Protein 4J7G (pdb70)

Radius of gyration: 32.77 Å; Cα contacts (8 Å, |Δi|>4): 2024; chains: 2; bounding box: 83×92×60 Å

Organism: Amycolatopsis orientalis (NCBI:txid31958)

Secondary structure (P-SEA, 3-state):
cccccccccaaaaaaaaaaccccccccccaaaaaaaaaaacbbbbbbbbcccccccccccccccccccccccccccbbbbbbbbccccccccbbbbbbbbbbbcbbbbbbbbbbbcccbbbbbccccccccccccccccccccccccccccccccccccccccccccbbbbbccccccccbbbbbbbbbbbcccccccccbbbbcaaaaaaaaaccccccaaaaaaaaacccccccccccccaaaaaaaaaaaaacbbbbbbbccccccccccccccccccccccccccbbbbbbccccccbbbbbcccbbbbbbbbbbcccbbbbbbbbcccccccccbbbbccccccccccccccccccccaaaaaaacccccccbbbbbbcccccccccccccbbbbccccccccccbbbbcaaaaaaaccccccccaaaaaaaaaaaaaaaccc/cccccccccaaaaaaaaaaccccccccccaaaaaaaaaaacccbbbbbbccccccccccccccccccccccccbbbbbbbbbbbccccccccbbbbbbbbbbbcbbbbbbbbbbbcccbbbbbcccccccccccccccccccccccccccccccccccccccccccbbbbbccccccccbbbbbbbbbbbcccccccccbbbbcaaaaaaaaaccccccaaaaaaaaacccccccccccccaaaaaaaaaaaacccbbbbbbcccccccccccccccccccccccccccccccccccbbbbbbbcccbbbbbbbbbbcccbbbbbbbbcccccccccbbbbccccccccccccccccccccaaaaaaacccccccbbbbbbcccccccccccccccccccccccccccbbbbcaaaaaaaccccccccaaaaaaaaaaaaaaaccc

B-factor: mean 27.04, std 11.16, range [10.15, 95.62]

Structure (mmCIF, N/CA/C/O backbone):
data_4J7G
#
_entry.id   4J7G
#
_cell.length_a   105.829
_cell.length_b   108.218
_cell.length_c   110.211
_cell.angle_alpha   90.00
_cell.angle_beta   90.00
_cell.angle_gamma   90.00
#
_symmetry.space_group_name_H-M   'P 21 21 2'
#
loop_
_entity.id
_entity.type
_entity.pdbx_description
1 polymer 'EvaA 2,3-dehydratase'
2 non-polymer "2'-DEOXY-THYMIDINE-BETA-L-RHAMNOSE"
3 non-polymer '[[(2R,3S,5R)-5-[5-methyl-2,4-bis(oxidanylidene)pyrimidin-1-yl]-3-oxidanyl-oxolan-2-yl]methoxy-oxidanyl-phosphoryl] [(2R,3R,4S,5R,6R)-6-methyl-3,4,5-tris(oxidanyl)oxan-2-yl] hydrogen phosphate'
4 water water
#
loop_
_atom_site.group_PDB
_atom_site.id
_atom_site.type_symbol
_atom_site.label_atom_id
_atom_site.label_alt_id
_atom_site.label_comp_id
_atom_site.label_asym_id
_atom_site.label_entity_id
_atom_site.label_seq_id
_atom_site.pdbx_PDB_ins_code
_atom_site.Cartn_x
_atom_site.Cartn_y
_atom_site.Cartn_z
_atom_site.occupancy
_atom_site.B_iso_or_equiv
_atom_site.auth_seq_id
_atom_site.auth_comp_id
_atom_site.auth_asym_id
_atom_site.auth_atom_id
_atom_site.pdbx_PDB_model_num
ATOM 1 N N . ALA A 1 11 ? 22.968 56.953 -50.191 1.00 40.02 11 ALA A N 1
ATOM 2 C CA . ALA A 1 11 ? 22.119 56.242 -51.191 1.00 36.76 11 ALA A CA 1
ATOM 3 C C . ALA A 1 11 ? 20.649 56.199 -50.716 1.00 28.77 11 ALA A C 1
ATOM 4 O O . ALA A 1 11 ? 20.327 55.402 -49.824 1.00 28.58 11 ALA A O 1
ATOM 6 N N . VAL A 1 12 ? 19.779 57.002 -51.335 1.00 26.48 12 VAL A N 1
ATOM 7 C CA . VAL A 1 12 ? 18.358 56.914 -50.970 1.00 21.95 12 VAL A CA 1
ATOM 8 C C . VAL A 1 12 ? 17.757 55.781 -51.795 1.00 24.10 12 VAL A C 1
ATOM 9 O O . VAL A 1 12 ? 18.421 55.275 -52.705 1.00 31.12 12 VAL A O 1
ATOM 13 N N . ARG A 1 13 ? 16.556 55.324 -51.474 1.00 15.95 13 ARG A N 1
ATOM 14 C CA . ARG A 1 13 ? 15.811 54.334 -52.273 1.00 19.86 13 ARG A CA 1
ATOM 15 C C . ARG A 1 13 ? 14.346 54.780 -52.284 1.00 19.93 13 ARG A C 1
ATOM 16 O O . ARG A 1 13 ? 13.906 55.615 -51.505 1.00 18.95 13 ARG A O 1
ATOM 24 N N . PRO A 1 14 ? 13.499 54.196 -53.148 1.00 21.58 14 PRO A N 1
ATOM 25 C CA . PRO A 1 14 ? 12.077 54.507 -53.126 1.00 19.34 14 PRO A CA 1
ATOM 26 C C . PRO A 1 14 ? 11.492 54.145 -51.754 1.00 17.93 14 PRO A C 1
ATOM 27 O O . PRO A 1 14 ? 11.955 53.242 -51.049 1.00 18.12 14 PRO A O 1
ATOM 31 N N . ARG A 1 15 ? 10.488 54.924 -51.382 1.00 17.15 15 ARG A N 1
ATOM 32 C CA . ARG A 1 15 ? 9.942 54.763 -50.032 1.00 16.62 15 ARG A CA 1
ATOM 33 C C . ARG A 1 15 ? 9.244 53.408 -49.941 1.00 19.91 15 ARG A C 1
ATOM 34 O O . ARG A 1 15 ? 9.114 52.859 -48.823 1.00 18.54 15 ARG A O 1
ATOM 42 N N . ASP A 1 16 ? 8.817 52.883 -51.094 1.00 18.17 16 ASP A N 1
ATOM 43 C CA . ASP A 1 16 ? 8.214 51.537 -51.091 1.00 19.90 16 ASP A CA 1
ATOM 44 C C . ASP A 1 16 ? 9.137 50.455 -51.619 1.00 20.21 16 ASP A C 1
ATOM 45 O O . ASP A 1 16 ? 8.723 49.413 -52.124 1.00 23.19 16 ASP A O 1
ATOM 50 N N . HIS A 1 17 ? 10.447 50.662 -51.470 1.00 21.32 17 HIS A N 1
ATOM 51 C CA . HIS A 1 17 ? 11.408 49.725 -51.991 1.00 20.19 17 HIS A CA 1
ATOM 52 C C . HIS A 1 17 ? 11.277 48.314 -51.412 1.00 23.56 17 HIS A C 1
ATOM 53 O O . HIS A 1 17 ? 10.935 48.121 -50.234 1.00 21.55 17 HIS A O 1
ATOM 60 N N . HIS A 1 18 ? 11.531 47.319 -52.253 1.00 23.04 18 HIS A N 1
ATOM 61 C CA . HIS A 1 18 ? 11.567 45.923 -51.805 1.00 25.34 18 HIS A CA 1
ATOM 62 C C . HIS A 1 18 ? 10.231 45.447 -51.245 1.00 23.57 18 HIS A C 1
ATOM 63 O O . HIS A 1 18 ? 10.140 44.953 -50.108 1.00 24.44 18 HIS A O 1
ATOM 70 N N . ASP A 1 19 ? 9.205 45.651 -52.056 1.00 22.92 19 ASP A N 1
ATOM 71 C CA . ASP A 1 19 ? 7.860 45.178 -51.715 1.00 24.85 19 ASP A CA 1
ATOM 72 C C . ASP A 1 19 ? 7.879 43.652 -51.822 1.00 25.52 19 ASP A C 1
ATOM 73 O O . ASP A 1 19 ? 8.301 43.076 -52.831 1.00 24.59 19 ASP A O 1
ATOM 78 N N . TYR A 1 20 ? 7.409 42.972 -50.779 1.00 21.01 20 TYR A N 1
ATOM 79 C CA . TYR A 1 20 ? 7.423 41.506 -50.835 1.00 17.25 20 TYR A CA 1
ATOM 80 C C . TYR A 1 20 ? 6.065 40.939 -51.259 1.00 17.68 20 TYR A C 1
ATOM 81 O O . TYR A 1 20 ? 5.910 39.719 -51.214 1.00 20.05 20 TYR A O 1
ATOM 90 N N . ALA A 1 21 ? 5.115 41.768 -51.690 1.00 19.61 21 ALA A N 1
ATOM 91 C CA . ALA A 1 21 ? 3.749 41.278 -51.908 1.00 20.28 21 ALA A CA 1
ATOM 92 C C . ALA A 1 21 ? 3.734 40.176 -52.957 1.00 21.65 21 ALA A C 1
ATOM 93 O O . ALA A 1 21 ? 3.007 39.216 -52.755 1.00 19.87 21 ALA A O 1
ATOM 95 N N . ASP A 1 22 ? 4.431 40.294 -54.085 1.00 20.43 22 ASP A N 1
ATOM 96 C CA . ASP A 1 22 ? 4.376 39.192 -55.051 1.00 22.54 22 ASP A CA 1
ATOM 97 C C . ASP A 1 22 ? 4.968 37.870 -54.558 1.00 21.05 22 ASP A C 1
ATOM 98 O O . ASP A 1 22 ? 4.433 36.803 -54.892 1.00 21.50 22 ASP A O 1
ATOM 103 N N . ARG A 1 23 ? 6.014 37.939 -53.728 1.00 19.82 23 ARG A N 1
ATOM 104 C CA A ARG A 1 23 ? 6.717 36.775 -53.203 0.50 19.50 23 ARG A CA 1
ATOM 105 C CA B ARG A 1 23 ? 6.638 36.699 -53.307 0.50 18.75 23 ARG A CA 1
ATOM 106 C C . ARG A 1 23 ? 5.792 36.142 -52.169 1.00 17.37 23 ARG A C 1
ATOM 107 O O . ARG A 1 23 ? 5.720 34.919 -52.068 1.00 17.47 23 ARG A O 1
ATOM 122 N N . ILE A 1 24 ? 5.149 37.001 -51.374 1.00 17.72 24 ILE A N 1
ATOM 123 C CA . ILE A 1 24 ? 4.219 36.497 -50.334 1.00 15.74 24 ILE A CA 1
ATOM 124 C C . ILE A 1 24 ? 3.069 35.771 -51.035 1.00 19.10 24 ILE A C 1
ATOM 125 O O . ILE A 1 24 ? 2.643 34.686 -50.664 1.00 18.78 24 ILE A O 1
ATOM 130 N N . ALA A 1 25 ? 2.529 36.415 -52.058 1.00 18.05 25 ALA A N 1
ATOM 131 C CA . ALA A 1 25 ? 1.453 35.751 -52.809 1.00 18.97 25 ALA A CA 1
ATOM 132 C C . ALA A 1 25 ? 1.830 34.387 -53.388 1.00 18.45 25 ALA A C 1
ATOM 133 O O . ALA A 1 25 ? 1.015 33.446 -53.312 1.00 20.54 25 ALA A O 1
ATOM 135 N N . LEU A 1 26 ? 3.012 34.271 -53.980 1.00 19.15 26 LEU A N 1
ATOM 136 C CA . LEU A 1 26 ? 3.465 33.009 -54.556 1.00 19.35 26 LEU A CA 1
ATOM 137 C C . LEU A 1 26 ? 3.631 31.939 -53.484 1.00 21.32 26 LEU A C 1
ATOM 138 O O . LEU A 1 26 ? 3.220 30.775 -53.634 1.00 20.64 26 LEU A O 1
ATOM 143 N N . SER A 1 27 ? 4.174 32.358 -52.340 1.00 20.84 27 SER A N 1
ATOM 144 C CA . SER A 1 27 ? 4.295 31.386 -51.260 1.00 19.87 27 SER A CA 1
ATOM 145 C C . SER A 1 27 ? 2.920 30.926 -50.760 1.00 18.57 27 SER A C 1
ATOM 146 O O . SER A 1 27 ? 2.701 29.746 -50.443 1.00 18.14 27 SER A O 1
ATOM 149 N N . ALA A 1 28 ? 1.945 31.827 -50.655 1.00 17.65 28 ALA A N 1
ATOM 150 C CA . ALA A 1 28 ? 0.627 31.464 -50.156 1.00 16.60 28 ALA A CA 1
ATOM 151 C C . ALA A 1 28 ? -0.099 30.526 -51.147 1.00 18.76 28 ALA A C 1
ATOM 152 O O . ALA A 1 28 ? -0.960 29.761 -50.718 1.00 19.05 28 ALA A O 1
ATOM 154 N N . ALA A 1 29 ? 0.215 30.663 -52.439 1.00 18.76 29 ALA A N 1
ATOM 155 C CA . ALA A 1 29 ? -0.402 29.808 -53.457 1.00 23.11 29 ALA A CA 1
ATOM 156 C C . ALA A 1 29 ? 0.208 28.410 -53.559 1.00 25.77 29 ALA A C 1
ATOM 157 O O . ALA A 1 29 ? -0.346 27.585 -54.301 1.00 28.08 29 ALA A O 1
ATOM 159 N N . THR A 1 30 ? 1.318 28.111 -52.890 1.00 23.24 30 THR A N 1
ATOM 160 C CA . THR A 1 30 ? 2.141 26.914 -53.099 1.00 23.11 30 THR A CA 1
ATOM 161 C C . THR A 1 30 ? 1.959 26.002 -51.871 1.00 27.98 30 THR A C 1
ATOM 162 O O . THR A 1 30 ? 2.219 26.457 -50.739 1.00 23.39 30 THR A O 1
ATOM 166 N N . THR A 1 31 ? 1.536 24.745 -52.041 1.00 25.14 31 THR A N 1
ATOM 167 C CA . THR A 1 31 ? 1.501 23.910 -50.836 1.00 26.41 31 THR A CA 1
ATOM 168 C C . THR A 1 31 ? 2.554 22.820 -50.900 1.00 30.40 31 THR A C 1
ATOM 169 O O . THR A 1 31 ? 2.665 21.994 -49.990 1.00 31.72 31 THR A O 1
ATOM 173 N N . ASP A 1 32 ? 3.321 22.819 -51.984 1.00 27.52 32 ASP A N 1
ATOM 174 C CA . ASP A 1 32 ? 4.449 21.919 -52.149 1.00 34.14 32 ASP A CA 1
ATOM 175 C C . ASP A 1 32 ? 5.737 22.462 -51.540 1.00 34.77 32 ASP A C 1
ATOM 176 O O . ASP A 1 32 ? 6.458 23.209 -52.210 1.00 39.34 32 ASP A O 1
ATOM 181 N N . GLY A 1 33 ? 6.042 22.090 -50.303 1.00 30.11 33 GLY A N 1
ATOM 182 C CA . GLY A 1 33 ? 7.187 22.666 -49.631 1.00 25.70 33 GLY A CA 1
ATOM 183 C C . GLY A 1 33 ? 8.412 21.772 -49.718 1.00 30.67 33 GLY A C 1
ATOM 184 O O . GLY A 1 33 ? 8.286 20.574 -49.970 1.00 30.80 33 GLY A O 1
ATOM 185 N N . VAL A 1 34 ? 9.579 22.376 -49.529 1.00 28.06 34 VAL A N 1
ATOM 186 C CA . VAL A 1 34 ? 10.887 21.736 -49.619 1.00 29.99 34 VAL A CA 1
ATOM 187 C C . VAL A 1 34 ? 11.088 20.666 -48.559 1.00 32.34 34 VAL A C 1
ATOM 188 O O . VAL A 1 34 ? 11.805 19.697 -48.825 1.00 29.79 34 VAL A O 1
ATOM 192 N N . GLN A 1 35 ? 10.491 20.825 -47.380 1.00 29.53 35 GLN A N 1
ATOM 193 C CA . GLN A 1 35 ? 10.934 19.974 -46.285 1.00 30.19 35 GLN A CA 1
ATOM 194 C C . GLN A 1 35 ? 9.982 18.828 -45.980 1.00 31.55 35 GLN A C 1
ATOM 195 O O . GLN A 1 35 ? 10.439 17.711 -45.691 1.00 30.63 35 GLN A O 1
ATOM 201 N N . MET A 1 36 ? 8.686 19.110 -46.050 1.00 28.69 36 MET A N 1
ATOM 202 C CA . MET A 1 36 ? 7.738 18.157 -45.499 1.00 31.65 36 MET A CA 1
ATOM 203 C C . MET A 1 36 ? 6.418 18.328 -46.237 1.00 30.27 36 MET A C 1
ATOM 204 O O . MET A 1 36 ? 6.021 19.452 -46.566 1.00 27.55 36 MET A O 1
ATOM 209 N N . ARG A 1 37 ? 5.686 17.233 -46.448 1.00 28.40 37 ARG A N 1
ATOM 210 C CA . ARG A 1 37 ? 4.329 17.338 -46.937 1.00 28.17 37 ARG A CA 1
ATOM 211 C C . ARG A 1 37 ? 3.439 17.849 -45.807 1.00 26.68 37 ARG A C 1
ATOM 212 O O . ARG A 1 37 ? 3.649 17.508 -44.640 1.00 26.99 37 ARG A O 1
ATOM 220 N N . THR A 1 38 ? 2.466 18.690 -46.149 1.00 27.28 38 THR A N 1
ATOM 221 C CA . THR A 1 38 ? 1.649 19.257 -45.076 1.00 27.95 38 THR A CA 1
ATOM 222 C C . THR A 1 38 ? 0.941 18.180 -44.261 1.00 29.38 38 THR A C 1
ATOM 223 O O . THR A 1 38 ? 0.812 18.276 -43.040 1.00 28.43 38 THR A O 1
ATOM 227 N N . GLU A 1 39 ? 0.497 17.120 -44.932 1.00 31.21 39 GLU A N 1
ATOM 228 C CA . GLU A 1 39 ? -0.244 16.085 -44.207 1.00 32.83 39 GLU A CA 1
ATOM 229 C C . GLU A 1 39 ? 0.629 15.317 -43.206 1.00 32.59 39 GLU A C 1
ATOM 230 O O . GLU A 1 39 ? 0.118 14.555 -42.375 1.00 32.59 39 GLU A O 1
ATOM 236 N N . ASP A 1 40 ? 1.944 15.450 -43.331 1.00 30.93 40 ASP A N 1
ATOM 237 C CA . ASP A 1 40 ? 2.871 14.802 -42.421 1.00 29.59 40 ASP A CA 1
ATOM 238 C C . ASP A 1 40 ? 3.250 15.647 -41.209 1.00 29.26 40 ASP A C 1
ATOM 239 O O . ASP A 1 40 ? 3.980 15.166 -40.351 1.00 26.09 40 ASP A O 1
ATOM 244 N N . VAL A 1 41 ? 2.847 16.919 -41.161 1.00 26.00 41 VAL A N 1
ATOM 245 C CA . VAL A 1 41 ? 3.296 17.753 -40.038 1.00 26.79 41 VAL A CA 1
ATOM 246 C C . VAL A 1 41 ? 2.680 17.242 -38.724 1.00 25.74 41 VAL A C 1
ATOM 247 O O . VAL A 1 41 ? 3.313 17.335 -37.676 1.00 28.68 41 VAL A O 1
ATOM 251 N N . ARG A 1 42 ? 1.450 16.724 -38.728 1.00 28.33 42 ARG A N 1
ATOM 252 C CA . ARG A 1 42 ? 0.808 16.350 -37.454 1.00 31.43 42 ARG A CA 1
ATOM 253 C C . ARG A 1 42 ? 1.686 15.278 -36.816 1.00 31.51 42 ARG A C 1
ATOM 254 O O . ARG A 1 42 ? 1.985 15.320 -35.618 1.00 30.15 42 ARG A O 1
ATOM 262 N N . ALA A 1 43 ? 2.115 14.333 -37.650 1.00 33.93 43 ALA A N 1
ATOM 263 C CA . ALA A 1 43 ? 2.999 13.260 -37.178 1.00 33.34 43 ALA A CA 1
ATOM 264 C C . ALA A 1 43 ? 4.346 13.689 -36.627 1.00 32.37 43 ALA A C 1
ATOM 265 O O . ALA A 1 43 ? 4.876 13.153 -35.650 1.00 32.24 43 ALA A O 1
ATOM 267 N N . TRP A 1 44 ? 4.893 14.707 -37.282 1.00 29.66 44 TRP A N 1
ATOM 268 C CA . TRP A 1 44 ? 6.151 15.334 -36.929 1.00 28.90 44 TRP A CA 1
ATOM 269 C C . TRP A 1 44 ? 5.983 15.993 -35.570 1.00 29.47 44 TRP A C 1
ATOM 270 O O . TRP A 1 44 ? 6.848 15.849 -34.708 1.00 29.19 44 TRP A O 1
ATOM 281 N N . ILE A 1 45 ? 4.871 16.704 -35.370 1.00 27.88 45 ILE A N 1
ATOM 282 C CA . ILE A 1 45 ? 4.652 17.331 -34.076 1.00 29.27 45 ILE A CA 1
ATOM 283 C C . ILE A 1 45 ? 4.581 16.273 -32.975 1.00 29.57 45 ILE A C 1
ATOM 284 O O . ILE A 1 45 ? 5.207 16.430 -31.916 1.00 29.70 45 ILE A O 1
ATOM 289 N N . ALA A 1 46 ? 3.839 15.199 -33.234 1.00 32.04 46 ALA A N 1
ATOM 290 C CA . ALA A 1 46 ? 3.724 14.113 -32.244 1.00 31.36 46 ALA A CA 1
ATOM 291 C C . ALA A 1 46 ? 5.079 13.480 -31.968 1.00 32.85 46 ALA A C 1
ATOM 292 O O . ALA A 1 46 ? 5.417 13.117 -30.823 1.00 31.51 46 ALA A O 1
ATOM 294 N N . GLU A 1 47 ? 5.845 13.378 -33.048 1.00 32.67 47 GLU A N 1
ATOM 295 C CA . GLU A 1 47 ? 7.206 12.879 -32.957 1.00 35.35 47 GLU A CA 1
ATOM 296 C C . GLU A 1 47 ? 8.051 13.810 -32.103 1.00 34.37 47 GLU A C 1
ATOM 297 O O . GLU A 1 47 ? 8.813 13.373 -31.227 1.00 32.13 47 GLU A O 1
ATOM 303 N N . ARG A 1 48 ? 7.883 15.122 -32.278 1.00 33.64 48 ARG A N 1
ATOM 304 C CA . ARG A 1 48 ? 8.571 16.016 -31.344 1.00 31.99 48 ARG A CA 1
ATOM 305 C C . ARG A 1 48 ? 8.097 16.007 -29.888 1.00 33.36 48 ARG A C 1
ATOM 306 O O . ARG A 1 48 ? 8.898 16.165 -28.951 1.00 35.62 48 ARG A O 1
ATOM 314 N N . ARG A 1 49 ? 6.789 15.872 -29.706 1.00 32.87 49 ARG A N 1
ATOM 315 C CA . ARG A 1 49 ? 6.201 15.708 -28.375 1.00 34.98 49 ARG A CA 1
ATOM 316 C C . ARG A 1 49 ? 6.732 14.454 -27.688 1.00 39.04 49 ARG A C 1
ATOM 317 O O . ARG A 1 49 ? 7.028 14.489 -26.490 1.00 38.29 49 ARG A O 1
ATOM 325 N N . ASP A 1 50 ? 6.834 13.365 -28.445 1.00 38.98 50 ASP A N 1
ATOM 326 C CA . ASP A 1 50 ? 7.238 12.121 -27.793 1.00 42.83 50 ASP A CA 1
ATOM 327 C C . ASP A 1 50 ? 8.733 12.198 -27.537 1.00 44.20 50 ASP A C 1
ATOM 328 O O . ASP A 1 50 ? 9.228 11.575 -26.598 1.00 46.32 50 ASP A O 1
ATOM 333 N N . ALA A 1 51 ? 9.446 12.939 -28.379 1.00 46.02 51 ALA A N 1
ATOM 334 C CA . ALA A 1 51 ? 10.896 13.064 -28.253 1.00 48.33 51 ALA A CA 1
ATOM 335 C C . ALA A 1 51 ? 11.478 13.463 -26.896 1.00 51.54 51 ALA A C 1
ATOM 336 O O . ALA A 1 51 ? 12.547 12.975 -26.518 1.00 52.97 51 ALA A O 1
ATOM 338 N N . ASN A 1 52 ? 10.810 14.335 -26.150 1.00 51.37 52 ASN A N 1
ATOM 339 C CA . ASN A 1 52 ? 11.006 14.376 -24.699 1.00 54.59 52 ASN A CA 1
ATOM 340 C C . ASN A 1 52 ? 9.667 14.578 -24.003 1.00 52.56 52 ASN A C 1
ATOM 341 O O . ASN A 1 52 ? 8.978 15.553 -24.280 1.00 51.69 52 ASN A O 1
ATOM 346 N N . VAL A 1 53 ? 9.276 13.656 -23.132 1.00 51.98 53 VAL A N 1
ATOM 347 C CA . VAL A 1 53 ? 7.926 13.747 -22.584 1.00 51.47 53 VAL A CA 1
ATOM 348 C C . VAL A 1 53 ? 8.044 14.805 -21.485 1.00 51.54 53 VAL A C 1
ATOM 349 O O . VAL A 1 53 ? 9.048 14.885 -20.768 1.00 51.88 53 VAL A O 1
ATOM 353 N N . PHE A 1 54 ? 7.026 15.654 -21.390 1.00 49.13 54 PHE A N 1
ATOM 354 C CA . PHE A 1 54 ? 6.926 16.557 -20.253 1.00 45.78 54 PHE A CA 1
ATOM 355 C C . PHE A 1 54 ? 5.590 16.242 -19.610 1.00 45.01 54 PHE A C 1
ATOM 356 O O . PHE A 1 54 ? 4.624 15.855 -20.276 1.00 44.58 54 PHE A O 1
ATOM 364 N N . HIS A 1 55 ? 5.589 16.378 -18.288 1.00 43.68 55 HIS A N 1
ATOM 365 C CA . HIS A 1 55 ? 4.388 16.161 -17.495 1.00 44.12 55 HIS A CA 1
ATOM 366 C C . HIS A 1 55 ? 4.304 17.550 -16.874 1.00 39.43 55 HIS A C 1
ATOM 367 O O . HIS A 1 55 ? 5.293 18.128 -16.430 1.00 41.96 55 HIS A O 1
ATOM 374 N N . VAL A 1 56 ? 3.094 18.084 -16.903 1.00 37.25 56 VAL A N 1
ATOM 375 C CA . VAL A 1 56 ? 2.844 19.341 -16.219 1.00 34.81 56 VAL A CA 1
ATOM 376 C C . VAL A 1 56 ? 1.822 18.890 -15.181 1.00 34.92 56 VAL A C 1
ATOM 377 O O . VAL A 1 56 ? 0.791 18.282 -15.518 1.00 36.16 56 VAL A O 1
ATOM 381 N N . GLU A 1 57 ? 2.132 19.199 -13.924 1.00 33.99 57 GLU A N 1
ATOM 382 C CA . GLU A 1 57 ? 1.169 18.910 -12.877 1.00 35.01 57 GLU A CA 1
ATOM 383 C C . GLU A 1 57 ? 0.855 20.161 -12.071 1.00 31.68 57 GLU A C 1
ATOM 384 O O . GLU A 1 57 ? 1.748 20.954 -11.775 1.00 33.62 57 GLU A O 1
ATOM 390 N N . ARG A 1 58 ? -0.408 20.291 -11.700 1.00 31.49 58 ARG A N 1
ATOM 391 C CA . ARG A 1 58 ? -0.800 21.379 -10.819 1.00 33.09 58 ARG A CA 1
ATOM 392 C C . ARG A 1 58 ? -0.332 21.125 -9.392 1.00 32.45 58 ARG A C 1
ATOM 393 O O . ARG A 1 58 ? -0.321 19.979 -8.936 1.00 33.06 58 ARG A O 1
ATOM 401 N N . ILE A 1 59 ? 0.050 22.206 -8.722 1.00 31.19 59 ILE A N 1
ATOM 402 C CA . ILE A 1 59 ? 0.770 22.160 -7.446 1.00 31.75 59 ILE A CA 1
ATOM 403 C C . ILE A 1 59 ? 0.247 23.310 -6.593 1.00 34.72 59 ILE A C 1
ATOM 404 O O . ILE A 1 59 ? -0.277 24.335 -7.069 1.00 30.31 59 ILE A O 1
ATOM 409 N N . PRO A 1 60 ? 0.340 23.138 -5.265 1.00 34.05 60 PRO A N 1
ATOM 410 C CA . PRO A 1 60 ? -0.064 24.251 -4.410 1.00 29.78 60 PRO A CA 1
ATOM 411 C C . PRO A 1 60 ? 0.992 25.336 -4.594 1.00 27.03 60 PRO A C 1
ATOM 412 O O . PRO A 1 60 ? 2.133 25.036 -4.943 1.00 29.87 60 PRO A O 1
ATOM 416 N N . PHE A 1 61 ? 0.621 26.588 -4.332 1.00 30.05 61 PHE A N 1
ATOM 417 C CA . PHE A 1 61 ? 1.522 27.731 -4.403 1.00 30.33 61 PHE A CA 1
ATOM 418 C C . PHE A 1 61 ? 2.746 27.515 -3.503 1.00 30.50 61 PHE A C 1
ATOM 419 O O . PHE A 1 61 ? 3.871 27.894 -3.843 1.00 31.05 61 PHE A O 1
ATOM 427 N N . ALA A 1 62 ? 2.518 26.907 -2.338 1.00 33.84 62 ALA A N 1
ATOM 428 C CA . ALA A 1 62 ? 3.609 26.598 -1.404 1.00 37.08 62 ALA A CA 1
ATOM 429 C C . ALA A 1 62 ? 4.767 25.823 -2.022 1.00 36.25 62 ALA A C 1
ATOM 430 O O . ALA A 1 62 ? 5.919 25.953 -1.598 1.00 38.62 62 ALA A O 1
ATOM 432 N N . ASP A 1 63 ? 4.448 24.982 -3.003 1.00 34.76 63 ASP A N 1
ATOM 433 C CA . ASP A 1 63 ? 5.435 24.136 -3.670 1.00 34.15 63 ASP A CA 1
ATOM 434 C C . ASP A 1 63 ? 6.094 24.770 -4.889 1.00 33.88 63 ASP A C 1
ATOM 435 O O . ASP A 1 63 ? 7.024 24.219 -5.497 1.00 30.41 63 ASP A O 1
ATOM 440 N N . LEU A 1 64 ? 5.663 25.987 -5.214 1.00 33.83 64 LEU A N 1
ATOM 441 C CA . LEU A 1 64 ? 6.488 26.765 -6.127 1.00 33.40 64 LEU A CA 1
ATOM 442 C C . LEU A 1 64 ? 7.912 26.877 -5.607 1.00 36.63 64 LEU A C 1
ATOM 443 O O . LEU A 1 64 ? 8.102 27.184 -4.432 1.00 39.85 64 LEU A O 1
ATOM 448 N N . ASP A 1 65 ? 8.903 26.663 -6.462 1.00 33.94 65 ASP A N 1
ATOM 449 C CA . ASP A 1 65 ? 10.285 26.703 -6.019 1.00 37.86 65 ASP A CA 1
ATOM 450 C C . ASP A 1 65 ? 10.901 28.103 -5.970 1.00 39.29 65 ASP A C 1
ATOM 451 O O . ASP A 1 65 ? 11.131 28.629 -4.881 1.00 45.47 65 ASP A O 1
ATOM 456 N N . GLN A 1 66 ? 11.168 28.741 -7.101 1.00 36.65 66 GLN A N 1
ATOM 457 C CA . GLN A 1 66 ? 11.751 30.079 -7.075 1.00 35.11 66 GLN A CA 1
ATOM 458 C C . GLN A 1 66 ? 10.746 31.234 -7.237 1.00 33.07 66 GLN A C 1
ATOM 459 O O . GLN A 1 66 ? 11.140 32.352 -7.570 1.00 32.53 66 GLN A O 1
ATOM 465 N N . TRP A 1 67 ? 9.461 30.984 -7.015 1.00 31.58 67 TRP A N 1
ATOM 466 C CA . TRP A 1 67 ? 8.407 32.006 -7.005 1.00 28.60 67 TRP A CA 1
ATOM 467 C C . TRP A 1 67 ? 7.954 32.257 -5.567 1.00 30.53 67 TRP A C 1
ATOM 468 O O . TRP A 1 67 ? 7.913 31.313 -4.768 1.00 30.45 67 TRP A O 1
ATOM 479 N N . TRP A 1 68 ? 7.595 33.495 -5.244 1.00 27.13 68 TRP A N 1
ATOM 480 C CA . TRP A 1 68 ? 6.952 33.732 -3.959 1.00 28.37 68 TRP A CA 1
ATOM 481 C C . TRP A 1 68 ? 5.997 34.902 -4.038 1.00 28.34 68 TRP A C 1
ATOM 482 O O . TRP A 1 68 ? 6.064 35.698 -4.985 1.00 27.19 68 TRP A O 1
ATOM 493 N N . PHE A 1 69 ? 5.086 34.950 -3.074 1.00 28.55 69 PHE A N 1
ATOM 494 C CA . PHE A 1 69 ? 4.366 36.186 -2.836 1.00 26.89 69 PHE A CA 1
ATOM 495 C C . PHE A 1 69 ? 5.196 37.139 -1.990 1.00 32.23 69 PHE A C 1
ATOM 496 O O . PHE A 1 69 ? 5.399 36.907 -0.785 1.00 29.94 69 PHE A O 1
ATOM 504 N N . GLU A 1 70 ? 5.699 38.190 -2.631 1.00 31.71 70 GLU A N 1
ATOM 505 C CA . GLU A 1 70 ? 6.602 39.138 -1.966 1.00 33.08 70 GLU A CA 1
ATOM 506 C C . GLU A 1 70 ? 5.879 39.880 -0.831 1.00 33.77 70 GLU A C 1
ATOM 507 O O . GLU A 1 70 ? 4.671 40.106 -0.859 1.00 33.85 70 GLU A O 1
ATOM 513 N N . GLY A 1 71 ? 6.518 40.205 0.288 1.00 39.03 71 GLY A N 1
ATOM 514 C CA . GLY A 1 71 ? 5.639 40.511 1.429 1.00 37.86 71 GLY A CA 1
ATOM 515 C C . GLY A 1 71 ? 4.861 41.818 1.512 1.00 40.23 71 GLY A C 1
ATOM 516 O O . GLY A 1 71 ? 3.770 41.896 2.114 1.00 43.23 71 GLY A O 1
ATOM 517 N N . VAL A 1 72 ? 5.397 42.887 0.934 1.00 34.44 72 VAL A N 1
ATOM 518 C CA . VAL A 1 72 ? 4.684 44.153 1.092 1.00 35.62 72 VAL A CA 1
ATOM 519 C C . VAL A 1 72 ? 3.457 44.168 0.172 1.00 33.59 72 VAL A C 1
ATOM 520 O O . VAL A 1 72 ? 2.365 44.623 0.535 1.00 34.71 72 VAL A O 1
ATOM 524 N N . THR A 1 73 ? 3.653 43.664 -1.041 1.00 30.67 73 THR A N 1
ATOM 525 C CA . THR A 1 73 ? 2.663 43.844 -2.108 1.00 29.01 73 THR A CA 1
ATOM 526 C C . THR A 1 73 ? 1.829 42.578 -2.216 1.00 26.33 73 THR A C 1
ATOM 527 O O . THR A 1 73 ? 0.697 42.613 -2.675 1.00 23.65 73 THR A O 1
ATOM 531 N N . GLY A 1 74 ? 2.371 41.429 -1.811 1.00 25.23 74 GLY A N 1
ATOM 532 C CA . GLY A 1 74 ? 1.710 40.170 -2.113 1.00 25.72 74 GLY A CA 1
ATOM 533 C C . GLY A 1 74 ? 1.789 39.776 -3.591 1.00 24.96 74 GLY A C 1
ATOM 534 O O . GLY A 1 74 ? 1.129 38.809 -3.943 1.00 22.86 74 GLY A O 1
ATOM 535 N N . ASN A 1 75 ? 2.545 40.503 -4.406 1.00 24.77 75 ASN A N 1
ATOM 536 C CA . ASN A 1 75 ? 2.664 40.169 -5.842 1.00 24.59 75 ASN A CA 1
ATOM 537 C C . ASN A 1 75 ? 3.372 38.831 -5.991 1.00 26.33 75 ASN A C 1
ATOM 538 O O . ASN A 1 75 ? 4.314 38.538 -5.221 1.00 23.17 75 ASN A O 1
ATOM 543 N N . LEU A 1 76 ? 2.930 38.035 -6.972 1.00 19.02 76 LEU A N 1
ATOM 544 C CA . LEU A 1 76 ? 3.586 36.769 -7.229 1.00 19.81 76 LEU A CA 1
ATOM 545 C C . LEU A 1 76 ? 4.759 36.987 -8.181 1.00 24.25 76 LEU A C 1
ATOM 546 O O . LEU A 1 76 ? 4.516 37.373 -9.343 1.00 23.85 76 LEU A O 1
ATOM 551 N N . VAL A 1 77 ? 5.987 36.738 -7.717 1.00 21.94 77 VAL A N 1
ATOM 552 C CA . VAL A 1 77 ? 7.211 37.157 -8.402 1.00 21.03 77 VAL A CA 1
ATOM 553 C C . VAL A 1 77 ? 8.208 36.007 -8.398 1.00 23.33 77 VAL A C 1
ATOM 554 O O . VAL A 1 77 ? 8.139 35.108 -7.551 1.00 24.71 77 VAL A O 1
ATOM 558 N N . HIS A 1 78 ? 9.092 36.011 -9.389 1.00 22.52 78 HIS A N 1
ATOM 559 C CA . HIS A 1 78 ? 10.172 35.026 -9.432 1.00 24.57 78 HIS A CA 1
ATOM 560 C C . HIS A 1 78 ? 11.360 35.629 -8.679 1.00 24.33 78 HIS A C 1
ATOM 561 O O . HIS A 1 78 ? 11.731 36.775 -8.899 1.00 26.65 78 HIS A O 1
ATOM 568 N N . ARG A 1 79 ? 11.992 34.890 -7.765 1.00 27.61 79 ARG A N 1
ATOM 569 C CA . ARG A 1 79 ? 13.071 35.516 -6.994 1.00 28.49 79 ARG A CA 1
ATOM 570 C C . ARG A 1 79 ? 14.234 36.141 -7.753 1.00 29.82 79 ARG A C 1
ATOM 571 O O . ARG A 1 79 ? 14.822 37.121 -7.281 1.00 32.65 79 ARG A O 1
ATOM 579 N N . SER A 1 80 ? 14.547 35.652 -8.948 1.00 30.50 80 SER A N 1
ATOM 580 C CA . SER A 1 80 ? 15.577 36.256 -9.795 1.00 31.05 80 SER A CA 1
ATOM 581 C C . SER A 1 80 ? 15.148 37.555 -10.476 1.00 34.12 80 SER A C 1
ATOM 582 O O . SER A 1 80 ? 15.969 38.295 -11.014 1.00 33.62 80 SER A O 1
ATOM 585 N N . GLY A 1 81 ? 13.853 37.843 -10.460 1.00 30.48 81 GLY A N 1
ATOM 586 C CA . GLY A 1 81 ? 13.429 39.096 -11.075 1.00 33.61 81 GLY A CA 1
ATOM 587 C C . GLY A 1 81 ? 13.205 38.878 -12.553 1.00 35.67 81 GLY A C 1
ATOM 588 O O . GLY A 1 81 ? 12.813 39.799 -13.273 1.00 37.90 81 GLY A O 1
ATOM 589 N N . ARG A 1 82 ? 13.391 37.663 -13.051 1.00 35.10 82 ARG A N 1
ATOM 590 C CA . ARG A 1 82 ? 12.953 37.511 -14.440 1.00 35.64 82 ARG A CA 1
ATOM 591 C C . ARG A 1 82 ? 11.561 36.920 -14.648 1.00 31.30 82 ARG A C 1
ATOM 592 O O . ARG A 1 82 ? 10.838 36.660 -13.684 1.00 30.61 82 ARG A O 1
ATOM 600 N N . PHE A 1 83 ? 11.174 36.746 -15.908 1.00 25.51 83 PHE A N 1
ATOM 601 C CA . PHE A 1 83 ? 9.877 36.245 -16.328 1.00 26.81 83 PHE A CA 1
ATOM 602 C C . PHE A 1 83 ? 8.918 37.343 -15.910 1.00 28.24 83 PHE A C 1
ATOM 603 O O . PHE A 1 83 ? 9.291 38.524 -15.887 1.00 34.72 83 PHE A O 1
ATOM 611 N N . PHE A 1 84 ? 7.730 36.952 -15.477 1.00 21.85 84 PHE A N 1
ATOM 612 C CA . PHE A 1 84 ? 6.665 37.926 -15.321 1.00 20.90 84 PHE A CA 1
ATOM 613 C C . PHE A 1 84 ? 6.270 37.983 -13.840 1.00 24.73 84 PHE A C 1
ATOM 614 O O . PHE A 1 84 ? 6.825 37.258 -12.988 1.00 23.22 84 PHE A O 1
ATOM 622 N N . THR A 1 85 ? 5.311 38.848 -13.543 1.00 22.73 85 THR A N 1
ATOM 623 C CA . THR A 1 85 ? 4.752 38.921 -12.181 1.00 23.00 85 THR A CA 1
ATOM 624 C C . THR A 1 85 ? 3.240 38.868 -12.288 1.00 23.48 85 THR A C 1
ATOM 625 O O . THR A 1 85 ? 2.631 39.191 -13.315 1.00 21.89 85 THR A O 1
ATOM 629 N N . ILE A 1 86 ? 2.580 38.429 -11.222 1.00 19.09 86 ILE A N 1
ATOM 630 C CA . ILE A 1 86 ? 1.158 38.604 -11.115 1.00 20.20 86 ILE A CA 1
ATOM 631 C C . ILE A 1 86 ? 0.927 39.669 -10.055 1.00 20.04 86 ILE A C 1
ATOM 632 O O . ILE A 1 86 ? 1.385 39.496 -8.919 1.00 21.22 86 ILE A O 1
ATOM 637 N N . GLU A 1 87 ? 0.244 40.738 -10.449 1.00 20.04 87 GLU A N 1
ATOM 638 C CA . GLU A 1 87 ? 0.020 41.896 -9.614 1.00 19.73 87 GLU A CA 1
ATOM 639 C C . GLU A 1 87 ? -1.468 42.139 -9.609 1.00 20.17 87 GLU A C 1
ATOM 640 O O . GLU A 1 87 ? -2.220 41.301 -10.085 1.00 21.92 87 GLU A O 1
ATOM 646 N N . GLY A 1 88 ? -1.898 43.285 -9.104 1.00 20.68 88 GLY A N 1
ATOM 647 C CA . GLY A 1 88 ? -3.290 43.664 -9.094 1.00 20.83 88 GLY A CA 1
ATOM 648 C C . GLY A 1 88 ? -3.620 44.779 -10.070 1.00 22.03 88 GLY A C 1
ATOM 649 O O . GLY A 1 88 ? -2.736 45.561 -10.424 1.00 22.03 88 GLY A O 1
ATOM 650 N N . LEU A 1 89 ? -4.880 44.866 -10.470 1.00 20.99 89 LEU A N 1
ATOM 651 C CA . LEU A 1 89 ? -5.299 45.970 -11.324 1.00 20.54 89 LEU A CA 1
ATOM 652 C C . LEU A 1 89 ? -6.665 46.439 -10.860 1.00 17.96 89 LEU A C 1
ATOM 653 O O . LEU A 1 89 ? -7.519 45.638 -10.493 1.00 22.44 89 LEU A O 1
ATOM 658 N N . HIS A 1 90 ? -6.889 47.742 -10.870 1.00 18.02 90 HIS A N 1
ATOM 659 C CA . HIS A 1 90 ? -8.175 48.356 -10.571 1.00 17.47 90 HIS A CA 1
ATOM 660 C C . HIS A 1 90 ? -8.553 49.205 -11.782 1.00 18.33 90 HIS A C 1
ATOM 661 O O . HIS A 1 90 ? -7.820 50.113 -12.173 1.00 19.61 90 HIS A O 1
ATOM 668 N N . VAL A 1 91 ? -9.690 48.860 -12.369 1.00 18.35 91 VAL A N 1
ATOM 669 C CA . VAL A 1 91 ? -10.222 49.625 -13.503 1.00 17.94 91 VAL A CA 1
ATOM 670 C C . VAL A 1 91 ? -11.544 50.325 -13.200 1.00 21.82 91 VAL A C 1
ATOM 671 O O . VAL A 1 91 ? -12.431 49.722 -12.591 1.00 21.86 91 VAL A O 1
ATOM 675 N N . ILE A 1 92 ? -11.692 51.574 -13.627 1.00 20.41 92 ILE A N 1
ATOM 676 C CA . ILE A 1 92 ? -12.999 52.216 -13.669 1.00 21.24 92 ILE A CA 1
ATOM 677 C C . ILE A 1 92 ? -13.211 52.770 -15.073 1.00 22.20 92 ILE A C 1
ATOM 678 O O . ILE A 1 92 ? -12.338 53.474 -15.599 1.00 23.81 92 ILE A O 1
ATOM 683 N N . GLU A 1 93 ? -14.386 52.483 -15.622 1.00 22.28 93 GLU A N 1
ATOM 684 C CA . GLU A 1 93 ? -14.822 53.254 -16.790 1.00 22.33 93 GLU A CA 1
ATOM 685 C C . GLU A 1 93 ? -15.923 54.199 -16.336 1.00 24.49 93 GLU A C 1
ATOM 686 O O . GLU A 1 93 ? -16.949 53.731 -15.843 1.00 27.66 93 GLU A O 1
ATOM 692 N N . HIS A 1 94 ? -15.721 55.501 -16.520 1.00 27.50 94 HIS A N 1
ATOM 693 C CA . HIS A 1 94 ? -16.698 56.484 -16.063 1.00 29.28 94 HIS A CA 1
ATOM 694 C C . HIS A 1 94 ? -17.792 56.719 -17.095 1.00 34.37 94 HIS A C 1
ATOM 695 O O . HIS A 1 94 ? -17.610 56.554 -18.302 1.00 28.76 94 HIS A O 1
ATOM 702 N N . ASP A 1 95 ? -18.937 57.099 -16.587 1.00 35.07 95 ASP A N 1
ATOM 703 C CA . ASP A 1 95 ? -20.041 57.500 -17.383 1.00 40.73 95 ASP A CA 1
ATOM 704 C C . ASP A 1 95 ? -20.397 58.773 -16.748 1.00 46.36 95 ASP A C 1
ATOM 705 O O . ASP A 1 95 ? -21.120 58.770 -15.772 1.00 51.02 95 ASP A O 1
ATOM 710 N N . GLY A 1 96 ? -19.825 59.852 -17.191 1.00 45.49 96 GLY A N 1
ATOM 711 C CA . GLY A 1 96 ? -19.833 61.006 -16.300 1.00 49.37 96 GLY A CA 1
ATOM 712 C C . GLY A 1 96 ? -19.625 62.097 -17.313 1.00 49.76 96 GLY A C 1
ATOM 713 O O . GLY A 1 96 ? -19.955 61.904 -18.491 1.00 51.29 96 GLY A O 1
ATOM 714 C CA . PRO A 1 97 ? -19.019 64.372 -17.708 1.00 49.67 97 PRO A CA 1
ATOM 715 C C . PRO A 1 97 ? -18.157 64.081 -18.933 1.00 49.20 97 PRO A C 1
ATOM 716 O O . PRO A 1 97 ? -18.515 64.564 -20.003 1.00 49.88 97 PRO A O 1
ATOM 720 N N . HIS A 1 98 ? -17.072 63.315 -18.812 1.00 48.33 98 HIS A N 1
ATOM 721 C CA . HIS A 1 98 ? -16.187 63.136 -19.970 1.00 49.62 98 HIS A CA 1
ATOM 722 C C . HIS A 1 98 ? -15.979 61.763 -20.599 1.00 46.02 98 HIS A C 1
ATOM 723 O O . HIS A 1 98 ? -14.969 61.592 -21.292 1.00 45.41 98 HIS A O 1
ATOM 730 N N . GLY A 1 99 ? -16.907 60.842 -20.363 1.00 39.00 99 GLY A N 1
ATOM 731 C CA . GLY A 1 99 ? -16.892 59.524 -20.986 1.00 35.88 99 GLY A CA 1
ATOM 732 C C . GLY A 1 99 ? -18.307 59.064 -21.265 1.00 37.31 99 GLY A C 1
ATOM 733 O O . GLY A 1 99 ? -19.255 59.342 -20.510 1.00 33.70 99 GLY A O 1
ATOM 734 N N . ASP A 1 100 ? -18.444 58.321 -22.360 1.00 32.06 100 ASP A N 1
ATOM 735 C CA . ASP A 1 100 ? -19.758 57.771 -22.735 1.00 33.53 100 ASP A CA 1
ATOM 736 C C . ASP A 1 100 ? -20.282 56.655 -21.827 1.00 32.43 100 ASP A C 1
ATOM 737 O O . ASP A 1 100 ? -21.476 56.376 -21.894 1.00 31.64 100 ASP A O 1
ATOM 742 N N . GLY A 1 101 ? -19.415 55.951 -21.100 1.00 31.50 101 GLY A N 1
ATOM 743 C CA . GLY A 1 101 ? -19.852 54.816 -20.283 1.00 27.82 101 GLY A CA 1
ATOM 744 C C . GLY A 1 101 ? -20.245 53.635 -21.159 1.00 32.30 101 GLY A C 1
ATOM 745 O O . GLY A 1 101 ? -19.858 53.579 -22.336 1.00 32.73 101 GLY A O 1
ATOM 746 N N . PRO A 1 102 ? -21.021 52.687 -20.607 1.00 30.13 102 PRO A N 1
ATOM 747 C CA . PRO A 1 102 ? -21.571 52.749 -19.247 1.00 30.52 102 PRO A CA 1
ATOM 748 C C . PRO A 1 102 ? -20.485 52.620 -18.184 1.00 29.73 102 PRO A C 1
ATOM 749 O O . PRO A 1 102 ? -19.367 52.177 -18.475 1.00 28.65 102 PRO A O 1
ATOM 753 N N . TYR A 1 103 ? -20.827 52.994 -16.954 1.00 28.77 103 TYR A N 1
ATOM 754 C CA . TYR A 1 103 ? -19.967 52.793 -15.788 1.00 28.19 103 TYR A CA 1
ATOM 755 C C . TYR A 1 103 ? -19.641 51.313 -15.583 1.00 27.41 103 TYR A C 1
ATOM 756 O O . TYR A 1 103 ? -20.511 50.446 -15.712 1.00 26.48 103 TYR A O 1
ATOM 765 N N . ARG A 1 104 ? -18.365 51.035 -15.346 1.00 24.01 104 ARG A N 1
ATOM 766 C CA . ARG A 1 104 ? -17.846 49.725 -14.940 1.00 20.79 104 ARG A CA 1
ATOM 767 C C . ARG A 1 104 ? -16.754 49.959 -13.901 1.00 24.06 104 ARG A C 1
ATOM 768 O O . ARG A 1 104 ? -16.011 50.933 -13.989 1.00 23.63 104 ARG A O 1
ATOM 776 N N . GLU A 1 105 ? -16.647 49.073 -12.912 1.00 20.02 105 GLU A N 1
ATOM 777 C CA . GLU A 1 105 ? -15.538 49.109 -11.940 1.00 21.35 105 GLU A CA 1
ATOM 778 C C . GLU A 1 105 ? -15.243 47.727 -11.403 1.00 21.44 105 GLU A C 1
ATOM 779 O O . GLU A 1 105 ? -16.149 46.968 -11.019 1.00 23.15 105 GLU A O 1
ATOM 785 N N . TRP A 1 106 ? -13.963 47.373 -11.362 1.00 20.40 106 TRP A N 1
ATOM 786 C CA . TRP A 1 106 ? -13.592 46.055 -10.868 1.00 19.93 106 TRP A CA 1
ATOM 787 C C . TRP A 1 106 ? -12.130 46.012 -10.505 1.00 20.33 106 TRP A C 1
ATOM 788 O O . TRP A 1 106 ? -11.383 46.928 -10.856 1.00 20.18 106 TRP A O 1
ATOM 799 N N . GLN A 1 107 ? -11.729 44.993 -9.746 1.00 21.38 107 GLN A N 1
ATOM 800 C CA . GLN A 1 107 ? -10.318 44.735 -9.487 1.00 19.60 107 GLN A CA 1
ATOM 801 C C . GLN A 1 107 ? -10.045 43.286 -9.845 1.00 22.64 107 GLN A C 1
ATOM 802 O O . GLN A 1 107 ? -10.933 42.421 -9.765 1.00 20.65 107 GLN A O 1
ATOM 808 N N . GLN A 1 108 ? -8.806 43.057 -10.276 1.00 20.15 108 GLN A N 1
ATOM 809 C CA . GLN A 1 108 ? -8.407 41.717 -10.685 1.00 20.71 108 GLN A CA 1
ATOM 810 C C . GLN A 1 108 ? -6.924 41.470 -10.553 1.00 19.71 108 GLN A C 1
ATOM 811 O O . GLN A 1 108 ? -6.168 42.434 -10.681 1.00 20.13 108 GLN A O 1
ATOM 817 N N . PRO A 1 109 ? -6.486 40.200 -10.480 1.00 19.98 109 PRO A N 1
ATOM 818 C CA . PRO A 1 109 ? -5.060 39.955 -10.706 1.00 19.87 109 PRO A CA 1
ATOM 819 C C . PRO A 1 109 ? -4.760 40.226 -12.204 1.00 20.43 109 PRO A C 1
ATOM 820 O O . PRO A 1 109 ? -5.692 40.245 -13.004 1.00 18.62 109 PRO A O 1
ATOM 824 N N . VAL A 1 110 ? -3.497 40.471 -12.512 1.00 18.10 110 VAL A N 1
ATOM 825 C CA . VAL A 1 110 ? -3.099 40.811 -13.882 1.00 18.56 110 VAL A CA 1
ATOM 826 C C . VAL A 1 110 ? -1.655 40.353 -14.079 1.00 19.02 110 VAL A C 1
ATOM 827 O O . VAL A 1 110 ? -0.838 40.387 -13.152 1.00 19.98 110 VAL A O 1
ATOM 831 N N . ILE A 1 111 ? -1.268 39.933 -15.283 1.00 18.07 111 ILE A N 1
ATOM 832 C CA . ILE A 1 111 ? 0.105 39.556 -15.570 1.00 19.64 111 ILE A CA 1
ATOM 833 C C . ILE A 1 111 ? 0.855 40.793 -16.050 1.00 22.39 111 ILE A C 1
ATOM 834 O O . ILE A 1 111 ? 0.379 41.522 -16.935 1.00 19.01 111 ILE A O 1
ATOM 839 N N . ARG A 1 112 ? 2.030 41.001 -15.476 1.00 17.61 112 ARG A N 1
ATOM 840 C CA . ARG A 1 112 ? 2.906 42.112 -15.869 1.00 20.90 112 ARG A CA 1
ATOM 841 C C . ARG A 1 112 ? 4.281 41.613 -16.311 1.00 21.16 112 ARG A C 1
ATOM 842 O O . ARG A 1 112 ? 4.902 40.710 -15.714 1.00 22.63 112 ARG A O 1
ATOM 850 N N . GLN A 1 113 ? 4.743 42.185 -17.427 1.00 21.35 113 GLN A N 1
ATOM 851 C CA . GLN A 1 113 ? 6.061 41.820 -17.941 1.00 23.74 113 GLN A CA 1
ATOM 852 C C . GLN A 1 113 ? 6.573 42.997 -18.779 1.00 25.45 113 GLN A C 1
ATOM 853 O O . GLN A 1 113 ? 6.301 43.078 -19.974 1.00 27.21 113 GLN A O 1
ATOM 859 N N . PRO A 1 114 ? 7.296 43.940 -18.177 1.00 26.57 114 PRO A N 1
ATOM 860 C CA . PRO A 1 114 ? 7.626 45.165 -18.914 1.00 28.27 114 PRO A CA 1
ATOM 861 C C . PRO A 1 114 ? 8.544 45.048 -20.145 1.00 29.28 114 PRO A C 1
ATOM 862 O O . PRO A 1 114 ? 8.422 45.906 -21.034 1.00 31.84 114 PRO A O 1
ATOM 866 N N . GLU A 1 115 ? 9.389 44.026 -20.208 1.00 24.27 115 GLU A N 1
ATOM 867 C CA . GLU A 1 115 ? 10.316 43.900 -21.350 1.00 21.75 115 GLU A CA 1
ATOM 868 C C . GLU A 1 115 ? 9.607 43.398 -22.610 1.00 22.83 115 GLU A C 1
ATOM 869 O O . GLU A 1 115 ? 8.926 42.358 -22.570 1.00 24.05 115 GLU A O 1
ATOM 875 N N . VAL A 1 116 ? 9.828 44.099 -23.723 1.00 20.08 116 VAL A N 1
ATOM 876 C CA . VAL A 1 116 ? 9.306 43.642 -25.027 1.00 17.46 116 VAL A CA 1
ATOM 877 C C . VAL A 1 116 ? 10.089 42.407 -25.435 1.00 19.02 116 VAL A C 1
ATOM 878 O O . VAL A 1 116 ? 11.323 42.400 -25.428 1.00 22.27 116 VAL A O 1
ATOM 882 N N . GLY A 1 117 ? 9.344 41.359 -25.773 1.00 17.50 117 GLY A N 1
ATOM 883 C CA . GLY A 1 117 ? 9.917 40.128 -26.315 1.00 18.74 117 GLY A CA 1
ATOM 884 C C . GLY A 1 117 ? 9.941 40.092 -27.826 1.00 19.19 117 GLY A C 1
ATOM 885 O O . GLY A 1 117 ? 9.334 40.906 -28.534 1.00 19.03 117 GLY A O 1
ATOM 886 N N . ILE A 1 118 ? 10.669 39.101 -28.335 1.00 16.52 118 ILE A N 1
ATOM 887 C CA . ILE A 1 118 ? 10.777 38.919 -29.786 1.00 17.40 118 ILE A CA 1
ATOM 888 C C . ILE A 1 118 ? 9.905 37.748 -30.210 1.00 16.68 118 ILE A C 1
ATOM 889 O O . ILE A 1 118 ? 10.029 36.631 -29.674 1.00 17.67 118 ILE A O 1
ATOM 894 N N . LEU A 1 119 ? 9.061 37.996 -31.227 1.00 1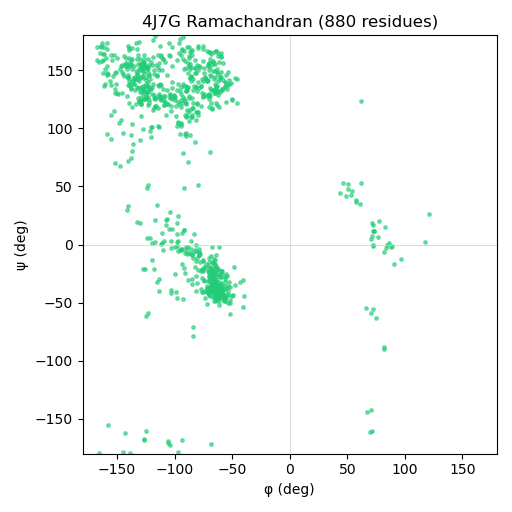4.36 119 LEU A N 1
ATOM 895 C CA . LEU A 1 119 ? 8.310 36.948 -31.912 1.00 14.38 119 LEU A CA 1
ATOM 896 C C . LEU A 1 119 ? 8.787 37.064 -33.354 1.00 17.68 119 LEU A C 1
ATOM 897 O O . LEU A 1 119 ? 8.303 37.910 -34.137 1.00 15.84 119 LEU A O 1
ATOM 902 N N . GLY A 1 120 ? 9.698 36.163 -33.736 1.00 13.65 120 GLY A N 1
ATOM 903 C CA . GLY A 1 120 ? 10.424 36.340 -35.004 1.00 13.15 120 GLY A CA 1
ATOM 904 C C . GLY A 1 120 ? 10.252 35.150 -35.909 1.00 15.93 120 GLY A C 1
ATOM 905 O O . GLY A 1 120 ? 10.530 34.045 -35.479 1.00 16.15 120 GLY A O 1
ATOM 906 N N . ILE A 1 121 ? 9.815 35.391 -37.154 1.00 14.51 121 ILE A N 1
ATOM 907 C CA . ILE A 1 121 ? 9.779 34.319 -38.158 1.00 14.60 121 ILE A CA 1
ATOM 908 C C . ILE A 1 121 ? 10.805 34.595 -39.221 1.00 15.83 121 ILE A C 1
ATOM 909 O O . ILE A 1 121 ? 10.830 35.662 -39.852 1.00 16.05 121 ILE A O 1
ATOM 914 N N . LEU A 1 122 ? 11.694 33.619 -39.430 1.00 14.60 122 LEU A N 1
ATOM 915 C CA . LEU A 1 122 ? 12.726 33.694 -40.453 1.00 15.65 122 LEU A CA 1
ATOM 916 C C . LEU A 1 122 ? 12.201 33.107 -41.760 1.00 16.55 122 LEU A C 1
ATOM 917 O O . LEU A 1 122 ? 11.511 32.072 -41.751 1.00 17.90 122 LEU A O 1
ATOM 922 N N . ALA A 1 123 ? 12.506 33.821 -42.839 1.00 15.79 123 ALA A N 1
ATOM 923 C CA . ALA A 1 123 ? 11.986 33.405 -44.136 1.00 16.52 123 ALA A CA 1
ATOM 924 C C . ALA A 1 123 ? 13.177 33.200 -45.051 1.00 17.19 123 ALA A C 1
ATOM 925 O O . ALA A 1 123 ? 14.197 33.898 -44.929 1.00 18.58 123 ALA A O 1
ATOM 927 N N . LYS A 1 124 ? 13.020 32.246 -45.985 1.00 16.74 124 LYS A N 1
ATOM 928 C CA . LYS A 1 124 ? 14.119 32.044 -46.930 1.00 18.29 124 LYS A CA 1
ATOM 929 C C . LYS A 1 124 ? 13.527 31.341 -48.163 1.00 18.11 124 LYS A C 1
ATOM 930 O O . LYS A 1 124 ? 12.598 30.506 -48.097 1.00 19.72 124 LYS A O 1
ATOM 936 N N . GLU A 1 125 ? 14.080 31.689 -49.330 1.00 18.46 125 GLU A N 1
ATOM 937 C CA . GLU A 1 125 ? 13.579 31.049 -50.548 1.00 20.27 125 GLU A CA 1
ATOM 938 C C . GLU A 1 125 ? 14.241 29.673 -50.762 1.00 20.55 125 GLU A C 1
ATOM 939 O O . GLU A 1 125 ? 15.465 29.572 -50.639 1.00 22.33 125 GLU A O 1
ATOM 945 N N . PHE A 1 126 ? 13.413 28.700 -51.129 1.00 22.43 126 PHE A N 1
ATOM 946 C CA . PHE A 1 126 ? 13.934 27.418 -51.626 1.00 24.64 126 PHE A CA 1
ATOM 947 C C . PHE A 1 126 ? 13.175 27.157 -52.923 1.00 25.57 126 PHE A C 1
ATOM 948 O O . PHE A 1 126 ? 11.962 27.286 -52.955 1.00 23.77 126 PHE A O 1
ATOM 956 N N . ASP A 1 127 ? 13.885 26.818 -53.998 1.00 30.96 127 ASP A N 1
ATOM 957 C CA . ASP A 1 127 ? 13.249 26.466 -55.266 1.00 34.64 127 ASP A CA 1
ATOM 958 C C . ASP A 1 127 ? 12.377 27.637 -55.726 1.00 32.31 127 ASP A C 1
ATOM 959 O O . ASP A 1 127 ? 11.305 27.409 -56.281 1.00 33.96 127 ASP A O 1
ATOM 964 N N . GLY A 1 128 ? 12.834 28.863 -55.477 1.00 28.39 128 GLY A N 1
ATOM 965 C CA . GLY A 1 128 ? 12.181 30.108 -55.829 1.00 27.88 128 GLY A CA 1
ATOM 966 C C . GLY A 1 128 ? 10.939 30.519 -55.055 1.00 24.96 128 GLY A C 1
ATOM 967 O O . GLY A 1 128 ? 10.243 31.445 -55.484 1.00 25.88 128 GLY A O 1
ATOM 968 N N . VAL A 1 129 ? 10.637 29.853 -53.941 1.00 22.90 129 VAL A N 1
ATOM 969 C CA . VAL A 1 129 ? 9.402 30.150 -53.192 1.00 20.68 129 VAL A CA 1
ATOM 970 C C . VAL A 1 129 ? 9.775 30.399 -51.714 1.00 21.80 129 VAL A C 1
ATOM 971 O O . VAL A 1 129 ? 10.541 29.669 -51.092 1.00 19.99 129 VAL A O 1
ATOM 975 N N . LEU A 1 130 ? 9.293 31.480 -51.107 1.00 18.96 130 LEU A N 1
ATOM 976 C CA . LEU A 1 130 ? 9.616 31.714 -49.702 1.00 20.55 130 LEU A CA 1
ATOM 977 C C . LEU A 1 130 ? 9.040 30.610 -48.819 1.00 18.19 130 LEU A C 1
ATOM 978 O O . LEU A 1 130 ? 7.885 30.178 -48.975 1.00 19.99 130 LEU A O 1
ATOM 983 N N . HIS A 1 131 ? 9.876 30.181 -47.881 1.00 18.34 131 HIS A N 1
ATOM 984 C CA . HIS A 1 131 ? 9.427 29.333 -46.779 1.00 17.88 131 HIS A CA 1
ATOM 985 C C . HIS A 1 131 ? 9.676 30.063 -45.462 1.00 16.18 131 HIS A C 1
ATOM 986 O O . HIS A 1 131 ? 10.519 30.967 -45.455 1.00 17.39 131 HIS A O 1
ATOM 993 N N . PHE A 1 132 ? 8.993 29.617 -44.407 1.00 17.80 132 PHE A N 1
ATOM 994 C CA . PHE A 1 132 ? 9.092 30.223 -43.074 1.00 16.08 132 PHE A CA 1
ATOM 995 C C . PHE A 1 132 ? 9.473 29.120 -42.087 1.00 17.85 132 PHE A C 1
ATOM 996 O O . PHE A 1 132 ? 8.867 28.045 -42.122 1.00 18.67 132 PHE A O 1
ATOM 1004 N N . LEU A 1 133 ? 10.409 29.439 -41.201 1.00 15.94 133 LEU A N 1
ATOM 1005 C CA . LEU A 1 133 ? 10.983 28.405 -40.319 1.00 17.71 133 LEU A CA 1
ATOM 1006 C C . LEU A 1 133 ? 10.205 28.301 -39.027 1.00 17.96 133 LEU A C 1
ATOM 1007 O O . LEU A 1 133 ? 10.474 29.025 -38.059 1.00 18.91 133 LEU A O 1
ATOM 1012 N N . MET A 1 134 ? 9.276 27.355 -39.033 1.00 15.37 134 MET A N 1
ATOM 1013 C CA . MET A 1 134 ? 8.429 27.224 -37.833 1.00 17.00 134 MET A CA 1
ATOM 1014 C C . MET A 1 134 ? 9.074 26.295 -36.796 1.00 18.74 134 MET A C 1
ATOM 1015 O O . MET A 1 134 ? 9.864 25.388 -37.142 1.00 19.76 134 MET A O 1
ATOM 1020 N N . GLN A 1 135 ? 8.717 26.516 -35.539 1.00 19.00 135 GLN A N 1
ATOM 1021 C CA . GLN A 1 135 ? 9.415 25.779 -34.477 1.00 20.15 135 GLN A CA 1
ATOM 1022 C C . GLN A 1 135 ? 8.394 24.930 -33.754 1.00 19.71 135 GLN A C 1
ATOM 1023 O O . GLN A 1 135 ? 7.402 25.454 -33.235 1.00 20.11 135 GLN A O 1
ATOM 1029 N N . ALA A 1 136 ? 8.643 23.629 -33.588 1.00 18.53 136 ALA A N 1
ATOM 1030 C CA . ALA A 1 136 ? 7.752 22.821 -32.782 1.00 19.39 136 ALA A CA 1
ATOM 1031 C C . ALA A 1 136 ? 8.166 23.063 -31.336 1.00 23.68 136 ALA A C 1
ATOM 1032 O O . ALA A 1 136 ? 9.248 22.667 -30.897 1.00 23.74 136 ALA A O 1
ATOM 1034 N N . LYS A 1 137 ? 7.278 23.691 -30.565 1.00 19.11 137 LYS A N 1
ATOM 1035 C CA . LYS A 1 137 ? 7.727 24.246 -29.296 1.00 21.38 137 LYS A CA 1
ATOM 1036 C C . LYS A 1 137 ? 6.834 23.746 -28.161 1.00 21.91 137 LYS A C 1
ATOM 1037 O O . LYS A 1 137 ? 5.601 23.854 -28.194 1.00 18.97 137 LYS A O 1
ATOM 1043 N N . MET A 1 138 ? 7.453 23.145 -27.135 1.00 21.38 138 MET A N 1
ATOM 1044 C CA . MET A 1 138 ? 6.651 22.724 -25.976 1.00 24.70 138 MET A CA 1
ATOM 1045 C C . MET A 1 138 ? 6.385 23.919 -25.054 1.00 23.35 138 MET A C 1
ATOM 1046 O O . MET A 1 138 ? 7.325 24.661 -24.745 1.00 23.96 138 MET A O 1
ATOM 1051 N N . GLU A 1 139 ? 5.147 24.143 -24.620 1.00 23.74 139 GLU A N 1
ATOM 1052 C CA . GLU A 1 139 ? 4.866 25.165 -23.598 1.00 26.50 139 GLU A CA 1
ATOM 1053 C C . GLU A 1 139 ? 3.970 24.457 -22.588 1.00 25.02 139 GLU A C 1
ATOM 1054 O O . GLU A 1 139 ? 3.064 23.722 -23.010 1.00 27.26 139 GLU A O 1
ATOM 1060 N N . PRO A 1 140 ? 4.160 24.769 -21.292 1.00 24.81 140 PRO A N 1
ATOM 1061 C CA . PRO A 1 140 ? 3.465 24.003 -20.255 1.00 23.50 140 PRO A CA 1
ATOM 1062 C C . PRO A 1 140 ? 1.953 24.095 -20.278 1.00 24.17 140 PRO A C 1
ATOM 1063 O O . PRO A 1 140 ? 1.243 23.192 -19.841 1.00 27.26 140 PRO A O 1
ATOM 1067 N N . GLY A 1 141 ? 1.410 25.205 -20.773 1.00 21.02 141 GLY A N 1
ATOM 1068 C CA . GLY A 1 141 ? -0.026 25.421 -20.819 1.00 22.43 141 GLY A CA 1
ATOM 1069 C C . GLY A 1 141 ? -0.609 25.023 -22.156 1.00 21.38 141 GLY A C 1
ATOM 1070 O O . GLY A 1 141 ? -1.825 25.018 -22.268 1.00 21.95 141 GLY A O 1
ATOM 1071 N N . ASN A 1 142 ? 0.187 24.629 -23.150 1.00 21.53 142 ASN A N 1
ATOM 1072 C CA . ASN A 1 142 ? -0.483 24.158 -24.366 1.00 20.68 142 ASN A CA 1
ATOM 1073 C C . ASN A 1 142 ? -1.324 22.919 -24.048 1.00 24.95 142 ASN A C 1
ATOM 1074 O O . ASN A 1 142 ? -0.773 21.975 -23.477 1.00 26.26 142 ASN A O 1
ATOM 1079 N N . PRO A 1 143 ? -2.589 22.847 -24.474 1.00 26.24 143 PRO A N 1
ATOM 1080 C CA . PRO A 1 143 ? -3.387 21.697 -24.066 1.00 30.49 143 PRO A CA 1
ATOM 1081 C C . PRO A 1 143 ? -2.856 20.372 -24.603 1.00 31.31 143 PRO A C 1
ATOM 1082 O O . PRO A 1 143 ? -3.024 19.330 -23.952 1.00 30.25 143 PRO A O 1
ATOM 1086 N N . ASN A 1 144 ? -2.227 20.437 -25.780 1.00 26.64 144 ASN A N 1
ATOM 1087 C CA . ASN A 1 144 ? -1.534 19.329 -26.416 1.00 25.94 144 ASN A CA 1
ATOM 1088 C C . ASN A 1 144 ? -0.001 19.379 -26.403 1.00 26.40 144 ASN A C 1
ATOM 1089 O O . ASN A 1 144 ? 0.727 18.744 -27.180 1.00 28.18 144 ASN A O 1
ATOM 1094 N N . LEU A 1 145 ? 0.523 20.142 -25.448 1.00 24.75 145 LEU A N 1
ATOM 1095 C CA . LEU A 1 145 ? 1.939 20.337 -25.196 1.00 22.74 145 LEU A CA 1
ATOM 1096 C C . LEU A 1 145 ? 2.760 21.078 -26.268 1.00 21.38 145 LEU A C 1
ATOM 1097 O O . LEU A 1 145 ? 3.458 22.040 -25.914 1.00 21.81 145 LEU A O 1
ATOM 1102 N N . VAL A 1 146 ? 2.726 20.603 -27.505 1.00 22.07 146 VAL A N 1
ATOM 1103 C CA . VAL A 1 146 ? 3.594 21.119 -28.580 1.00 20.73 146 VAL A CA 1
ATOM 1104 C C . VAL A 1 146 ? 2.683 21.726 -29.665 1.00 19.65 146 VAL A C 1
ATOM 1105 O O . VAL A 1 146 ? 1.744 21.071 -30.133 1.00 19.69 146 VAL A O 1
ATOM 1109 N N . GLN A 1 147 ? 2.952 22.996 -29.996 1.00 18.02 147 GLN A N 1
ATOM 1110 C CA . GLN A 1 147 ? 2.372 23.694 -31.137 1.00 18.42 147 GLN A CA 1
ATOM 1111 C C . GLN A 1 147 ? 3.472 24.388 -31.948 1.00 17.92 147 GLN A C 1
ATOM 1112 O O . GLN A 1 147 ? 4.624 24.412 -31.521 1.00 17.93 147 GLN A O 1
ATOM 1118 N N . LEU A 1 148 ? 3.124 24.971 -33.096 1.00 15.72 148 LEU A N 1
ATOM 1119 C CA . LEU A 1 148 ? 4.175 25.558 -33.929 1.00 15.12 148 LEU A CA 1
ATOM 1120 C C . LEU A 1 148 ? 4.287 27.045 -33.605 1.00 14.83 148 LEU A C 1
ATOM 1121 O O . LEU A 1 148 ? 3.292 27.803 -33.672 1.00 17.61 148 LEU A O 1
ATOM 1126 N N . SER A 1 149 ? 5.475 27.396 -33.125 1.00 15.78 149 SER A N 1
ATOM 1127 C CA . SER A 1 149 ? 5.742 28.772 -32.691 1.00 17.86 149 SER A CA 1
ATOM 1128 C C . SER A 1 149 ? 6.597 29.464 -33.737 1.00 17.32 149 SER A C 1
ATOM 1129 O O . SER A 1 149 ? 7.075 28.807 -34.660 1.00 17.44 149 SER A O 1
ATOM 1132 N N . PRO A 1 150 ? 6.838 30.784 -33.600 1.00 17.18 150 PRO A N 1
ATOM 1133 C CA . PRO A 1 150 ? 7.808 31.444 -34.464 1.00 15.98 150 PRO A CA 1
ATOM 1134 C C . PRO A 1 150 ? 9.207 30.845 -34.326 1.00 18.98 150 PRO A C 1
ATOM 1135 O O . PRO A 1 150 ? 9.518 30.198 -33.316 1.00 18.76 150 PRO A O 1
ATOM 1139 N N . THR A 1 151 ? 10.033 31.116 -35.319 1.00 16.84 151 THR A N 1
ATOM 1140 C CA . THR A 1 151 ? 11.434 30.694 -35.294 1.00 16.97 151 THR A CA 1
ATOM 1141 C C . THR A 1 151 ? 12.092 31.105 -33.987 1.00 18.58 151 THR A C 1
ATOM 1142 O O . THR A 1 151 ? 12.842 30.309 -33.389 1.00 18.95 151 THR A O 1
ATOM 1146 N N . VAL A 1 152 ? 11.847 32.335 -33.533 1.00 17.67 152 VAL A N 1
ATOM 1147 C CA . VAL A 1 152 ? 12.391 32.834 -32.284 1.00 16.77 152 VAL A CA 1
ATOM 1148 C C . VAL A 1 152 ? 11.205 33.351 -31.474 1.00 20.22 152 VAL A C 1
ATOM 1149 O O . VAL A 1 152 ? 10.385 34.157 -31.928 1.00 18.80 152 VAL A O 1
ATOM 1153 N N . GLN A 1 153 ? 11.085 32.824 -30.262 1.00 19.12 153 GLN A N 1
ATOM 1154 C CA . GLN A 1 153 ? 9.981 33.246 -29.387 1.00 18.32 153 GLN A CA 1
ATOM 1155 C C . GLN A 1 153 ? 10.624 33.399 -28.006 1.00 22.51 153 GLN A C 1
ATOM 1156 O O . GLN A 1 153 ? 10.782 32.417 -27.292 1.00 25.45 153 GLN A O 1
ATOM 1162 N N . ALA A 1 154 ? 11.063 34.596 -27.634 1.00 18.67 154 ALA A N 1
ATOM 1163 C CA . ALA A 1 154 ? 11.950 34.782 -26.482 1.00 22.35 154 ALA A CA 1
ATOM 1164 C C . ALA A 1 154 ? 11.971 36.219 -25.974 1.00 21.41 154 ALA A C 1
ATOM 1165 O O . ALA A 1 154 ? 12.040 37.172 -26.754 1.00 19.84 154 ALA A O 1
ATOM 1167 N N . THR A 1 155 ? 11.923 36.347 -24.650 1.00 21.55 155 THR A N 1
ATOM 1168 C CA . THR A 1 155 ? 12.275 37.628 -24.014 1.00 21.93 155 THR A CA 1
ATOM 1169 C C . THR A 1 155 ? 13.725 37.530 -23.570 1.00 27.85 155 THR A C 1
ATOM 1170 O O . THR A 1 155 ? 14.064 36.633 -22.789 1.00 28.87 155 THR A O 1
ATOM 1174 N N . ARG A 1 156 ? 14.555 38.451 -24.050 1.00 24.32 156 ARG A N 1
ATOM 1175 C CA . ARG A 1 156 ? 15.971 38.135 -24.190 1.00 31.51 156 ARG A CA 1
ATOM 1176 C C . ARG A 1 156 ? 16.534 37.983 -22.777 1.00 31.78 156 ARG A C 1
ATOM 1177 O O . ARG A 1 156 ? 17.363 37.107 -22.519 1.00 33.97 156 ARG A O 1
ATOM 1185 N N . SER A 1 157 ? 16.081 38.800 -21.837 1.00 30.72 157 SER A N 1
ATOM 1186 C CA . SER A 1 157 ? 16.791 38.668 -20.562 1.00 35.99 157 SER A CA 1
ATOM 1187 C C . SER A 1 157 ? 16.283 37.523 -19.666 1.00 36.10 157 SER A C 1
ATOM 1188 O O . SER A 1 157 ? 16.662 37.421 -18.488 1.00 42.18 157 SER A O 1
ATOM 1191 N N . ASN A 1 158 ? 15.413 36.657 -20.176 1.00 36.23 158 ASN A N 1
ATOM 1192 C CA . ASN A 1 158 ? 14.930 35.458 -19.484 1.00 37.42 158 ASN A CA 1
ATOM 1193 C C . ASN A 1 158 ? 15.949 34.360 -19.771 1.00 41.56 158 ASN A C 1
ATOM 1194 O O . ASN A 1 158 ? 15.750 33.209 -19.362 1.00 44.42 158 ASN A O 1
ATOM 1199 N N . TYR A 1 159 ? 17.024 34.709 -20.474 1.00 43.78 159 TYR A N 1
ATOM 1200 C CA . TYR A 1 159 ? 17.993 33.720 -20.955 1.00 47.52 159 TYR A CA 1
ATOM 1201 C C . TYR A 1 159 ? 19.424 34.111 -20.571 1.00 52.82 159 TYR A C 1
ATOM 1202 O O . TYR A 1 159 ? 19.980 35.089 -21.068 1.00 53.98 159 TYR A O 1
ATOM 1211 N N . THR A 1 160 ? 20.024 33.350 -19.661 1.00 59.61 160 THR A N 1
ATOM 1212 C CA . THR A 1 160 ? 21.390 33.617 -19.195 1.00 63.26 160 THR A CA 1
ATOM 1213 C C . THR A 1 160 ? 22.384 33.859 -20.336 1.00 63.68 160 THR A C 1
ATOM 1214 O O . THR A 1 160 ? 23.414 34.520 -20.184 1.00 64.66 160 THR A O 1
ATOM 1218 N N . ASN A 1 167 ? 21.971 32.408 -26.200 1.00 53.38 167 ASN A N 1
ATOM 1219 C CA . ASN A 1 167 ? 21.543 31.019 -26.038 1.00 51.91 167 ASN A CA 1
ATOM 1220 C C . ASN A 1 167 ? 20.156 30.681 -26.604 1.00 48.02 167 ASN A C 1
ATOM 1221 O O . ASN A 1 167 ? 19.664 29.550 -26.508 1.00 48.75 167 ASN A O 1
ATOM 1226 N N . VAL A 1 168 ? 19.506 31.660 -27.225 1.00 36.38 168 VAL A N 1
ATOM 1227 C CA . VAL A 1 168 ? 18.296 31.346 -27.998 1.00 31.12 168 VAL A CA 1
ATOM 1228 C C . VAL A 1 168 ? 18.684 31.102 -29.458 1.00 24.69 168 VAL A C 1
ATOM 1229 O O . VAL A 1 168 ? 19.352 31.944 -30.050 1.00 23.98 168 VAL A O 1
ATOM 1233 N N . LYS A 1 169 ? 18.278 29.971 -30.036 1.00 25.47 169 LYS A N 1
ATO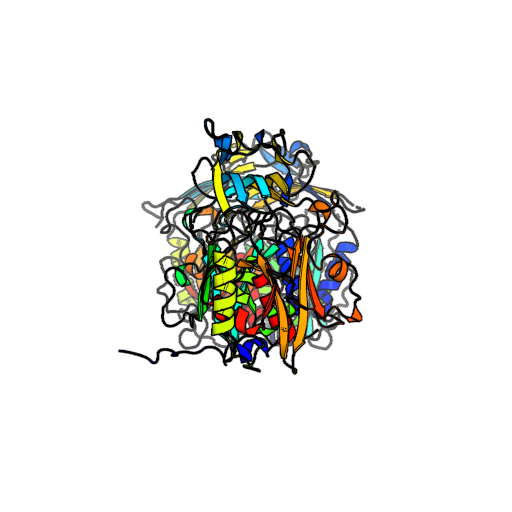M 1234 C CA . LYS A 1 169 ? 18.758 29.645 -31.381 1.00 23.11 169 LYS A CA 1
ATOM 1235 C C . LYS A 1 169 ? 18.226 30.664 -32.377 1.00 23.73 169 LYS A C 1
ATOM 1236 O O . LYS A 1 169 ? 17.055 31.002 -32.203 1.00 21.15 169 LYS A O 1
ATOM 1242 N N . LEU A 1 170 ? 19.077 31.186 -33.257 1.00 21.60 170 LEU A N 1
ATOM 1243 C CA . LEU A 1 170 ? 18.735 32.038 -34.405 1.00 21.82 170 LEU A CA 1
ATOM 1244 C C . LEU A 1 170 ? 18.343 33.451 -33.948 1.00 21.44 170 LEU A C 1
ATOM 1245 O O . LEU A 1 170 ? 17.877 34.267 -34.745 1.00 21.50 170 LEU A O 1
ATOM 1250 N N . ILE A 1 171 ? 18.575 33.799 -32.691 1.00 20.75 171 ILE A N 1
ATOM 1251 C CA . ILE A 1 171 ? 18.111 35.109 -32.228 1.00 22.47 171 ILE A CA 1
ATOM 1252 C C . ILE A 1 171 ? 18.842 36.225 -32.950 1.00 22.66 171 ILE A C 1
ATOM 1253 O O . ILE A 1 171 ? 18.324 37.342 -33.123 1.00 20.61 171 ILE A O 1
ATOM 1258 N N . GLU A 1 172 ? 20.056 35.916 -33.402 1.00 24.41 172 GLU A N 1
ATOM 1259 C CA . GLU A 1 172 ? 20.848 36.968 -34.046 1.00 27.17 172 GLU A CA 1
ATOM 1260 C C . GLU A 1 172 ? 20.211 37.517 -35.327 1.00 25.24 172 GLU A C 1
ATOM 1261 O O . GLU A 1 172 ? 20.551 38.632 -35.723 1.00 24.77 172 GLU A O 1
ATOM 1267 N N . TYR A 1 173 ? 19.331 36.754 -35.964 1.00 20.77 173 TYR A N 1
ATOM 1268 C CA . TYR A 1 173 ? 18.635 37.258 -37.158 1.00 19.70 173 TYR A CA 1
ATOM 1269 C C . TYR A 1 173 ? 17.638 38.361 -36.767 1.00 19.58 173 TYR A C 1
ATOM 1270 O O . TYR A 1 173 ? 17.135 39.032 -37.661 1.00 19.77 173 TYR A O 1
ATOM 1279 N N . PHE A 1 174 ? 17.355 38.561 -35.483 1.00 19.02 174 PHE A N 1
ATOM 1280 C CA . PHE A 1 174 ? 16.298 39.487 -35.061 1.00 18.94 174 PHE A CA 1
ATOM 1281 C C . PHE A 1 174 ? 16.819 40.555 -34.107 1.00 21.07 174 PHE A C 1
ATOM 1282 O O . PHE A 1 174 ? 16.044 41.338 -33.543 1.00 21.68 174 PHE A O 1
ATOM 1290 N N . ALA A 1 175 ? 18.134 40.568 -33.898 1.00 22.49 175 ALA A N 1
ATOM 1291 C CA . ALA A 1 175 ? 18.685 41.318 -32.772 1.00 24.84 175 ALA A CA 1
ATOM 1292 C C . ALA A 1 175 ? 20.062 41.886 -33.114 1.00 27.37 175 ALA A C 1
ATOM 1293 O O . ALA A 1 175 ? 21.074 41.443 -32.552 1.00 33.26 175 ALA A O 1
ATOM 1295 N N . PRO A 1 176 ? 20.144 42.854 -34.038 1.00 27.89 176 PRO A N 1
ATOM 1296 C CA . PRO A 1 176 ? 19.083 43.534 -34.760 1.00 25.39 176 PRO A CA 1
ATOM 1297 C C . PRO A 1 176 ? 18.845 42.788 -36.068 1.00 24.09 176 PRO A C 1
ATOM 1298 O O . PRO A 1 176 ? 19.701 42.034 -36.544 1.00 25.00 176 PRO A O 1
ATOM 1302 N N . PRO A 1 177 ? 17.657 42.986 -36.655 1.00 21.27 177 PRO A N 1
ATOM 1303 C CA . PRO A 1 177 ? 17.411 42.369 -37.961 1.00 19.56 177 PRO A CA 1
ATOM 1304 C C . PRO A 1 177 ? 18.280 43.103 -38.988 1.00 23.47 177 PRO A C 1
ATOM 1305 O O . PRO A 1 177 ? 18.586 44.294 -38.872 1.00 24.29 177 PRO A O 1
ATOM 1309 N N . ASP A 1 178 ? 18.598 42.446 -40.090 1.00 22.11 178 ASP A N 1
ATOM 1310 C CA . ASP A 1 178 ? 19.185 43.174 -41.221 1.00 23.27 178 ASP A CA 1
ATOM 1311 C C . ASP A 1 178 ? 18.166 44.091 -41.908 1.00 20.60 178 ASP A C 1
ATOM 1312 O O . ASP A 1 178 ? 17.132 43.613 -42.382 1.00 20.34 178 ASP A O 1
ATOM 1317 N N . PRO A 1 179 ? 18.365 45.420 -41.943 1.00 24.79 179 PRO A N 1
ATOM 1318 C CA . PRO A 1 179 ? 17.277 46.268 -42.442 1.00 24.40 179 PRO A CA 1
ATOM 1319 C C . PRO A 1 179 ? 16.960 46.086 -43.919 1.00 23.07 179 PRO A C 1
ATOM 1320 O O . PRO A 1 179 ? 15.835 46.350 -44.408 1.00 26.94 179 PRO A O 1
ATOM 1324 N N . GLU A 1 180 ? 17.914 45.455 -44.612 1.00 21.47 180 GLU A N 1
ATOM 1325 C CA . GLU A 1 180 ? 17.636 45.183 -46.009 1.00 22.41 180 GLU A CA 1
ATOM 1326 C C . GLU A 1 180 ? 16.719 43.978 -46.183 1.00 21.18 180 GLU A C 1
ATOM 1327 O O . GLU A 1 180 ? 16.340 43.677 -47.306 1.00 25.56 180 GLU A O 1
ATOM 1333 N N . ARG A 1 181 ? 16.368 43.312 -45.086 1.00 19.78 181 ARG A N 1
ATOM 1334 C CA . ARG A 1 181 ? 15.651 42.045 -45.217 1.00 19.52 181 ARG A CA 1
ATOM 1335 C C . ARG A 1 181 ? 14.401 42.013 -44.331 1.00 20.63 181 ARG A C 1
ATOM 1336 O O . ARG A 1 181 ? 13.826 40.954 -44.120 1.00 17.33 181 ARG A O 1
ATOM 1344 N N . VAL A 1 182 ? 13.919 43.170 -43.882 1.00 18.59 182 VAL A N 1
ATOM 1345 C CA . VAL A 1 182 ? 12.734 43.137 -43.037 1.00 15.53 182 VAL A CA 1
ATOM 1346 C C . VAL A 1 182 ? 11.487 43.164 -43.872 1.00 13.83 182 VAL A C 1
ATOM 1347 O O . VAL A 1 182 ? 11.281 44.053 -44.717 1.00 18.10 182 VAL A O 1
ATOM 1351 N N . ILE A 1 183 ? 10.646 42.168 -43.620 1.00 14.07 183 ILE A N 1
ATOM 1352 C CA . ILE A 1 183 ? 9.316 42.072 -44.205 1.00 13.45 183 ILE A CA 1
ATOM 1353 C C . ILE A 1 183 ? 8.308 42.722 -43.240 1.00 14.01 183 ILE A C 1
ATOM 1354 O O . ILE A 1 183 ? 7.495 43.509 -43.722 1.00 15.09 183 ILE A O 1
ATOM 1359 N N . VAL A 1 184 ? 8.384 42.397 -41.951 1.00 13.52 184 VAL A N 1
ATOM 1360 C CA . VAL A 1 184 ? 7.435 42.883 -40.925 1.00 13.59 184 VAL A CA 1
ATOM 1361 C C . VAL A 1 184 ? 8.302 43.231 -39.722 1.00 14.41 184 VAL A C 1
ATOM 1362 O O . VAL A 1 184 ? 9.189 42.424 -39.400 1.00 14.15 184 VAL A O 1
ATOM 1366 N N . ASP A 1 185 ? 8.095 44.392 -39.090 1.00 11.93 185 ASP A N 1
ATOM 1367 C CA . ASP A 1 185 ? 8.661 44.631 -37.751 1.00 11.68 185 ASP A CA 1
ATOM 1368 C C . ASP A 1 185 ? 7.744 45.647 -37.063 1.00 14.88 185 ASP A C 1
ATOM 1369 O O . ASP A 1 185 ? 7.718 46.805 -37.483 1.00 16.29 185 ASP A O 1
ATOM 1374 N N . VAL A 1 186 ? 7.071 45.239 -35.997 1.00 12.11 186 VAL A N 1
ATOM 1375 C CA . VAL A 1 186 ? 6.019 46.100 -35.416 1.00 13.21 186 VAL A CA 1
ATOM 1376 C C . VAL A 1 186 ? 5.765 45.589 -33.999 1.00 14.85 186 VAL A C 1
ATOM 1377 O O . VAL A 1 186 ? 5.814 44.380 -33.747 1.00 14.94 186 VAL A O 1
ATOM 1381 N N . LEU A 1 187 ? 5.414 46.500 -33.098 1.00 12.09 187 LEU A N 1
ATOM 1382 C CA . LEU A 1 187 ? 4.940 46.032 -31.782 1.00 14.75 187 LEU A CA 1
ATOM 1383 C C . LEU A 1 187 ? 3.428 45.808 -31.759 1.00 15.37 187 LEU A C 1
ATOM 1384 O O . LEU A 1 187 ? 2.673 46.651 -32.287 1.00 15.80 187 LEU A O 1
ATOM 1389 N N . GLN A 1 188 ? 2.987 44.678 -31.213 1.00 14.22 188 GLN A N 1
ATOM 1390 C CA . GLN A 1 188 ? 1.544 44.430 -31.133 1.00 12.51 188 GLN A CA 1
ATOM 1391 C C . GLN A 1 188 ? 1.192 43.948 -29.734 1.00 16.41 188 GLN A C 1
ATOM 1392 O O . GLN A 1 188 ? 1.940 43.217 -29.059 1.00 16.70 188 GLN A O 1
ATOM 1398 N N . ALA A 1 189 ? 0.034 44.426 -29.290 1.00 16.09 189 ALA A N 1
ATOM 1399 C CA . ALA A 1 189 ? -0.413 44.164 -27.919 1.00 16.71 189 ALA A CA 1
ATOM 1400 C C . ALA A 1 189 ? -0.982 42.768 -27.758 1.00 18.61 189 ALA A C 1
ATOM 1401 O O . ALA A 1 189 ? -1.533 42.202 -28.699 1.00 18.48 189 ALA A O 1
ATOM 1403 N N . GLU A 1 190 ? -0.877 42.264 -26.527 1.00 16.50 190 GLU A N 1
ATOM 1404 C CA . GLU A 1 190 ? -1.490 40.974 -26.189 1.00 17.63 190 GLU A CA 1
ATOM 1405 C C . GLU A 1 190 ? -2.760 41.176 -25.375 1.00 19.77 190 GLU A C 1
ATOM 1406 O O . GLU A 1 190 ? -3.244 42.315 -25.314 1.00 21.68 190 GLU A O 1
ATOM 1412 N N . GLN A 1 191 ? -3.362 40.102 -24.857 1.00 18.49 191 GLN A N 1
ATOM 1413 C CA . GLN A 1 191 ? -4.691 40.168 -24.252 1.00 19.60 191 GLN A CA 1
ATOM 1414 C C . GLN A 1 191 ? -4.810 41.285 -23.234 1.00 19.42 191 GLN A C 1
ATOM 1415 O O . GLN A 1 191 ? -4.043 41.357 -22.260 1.00 21.29 191 GLN A O 1
ATOM 1421 N N . GLY A 1 192 ? -5.793 42.154 -23.452 1.00 18.02 192 GLY A N 1
ATOM 1422 C CA . GLY A 1 192 ? -5.960 43.265 -22.527 1.00 22.16 192 GLY A CA 1
ATOM 1423 C C . GLY A 1 192 ? -6.803 42.853 -21.335 1.00 22.03 192 GLY A C 1
ATOM 1424 O O . GLY A 1 192 ? -6.925 43.589 -20.374 1.00 22.19 192 GLY A O 1
ATOM 1425 N N . SER A 1 193 ? -7.393 41.665 -21.368 1.00 20.63 193 SER A N 1
ATOM 1426 C CA . SER A 1 193 ? -8.141 41.280 -20.172 1.00 18.65 193 SER A CA 1
ATOM 1427 C C . SER A 1 193 ? -7.111 40.760 -19.156 1.00 19.97 193 SER A C 1
ATOM 1428 O O . SER A 1 193 ? -7.313 40.970 -17.950 1.00 22.60 193 SER A O 1
ATOM 1431 N N . TRP A 1 194 ? -6.008 40.121 -19.543 1.00 17.08 194 TRP A N 1
ATOM 1432 C CA . TRP A 1 194 ? -5.199 39.368 -18.574 1.00 19.30 194 TRP A CA 1
ATOM 1433 C C . TRP A 1 194 ? -3.762 39.885 -18.449 1.00 19.62 194 TRP A C 1
ATOM 1434 O O . TRP A 1 194 ? -3.030 39.542 -17.506 1.00 19.94 194 TRP A O 1
ATOM 1445 N N . PHE A 1 195 ? -3.300 40.735 -19.371 1.00 18.15 195 PHE A N 1
ATOM 1446 C CA . PHE A 1 195 ? -1.957 41.308 -19.255 1.00 16.53 195 PHE A CA 1
ATOM 1447 C C . PHE A 1 195 ? -2.051 42.829 -19.131 1.00 17.49 195 PHE A C 1
ATOM 1448 O O . PHE A 1 195 ? -2.884 43.474 -19.785 1.00 19.71 195 PHE A O 1
ATOM 1456 N N . PHE A 1 196 ? -1.112 43.408 -18.379 1.00 16.60 196 PHE A N 1
ATOM 1457 C CA . PHE A 1 196 ? -1.144 44.855 -18.202 1.00 17.76 196 PHE A CA 1
ATOM 1458 C C . PHE A 1 196 ? -0.215 45.477 -19.272 1.00 20.48 196 PHE A C 1
ATOM 1459 O O . PHE A 1 196 ? 1.003 45.414 -19.120 1.00 18.54 196 PHE A O 1
ATOM 1467 N N . ARG A 1 197 ? -0.809 46.067 -20.311 1.00 17.65 197 ARG A N 1
ATOM 1468 C CA . ARG A 1 197 ? -0.081 46.853 -21.305 1.00 18.05 197 ARG A CA 1
ATOM 1469 C C . ARG A 1 197 ? 1.138 46.095 -21.850 1.00 19.23 197 ARG A C 1
ATOM 1470 O O . ARG A 1 197 ? 2.234 46.650 -21.846 1.00 23.51 197 ARG A O 1
ATOM 1478 N N . LYS A 1 198 ? 0.921 44.870 -22.308 1.00 20.75 198 LYS A N 1
ATOM 1479 C CA . LYS A 1 198 ? 2.008 44.008 -22.809 1.00 21.62 198 LYS A CA 1
ATOM 1480 C C . LYS A 1 198 ? 2.009 44.078 -24.334 1.00 19.02 198 LYS A C 1
ATOM 1481 O O . LYS A 1 198 ? 0.964 43.815 -24.890 1.00 20.16 198 LYS A O 1
ATOM 1487 N N . SER A 1 199 ? 3.145 44.392 -24.961 1.00 21.11 199 SER A N 1
ATOM 1488 C CA . SER A 1 199 ? 3.250 44.244 -26.425 1.00 19.27 199 SER A CA 1
ATOM 1489 C C . SER A 1 199 ? 4.558 43.484 -26.696 1.00 18.29 199 SER A C 1
ATOM 1490 O O . SER A 1 199 ? 5.479 43.532 -25.877 1.00 24.24 199 SER A O 1
ATOM 1493 N N . ASN A 1 200 ? 4.618 42.716 -27.789 1.00 16.36 200 ASN A N 1
ATOM 1494 C CA . ASN A 1 200 ? 5.888 42.085 -28.152 1.00 16.58 200 ASN A CA 1
ATOM 1495 C C . ASN A 1 200 ? 6.141 42.492 -29.628 1.00 14.70 200 ASN A C 1
ATOM 1496 O O . ASN A 1 200 ? 5.240 42.986 -30.326 1.00 14.17 200 ASN A O 1
ATOM 1501 N N . ARG A 1 201 ? 7.402 42.316 -30.001 1.00 14.17 201 ARG A N 1
ATOM 1502 C CA . ARG A 1 201 ? 7.910 42.814 -31.284 1.00 14.15 201 ARG A CA 1
ATOM 1503 C C . ARG A 1 201 ? 7.690 41.647 -32.254 1.00 15.65 201 ARG A C 1
ATOM 1504 O O . ARG A 1 201 ? 8.357 40.616 -32.156 1.00 14.73 201 ARG A O 1
ATOM 1512 N N . ASN A 1 202 ? 6.761 41.851 -33.189 1.00 12.61 202 ASN A N 1
ATOM 1513 C CA . ASN A 1 202 ? 6.429 40.842 -34.218 1.00 12.63 202 ASN A CA 1
ATOM 1514 C C . ASN A 1 202 ? 7.306 41.117 -35.436 1.00 14.01 202 ASN A C 1
ATOM 1515 O O . ASN A 1 202 ? 7.326 42.245 -35.960 1.00 14.83 202 ASN A O 1
ATOM 1520 N N . MET A 1 203 ? 8.055 40.105 -35.890 1.00 13.80 203 MET A N 1
ATOM 1521 C CA . MET A 1 203 ? 9.077 40.336 -36.929 1.00 13.26 203 MET A CA 1
ATOM 1522 C C . MET A 1 203 ? 9.060 39.197 -37.939 1.00 14.31 203 MET A C 1
ATOM 1523 O O . MET A 1 203 ? 8.898 38.025 -37.543 1.00 15.30 203 MET A O 1
ATOM 1528 N N . ILE A 1 204 ? 9.188 39.572 -39.217 1.00 14.50 204 ILE A N 1
ATOM 1529 C CA . ILE A 1 204 ? 9.407 38.550 -40.246 1.00 14.26 204 ILE A CA 1
ATOM 1530 C C . ILE A 1 204 ? 10.594 39.026 -41.062 1.00 14.80 204 ILE A C 1
ATOM 1531 O O . ILE A 1 204 ? 10.570 40.153 -41.583 1.00 14.31 204 ILE A O 1
ATOM 1536 N N . VAL A 1 205 ? 11.671 38.232 -41.161 1.00 13.91 205 VAL A N 1
ATOM 1537 C CA . VAL A 1 205 ? 12.870 38.777 -41.749 1.00 13.79 205 VAL A CA 1
ATOM 1538 C C . VAL A 1 205 ? 13.387 37.711 -42.707 1.00 17.99 205 VAL A C 1
ATOM 1539 O O . VAL A 1 205 ? 13.336 36.531 -42.392 1.00 17.46 205 VAL A O 1
ATOM 1543 N N . GLU A 1 206 ? 13.838 38.107 -43.882 1.00 16.43 206 GLU A N 1
ATOM 1544 C CA . GLU A 1 206 ? 14.374 37.144 -44.868 1.00 19.43 206 GLU A CA 1
ATOM 1545 C C . GLU A 1 206 ? 15.871 36.923 -44.704 1.00 19.51 206 GLU A C 1
ATOM 1546 O O . GLU A 1 206 ? 16.620 37.813 -44.295 1.00 18.62 206 GLU A O 1
ATOM 1552 N N . THR A 1 207 ? 16.339 35.735 -45.094 1.00 17.32 207 THR A N 1
ATOM 1553 C CA . THR A 1 207 ? 17.796 35.516 -45.205 1.00 19.26 207 THR A CA 1
ATOM 1554 C C . THR A 1 207 ? 18.067 34.737 -46.493 1.00 20.18 207 THR A C 1
ATOM 1555 O O . THR A 1 207 ? 17.154 34.044 -46.939 1.00 19.92 207 THR A O 1
ATOM 1559 N N . VAL A 1 208 ? 19.254 34.934 -47.081 1.00 23.17 208 VAL A N 1
ATOM 1560 C CA . VAL A 1 208 ? 19.792 34.098 -48.170 1.00 24.70 208 VAL A CA 1
ATOM 1561 C C . VAL A 1 208 ? 20.868 33.136 -47.654 1.00 28.97 208 VAL A C 1
ATOM 1562 O O . VAL A 1 208 ? 21.360 32.262 -48.392 1.00 31.17 208 VAL A O 1
ATOM 1566 N N . ASP A 1 209 ? 21.200 33.229 -46.374 1.00 26.78 209 ASP A N 1
ATOM 1567 C CA . ASP A 1 209 ? 22.225 32.376 -45.756 1.00 28.56 209 ASP A CA 1
ATOM 1568 C C . ASP A 1 209 ? 21.822 30.900 -45.700 1.00 26.35 209 ASP A C 1
ATOM 1569 O O . ASP A 1 209 ? 20.645 30.555 -45.713 1.00 22.82 209 ASP A O 1
ATOM 1574 N N . ASP A 1 210 ? 22.779 29.970 -45.614 1.00 25.45 210 ASP A N 1
ATOM 1575 C CA A ASP A 1 210 ? 22.363 28.628 -45.226 0.50 25.44 210 ASP A CA 1
ATOM 1576 C CA B ASP A 1 210 ? 22.472 28.600 -45.207 0.50 26.77 210 ASP A CA 1
ATOM 1577 C C . ASP A 1 210 ? 22.081 28.708 -43.731 1.00 26.13 210 ASP A C 1
ATOM 1578 O O . ASP A 1 210 ? 22.886 29.208 -42.941 1.00 32.86 210 ASP A O 1
ATOM 1587 N N . VAL A 1 211 ? 20.904 28.254 -43.323 1.00 22.92 211 VAL A N 1
ATOM 1588 C CA . VAL A 1 211 ? 20.487 28.380 -41.928 1.00 19.97 211 VAL A CA 1
ATOM 1589 C C . VAL A 1 211 ? 20.657 27.022 -41.236 1.00 21.68 211 VAL A C 1
ATOM 1590 O O . VAL A 1 211 ? 20.173 26.027 -41.759 1.00 22.50 211 VAL A O 1
ATOM 1594 N N . PRO A 1 212 ? 21.236 26.990 -40.028 1.00 22.87 212 PRO A N 1
ATOM 1595 C CA . PRO A 1 212 ? 21.313 25.700 -39.332 1.00 23.64 212 PRO A CA 1
ATOM 1596 C C . PRO A 1 212 ? 19.928 25.172 -38.972 1.00 23.23 212 PRO A C 1
ATOM 1597 O O . PRO A 1 212 ? 19.017 25.925 -38.607 1.00 23.70 212 PRO A O 1
ATOM 1601 N N . LEU A 1 213 ? 19.727 23.872 -39.169 1.00 23.24 213 LEU A N 1
ATOM 1602 C CA . LEU A 1 213 ? 18.429 23.296 -38.859 1.00 23.78 213 LEU A CA 1
ATOM 1603 C C . LEU A 1 213 ? 18.556 22.280 -37.723 1.00 25.80 213 LEU A C 1
ATOM 1604 O O . LEU A 1 213 ? 19.255 21.265 -37.864 1.00 24.85 213 LEU A O 1
ATOM 1609 N N . TRP A 1 214 ? 17.857 22.564 -36.628 1.00 22.50 214 TRP A N 1
ATOM 1610 C CA . TRP A 1 214 ? 17.694 21.655 -35.491 1.00 23.15 214 TRP A CA 1
ATOM 1611 C C . TRP A 1 214 ? 16.415 20.842 -35.605 1.00 26.74 214 TRP A C 1
ATOM 1612 O O . TRP A 1 214 ? 15.541 21.170 -36.411 1.00 21.70 214 TRP A O 1
ATOM 1623 N N . ASP A 1 215 ? 16.291 19.748 -34.854 1.00 21.22 215 ASP A N 1
ATOM 1624 C CA . ASP A 1 215 ? 15.203 18.816 -35.063 1.00 22.11 215 ASP A CA 1
ATOM 1625 C C . ASP A 1 215 ? 13.848 19.483 -34.798 1.00 22.40 215 ASP A C 1
ATOM 1626 O O . ASP A 1 215 ? 12.832 18.957 -35.248 1.00 21.90 215 ASP A O 1
ATOM 1631 N N . ASP A 1 216 ? 13.820 20.583 -34.059 1.00 23.69 216 ASP A N 1
ATOM 1632 C CA . ASP A 1 216 ? 12.503 21.129 -33.715 1.00 25.98 216 ASP A CA 1
ATOM 1633 C C . ASP A 1 216 ? 11.999 22.164 -34.716 1.00 23.64 216 ASP A C 1
ATOM 1634 O O . ASP A 1 216 ? 11.024 22.842 -34.376 1.00 26.16 216 ASP A O 1
ATOM 1639 N N . PHE A 1 217 ? 12.640 22.274 -35.871 1.00 21.68 217 PHE A N 1
ATOM 1640 C CA . PHE A 1 217 ? 12.297 23.320 -36.843 1.00 19.84 217 PHE A CA 1
ATOM 1641 C C . PHE A 1 217 ? 11.977 22.738 -38.217 1.00 23.39 217 PHE A C 1
ATOM 1642 O O . PHE A 1 217 ? 12.560 21.735 -38.667 1.00 22.13 217 PHE A O 1
ATOM 1650 N N . CYS A 1 218 ? 11.014 23.356 -38.899 1.00 20.05 218 CYS A N 1
ATOM 1651 C CA . CYS A 1 218 ? 10.590 22.899 -40.222 1.00 22.25 218 CYS A CA 1
ATOM 1652 C C . CYS A 1 218 ? 10.297 24.118 -41.094 1.00 23.41 218 CYS A C 1
ATOM 1653 O O . CYS A 1 218 ? 9.531 24.991 -40.679 1.00 19.56 218 CYS A O 1
ATOM 1656 N N . TRP A 1 219 ? 10.898 24.160 -42.276 1.00 19.71 219 TRP A N 1
ATOM 1657 C CA . TRP A 1 219 ? 10.582 25.186 -43.292 1.00 20.56 219 TRP A CA 1
ATOM 1658 C C . TRP A 1 219 ? 9.242 24.864 -43.959 1.00 20.02 219 TRP A C 1
ATOM 1659 O O . TRP A 1 219 ? 9.017 23.723 -44.414 1.00 22.58 219 TRP A O 1
ATOM 1670 N N . LEU A 1 220 ? 8.309 25.825 -44.011 1.00 17.36 220 LEU A N 1
ATOM 1671 C CA . LEU A 1 220 ? 6.981 25.599 -44.567 1.00 16.86 220 LEU A CA 1
ATOM 1672 C C . LEU A 1 220 ? 6.663 26.789 -45.463 1.00 18.10 220 LEU A C 1
ATOM 1673 O O . LEU A 1 220 ? 7.001 27.913 -45.048 1.00 18.19 220 LEU A O 1
ATOM 1678 N N . THR A 1 221 ? 6.011 26.553 -46.609 1.00 17.53 221 THR A N 1
ATOM 1679 C CA . THR A 1 221 ? 5.469 27.700 -47.347 1.00 17.42 221 THR A CA 1
ATOM 1680 C C . THR A 1 221 ? 4.286 28.325 -46.627 1.00 18.02 221 THR A C 1
ATOM 1681 O O . THR A 1 221 ? 3.674 27.751 -45.716 1.00 17.64 221 THR A O 1
ATOM 1685 N N . LEU A 1 222 ? 3.951 29.528 -47.095 1.00 16.58 222 LEU A N 1
ATOM 1686 C CA . LEU A 1 222 ? 2.813 30.172 -46.443 1.00 12.91 222 LEU A CA 1
ATOM 1687 C C . LEU A 1 222 ? 1.555 29.382 -46.825 1.00 17.81 222 LEU A C 1
ATOM 1688 O O . LEU A 1 222 ? 0.589 29.353 -46.045 1.00 17.61 222 LEU A O 1
ATOM 1693 N N . GLY A 1 223 ? 1.553 28.752 -48.003 1.00 18.23 223 GLY A N 1
ATOM 1694 C CA . GLY A 1 223 ? 0.364 27.948 -48.309 1.00 17.96 223 GLY A CA 1
ATOM 1695 C C . GLY A 1 223 ? 0.205 26.713 -47.410 1.00 17.10 223 GLY A C 1
ATOM 1696 O O . GLY A 1 223 ? -0.911 26.334 -47.019 1.00 19.95 223 GLY A O 1
ATOM 1697 N N . GLN A 1 224 ? 1.328 26.117 -47.036 1.00 17.83 224 GLN A N 1
ATOM 1698 C CA . GLN A 1 224 ? 1.291 25.021 -46.049 1.00 16.82 224 GLN A CA 1
ATOM 1699 C C . GLN A 1 224 ? 0.803 25.525 -44.681 1.00 17.93 224 GLN A C 1
ATOM 1700 O O . GLN A 1 224 ? -0.025 24.896 -44.024 1.00 17.40 224 GLN A O 1
ATOM 1706 N N . ILE A 1 225 ? 1.298 26.696 -44.293 1.00 16.20 225 ILE A N 1
ATOM 1707 C CA . ILE A 1 225 ? 0.837 27.309 -43.036 1.00 17.71 225 ILE A CA 1
ATOM 1708 C C . ILE A 1 225 ? -0.643 27.621 -43.140 1.00 18.00 225 ILE A C 1
ATOM 1709 O O . ILE A 1 225 ? -1.364 27.445 -42.156 1.00 18.04 225 ILE A O 1
ATOM 1714 N N . ALA A 1 226 ? -1.138 28.062 -44.297 1.00 18.30 226 ALA A N 1
ATOM 1715 C CA . ALA A 1 226 ? -2.560 28.354 -44.436 1.00 18.09 226 ALA A CA 1
ATOM 1716 C C . ALA A 1 226 ? -3.397 27.085 -44.221 1.00 18.32 226 ALA A C 1
ATOM 1717 O O . ALA A 1 226 ? -4.434 27.115 -43.552 1.00 18.56 226 ALA A O 1
ATOM 1719 N N . GLU A 1 227 ? -2.921 25.955 -44.744 1.00 17.89 227 GLU A N 1
ATOM 1720 C CA . GLU A 1 227 ? -3.689 24.733 -44.474 1.00 18.37 227 GLU A CA 1
ATOM 1721 C C . GLU A 1 227 ? -3.674 24.401 -42.977 1.00 17.37 227 GLU A C 1
ATOM 1722 O O . GLU A 1 227 ? -4.761 24.082 -42.439 1.00 19.75 227 GLU A O 1
ATOM 1728 N N . LEU A 1 228 ? -2.504 24.511 -42.353 1.00 18.59 228 LEU A N 1
ATOM 1729 C CA . LEU A 1 228 ? -2.280 24.161 -40.945 1.00 16.86 228 LEU A CA 1
ATOM 1730 C C . LEU A 1 228 ? -3.096 25.109 -40.071 1.00 20.50 228 LEU A C 1
ATOM 1731 O O . LEU A 1 228 ? -3.563 24.725 -38.991 1.00 18.25 228 LEU A O 1
ATOM 1736 N N . MET A 1 229 ? -3.295 26.350 -40.528 1.00 18.86 229 MET A N 1
ATOM 1737 C CA A MET A 1 229 ? -4.135 27.297 -39.798 0.50 18.61 229 MET A CA 1
ATOM 1738 C CA B MET A 1 229 ? -4.130 27.300 -39.796 0.50 18.88 229 MET A CA 1
ATOM 1739 C C . MET A 1 229 ? -5.591 26.878 -39.630 1.00 19.93 229 MET A C 1
ATOM 1740 O O . MET A 1 229 ? -6.288 27.446 -38.783 1.00 20.34 229 MET A O 1
ATOM 1749 N N . HIS A 1 230 ? -6.086 25.940 -40.451 1.00 16.89 230 HIS A N 1
ATOM 1750 C CA . HIS A 1 230 ? -7.481 25.464 -40.298 1.00 20.08 230 HIS A CA 1
ATOM 1751 C C . HIS A 1 230 ? -7.563 24.350 -39.253 1.00 19.84 230 HIS A C 1
ATOM 1752 O O . HIS A 1 230 ? -8.677 23.973 -38.883 1.00 20.59 230 HIS A O 1
ATOM 1759 N N . GLU A 1 231 ? -6.426 23.846 -38.786 1.00 19.51 231 GLU A N 1
ATOM 1760 C CA . GLU A 1 231 ? -6.378 22.746 -37.819 1.00 20.65 231 GLU A CA 1
ATOM 1761 C C . GLU A 1 231 ? -6.486 23.260 -36.388 1.00 21.08 231 GLU A C 1
ATOM 1762 O O . GLU A 1 231 ? -5.995 24.337 -36.052 1.00 20.19 231 GLU A O 1
ATOM 1768 N N . ASP A 1 232 ? -7.155 22.515 -35.518 1.00 17.01 232 ASP A N 1
ATOM 1769 C CA . ASP A 1 232 ? -7.192 23.006 -34.124 1.00 19.75 232 ASP A CA 1
ATOM 1770 C C . ASP A 1 232 ? -5.818 22.931 -33.479 1.00 18.86 232 ASP A C 1
ATOM 1771 O O . ASP A 1 232 ? -5.061 21.971 -33.731 1.00 19.50 232 ASP A O 1
ATOM 1776 N N . GLU A 1 233 ? -5.518 23.906 -32.613 1.00 18.70 233 GLU A N 1
ATOM 1777 C CA . GLU A 1 233 ? -4.372 23.823 -31.716 1.00 19.26 233 GLU A CA 1
ATOM 1778 C C . GLU A 1 233 ? -3.084 23.358 -32.401 1.00 19.47 233 GLU A C 1
ATOM 1779 O O . GLU A 1 233 ? -2.418 22.422 -31.943 1.00 21.97 233 GLU A O 1
ATOM 1785 N N . THR A 1 234 ? -2.719 24.030 -33.493 1.00 16.58 234 THR A N 1
ATOM 1786 C CA . THR A 1 234 ? -1.564 23.638 -34.273 1.00 17.85 234 THR A CA 1
ATOM 1787 C C . THR A 1 234 ? -0.620 24.845 -34.408 1.00 20.67 234 THR A C 1
ATOM 1788 O O . THR A 1 234 ? 0.492 24.888 -33.891 1.00 19.45 234 THR A O 1
ATOM 1792 N N . ILE A 1 235 ? -1.140 25.896 -35.034 1.00 17.95 235 ILE A N 1
ATOM 1793 C CA . ILE A 1 235 ? -0.285 27.090 -35.221 1.00 16.46 235 ILE A CA 1
ATOM 1794 C C . ILE A 1 235 ? -0.561 27.917 -33.961 1.00 14.63 235 ILE A C 1
ATOM 1795 O O . ILE A 1 235 ? -1.694 28.334 -33.732 1.00 17.08 235 ILE A O 1
ATOM 1800 N N . ASN A 1 236 ? 0.482 28.214 -33.179 1.00 15.27 236 ASN A N 1
ATOM 1801 C CA . ASN A 1 236 ? 0.252 28.777 -31.839 1.00 16.26 236 ASN A CA 1
ATOM 1802 C C . ASN A 1 236 ? -0.050 30.290 -31.887 1.00 16.99 236 ASN A C 1
ATOM 1803 O O . ASN A 1 236 ? 0.026 30.902 -32.955 1.00 15.56 236 ASN A O 1
ATOM 1808 N N . MET A 1 237 ? -0.451 30.832 -30.740 1.00 17.12 237 MET A N 1
ATOM 1809 C CA . MET A 1 237 ? -0.972 32.218 -30.694 1.00 14.58 237 MET A CA 1
ATOM 1810 C C . MET A 1 237 ? 0.049 33.222 -31.251 1.00 17.50 237 MET A C 1
ATOM 1811 O O . MET A 1 237 ? -0.261 34.131 -32.036 1.00 16.74 237 MET A O 1
ATOM 1816 N N . ASN A 1 238 ? 1.304 33.044 -30.860 1.00 15.67 238 ASN A N 1
ATOM 1817 C CA . ASN A 1 238 ? 2.362 33.976 -31.303 1.00 15.25 238 ASN A CA 1
ATOM 1818 C C . ASN A 1 238 ? 2.610 33.868 -32.811 1.00 16.86 238 ASN A C 1
ATOM 1819 O O . ASN A 1 238 ? 2.813 34.890 -33.481 1.00 15.49 238 ASN A O 1
ATOM 1824 N N . SER A 1 239 ? 2.597 32.645 -33.355 1.00 14.26 239 SER A N 1
ATOM 1825 C CA . SER A 1 239 ? 2.692 32.495 -34.796 1.00 13.80 239 SER A CA 1
ATOM 1826 C C . SER A 1 239 ? 1.485 33.172 -35.440 1.00 15.66 239 SER A C 1
ATOM 1827 O O . SER A 1 239 ? 1.700 33.871 -36.438 1.00 16.47 239 SER A O 1
ATOM 1830 N N . ARG A 1 240 ? 0.266 32.992 -34.953 1.00 13.18 240 ARG A N 1
ATOM 1831 C CA . ARG A 1 240 ? -0.850 33.654 -35.658 1.00 14.25 240 ARG A CA 1
ATOM 1832 C C . ARG A 1 240 ? -0.697 35.180 -35.576 1.00 15.68 240 ARG A C 1
ATOM 1833 O O . ARG A 1 240 ? -1.010 35.817 -36.589 1.00 15.55 240 ARG A O 1
ATOM 1841 N N . SER A 1 241 ? -0.262 35.694 -34.428 1.00 14.18 241 SER A N 1
ATOM 1842 C CA . SER A 1 241 ? -0.081 37.164 -34.336 1.00 14.24 241 SER A CA 1
ATOM 1843 C C . SER A 1 241 ? 0.907 37.657 -35.402 1.00 16.50 241 SER A C 1
ATOM 1844 O O . SER A 1 241 ? 0.668 38.638 -36.122 1.00 14.73 241 SER A O 1
ATOM 1847 N N . VAL A 1 242 ? 2.055 36.990 -35.551 1.00 14.82 242 VAL A N 1
ATOM 1848 C CA . VAL A 1 242 ? 3.081 37.525 -36.448 1.00 14.10 242 VAL A CA 1
ATOM 1849 C C . VAL A 1 242 ? 2.570 37.332 -37.886 1.00 13.76 242 VAL A C 1
ATOM 1850 O O . VAL A 1 242 ? 2.755 38.220 -38.712 1.00 13.64 242 VAL A O 1
ATOM 1854 N N . LEU A 1 243 ? 1.945 36.200 -38.230 1.00 11.41 243 LEU A N 1
ATOM 1855 C CA . LEU A 1 243 ? 1.524 35.975 -39.616 1.00 12.31 243 LEU A CA 1
ATOM 1856 C C . LEU A 1 243 ? 0.396 36.943 -39.994 1.00 13.38 243 LEU A C 1
ATOM 1857 O O . LEU A 1 243 ? 0.236 37.268 -41.175 1.00 15.80 243 LEU A O 1
ATOM 1862 N N . SER A 1 244 ? -0.371 37.410 -39.016 1.00 12.94 244 SER A N 1
ATOM 1863 C CA . SER A 1 244 ? -1.432 38.368 -39.324 1.00 14.37 244 SER A CA 1
ATOM 1864 C C . SER A 1 244 ? -0.895 39.711 -39.853 1.00 14.69 244 SER A C 1
ATOM 1865 O O . SER A 1 244 ? -1.643 40.525 -40.416 1.00 14.86 244 SER A O 1
ATOM 1868 N N . CYS A 1 245 ? 0.398 39.931 -39.632 1.00 14.06 245 CYS A N 1
ATOM 1869 C CA . CYS A 1 245 ? 1.017 41.212 -40.013 1.00 13.06 245 CYS A CA 1
ATOM 1870 C C . CYS A 1 245 ? 1.527 41.158 -41.447 1.00 15.67 245 CYS A C 1
ATOM 1871 O O . CYS A 1 245 ? 2.053 42.163 -41.948 1.00 15.77 245 CYS A O 1
ATOM 1874 N N . LEU A 1 246 ? 1.411 40.031 -42.145 1.00 15.11 246 LEU A N 1
ATOM 1875 C CA . LEU A 1 246 ? 1.981 39.942 -43.507 1.00 16.17 246 LEU A CA 1
ATOM 1876 C C . LEU A 1 246 ? 1.277 40.951 -44.425 1.00 16.10 246 LEU A C 1
ATOM 1877 O O . LEU A 1 246 ? 0.057 41.042 -44.459 1.00 16.93 246 LEU A O 1
ATOM 1882 N N . PRO A 1 247 ? 2.095 41.719 -45.153 1.00 15.83 247 PRO A N 1
ATOM 1883 C CA . PRO A 1 247 ? 1.530 42.766 -46.016 1.00 16.64 247 PRO A CA 1
ATOM 1884 C C . PRO A 1 247 ? 1.170 42.318 -47.423 1.00 23.93 247 PRO A C 1
ATOM 1885 O O . PRO A 1 247 ? 1.791 42.736 -48.407 1.00 23.62 247 PRO A O 1
ATOM 1889 N N . TYR A 1 248 ? 0.127 41.520 -47.517 1.00 22.15 248 TYR A N 1
ATOM 1890 C CA . TYR A 1 248 ? -0.530 41.250 -48.804 1.00 23.85 248 TYR A CA 1
ATOM 1891 C C . TYR A 1 248 ? -0.976 42.474 -49.630 1.00 21.97 248 TYR A C 1
ATOM 1892 O O . TYR A 1 248 ? -1.433 43.496 -49.111 1.00 27.38 248 TYR A O 1
ATOM 1901 N N . GLN A 1 249 ? -0.955 42.361 -50.957 1.00 26.48 249 GLN A N 1
ATOM 1902 C CA . GLN A 1 249 ? -1.522 43.483 -51.742 1.00 28.62 249 GLN A CA 1
ATOM 1903 C C . GLN A 1 249 ? -3.050 43.469 -51.758 1.00 27.32 249 GLN A C 1
ATOM 1904 O O . GLN A 1 249 ? -3.480 42.317 -51.824 1.00 22.99 249 GLN A O 1
ATOM 1910 N N . ASP A 1 250 ? -3.861 44.533 -51.592 1.00 23.26 250 ASP A N 1
ATOM 1911 C CA . ASP A 1 250 ? -5.346 44.509 -51.632 1.00 27.22 250 ASP A CA 1
ATOM 1912 C C . ASP A 1 250 ? -5.923 44.192 -53.023 1.00 23.95 250 ASP A C 1
ATOM 1913 O O . ASP A 1 250 ? -5.762 44.998 -53.934 1.00 34.78 250 ASP A O 1
ATOM 1918 N N . ILE A 1 251 ? -6.641 43.104 -53.261 1.00 30.16 251 ILE A N 1
ATOM 1919 C CA . ILE A 1 251 ? -7.198 42.694 -54.560 1.00 29.87 251 ILE A CA 1
ATOM 1920 C C . ILE A 1 251 ? -8.458 43.515 -54.921 1.00 30.00 251 ILE A C 1
ATOM 1921 O O . ILE A 1 251 ? -8.797 43.651 -56.107 1.00 29.29 251 ILE A O 1
ATOM 1926 N N . THR A 1 252 ? -9.140 44.092 -53.932 1.00 20.45 252 THR A N 1
ATOM 1927 C CA . THR A 1 252 ? -10.386 44.894 -54.020 1.00 23.86 252 THR A CA 1
ATOM 1928 C C . THR A 1 252 ? -10.291 46.142 -53.129 1.00 27.20 252 THR A C 1
ATOM 1929 O O . THR A 1 252 ? -10.744 46.091 -51.992 1.00 27.91 252 THR A O 1
ATOM 1933 N N . PRO A 1 253 ? -9.720 47.240 -53.651 1.00 23.84 253 PRO A N 1
ATOM 1934 C CA . PRO A 1 253 ? -9.304 48.369 -52.830 1.00 25.61 253 PRO A CA 1
ATOM 1935 C C . PRO A 1 253 ? -10.391 49.453 -52.690 1.00 24.74 253 PRO A C 1
ATOM 1936 O O . PRO A 1 253 ? -10.164 50.659 -52.865 1.00 22.46 253 PRO A O 1
ATOM 1940 N N . ARG A 1 254 ? -11.606 49.024 -52.355 1.00 20.93 254 ARG A N 1
ATOM 1941 C CA . ARG A 1 254 ? -12.783 49.845 -52.029 1.00 18.39 254 ARG A CA 1
ATOM 1942 C C . ARG A 1 254 ? -13.190 49.377 -50.622 1.00 17.43 254 ARG A C 1
ATOM 1943 O O . ARG A 1 254 ? -12.784 48.305 -50.148 1.00 22.46 254 ARG A O 1
ATOM 1951 N N . ALA A 1 255 ? -13.953 50.205 -49.913 1.00 15.21 255 ALA A N 1
ATOM 1952 C CA . ALA A 1 255 ? -14.450 49.794 -48.606 1.00 14.50 255 ALA A CA 1
ATOM 1953 C C . ALA A 1 255 ? -15.529 50.820 -48.239 1.00 14.93 255 ALA A C 1
ATOM 1954 O O . ALA A 1 255 ? -15.612 51.909 -48.772 1.00 16.42 255 ALA A O 1
ATOM 1956 N N . LEU A 1 256 ? -16.400 50.402 -47.327 1.00 13.40 256 LEU A N 1
ATOM 1957 C CA . LEU A 1 256 ? -17.400 51.328 -46.845 1.00 14.74 256 LEU A CA 1
ATOM 1958 C C . LEU A 1 256 ? -16.822 52.625 -46.262 1.00 17.53 256 LEU A C 1
ATOM 1959 O O . LEU A 1 256 ? -17.374 53.696 -46.534 1.00 17.02 256 LEU A O 1
ATOM 1964 N N . PHE A 1 257 ? -15.833 52.500 -45.383 1.00 14.05 257 PHE A N 1
ATOM 1965 C CA . PHE A 1 257 ? -15.064 53.696 -44.966 1.00 13.67 257 PHE A CA 1
ATOM 1966 C C . PHE A 1 257 ? -13.819 53.818 -45.828 1.00 15.83 257 PHE A C 1
ATOM 1967 O O . PHE A 1 257 ? -13.111 52.814 -46.033 1.00 14.78 257 PHE A O 1
ATOM 1975 N N . SER A 1 258 ? -13.536 55.038 -46.294 1.00 13.89 258 SER A N 1
ATOM 1976 C CA . SER A 1 258 ? -12.197 55.261 -46.834 1.00 14.87 258 SER A CA 1
ATOM 1977 C C . SER A 1 258 ? -11.202 55.084 -45.683 1.00 14.00 258 SER A C 1
ATOM 1978 O O . SER A 1 258 ? -11.527 55.049 -44.506 1.00 15.51 258 SER A O 1
ATOM 1981 N N . ASP A 1 259 ? -9.933 54.970 -46.032 1.00 14.80 259 ASP A N 1
ATOM 1982 C CA . ASP A 1 259 ? -8.980 54.733 -44.928 1.00 15.16 259 ASP A CA 1
ATOM 1983 C C . ASP A 1 259 ? -8.931 55.910 -43.931 1.00 15.73 259 ASP A C 1
ATOM 1984 O O . ASP A 1 259 ? -8.815 55.665 -42.725 1.00 13.94 259 ASP A O 1
ATOM 1989 N N . VAL A 1 260 ? -9.045 57.137 -44.420 1.00 16.76 260 VAL A N 1
ATOM 1990 C CA . VAL A 1 260 ? -9.145 58.316 -43.527 1.00 13.77 260 VAL A CA 1
ATOM 1991 C C . VAL A 1 260 ? -10.419 58.257 -42.703 1.00 15.80 260 VAL A C 1
ATOM 1992 O O . VAL A 1 260 ? -10.348 58.590 -41.510 1.00 14.48 260 VAL A O 1
ATOM 1996 N N . GLN A 1 261 ? -11.537 57.875 -43.329 1.00 12.80 261 GLN A N 1
ATOM 1997 C CA . GLN A 1 261 ? -12.776 57.756 -42.585 1.00 13.76 261 GLN A CA 1
ATOM 1998 C C . GLN A 1 261 ? -12.671 56.718 -41.473 1.00 14.79 261 GLN A C 1
ATOM 1999 O O . GLN A 1 261 ? -13.274 56.909 -40.410 1.00 14.57 261 GLN A O 1
ATOM 2005 N N . LEU A 1 262 ? -11.925 55.633 -41.732 1.00 12.04 262 LEU A N 1
ATOM 2006 C CA . LEU A 1 262 ? -11.768 54.596 -40.697 1.00 12.60 262 LEU A CA 1
ATOM 2007 C C . LEU A 1 262 ? -10.895 55.152 -39.559 1.00 13.66 262 LEU A C 1
ATOM 2008 O O . LEU A 1 262 ? -11.238 54.978 -38.395 1.00 14.05 262 LEU A O 1
ATOM 2013 N N . LEU A 1 263 ? -9.820 55.838 -39.905 1.00 13.73 263 LEU A N 1
ATOM 2014 C CA . LEU A 1 263 ? -9.001 56.458 -38.850 1.00 13.09 263 LEU A CA 1
ATOM 2015 C C . LEU A 1 263 ? -9.819 57.459 -38.009 1.00 14.07 263 LEU A C 1
ATOM 2016 O O . LEU A 1 263 ? -9.637 57.551 -36.795 1.00 14.10 263 LEU A O 1
ATOM 2021 N N . SER A 1 264 ? -10.671 58.218 -38.677 1.00 12.82 264 SER A N 1
ATOM 2022 C CA . SER A 1 264 ? -11.500 59.199 -37.954 1.00 12.03 264 SER A CA 1
ATOM 2023 C C . SER A 1 264 ? -12.494 58.487 -37.033 1.00 13.12 264 SER A C 1
ATOM 2024 O O . SER A 1 264 ? -12.668 58.889 -35.870 1.00 14.25 264 SER A O 1
ATOM 2027 N N . TRP A 1 265 ? -13.165 57.448 -37.533 1.00 12.95 265 TRP A N 1
ATOM 2028 C CA . TRP A 1 265 ? -14.110 56.674 -36.701 1.00 14.12 265 TRP A CA 1
ATOM 2029 C C . TRP A 1 265 ? -13.339 56.149 -35.472 1.00 15.15 265 TRP A C 1
ATOM 2030 O O . TRP A 1 265 ? -13.809 56.219 -34.324 1.00 14.76 265 TRP A O 1
ATOM 2041 N N . PHE A 1 266 ? -12.178 55.543 -35.699 1.00 14.18 266 PHE A N 1
ATOM 2042 C CA . PHE A 1 266 ? -11.448 54.988 -34.564 1.00 13.65 266 PHE A CA 1
ATOM 2043 C C . PHE A 1 266 ? -10.906 56.038 -33.589 1.00 14.45 266 PHE A C 1
ATOM 2044 O O . PHE A 1 266 ? -10.886 55.813 -32.367 1.00 14.36 266 PHE A O 1
ATOM 2052 N N . THR A 1 267 ? -10.494 57.188 -34.125 1.00 13.10 267 THR A N 1
ATOM 2053 C CA . THR A 1 267 ? -10.093 58.331 -33.285 1.00 12.32 267 THR A CA 1
ATOM 2054 C C . THR A 1 267 ? -11.256 58.711 -32.336 1.00 14.62 267 THR A C 1
ATOM 2055 O O . THR A 1 267 ? -11.071 58.982 -31.149 1.00 15.60 267 THR A O 1
ATOM 2059 N N . ASN A 1 268 ? -12.455 58.804 -32.908 1.00 13.94 268 ASN A N 1
ATOM 2060 C CA . ASN A 1 268 ? -13.586 59.127 -32.029 1.00 13.51 268 ASN A CA 1
ATOM 2061 C C . ASN A 1 268 ? -13.832 57.994 -30.993 1.00 15.87 268 ASN A C 1
ATOM 2062 O O . ASN A 1 268 ? -14.110 58.366 -29.849 1.00 15.36 268 ASN A O 1
ATOM 2067 N N . GLU A 1 269 ? -13.703 56.708 -31.356 1.00 15.62 269 GLU A N 1
ATOM 2068 C CA . GLU A 1 269 ? -13.869 55.644 -30.346 1.00 15.25 269 GLU A CA 1
ATOM 2069 C C . GLU A 1 269 ? -12.808 55.792 -29.254 1.00 15.88 269 GLU A C 1
ATOM 2070 O O . GLU A 1 269 ? -13.112 55.635 -28.083 1.00 15.48 269 GLU A O 1
ATOM 2076 N N . ARG A 1 270 ? -11.564 56.117 -29.605 1.00 12.92 270 ARG A N 1
ATOM 2077 C CA . ARG A 1 270 ? -10.488 56.199 -28.599 1.00 14.95 270 ARG A CA 1
ATOM 2078 C C . ARG A 1 270 ? -10.655 57.460 -27.753 1.00 17.19 270 ARG A C 1
ATOM 2079 O O . ARG A 1 270 ? -10.107 57.491 -26.645 1.00 19.75 270 ARG A O 1
ATOM 2087 N N . SER A 1 271 ? -11.388 58.467 -28.220 1.00 14.87 271 SER A N 1
ATOM 2088 C CA . SER A 1 271 ? -11.535 59.731 -27.499 1.00 16.47 271 SER A CA 1
ATOM 2089 C C . SER A 1 271 ? -12.789 59.728 -26.617 1.00 17.40 271 SER A C 1
ATOM 2090 O O . SER A 1 271 ? -12.883 60.619 -25.758 1.00 19.67 271 SER A O 1
ATOM 2093 N N . ARG A 1 272 ? -13.726 58.820 -26.840 1.00 15.89 272 ARG A N 1
ATOM 2094 C CA . ARG A 1 272 ? -15.075 59.046 -26.290 1.00 18.90 272 ARG A CA 1
ATOM 2095 C C . ARG A 1 272 ? -15.286 58.293 -24.972 1.00 21.38 272 ARG A C 1
ATOM 2096 O O . ARG A 1 272 ? -16.359 58.433 -24.386 1.00 24.32 272 ARG A O 1
ATOM 2104 N N . HIS A 1 273 ? -14.296 57.541 -24.500 1.00 21.07 273 HIS A N 1
ATOM 2105 C CA . HIS A 1 273 ? -14.510 56.804 -23.245 1.00 24.16 273 HIS A CA 1
ATOM 2106 C C . HIS A 1 273 ? -13.651 57.433 -22.162 1.00 28.22 273 HIS A C 1
ATOM 2107 O O . HIS A 1 273 ? -12.647 58.102 -22.444 1.00 32.06 273 HIS A O 1
ATOM 2114 N N . ASP A 1 274 ? -14.008 57.190 -20.903 1.00 23.87 274 ASP A N 1
ATOM 2115 C CA . ASP A 1 274 ? -13.116 57.739 -19.876 1.00 25.15 274 ASP A CA 1
ATOM 2116 C C . ASP A 1 274 ? -12.777 56.566 -18.959 1.00 24.24 274 ASP A C 1
ATOM 2117 O O . ASP A 1 274 ? -13.658 56.140 -18.211 1.00 25.18 274 ASP A O 1
ATOM 2122 N N . VAL A 1 275 ? -11.593 56.004 -19.193 1.00 24.92 275 VAL A N 1
ATOM 2123 C CA . VAL A 1 275 ? -11.168 54.752 -18.568 1.00 22.54 275 VAL A CA 1
ATOM 2124 C C . VAL A 1 275 ? -10.014 55.146 -17.668 1.00 25.03 275 VAL A C 1
ATOM 2125 O O . VAL A 1 275 ? -9.073 55.814 -18.104 1.00 24.86 275 VAL A O 1
ATOM 2129 N N . ARG A 1 276 ? -10.055 54.767 -16.396 1.00 23.03 276 ARG A N 1
ATOM 2130 C CA . ARG A 1 276 ? -8.892 55.094 -15.574 1.00 23.97 276 ARG A CA 1
ATOM 2131 C C . ARG A 1 276 ? -8.423 53.792 -14.928 1.00 22.24 276 ARG A C 1
ATOM 2132 O O . ARG A 1 276 ? -9.231 53.088 -14.317 1.00 20.92 276 ARG A O 1
ATOM 2140 N N . VAL A 1 277 ? -7.137 53.479 -15.027 1.00 22.73 277 VAL A N 1
ATOM 2141 C CA . VAL A 1 277 ? -6.683 52.175 -14.555 1.00 20.66 277 VAL A CA 1
ATOM 2142 C C . VAL A 1 277 ? -5.521 52.414 -13.609 1.00 23.70 277 VAL A C 1
ATOM 2143 O O . VAL A 1 277 ? -4.695 53.308 -13.862 1.00 24.28 277 VAL A O 1
ATOM 2147 N N . ARG A 1 278 ? -5.402 51.588 -12.572 1.00 22.28 278 ARG A N 1
ATOM 2148 C CA . ARG A 1 278 ? -4.144 51.687 -11.824 1.00 21.29 278 ARG A CA 1
ATOM 2149 C C . ARG A 1 278 ? -3.676 50.300 -11.421 1.00 22.04 278 ARG A C 1
ATOM 2150 O O . ARG A 1 278 ? -4.505 49.413 -11.134 1.00 22.60 278 ARG A O 1
ATOM 2158 N N . ARG A 1 279 ? -2.360 50.143 -11.408 1.00 20.93 279 ARG A N 1
ATOM 2159 C CA . ARG A 1 279 ? -1.795 48.876 -10.953 1.00 22.40 279 ARG A CA 1
ATOM 2160 C C . ARG A 1 279 ? -1.795 48.961 -9.408 1.00 23.51 279 ARG A C 1
ATOM 2161 O O . ARG A 1 279 ? -1.446 49.989 -8.823 1.00 23.70 279 ARG A O 1
ATOM 2169 N N . ILE A 1 280 ? -2.207 47.888 -8.746 1.00 20.63 280 ILE A N 1
ATOM 2170 C CA . ILE A 1 280 ? -2.226 47.871 -7.273 1.00 23.32 280 ILE A CA 1
ATOM 2171 C C . ILE A 1 280 ? -1.558 46.565 -6.826 1.00 24.60 280 ILE A C 1
ATOM 2172 O O . ILE A 1 280 ? -1.321 45.609 -7.595 1.00 25.10 280 ILE A O 1
ATOM 2177 N N . PRO A 1 281 ? -1.159 46.508 -5.541 1.00 21.93 281 PRO A N 1
ATOM 2178 C CA . PRO A 1 281 ? -0.708 45.218 -5.012 1.00 19.98 281 PRO A CA 1
ATOM 2179 C C . PRO A 1 281 ? -1.728 44.089 -5.088 1.00 19.03 281 PRO A C 1
ATOM 2180 O O . PRO A 1 281 ? -2.919 44.298 -4.931 1.00 21.92 281 PRO A O 1
ATOM 2184 N N . LEU A 1 282 ? -1.264 42.887 -5.398 1.00 20.02 282 LEU A N 1
ATOM 2185 C CA . LEU A 1 282 ? -2.126 41.729 -5.640 1.00 20.09 282 LEU A CA 1
ATOM 2186 C C . LEU A 1 282 ? -2.858 41.575 -4.285 1.00 21.95 282 LEU A C 1
ATOM 2187 O O . LEU A 1 282 ? -4.018 41.183 -4.250 1.00 21.71 282 LEU A O 1
ATOM 2192 N N . ALA A 1 283 ? -2.159 41.829 -3.179 1.00 22.78 283 ALA A N 1
ATOM 2193 C CA . ALA A 1 283 ? -2.815 41.610 -1.874 1.00 24.65 283 ALA A CA 1
ATOM 2194 C C . ALA A 1 283 ? -4.034 42.499 -1.667 1.00 27.33 283 ALA A C 1
ATOM 2195 O O . ALA A 1 283 ? -4.921 42.192 -0.863 1.00 27.67 283 ALA A O 1
ATOM 2197 N N . ASP A 1 284 ? -4.120 43.608 -2.398 1.00 23.32 284 ASP A N 1
ATOM 2198 C CA . ASP A 1 284 ? -5.181 44.580 -2.214 1.00 24.85 284 ASP A CA 1
ATOM 2199 C C . ASP A 1 284 ? -6.411 44.291 -3.072 1.00 26.21 284 ASP A C 1
ATOM 2200 O O . ASP A 1 284 ? -7.434 44.961 -2.886 1.00 29.47 284 ASP A O 1
ATOM 2205 N N . VAL A 1 285 ? -6.308 43.319 -3.976 1.00 23.19 285 VAL A N 1
ATOM 2206 C CA . VAL A 1 285 ? -7.419 43.082 -4.913 1.00 23.06 285 VAL A CA 1
ATOM 2207 C C . VAL A 1 285 ? -8.698 42.640 -4.209 1.00 24.62 285 VAL A C 1
ATOM 2208 O O . VAL A 1 285 ? -8.633 41.597 -3.546 1.00 28.68 285 VAL A O 1
ATOM 2212 N N . CYS A 1 286 ? -9.819 43.349 -4.339 1.00 24.19 286 CYS A N 1
ATOM 2213 C CA . CYS A 1 286 ? -11.125 42.945 -3.823 1.00 25.71 286 CYS A CA 1
ATOM 2214 C C . CYS A 1 286 ? -11.880 42.049 -4.808 1.00 26.46 286 CYS A C 1
ATOM 2215 O O . CYS A 1 286 ? -11.748 42.186 -6.024 1.00 23.77 286 CYS A O 1
ATOM 2218 N N . GLY A 1 287 ? -12.732 41.179 -4.280 1.00 25.87 287 GLY A N 1
ATOM 2219 C CA . GLY A 1 287 ? -13.496 40.256 -5.122 1.00 24.00 287 GLY A CA 1
ATOM 2220 C C . GLY A 1 287 ? -12.843 38.958 -5.553 1.00 22.44 287 GLY A C 1
ATOM 2221 O O . GLY A 1 287 ? -13.469 38.120 -6.230 1.00 23.80 287 GLY A O 1
ATOM 2222 N N . TRP A 1 288 ? -11.602 38.766 -5.130 1.00 20.71 288 TRP A N 1
ATOM 2223 C CA . TRP A 1 288 ? -10.863 37.561 -5.483 1.00 21.87 288 TRP A CA 1
ATOM 2224 C C . TRP A 1 288 ? -10.339 36.950 -4.204 1.00 27.93 288 TRP A C 1
ATOM 2225 O O . TRP A 1 288 ? -9.950 37.714 -3.310 1.00 28.93 288 TRP A O 1
ATOM 2236 N N . LYS A 1 289 ? -10.340 35.621 -4.157 1.00 29.16 289 LYS A N 1
ATOM 2237 C CA . LYS A 1 289 ? -9.864 34.901 -2.972 1.00 32.08 289 LYS A CA 1
ATOM 2238 C C . LYS A 1 289 ? -8.603 34.125 -3.280 1.00 28.94 289 LYS A C 1
ATOM 2239 O O . LYS A 1 289 ? -8.513 33.382 -4.265 1.00 27.56 289 LYS A O 1
ATOM 2245 N N . GLN A 1 290 ? -7.588 34.308 -2.449 1.00 28.85 290 GLN A N 1
ATOM 2246 C CA . GLN A 1 290 ? -6.364 33.559 -2.651 1.00 28.37 290 GLN A CA 1
ATOM 2247 C C . GLN A 1 290 ? -6.309 32.351 -1.729 1.00 33.55 290 GLN A C 1
ATOM 2248 O O . GLN A 1 290 ? -6.163 32.533 -0.519 1.00 34.87 290 GLN A O 1
ATOM 2254 N N . GLY A 1 291 ? -6.428 31.165 -2.310 1.00 32.48 291 GLY A N 1
ATOM 2255 C CA . GLY A 1 291 ? -6.328 29.889 -1.616 1.00 35.78 291 GLY A CA 1
ATOM 2256 C C . GLY A 1 291 ? -4.937 29.294 -1.627 1.00 33.94 291 GLY A C 1
ATOM 2257 O O . GLY A 1 291 ? -3.947 29.936 -1.988 1.00 32.87 291 GLY A O 1
ATOM 2258 N N . ALA A 1 292 ? -4.851 28.032 -1.220 1.00 34.50 292 ALA A N 1
ATOM 2259 C CA . ALA A 1 292 ? -3.543 27.373 -1.209 1.00 32.43 292 ALA A CA 1
ATOM 2260 C C . ALA A 1 292 ? -3.184 26.847 -2.607 1.00 28.08 292 ALA A C 1
ATOM 2261 O O . ALA A 1 292 ? -2.004 26.593 -2.895 1.00 31.73 292 ALA A O 1
ATOM 2263 N N . GLU A 1 293 ? -4.197 26.694 -3.455 1.00 29.73 293 GLU A N 1
ATOM 2264 C CA . GLU A 1 293 ? -3.939 26.243 -4.823 1.00 31.55 293 GLU A CA 1
ATOM 2265 C C . GLU A 1 293 ? -4.219 27.230 -5.963 1.00 29.58 293 GLU A C 1
ATOM 2266 O O . GLU A 1 293 ? -3.525 27.161 -6.988 1.00 31.73 293 GLU A O 1
ATOM 2272 N N . GLU A 1 294 ? -5.188 28.115 -5.762 1.00 29.79 294 GLU A N 1
ATOM 2273 C CA . GLU A 1 294 ? -5.669 29.031 -6.817 1.00 30.17 294 GLU A CA 1
ATOM 2274 C C . GLU A 1 294 ? -6.021 30.392 -6.221 1.00 32.10 294 GLU A C 1
ATOM 2275 O O . GLU A 1 294 ? -6.373 30.539 -5.042 1.00 29.40 294 GLU A O 1
ATOM 2281 N N . ILE A 1 295 ? -5.961 31.413 -7.075 1.00 26.03 295 ILE A N 1
ATOM 2282 C CA . ILE A 1 295 ? -6.581 32.694 -6.765 1.00 24.06 295 ILE A CA 1
ATOM 2283 C C . ILE A 1 295 ? -7.756 32.661 -7.736 1.00 26.42 295 ILE A C 1
ATOM 2284 O O . ILE A 1 295 ? -7.529 32.443 -8.927 1.00 24.06 295 ILE A O 1
ATOM 2289 N N . GLU A 1 296 ? -8.987 32.873 -7.277 1.00 23.47 296 GLU A N 1
ATOM 2290 C CA . GLU A 1 296 ? -10.146 32.760 -8.138 1.00 24.37 296 GLU A CA 1
ATOM 2291 C C . GLU A 1 296 ? -11.146 33.837 -7.757 1.00 24.66 296 GLU A C 1
ATOM 2292 O O . GLU A 1 296 ? -11.121 34.413 -6.665 1.00 25.58 296 GLU A O 1
ATOM 2298 N N . HIS A 1 297 ? -12.072 34.150 -8.655 1.00 23.07 297 HIS A N 1
ATOM 2299 C CA . HIS A 1 297 ? -12.998 35.236 -8.417 1.00 19.69 297 HIS A CA 1
ATOM 2300 C C . HIS A 1 297 ? -14.080 34.676 -7.474 1.00 22.67 297 HIS A C 1
ATOM 2301 O O . HIS A 1 297 ? -14.378 33.473 -7.479 1.00 24.52 297 HIS A O 1
ATOM 2308 N N . GLU A 1 298 ? -14.642 35.548 -6.652 1.00 24.97 298 GLU A N 1
ATOM 2309 C CA . GLU A 1 298 ? -15.600 35.080 -5.627 1.00 27.85 298 GLU A CA 1
ATOM 2310 C C . GLU A 1 298 ? -16.900 34.510 -6.197 1.00 32.25 298 GLU A C 1
ATOM 2311 O O . GLU A 1 298 ? -17.627 33.761 -5.522 1.00 30.82 298 GLU A O 1
ATOM 2317 N N . ASP A 1 299 ? -17.214 34.853 -7.447 1.00 30.53 299 ASP A N 1
ATOM 2318 C CA . ASP A 1 299 ? -18.414 34.336 -8.100 1.00 31.12 299 ASP A CA 1
ATOM 2319 C C . ASP A 1 299 ? -18.054 33.376 -9.233 1.00 30.78 299 ASP A C 1
ATOM 2320 O O . ASP A 1 299 ? -18.936 33.018 -10.018 1.00 31.44 299 ASP A O 1
ATOM 2325 N N . GLY A 1 300 ? -16.780 33.001 -9.331 1.00 27.62 300 GLY A N 1
ATOM 2326 C CA . GLY A 1 300 ? -16.312 31.885 -10.149 1.00 30.68 300 GLY A CA 1
ATOM 2327 C C . GLY A 1 300 ? -16.263 32.293 -11.620 1.00 30.44 300 GLY A C 1
ATOM 2328 O O . GLY A 1 300 ? -16.260 31.431 -12.502 1.00 31.78 300 GLY A O 1
ATOM 2329 N N . ARG A 1 301 ? -16.216 33.594 -11.889 1.00 23.62 301 ARG A N 1
ATOM 2330 C CA . ARG A 1 301 ? -16.062 34.084 -13.277 1.00 24.46 301 ARG A CA 1
ATOM 2331 C C . ARG A 1 301 ? -14.622 34.369 -13.716 1.00 24.53 301 ARG A C 1
ATOM 2332 O O . ARG A 1 301 ? -13.686 34.384 -12.914 1.00 21.68 301 ARG A O 1
ATOM 2340 N N . TYR A 1 302 ? -14.429 34.557 -15.023 1.00 22.62 302 TYR A N 1
ATOM 2341 C CA . TYR A 1 302 ? -13.198 35.167 -15.552 1.00 21.78 302 TYR A CA 1
ATOM 2342 C C . TYR A 1 302 ? -12.046 34.193 -15.683 1.00 20.93 302 TYR A C 1
ATOM 2343 O O . TYR A 1 302 ? -11.867 33.656 -16.780 1.00 20.80 302 TYR A O 1
ATOM 2352 N N . PHE A 1 303 ? -11.220 33.983 -14.661 1.00 17.88 303 PHE A N 1
ATOM 2353 C CA . PHE A 1 303 ? -10.066 33.120 -14.798 1.00 18.27 303 PHE A CA 1
ATOM 2354 C C . PHE A 1 303 ? -9.609 32.707 -13.389 1.00 20.87 303 PHE A C 1
ATOM 2355 O O . PHE A 1 303 ? -10.127 33.282 -12.427 1.00 22.88 303 PHE A O 1
ATOM 2363 N N . LYS A 1 304 ? -8.695 31.748 -13.318 1.00 22.44 304 LYS A N 1
ATOM 2364 C CA . LYS A 1 304 ? -7.969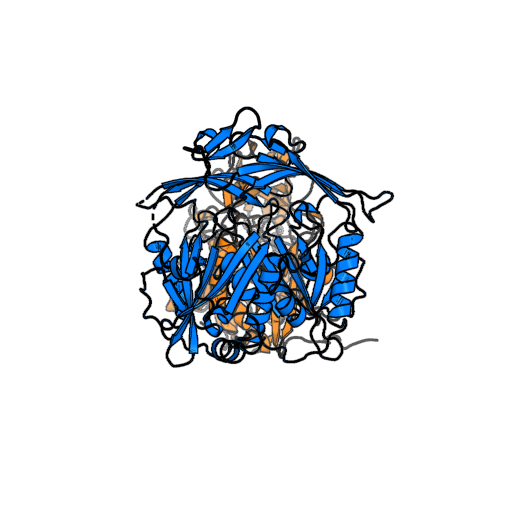 31.534 -12.048 1.00 23.54 304 LYS A CA 1
ATOM 2365 C C . LYS A 1 304 ? -6.467 31.620 -12.226 1.00 23.30 304 LYS A C 1
ATOM 2366 O O . LYS A 1 304 ? -5.914 31.353 -13.307 1.00 24.19 304 LYS A O 1
ATOM 2372 N N . VAL A 1 305 ? -5.759 32.027 -11.172 1.00 20.83 305 VAL A N 1
ATOM 2373 C CA . VAL A 1 305 ? -4.312 31.900 -11.154 1.00 18.95 305 VAL A CA 1
ATOM 2374 C C . VAL A 1 305 ? -3.951 30.600 -10.430 1.00 23.16 305 VAL A C 1
ATOM 2375 O O . VAL A 1 305 ? -4.524 30.336 -9.366 1.00 24.79 305 VAL A O 1
ATOM 2379 N N . LEU A 1 306 ? -3.072 29.798 -11.013 1.00 21.56 306 LEU A N 1
ATOM 2380 C CA . LEU A 1 306 ? -2.777 28.489 -10.406 1.00 24.62 306 LEU A CA 1
ATOM 2381 C C . LEU A 1 306 ? -1.277 28.293 -10.524 1.00 24.86 306 LEU A C 1
ATOM 2382 O O . LEU A 1 306 ? -0.558 29.190 -11.000 1.00 23.37 306 LEU A O 1
ATOM 2387 N N . ALA A 1 307 ? -0.752 27.151 -10.057 1.00 23.63 307 ALA A N 1
ATOM 2388 C CA . ALA A 1 307 ? 0.681 26.887 -10.127 1.00 21.44 307 ALA A CA 1
ATOM 2389 C C . ALA A 1 307 ? 0.949 25.497 -10.682 1.00 23.99 307 ALA A C 1
ATOM 2390 O O . ALA A 1 307 ? 0.144 24.591 -10.442 1.00 25.75 307 ALA A O 1
ATOM 2392 N N . VAL A 1 308 ? 2.015 25.340 -11.462 1.00 24.88 308 VAL A N 1
ATOM 2393 C CA . VAL A 1 308 ? 2.275 24.031 -12.057 1.00 25.92 308 VAL A CA 1
ATOM 2394 C C . VAL A 1 308 ? 3.741 23.683 -11.819 1.00 25.81 308 VAL A C 1
ATOM 2395 O O . VAL A 1 308 ? 4.639 24.519 -11.758 1.00 26.55 308 VAL A O 1
ATOM 2399 N N . ALA A 1 309 ? 4.047 22.392 -11.674 1.00 28.90 309 ALA A N 1
ATOM 2400 C CA . ALA A 1 309 ? 5.407 21.924 -11.858 1.00 27.95 309 ALA A CA 1
ATOM 2401 C C . ALA A 1 309 ? 5.551 21.256 -13.226 1.00 25.78 309 ALA A C 1
ATOM 2402 O O . ALA A 1 309 ? 4.687 20.484 -13.661 1.00 28.86 309 ALA A O 1
ATOM 2404 N N . VAL A 1 310 ? 6.689 21.527 -13.859 1.00 29.28 310 VAL A N 1
ATOM 2405 C CA . VAL A 1 310 ? 6.989 21.023 -15.192 1.00 31.68 310 VAL A CA 1
ATOM 2406 C C . VAL A 1 310 ? 8.164 20.071 -15.084 1.00 33.68 310 VAL A C 1
ATOM 2407 O O . VAL A 1 310 ? 9.239 20.470 -14.645 1.00 34.72 310 VAL A O 1
ATOM 2411 N N . LYS A 1 311 ? 7.950 18.808 -15.429 1.00 37.25 311 LYS A N 1
ATOM 2412 C CA . LYS A 1 311 ? 9.084 17.891 -15.401 1.00 41.73 311 LYS A CA 1
ATOM 2413 C C . LYS A 1 311 ? 9.239 17.252 -16.775 1.00 41.95 311 LYS A C 1
ATOM 2414 O O . LYS A 1 311 ? 8.279 16.793 -17.396 1.00 39.39 311 LYS A O 1
ATOM 2420 N N . GLY A 1 312 ? 10.486 17.290 -17.230 1.00 45.75 312 GLY A N 1
ATOM 2421 C CA . GLY A 1 312 ? 10.955 16.412 -18.296 1.00 48.26 312 GLY A CA 1
ATOM 2422 C C . GLY A 1 312 ? 11.035 14.949 -17.895 1.00 50.56 312 GLY A C 1
ATOM 2423 O O . GLY A 1 312 ? 10.562 14.524 -16.831 1.00 51.74 312 GLY A O 1
ATOM 2424 N N . SER A 1 313 ? 11.627 14.179 -18.804 1.00 47.06 313 SER A N 1
ATOM 2425 C CA . SER A 1 313 ? 11.673 12.720 -18.717 1.00 46.32 313 SER A CA 1
ATOM 2426 C C . SER A 1 313 ? 13.025 12.177 -19.181 1.00 46.23 313 SER A C 1
ATOM 2427 O O . SER A 1 313 ? 13.919 12.961 -19.527 1.00 43.10 313 SER A O 1
ATOM 2430 N N . ILE A 1 318 ? 15.740 18.684 -16.704 1.00 58.30 318 ILE A N 1
ATOM 2431 C CA . ILE A 1 318 ? 15.219 20.038 -16.868 1.00 56.40 318 ILE A CA 1
ATOM 2432 C C . ILE A 1 318 ? 13.845 20.136 -16.202 1.00 54.09 318 ILE A C 1
ATOM 2433 O O . ILE A 1 318 ? 12.923 19.360 -16.472 1.00 56.44 318 ILE A O 1
ATOM 2435 N N . SER A 1 319 ? 13.704 21.074 -15.271 1.00 48.04 319 SER A N 1
ATOM 2436 C CA . SER A 1 319 ? 12.411 21.245 -14.628 1.00 41.67 319 SER A CA 1
ATOM 2437 C C . SER A 1 319 ? 12.307 22.594 -13.937 1.00 36.13 319 SER A C 1
ATOM 2438 O O . SER A 1 319 ? 13.315 23.235 -13.669 1.00 37.53 319 SER A O 1
ATOM 2441 N N . TRP A 1 320 ? 11.076 23.027 -13.702 1.00 33.98 320 TRP A N 1
ATOM 2442 C CA . TRP A 1 320 ? 10.840 24.340 -13.126 1.00 29.42 320 TRP A CA 1
ATOM 2443 C C . TRP A 1 320 ? 9.410 24.321 -12.649 1.00 26.30 320 TRP A C 1
ATOM 2444 O O . TRP A 1 320 ? 8.674 23.383 -12.952 1.00 30.57 320 TRP A O 1
ATOM 2455 N N . THR A 1 321 ? 9.036 25.368 -11.917 1.00 26.90 321 THR A N 1
ATOM 2456 C CA . THR A 1 321 ? 7.682 25.516 -11.427 1.00 23.53 321 THR A CA 1
ATOM 2457 C C . THR A 1 321 ? 7.308 26.937 -11.877 1.00 23.80 321 THR A C 1
ATOM 2458 O O . THR A 1 321 ? 8.200 27.776 -11.970 1.00 24.46 321 THR A O 1
ATOM 2462 N N . GLN A 1 322 ? 6.031 27.203 -12.106 1.00 24.93 322 GLN A N 1
ATOM 2463 C CA . GLN A 1 322 ? 5.639 28.570 -12.466 1.00 23.36 322 GLN A CA 1
ATOM 2464 C C . GLN A 1 322 ? 4.133 28.732 -12.274 1.00 21.07 322 GLN A C 1
ATOM 2465 O O . GLN A 1 322 ? 3.394 27.753 -12.376 1.00 22.46 322 GLN A O 1
ATOM 2471 N N . PRO A 1 323 ? 3.646 29.974 -12.106 1.00 22.19 323 PRO A N 1
ATOM 2472 C CA . PRO A 1 323 ? 2.221 30.243 -12.182 1.00 20.41 323 PRO A CA 1
ATOM 2473 C C . PRO A 1 323 ? 1.771 30.102 -13.633 1.00 23.11 323 PRO A C 1
ATOM 2474 O O . PRO A 1 323 ? 2.576 30.250 -14.564 1.00 19.97 323 PRO A O 1
ATOM 2478 N N . LEU A 1 324 ? 0.495 29.768 -13.775 1.00 20.92 324 LEU A N 1
ATOM 2479 C CA . LEU A 1 324 ? -0.228 29.904 -15.051 1.00 21.98 324 LEU A CA 1
ATOM 2480 C C . LEU A 1 324 ? -1.608 30.471 -14.789 1.00 24.23 324 LEU A C 1
ATOM 2481 O O . LEU A 1 324 ? -2.132 30.372 -13.668 1.00 25.11 324 LEU A O 1
ATOM 2486 N N . VAL A 1 325 ? -2.248 31.041 -15.818 1.00 21.73 325 VAL A N 1
ATOM 2487 C CA . VAL A 1 325 ? -3.613 31.527 -15.748 1.00 20.12 325 VAL A CA 1
ATOM 2488 C C . VAL A 1 325 ? -4.517 30.625 -16.578 1.00 22.92 325 VAL A C 1
ATOM 2489 O O . VAL A 1 325 ? -4.190 30.276 -17.720 1.00 21.72 325 VAL A O 1
ATOM 2493 N N . GLU A 1 326 ? -5.595 30.143 -15.977 1.00 20.30 326 GLU A N 1
ATOM 2494 C CA . GLU A 1 326 ? -6.606 29.371 -16.725 1.00 24.09 326 GLU A CA 1
ATOM 2495 C C . GLU A 1 326 ? -7.955 30.062 -16.791 1.00 21.78 326 GLU A C 1
ATOM 2496 O O . GLU A 1 326 ? -8.357 30.743 -15.868 1.00 22.69 326 GLU A O 1
ATOM 2502 N N . SER A 1 327 ? -8.700 29.943 -17.889 1.00 23.09 327 SER A N 1
ATOM 2503 C CA . SER A 1 327 ? -9.956 30.652 -17.979 1.00 21.25 327 SER A CA 1
ATOM 2504 C C . SER A 1 327 ? -11.049 29.734 -17.399 1.00 23.70 327 SER A C 1
ATOM 2505 O O . SER A 1 327 ? -10.841 28.547 -17.130 1.00 29.62 327 SER A O 1
ATOM 2508 N N . VAL A 1 328 ? -12.229 30.298 -17.210 1.00 24.25 328 VAL A N 1
ATOM 2509 C CA . VAL A 1 328 ? -13.313 29.497 -16.607 1.00 23.49 328 VAL A CA 1
ATOM 2510 C C . VAL A 1 328 ? -14.160 28.673 -17.594 1.00 27.32 328 VAL A C 1
ATOM 2511 O O . VAL A 1 328 ? -14.982 27.844 -17.170 1.00 26.66 328 VAL A O 1
ATOM 2515 N N . ASP A 1 329 ? -13.976 28.844 -18.908 1.00 23.90 329 ASP A N 1
ATOM 2516 C CA . ASP A 1 329 ? -14.849 28.176 -19.868 1.00 24.79 329 ASP A CA 1
ATOM 2517 C C . ASP A 1 329 ? -14.153 28.344 -21.228 1.00 25.17 329 ASP A C 1
ATOM 2518 O O . ASP A 1 329 ? -13.213 29.120 -21.397 1.00 22.00 329 ASP A O 1
ATOM 2523 N N . LEU A 1 330 ? -14.663 27.629 -22.221 1.00 21.70 330 LEU A N 1
ATOM 2524 C CA . LEU A 1 330 ? -14.206 27.815 -23.604 1.00 18.47 330 LEU A CA 1
ATOM 2525 C C . LEU A 1 330 ? -14.684 29.179 -24.086 1.00 22.42 330 LEU A C 1
ATOM 2526 O O . LEU A 1 330 ? -15.842 29.539 -23.920 1.00 23.35 330 LEU A O 1
ATOM 2531 N N . GLY A 1 331 ? -13.804 29.947 -24.734 1.00 19.25 331 GLY A N 1
ATOM 2532 C CA . GLY A 1 331 ? -14.209 31.254 -25.258 1.00 17.53 331 GLY A CA 1
ATOM 2533 C C . GLY A 1 331 ? -14.840 31.136 -26.640 1.00 16.98 331 GLY A C 1
ATOM 2534 O O . GLY A 1 331 ? -14.791 30.071 -27.256 1.00 17.78 331 GLY A O 1
ATOM 2535 N N . VAL A 1 332 ? -15.490 32.206 -27.092 1.00 17.84 332 VAL A N 1
ATOM 2536 C CA . VAL A 1 332 ? -16.126 32.324 -28.399 1.00 18.50 332 VAL A CA 1
ATOM 2537 C C . VAL A 1 332 ? -15.598 33.638 -28.988 1.00 18.83 332 VAL A C 1
ATOM 2538 O O . VAL A 1 332 ? -15.709 34.673 -28.336 1.00 18.83 332 VAL A O 1
ATOM 2542 N N . VAL A 1 333 ? -14.944 33.560 -30.141 1.00 14.65 333 VAL A N 1
ATOM 2543 C CA . VAL A 1 333 ? -14.368 34.761 -30.759 1.00 16.72 333 VAL A CA 1
ATOM 2544 C C . VAL A 1 333 ? -14.784 34.665 -32.223 1.00 16.06 333 VAL A C 1
ATOM 2545 O O . VAL A 1 333 ? -14.409 33.681 -32.862 1.00 16.25 333 VAL A O 1
ATOM 2549 N N . ALA A 1 334 ? -15.514 35.667 -32.723 1.00 15.62 334 ALA A N 1
ATOM 2550 C CA . ALA A 1 334 ? -16.011 35.502 -34.086 1.00 14.86 334 ALA A CA 1
ATOM 2551 C C . ALA A 1 334 ? -16.005 36.838 -34.828 1.00 15.31 334 ALA A C 1
ATOM 2552 O O . ALA A 1 334 ? -16.310 37.870 -34.228 1.00 15.90 334 ALA A O 1
ATOM 2554 N N . PHE A 1 335 ? -15.721 36.795 -36.133 1.00 17.23 335 PHE A N 1
ATOM 2555 C CA . PHE A 1 335 ? -16.151 37.908 -37.002 1.00 16.09 335 PHE A CA 1
ATOM 2556 C C . PHE A 1 335 ? -17.459 37.641 -37.758 1.00 17.80 335 PHE A C 1
ATOM 2557 O O . PHE A 1 335 ? -17.541 36.557 -38.331 1.00 17.92 335 PHE A O 1
ATOM 2565 N N . LEU A 1 336 ? -18.419 38.564 -37.780 1.00 17.34 336 LEU A N 1
ATOM 2566 C CA . LEU A 1 336 ? -19.515 38.473 -38.768 1.00 16.92 336 LEU A CA 1
ATOM 2567 C C . LEU A 1 336 ? -19.045 39.157 -40.049 1.00 18.91 336 LEU A C 1
ATOM 2568 O O . LEU A 1 336 ? -18.343 40.187 -39.992 1.00 17.86 336 LEU A O 1
ATOM 2573 N N . VAL A 1 337 ? -19.433 38.603 -41.189 1.00 16.40 337 VAL A N 1
ATOM 2574 C CA . VAL A 1 337 ? -18.943 39.060 -42.500 1.00 18.29 337 VAL A CA 1
ATOM 2575 C C . VAL A 1 337 ? -20.158 39.399 -43.357 1.00 21.09 337 VAL A C 1
ATOM 2576 O O . VAL A 1 337 ? -21.193 38.709 -43.353 1.00 20.56 337 VAL A O 1
ATOM 2580 N N . ARG A 1 338 ? -20.052 40.507 -44.091 1.00 19.91 338 ARG A N 1
ATOM 2581 C CA A ARG A 1 338 ? -21.096 40.789 -45.078 0.50 20.89 338 ARG A CA 1
ATOM 2582 C CA B ARG A 1 338 ? -21.111 40.889 -45.033 0.50 20.43 338 ARG A CA 1
ATOM 2583 C C . ARG A 1 338 ? -20.409 41.322 -46.315 1.00 22.36 338 ARG A C 1
ATOM 2584 O O . ARG A 1 338 ? -19.398 42.015 -46.182 1.00 19.42 338 ARG A O 1
ATOM 2599 N N . LYS A 1 339 ? -20.930 40.981 -47.497 1.00 22.86 339 LYS A N 1
ATOM 2600 C CA . LYS A 1 339 ? -20.376 41.619 -48.687 1.00 25.40 339 LYS A CA 1
ATOM 2601 C C . LYS A 1 339 ? -21.184 42.888 -48.893 1.00 27.21 339 LYS A C 1
ATOM 2602 O O . LYS A 1 339 ? -22.432 42.899 -48.890 1.00 30.87 339 LYS A O 1
ATOM 2608 N N . ILE A 1 340 ? -20.449 43.977 -49.124 1.00 21.80 340 ILE A N 1
ATOM 2609 C CA . ILE A 1 340 ? -21.077 45.268 -49.312 1.00 23.87 340 ILE A CA 1
ATOM 2610 C C . ILE A 1 340 ? -20.675 45.682 -50.722 1.00 25.54 340 ILE A C 1
ATOM 2611 O O . ILE A 1 340 ? -19.492 45.806 -51.031 1.00 21.66 340 ILE A O 1
ATOM 2616 N N . ASP A 1 341 ? -21.648 45.806 -51.629 1.00 27.31 341 ASP A N 1
ATOM 2617 C CA . ASP A 1 341 ? -21.290 45.953 -53.041 1.00 32.74 341 ASP A CA 1
ATOM 2618 C C . ASP A 1 341 ? -20.282 44.929 -53.500 1.00 29.47 341 ASP A C 1
ATOM 2619 O O . ASP A 1 341 ? -19.334 45.269 -54.211 1.00 32.72 341 ASP A O 1
ATOM 2624 N N . GLY A 1 342 ? -20.423 43.674 -53.092 1.00 28.98 342 GLY A N 1
ATOM 2625 C CA . GLY A 1 342 ? -19.411 42.742 -53.537 1.00 28.18 342 GLY A CA 1
ATOM 2626 C C . GLY A 1 342 ? -18.085 42.658 -52.805 1.00 31.05 342 GLY A C 1
ATOM 2627 O O . GLY A 1 342 ? -17.267 41.783 -53.097 1.00 35.20 342 GLY A O 1
ATOM 2628 N N . VAL A 1 343 ? -17.851 43.553 -51.846 1.00 25.45 343 VAL A N 1
ATOM 2629 C CA . VAL A 1 343 ? -16.582 43.518 -51.126 1.00 20.47 343 VAL A CA 1
ATOM 2630 C C . VAL A 1 343 ? -16.824 43.029 -49.679 1.00 18.10 343 VAL A C 1
ATOM 2631 O O . VAL A 1 343 ? -17.590 43.617 -48.930 1.00 18.98 343 VAL A O 1
ATOM 2635 N N . PRO A 1 344 ? -16.195 41.920 -49.303 1.00 22.46 344 PRO A N 1
ATOM 2636 C CA . PRO A 1 344 ? -16.325 41.413 -47.919 1.00 21.45 344 PRO A CA 1
ATOM 2637 C C . PRO A 1 344 ? -15.805 42.412 -46.871 1.00 19.29 344 PRO A C 1
ATOM 2638 O O . PRO A 1 344 ? -14.681 42.946 -46.964 1.00 18.80 344 PRO A O 1
ATOM 2642 N N . HIS A 1 345 ? -16.661 42.612 -45.861 1.00 16.26 345 HIS A N 1
ATOM 2643 C CA . HIS A 1 345 ? -16.284 43.422 -44.687 1.00 14.70 345 HIS A CA 1
ATOM 2644 C C . HIS A 1 345 ? -16.528 42.576 -43.442 1.00 16.23 345 HIS A C 1
ATOM 2645 O O . HIS A 1 345 ? -17.395 41.691 -43.457 1.00 17.11 345 HIS A O 1
ATOM 2652 N N . VAL A 1 346 ? -15.782 42.837 -42.378 1.00 12.74 346 VAL A N 1
ATOM 2653 C CA . VAL A 1 346 ? -16.042 42.172 -41.102 1.00 13.97 346 VAL A CA 1
ATOM 2654 C C . VAL A 1 346 ? -16.489 43.253 -40.122 1.00 16.11 346 VAL A C 1
ATOM 2655 O O . VAL A 1 346 ? -16.099 44.415 -40.203 1.00 14.12 346 VAL A O 1
ATOM 2659 N N . LEU A 1 347 ? -17.291 42.881 -39.129 1.00 14.36 347 LEU A N 1
ATOM 2660 C CA . LEU A 1 347 ? -17.809 43.893 -38.199 1.00 14.30 347 LEU A CA 1
ATOM 2661 C C . LEU A 1 347 ? -16.910 43.980 -36.968 1.00 13.69 347 LEU A C 1
ATOM 2662 O O . LEU A 1 347 ? -16.903 43.033 -36.175 1.00 17.87 347 LEU A O 1
ATOM 2667 N N . VAL A 1 348 ? -16.060 45.010 -36.925 1.00 12.82 348 VAL A N 1
ATOM 2668 C CA . VAL A 1 348 ? -15.135 45.060 -35.772 1.00 12.04 348 VAL A CA 1
ATOM 2669 C C . VAL A 1 348 ? -15.828 45.790 -34.638 1.00 13.37 348 VAL A C 1
ATOM 2670 O O . VAL A 1 348 ? -16.805 46.522 -34.827 1.00 16.35 348 VAL A O 1
ATOM 2674 N N . GLN A 1 349 ? -15.320 45.572 -33.429 1.00 14.84 349 GLN A N 1
ATOM 2675 C CA . GLN A 1 349 ? -15.737 46.342 -32.251 1.00 17.15 349 GLN A CA 1
ATOM 2676 C C . GLN A 1 349 ? -14.525 47.091 -31.691 1.00 15.50 349 GLN A C 1
ATOM 2677 O O . GLN A 1 349 ? -13.410 46.556 -31.691 1.00 19.83 349 GLN A O 1
ATOM 2683 N N . ALA A 1 350 ? -14.756 48.346 -31.312 1.00 14.97 350 ALA A N 1
ATOM 2684 C CA . ALA A 1 350 ? -13.661 49.098 -30.716 1.00 15.98 350 ALA A CA 1
ATOM 2685 C C . ALA A 1 350 ? -13.760 48.838 -29.209 1.00 17.64 350 ALA A C 1
ATOM 2686 O O . ALA A 1 350 ? -14.514 49.457 -28.464 1.00 19.88 350 ALA A O 1
ATOM 2688 N N . ARG A 1 351 ? -13.022 47.832 -28.798 1.00 15.48 351 ARG A N 1
ATOM 2689 C CA . ARG A 1 351 ? -13.181 47.243 -27.456 1.00 17.63 351 ARG A CA 1
ATOM 2690 C C . ARG A 1 351 ? -12.377 47.985 -26.382 1.00 18.90 351 ARG A C 1
ATOM 2691 O O . ARG A 1 351 ? -11.245 48.456 -26.578 1.00 15.42 351 ARG A O 1
ATOM 2699 N N . VAL A 1 352 ? -12.930 48.082 -25.171 1.00 16.41 352 VAL A N 1
ATOM 2700 C CA . VAL A 1 352 ? -12.277 48.830 -24.091 1.00 18.26 352 VAL A CA 1
ATOM 2701 C C . VAL A 1 352 ? -11.894 47.821 -23.023 1.00 20.61 352 VAL A C 1
ATOM 2702 O O . VAL A 1 352 ? -12.785 47.353 -22.325 1.00 22.79 352 VAL A O 1
ATOM 2706 N N . ASP A 1 353 ? -10.637 47.412 -22.938 1.00 18.13 353 ASP A N 1
ATOM 2707 C CA . ASP A 1 353 ? -10.223 46.443 -21.926 1.00 17.85 353 ASP A CA 1
ATOM 2708 C C . ASP A 1 353 ? -9.267 47.099 -20.928 1.00 18.59 353 ASP A C 1
ATOM 2709 O O . ASP A 1 353 ? -8.547 48.079 -21.217 1.00 17.76 353 ASP A O 1
ATOM 2714 N N . GLY A 1 354 ? -9.231 46.502 -19.736 1.00 17.98 354 GLY A N 1
ATOM 2715 C CA . GLY A 1 354 ? -8.436 47.151 -18.675 1.00 18.42 354 GLY A CA 1
ATOM 2716 C C . GLY A 1 354 ? -6.920 47.193 -18.849 1.00 18.26 354 GLY A C 1
ATOM 2717 O O . GLY A 1 354 ? -6.266 48.089 -18.329 1.00 20.41 354 GLY A O 1
ATOM 2718 N N . GLY A 1 355 ? -6.341 46.283 -19.627 1.00 18.28 355 GLY A N 1
ATOM 2719 C CA . GLY A 1 355 ? -4.904 46.205 -19.810 1.00 18.29 355 GLY A CA 1
ATOM 2720 C C . GLY A 1 355 ? -4.481 46.921 -21.076 1.00 14.37 355 GLY A C 1
ATOM 2721 O O . GLY A 1 355 ? -3.290 46.890 -21.375 1.00 18.54 355 GLY A O 1
ATOM 2722 N N . PHE A 1 356 ? -5.381 47.568 -21.826 1.00 14.67 356 PHE A N 1
ATOM 2723 C CA . PHE A 1 356 ? -4.910 48.220 -23.043 1.00 15.22 356 PHE A CA 1
ATOM 2724 C C . PHE A 1 356 ? -4.130 49.515 -22.714 1.00 17.41 356 PHE A C 1
ATOM 2725 O O . PHE A 1 356 ? -4.499 50.240 -21.767 1.00 19.65 356 PHE A O 1
ATOM 2733 N N . LEU A 1 357 ? -3.145 49.800 -23.564 1.00 13.94 357 LEU A N 1
ATOM 2734 C CA . LEU A 1 357 ? -2.377 51.046 -23.373 1.00 17.01 357 LEU A CA 1
ATOM 2735 C C . LEU A 1 357 ? -3.139 52.305 -23.766 1.00 17.31 357 LEU A C 1
ATOM 2736 O O . LEU A 1 357 ? -3.016 53.336 -23.076 1.00 16.34 357 LEU A O 1
ATOM 2741 N N . ASP A 1 358 ? -3.889 52.251 -24.870 1.00 17.48 358 ASP A N 1
ATOM 2742 C CA . ASP A 1 358 ? -4.506 53.454 -25.431 1.00 16.38 358 ASP A CA 1
ATOM 2743 C C . ASP A 1 358 ? -6.025 53.305 -25.560 1.00 17.12 358 ASP A C 1
ATOM 2744 O O . ASP A 1 358 ? -6.614 53.620 -26.583 1.00 16.36 358 ASP A O 1
ATOM 2749 N N . THR A 1 359 ? -6.662 52.904 -24.452 1.00 17.13 359 THR A N 1
ATOM 2750 C CA . THR A 1 359 ? -8.090 52.898 -24.246 1.00 16.09 359 THR A CA 1
ATOM 2751 C C . THR A 1 359 ? -8.773 51.814 -25.087 1.00 20.28 359 THR A C 1
ATOM 2752 O O . THR A 1 359 ? -9.487 50.987 -24.504 1.00 20.15 359 THR A O 1
ATOM 2756 N N . VAL A 1 360 ? -8.600 51.882 -26.407 1.00 16.62 360 VAL A N 1
ATOM 2757 C CA . VAL A 1 360 ? -9.346 50.937 -27.253 1.00 15.87 360 VAL A CA 1
ATOM 2758 C C . VAL A 1 360 ? -8.381 50.223 -28.185 1.00 15.88 360 VAL A C 1
ATOM 2759 O O . VAL A 1 360 ? -7.354 50.802 -28.531 1.00 15.89 360 VAL A O 1
ATOM 2763 N N . GLU A 1 361 ? -8.804 49.046 -28.644 1.00 16.64 361 GLU A N 1
ATOM 2764 C CA . GLU A 1 361 ? -8.174 48.373 -29.794 1.00 13.27 361 GLU A CA 1
ATOM 2765 C C . GLU A 1 361 ? -9.281 47.727 -30.614 1.00 15.33 361 GLU A C 1
ATOM 2766 O O . GLU A 1 361 ? -10.324 47.371 -30.046 1.00 15.56 361 GLU A O 1
ATOM 2772 N N . LEU A 1 362 ? -9.088 47.531 -31.912 1.00 15.52 362 LEU A N 1
ATOM 2773 C CA . LEU A 1 362 ? -10.172 46.845 -32.641 1.00 13.10 362 LEU A CA 1
ATOM 2774 C C . LEU A 1 362 ? -10.126 45.355 -32.328 1.00 15.70 362 LEU A C 1
ATOM 2775 O O . LEU A 1 362 ? -9.053 44.735 -32.221 1.00 17.20 362 LEU A O 1
ATOM 2780 N N . ALA A 1 363 ? -11.334 44.793 -32.208 1.00 14.88 363 ALA A N 1
ATOM 2781 C CA . ALA A 1 363 ? -11.480 43.399 -31.774 1.00 15.27 363 ALA A CA 1
ATOM 2782 C C . ALA A 1 363 ? -12.534 42.730 -32.653 1.00 14.01 363 ALA A C 1
ATOM 2783 O O . ALA A 1 363 ? -13.247 43.364 -33.405 1.00 14.98 363 ALA A O 1
ATOM 2785 N N . PRO A 1 364 ? -12.651 41.405 -32.567 1.00 13.67 364 PRO A N 1
ATOM 2786 C CA . PRO A 1 364 ? -13.675 40.700 -33.339 1.00 15.62 364 PRO A CA 1
ATOM 2787 C C . PRO A 1 364 ? -15.083 41.127 -32.961 1.00 14.98 364 PRO A C 1
ATOM 2788 O O . PRO A 1 364 ? -15.298 41.700 -31.877 1.00 17.36 364 PRO A O 1
ATOM 2792 N N . THR A 1 365 ? -16.047 40.828 -33.826 1.00 16.01 365 THR A N 1
ATOM 2793 C CA . THR A 1 365 ? -17.456 41.167 -33.595 1.00 15.26 365 THR A CA 1
ATOM 2794 C C . THR A 1 365 ? -17.848 40.653 -32.210 1.00 15.03 365 THR A C 1
ATOM 2795 O O . THR A 1 365 ? -18.556 41.384 -31.506 1.00 16.00 365 THR A O 1
ATOM 2799 N N . VAL A 1 366 ? -17.515 39.405 -31.903 1.00 15.05 366 VAL A N 1
ATOM 2800 C CA . VAL A 1 366 ? -17.864 38.788 -30.616 1.00 15.76 366 VAL A CA 1
ATOM 2801 C C . VAL A 1 366 ? -16.539 38.333 -30.008 1.00 16.04 366 VAL A C 1
ATOM 2802 O O . VAL A 1 366 ? -15.777 37.620 -30.627 1.00 16.55 366 VAL A O 1
ATOM 2806 N N . GLN A 1 367 ? -16.269 38.653 -28.746 1.00 15.88 367 GLN A N 1
ATOM 2807 C CA . GLN A 1 367 ? -15.093 38.130 -28.093 1.00 16.05 367 GLN A CA 1
ATOM 2808 C C . GLN A 1 367 ? -15.499 38.003 -26.623 1.00 19.07 367 GLN A C 1
ATOM 2809 O O . GLN A 1 367 ? -15.699 39.027 -25.952 1.00 18.35 367 GLN A O 1
ATOM 2815 N N . CYS A 1 368 ? -15.745 36.768 -26.193 1.00 16.10 368 CYS A N 1
ATOM 2816 C CA . CYS A 1 368 ? -16.134 36.637 -24.772 1.00 16.38 368 CYS A CA 1
ATOM 2817 C C . CYS A 1 368 ? -15.951 35.203 -24.283 1.00 18.73 368 CYS A C 1
ATOM 2818 O O . CYS A 1 368 ? -15.857 34.299 -25.107 1.00 19.87 368 CYS A O 1
ATOM 2821 N N . THR A 1 369 ? -15.955 35.053 -22.959 1.00 20.67 369 THR A N 1
ATOM 2822 C CA . THR A 1 369 ? -16.161 33.717 -22.392 1.00 19.34 369 THR A CA 1
ATOM 2823 C C . THR A 1 369 ? -17.619 33.716 -21.904 1.00 20.67 369 THR A C 1
ATOM 2824 O O . THR A 1 369 ? -17.969 34.471 -21.003 1.00 22.70 369 THR A O 1
ATOM 2828 N N . PRO A 1 370 ? -18.515 32.901 -22.492 1.00 19.24 370 PRO A N 1
ATOM 2829 C CA . PRO A 1 370 ? -19.935 33.092 -22.279 1.00 24.84 370 PRO A CA 1
ATOM 2830 C C . PRO A 1 370 ? -20.342 32.995 -20.807 1.00 25.00 370 PRO A C 1
ATOM 2831 O O . PRO A 1 370 ? -21.230 33.739 -20.390 1.00 25.17 370 PRO A O 1
ATOM 2835 N N . LEU A 1 371 ? -19.669 32.131 -20.065 1.00 25.23 371 LEU A N 1
ATOM 2836 C CA . LEU A 1 371 ? -20.014 32.025 -18.624 1.00 27.84 371 LEU A CA 1
ATOM 2837 C C . LEU A 1 371 ? -19.913 33.363 -17.889 1.00 26.91 371 LEU A C 1
ATOM 2838 O O . LEU A 1 371 ? -20.587 33.629 -16.873 1.00 27.88 371 LEU A O 1
ATOM 2843 N N . ASN A 1 372 ? -19.025 34.258 -18.327 1.00 23.32 372 ASN A N 1
ATOM 2844 C CA . ASN A 1 372 ? -18.903 35.546 -17.675 1.00 23.23 372 ASN A CA 1
ATOM 2845 C C . ASN A 1 372 ? -20.136 36.432 -17.771 1.00 27.87 372 ASN A C 1
ATOM 2846 O O . ASN A 1 372 ? -20.154 37.515 -17.183 1.00 27.76 372 ASN A O 1
ATOM 2851 N N . TYR A 1 373 ? -21.110 36.026 -18.586 1.00 26.17 373 TYR A N 1
ATOM 2852 C CA . TYR A 1 373 ? -22.291 36.842 -18.767 1.00 27.04 373 TYR A CA 1
ATOM 2853 C C . TYR A 1 373 ? -23.566 36.106 -18.333 1.00 29.63 373 TYR A C 1
ATOM 2854 O O . TYR A 1 373 ? -24.645 36.689 -18.500 1.00 32.89 373 TYR A O 1
ATOM 2863 N N . ALA A 1 374 ? -23.426 34.874 -17.842 1.00 33.37 374 ALA A N 1
ATOM 2864 C CA . ALA A 1 374 ? -24.544 33.970 -17.563 1.00 37.14 374 ALA A CA 1
ATOM 2865 C C . ALA A 1 374 ? -25.359 34.522 -16.393 1.00 39.91 374 ALA A C 1
ATOM 2866 O O . ALA A 1 374 ? -26.570 34.305 -16.298 1.00 43.60 374 ALA A O 1
ATOM 2868 N N . HIS A 1 375 ? -24.726 35.305 -15.527 1.00 42.63 375 HIS A N 1
ATOM 2869 C CA . HIS A 1 375 ? -25.445 35.922 -14.415 1.00 46.65 375 HIS A CA 1
ATOM 2870 C C . HIS A 1 375 ? -26.246 37.160 -14.813 1.00 47.80 375 HIS A C 1
ATOM 2871 O O . HIS A 1 375 ? -26.979 37.651 -13.952 1.00 47.15 375 HIS A O 1
ATOM 2878 N N . LEU A 1 376 ? -26.104 37.696 -16.026 1.00 46.75 376 LEU A N 1
ATOM 2879 C CA . LEU A 1 376 ? -26.707 38.985 -16.369 1.00 46.86 376 LEU A CA 1
ATOM 2880 C C . LEU A 1 376 ? -27.923 38.696 -17.248 1.00 48.53 376 LEU A C 1
ATOM 2881 O O . LEU A 1 376 ? -28.035 37.589 -17.775 1.00 48.50 376 LEU A O 1
ATOM 2886 N N . PRO A 1 377 ? -28.839 39.668 -17.410 1.00 52.85 377 PRO A N 1
ATOM 2887 C CA . PRO A 1 377 ? -30.001 39.438 -18.276 1.00 54.12 377 PRO A CA 1
ATOM 2888 C C . PRO A 1 377 ? -29.615 39.197 -19.744 1.00 55.46 377 PRO A C 1
ATOM 2889 O O . PRO A 1 377 ? -28.585 39.705 -20.197 1.00 53.34 377 PRO A O 1
ATOM 2893 N N . ALA A 1 378 ? -30.400 38.436 -20.503 1.00 55.04 378 ALA A N 1
ATOM 2894 C CA . ALA A 1 378 ? -30.147 38.310 -21.937 1.00 54.27 378 ALA A CA 1
ATOM 2895 C C . ALA A 1 378 ? -29.811 39.599 -22.686 1.00 54.02 378 ALA A C 1
ATOM 2896 O O . ALA A 1 378 ? -29.025 39.553 -23.632 1.00 54.50 378 ALA A O 1
ATOM 2898 N N . GLU A 1 379 ? -30.346 40.746 -22.282 1.00 50.56 379 GLU A N 1
ATOM 2899 C CA . GLU A 1 379 ? -30.022 41.992 -22.959 1.00 50.60 379 GLU A CA 1
ATOM 2900 C C . GLU A 1 379 ? -28.715 42.677 -22.573 1.00 47.87 379 GLU A C 1
ATOM 2901 O O . GLU A 1 379 ? -28.318 43.679 -23.167 1.00 47.44 379 GLU A O 1
ATOM 2907 N N . GLU A 1 380 ? -28.023 42.150 -21.570 1.00 42.59 380 GLU A N 1
ATOM 2908 C CA . GLU A 1 380 ? -26.643 42.568 -21.354 1.00 39.72 380 GLU A CA 1
ATOM 2909 C C . GLU A 1 380 ? -25.643 41.507 -21.801 1.00 30.44 380 GLU A C 1
ATOM 2910 O O . GLU A 1 380 ? -24.468 41.635 -21.449 1.00 29.66 380 GLU A O 1
ATOM 2916 N N . ALA A 1 381 ? -26.074 40.496 -22.553 1.00 30.29 381 ALA A N 1
ATOM 2917 C CA . ALA A 1 381 ? -25.125 39.589 -23.213 1.00 29.67 381 ALA A CA 1
ATOM 2918 C C . ALA A 1 381 ? -24.343 40.404 -24.252 1.00 27.40 381 ALA A C 1
ATOM 2919 O O . ALA A 1 381 ? -24.825 41.436 -24.736 1.00 26.82 381 ALA A O 1
ATOM 2921 N N . PRO A 1 382 ? -23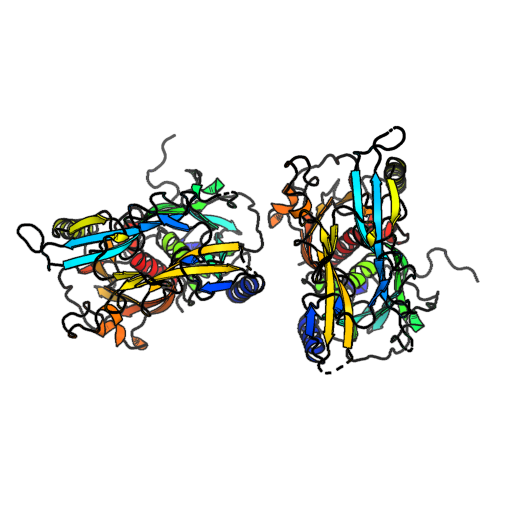.129 39.949 -24.592 1.00 26.14 382 PRO A N 1
ATOM 2922 C CA . PRO A 1 382 ? -22.378 40.670 -25.638 1.00 25.22 382 PRO A CA 1
ATOM 2923 C C . PRO A 1 382 ? -23.222 40.741 -26.917 1.00 23.12 382 PRO A C 1
ATOM 2924 O O . PRO A 1 382 ? -23.871 39.756 -27.300 1.00 22.31 382 PRO A O 1
ATOM 2928 N N . PRO A 1 383 ? -23.276 41.910 -27.572 1.00 23.50 383 PRO A N 1
ATOM 2929 C CA . PRO A 1 383 ? -24.010 41.953 -28.822 1.00 23.80 383 PRO A CA 1
ATOM 2930 C C . PRO A 1 383 ? -23.539 40.863 -29.791 1.00 23.96 383 PRO A C 1
ATOM 2931 O O . PRO A 1 383 ? -22.348 40.567 -29.890 1.00 20.06 383 PRO A O 1
ATOM 2935 N N . PHE A 1 384 ? -24.494 40.274 -30.502 1.00 22.82 384 PHE A N 1
ATOM 2936 C CA . PHE A 1 384 ? -24.241 39.234 -31.507 1.00 21.11 384 PHE A CA 1
ATOM 2937 C C . PHE A 1 384 ? -23.833 37.874 -30.983 1.00 22.62 384 PHE A C 1
ATOM 2938 O O . PHE A 1 384 ? -23.651 36.980 -31.797 1.00 23.47 384 PHE A O 1
ATOM 2946 N N . LEU A 1 385 ? -23.719 37.679 -29.674 1.00 21.87 385 LEU A N 1
ATOM 2947 C CA . LEU A 1 385 ? -23.279 36.376 -29.179 1.00 20.62 385 LEU A CA 1
ATOM 2948 C C . LEU A 1 385 ? -24.309 35.317 -29.606 1.00 23.26 385 LEU A C 1
ATOM 2949 O O . LEU A 1 385 ? -23.942 34.246 -30.088 1.00 23.96 385 LEU A O 1
ATOM 2954 N N . ASP A 1 386 ? -25.587 35.629 -29.437 1.00 30.10 386 ASP A N 1
ATOM 2955 C CA . ASP A 1 386 ? -26.615 34.610 -29.720 1.00 35.91 386 ASP A CA 1
ATOM 2956 C C . ASP A 1 386 ? -26.559 34.110 -31.164 1.00 36.54 386 ASP A C 1
ATOM 2957 O O . ASP A 1 386 ? -26.676 32.917 -31.463 1.00 34.54 386 ASP A O 1
ATOM 2962 N N . LEU A 1 387 ? -26.338 35.056 -32.062 1.00 31.99 387 LEU A N 1
ATOM 2963 C CA . LEU A 1 387 ? -26.240 34.843 -33.497 1.00 36.43 387 LEU A CA 1
ATOM 2964 C C . LEU A 1 387 ? -25.052 33.981 -33.894 1.00 37.20 387 LEU A C 1
ATOM 2965 O O . LEU A 1 387 ? -25.094 33.153 -34.814 1.00 39.68 387 LEU A O 1
ATOM 2970 N N . VAL A 1 388 ? -23.957 34.195 -33.175 1.00 29.92 388 VAL A N 1
ATOM 2971 C CA . VAL A 1 388 ? -22.757 33.439 -33.456 1.00 27.81 388 VAL A CA 1
ATOM 2972 C C . VAL A 1 388 ? -22.952 32.043 -32.853 1.00 32.41 388 VAL A C 1
ATOM 2973 O O . VAL A 1 388 ? -22.508 31.044 -33.422 1.00 34.98 388 VAL A O 1
ATOM 2977 N N . GLN A 1 389 ? -23.579 31.932 -31.687 1.00 31.61 389 GLN A N 1
ATOM 2978 C CA . GLN A 1 389 ? -23.528 30.631 -31.007 1.00 33.09 389 GLN A CA 1
ATOM 2979 C C . GLN A 1 389 ? -24.481 29.671 -31.717 1.00 35.58 389 GLN A C 1
ATOM 2980 O O . GLN A 1 389 ? -24.303 28.460 -31.609 1.00 37.38 389 GLN A O 1
ATOM 2986 N N . ASN A 1 390 ? -25.462 30.233 -32.416 1.00 36.65 390 ASN A N 1
ATOM 2987 C CA . ASN A 1 390 ? -26.512 29.468 -33.073 1.00 38.68 390 ASN A CA 1
ATOM 2988 C C . ASN A 1 390 ? -26.422 29.629 -34.590 1.00 36.28 390 ASN A C 1
ATOM 2989 O O . ASN A 1 390 ? -27.453 29.609 -35.249 1.00 39.18 390 ASN A O 1
ATOM 2994 N N . ALA A 1 391 ? -25.231 29.767 -35.168 1.00 34.36 391 ALA A N 1
ATOM 2995 C CA . ALA A 1 391 ? -25.122 29.858 -36.631 1.00 36.49 391 ALA A CA 1
ATOM 2996 C C . ALA A 1 391 ? -25.090 28.487 -37.337 1.00 36.63 391 ALA A C 1
ATOM 2997 O O . ALA A 1 391 ? -24.400 27.564 -36.872 1.00 37.75 391 ALA A O 1
ATOM 2999 N N . PRO A 1 392 ? -25.746 28.391 -38.509 1.00 42.71 392 PRO A N 1
ATOM 3000 C CA . PRO A 1 392 ? -25.784 27.289 -39.489 1.00 41.81 392 PRO A CA 1
ATOM 3001 C C . PRO A 1 392 ? -24.461 26.907 -40.113 1.00 45.00 392 PRO A C 1
ATOM 3002 O O . PRO A 1 392 ? -23.623 27.772 -40.423 1.00 41.43 392 PRO A O 1
ATOM 3006 N N . ARG A 1 393 ? -24.282 25.616 -40.358 1.00 38.31 393 ARG A N 1
ATOM 3007 C CA . ARG A 1 393 ? -23.036 25.248 -41.004 1.00 43.48 393 ARG A CA 1
ATOM 3008 C C . ARG A 1 393 ? -22.890 26.047 -42.299 1.00 37.56 393 ARG A C 1
ATOM 3009 O O . ARG A 1 393 ? -21.757 26.223 -42.790 1.00 42.31 393 ARG A O 1
ATOM 3017 N N . SER A 1 394 ? -24.022 26.478 -42.867 1.00 36.35 394 SER A N 1
ATOM 3018 C CA . SER A 1 394 ? -23.907 26.949 -44.259 1.00 30.17 394 SER A CA 1
ATOM 3019 C C . SER A 1 394 ? -23.346 28.375 -44.271 1.00 27.68 394 SER A C 1
ATOM 3020 O O . SER A 1 394 ? -22.831 28.863 -45.275 1.00 26.65 394 SER A O 1
ATOM 3023 N N . ARG A 1 395 ? -23.511 29.030 -43.129 1.00 26.18 395 ARG A N 1
ATOM 3024 C CA . ARG A 1 395 ? -23.032 30.430 -42.981 1.00 24.60 395 ARG A CA 1
ATOM 3025 C C . ARG A 1 395 ? -21.660 30.421 -42.308 1.00 24.45 395 ARG A C 1
ATOM 3026 O O . ARG A 1 395 ? -21.059 31.489 -42.184 1.00 22.74 395 ARG A O 1
ATOM 3034 N N . ILE A 1 396 ? -21.164 29.271 -41.866 1.00 22.27 396 ILE A N 1
ATOM 3035 C CA . ILE A 1 396 ? -19.836 29.228 -41.257 1.00 23.27 396 ILE A CA 1
ATOM 3036 C C . ILE A 1 396 ? -18.719 29.091 -42.276 1.00 26.65 396 ILE A C 1
ATOM 3037 O O . ILE A 1 396 ? -18.540 28.039 -42.920 1.00 29.88 396 ILE A O 1
ATOM 3042 N N . ARG A 1 397 ? -17.953 30.170 -42.425 1.00 21.35 397 ARG A N 1
ATOM 3043 C CA . ARG A 1 397 ? -16.866 30.243 -43.383 1.00 23.30 397 ARG A CA 1
ATOM 3044 C C . ARG A 1 397 ? -15.566 29.665 -42.832 1.00 23.04 397 ARG A C 1
ATOM 3045 O O . ARG A 1 397 ? -14.720 29.180 -43.586 1.00 24.40 397 ARG A O 1
ATOM 3053 N N . TYR A 1 398 ? -15.381 29.748 -41.517 1.00 20.25 398 TYR A N 1
ATOM 3054 C CA . TYR A 1 398 ? -14.158 29.260 -40.883 1.00 17.46 398 TYR A CA 1
ATOM 3055 C C . TYR A 1 398 ? -14.544 28.933 -39.445 1.00 14.20 398 TYR A C 1
ATOM 3056 O O . TYR A 1 398 ? -15.309 29.680 -38.838 1.00 17.62 398 TYR A O 1
ATOM 3065 N N . GLU A 1 399 ? -14.036 27.790 -38.974 1.00 18.51 399 GLU A N 1
ATOM 3066 C CA . GLU A 1 399 ? -14.190 27.407 -37.562 1.00 18.68 399 GLU A CA 1
ATOM 3067 C C . GLU A 1 399 ? -13.046 26.542 -37.102 1.00 19.29 399 GLU A C 1
ATOM 3068 O O . GLU A 1 399 ? -12.698 25.544 -37.764 1.00 20.37 399 GLU A O 1
ATOM 3074 N N . ALA A 1 400 ? -12.446 26.908 -35.963 1.00 17.43 400 ALA A N 1
ATOM 3075 C CA . ALA A 1 400 ? -11.406 26.063 -35.400 1.00 17.48 400 ALA A CA 1
ATOM 3076 C C . ALA A 1 400 ? -11.294 26.421 -33.926 1.00 18.27 400 ALA A C 1
ATOM 3077 O O . ALA A 1 400 ? -11.706 27.520 -33.551 1.00 20.69 400 ALA A O 1
ATOM 3079 N N . ILE A 1 401 ? -10.711 25.524 -33.128 1.00 17.78 401 ILE A N 1
ATOM 3080 C CA . ILE A 1 401 ? -10.398 25.874 -31.733 1.00 18.22 401 ILE A CA 1
ATOM 3081 C C . ILE A 1 401 ? -8.901 26.133 -31.659 1.00 18.46 401 ILE A C 1
ATOM 3082 O O . ILE A 1 401 ? -8.044 25.348 -32.091 1.00 18.53 401 ILE A O 1
ATOM 3087 N N . HIS A 1 402 ? -8.540 27.312 -31.129 1.00 18.11 402 HIS A N 1
ATOM 3088 C CA . HIS A 1 402 ? -7.159 27.735 -30.975 1.00 17.65 402 HIS A CA 1
ATOM 3089 C C . HIS A 1 402 ? -6.990 28.055 -29.492 1.00 18.94 402 HIS A C 1
ATOM 3090 O O . HIS A 1 402 ? -7.937 28.423 -28.793 1.00 19.18 402 HIS A O 1
ATOM 3097 N N . SER A 1 403 ? -5.744 27.894 -29.065 1.00 16.07 403 SER A N 1
ATOM 3098 C CA . SER A 1 403 ? -5.426 28.191 -27.660 1.00 15.62 403 SER A CA 1
ATOM 3099 C C . SER A 1 403 ? -4.529 29.423 -27.544 1.00 19.00 403 SER A C 1
ATOM 3100 O O . SER A 1 403 ? -3.820 29.796 -28.511 1.00 19.48 403 SER A O 1
ATOM 3103 N N . GLU A 1 404 ? -4.479 29.975 -26.334 1.00 16.38 404 GLU A N 1
ATOM 3104 C CA . GLU A 1 404 ? -3.618 31.156 -26.156 1.00 18.73 404 GLU A CA 1
ATOM 3105 C C . GLU A 1 404 ? -2.238 30.810 -25.621 1.00 20.85 404 GLU A C 1
ATOM 3106 O O . GLU A 1 404 ? -2.010 29.632 -25.318 1.00 27.52 404 GLU A O 1
ATOM 3112 N N . GLU A 1 405 ? -1.342 31.784 -25.472 1.00 19.33 405 GLU A N 1
ATOM 3113 C CA . GLU A 1 405 ? 0.075 31.487 -25.264 1.00 22.96 405 GLU A CA 1
ATOM 3114 C C . GLU A 1 405 ? 0.357 30.554 -24.074 1.00 19.49 405 GLU A C 1
ATOM 3115 O O . GLU A 1 405 ? -0.001 30.859 -22.940 1.00 19.66 405 GLU A O 1
ATOM 3121 N N . GLY A 1 406 ? 1.012 29.435 -24.369 1.00 21.09 406 GLY A N 1
ATOM 3122 C CA . GLY A 1 406 ? 1.073 28.342 -23.396 1.00 19.73 406 GLY A CA 1
ATOM 3123 C C . GLY A 1 406 ? 2.144 28.627 -22.373 1.00 21.54 406 GLY A C 1
ATOM 3124 O O . GLY A 1 406 ? 2.260 27.872 -21.409 1.00 21.98 406 GLY A O 1
ATOM 3125 N N . GLY A 1 407 ? 3.004 29.624 -22.581 1.00 22.16 407 GLY A N 1
ATOM 3126 C CA . GLY A 1 407 ? 3.904 30.052 -21.513 1.00 22.90 407 GLY A CA 1
ATOM 3127 C C . GLY A 1 407 ? 3.250 30.742 -20.327 1.00 20.77 407 GLY A C 1
ATOM 3128 O O . GLY A 1 407 ? 3.855 30.842 -19.255 1.00 22.55 407 GLY A O 1
ATOM 3129 N N . ARG A 1 408 ? 2.031 31.257 -20.493 1.00 21.30 408 ARG A N 1
ATOM 3130 C CA . ARG A 1 408 ? 1.311 31.976 -19.428 1.00 20.20 408 ARG A CA 1
ATOM 3131 C C . ARG A 1 408 ? -0.080 31.425 -19.130 1.00 18.94 408 ARG A C 1
ATOM 3132 O O . ARG A 1 408 ? -0.673 31.704 -18.066 1.00 21.32 408 ARG A O 1
ATOM 3140 N N . PHE A 1 409 ? -0.648 30.693 -20.086 1.00 19.78 409 PHE A N 1
ATOM 3141 C CA . PHE A 1 409 ? -2.058 30.302 -19.975 1.00 19.18 409 PHE A CA 1
ATOM 3142 C C . PHE A 1 409 ? -2.182 28.777 -20.034 1.00 20.77 409 PHE A C 1
ATOM 3143 O O . PHE A 1 409 ? -1.579 28.172 -20.926 1.00 22.12 409 PHE A O 1
ATOM 3151 N N . LEU A 1 410 ? -2.956 28.209 -19.107 1.00 21.95 410 LEU A N 1
ATOM 3152 C CA . LEU A 1 410 ? -3.120 26.749 -19.036 1.00 20.31 410 LEU A CA 1
ATOM 3153 C C . LEU A 1 410 ? -4.408 26.409 -19.762 1.00 20.41 410 LEU A C 1
ATOM 3154 O O . LEU A 1 410 ? -5.499 26.668 -19.255 1.00 22.08 410 LEU A O 1
ATOM 3159 N N . GLY A 1 411 ? -4.270 25.858 -20.969 1.00 20.81 411 GLY A N 1
ATOM 3160 C CA . GLY A 1 411 ? -5.424 25.316 -21.686 1.00 22.23 411 GLY A CA 1
ATOM 3161 C C . GLY A 1 411 ? -6.492 26.343 -21.980 1.00 20.53 411 GLY A C 1
ATOM 3162 O O . GLY A 1 411 ? -7.686 26.018 -21.944 1.00 24.73 411 GLY A O 1
ATOM 3163 N N . VAL A 1 412 ? -6.084 27.588 -22.246 1.00 19.23 412 VAL A N 1
ATOM 3164 C CA . VAL A 1 412 ? -7.106 28.593 -22.497 1.00 18.35 412 VAL A CA 1
ATOM 3165 C C . VAL A 1 412 ? -7.484 28.537 -23.996 1.00 20.56 412 VAL A C 1
ATOM 3166 O O . VAL A 1 412 ? -6.654 28.846 -24.872 1.00 21.29 412 VAL A O 1
ATOM 3170 N N . ARG A 1 413 ? -8.695 28.065 -24.274 1.00 20.14 413 ARG A N 1
ATOM 3171 C CA . ARG A 1 413 ? -9.094 27.741 -25.655 1.00 18.92 413 ARG A CA 1
ATOM 3172 C C . ARG A 1 413 ? -10.327 28.559 -26.024 1.00 17.72 413 ARG A C 1
ATOM 3173 O O . ARG A 1 413 ? -11.100 28.928 -25.134 1.00 16.59 413 ARG A O 1
ATOM 3181 N N . ALA A 1 414 ? -10.535 28.817 -27.321 1.00 17.59 414 ALA A N 1
ATOM 3182 C CA . ALA A 1 414 ? -11.769 29.453 -27.799 1.00 18.96 414 ALA A CA 1
ATOM 3183 C C . ALA A 1 414 ? -12.083 28.887 -29.160 1.00 16.57 414 ALA A C 1
ATOM 3184 O O . ALA A 1 414 ? -11.156 28.489 -29.884 1.00 17.29 414 ALA A O 1
ATOM 3186 N N . ARG A 1 415 ? -13.365 28.907 -29.505 1.00 15.76 415 ARG A N 1
ATOM 3187 C CA . ARG A 1 415 ? -13.845 28.574 -30.844 1.00 18.50 415 ARG A CA 1
ATOM 3188 C C . ARG A 1 415 ? -13.725 29.881 -31.621 1.00 18.83 415 ARG A C 1
ATOM 3189 O O . ARG A 1 415 ? -14.335 30.894 -31.254 1.00 18.85 415 ARG A O 1
ATOM 3197 N N . TYR A 1 416 ? -12.881 29.844 -32.649 1.00 16.84 416 TYR A N 1
ATOM 3198 C CA . TYR A 1 416 ? -12.684 31.017 -33.505 1.00 16.45 416 TYR A CA 1
ATOM 3199 C C . TYR A 1 416 ? -13.465 30.785 -34.787 1.00 17.97 416 TYR A C 1
ATOM 3200 O O . TYR A 1 416 ? -13.261 29.749 -35.405 1.00 18.45 416 TYR A O 1
ATOM 3209 N N . LEU A 1 417 ? -14.333 31.733 -35.102 1.00 16.08 417 LEU A N 1
ATOM 3210 C CA . LEU A 1 417 ? -15.280 31.602 -36.218 1.00 17.03 417 LEU A CA 1
ATOM 3211 C C . LEU A 1 417 ? -15.263 32.819 -37.154 1.00 19.78 417 LEU A C 1
ATOM 3212 O O . LEU A 1 417 ? -15.093 33.950 -36.717 1.00 16.50 417 LEU A O 1
ATOM 3217 N N . VAL A 1 418 ? -15.591 32.573 -38.419 1.00 16.76 418 VAL A N 1
ATOM 3218 C CA . VAL A 1 418 ? -15.887 33.648 -39.367 1.00 18.03 418 VAL A CA 1
ATOM 3219 C C . VAL A 1 418 ? -17.220 33.195 -39.937 1.00 17.35 418 VAL A C 1
ATOM 3220 O O . VAL A 1 418 ? -17.318 32.073 -40.449 1.00 19.53 418 VAL A O 1
ATOM 3224 N N . ILE A 1 419 ? -18.241 34.038 -39.785 1.00 15.96 419 ILE A N 1
ATOM 3225 C CA . ILE A 1 419 ? -19.617 33.672 -40.135 1.00 20.37 419 ILE A CA 1
ATOM 3226 C C . ILE A 1 419 ? -20.257 34.736 -41.018 1.00 22.97 419 ILE A C 1
ATOM 3227 O O . ILE A 1 419 ? -20.183 35.930 -40.707 1.00 20.44 419 ILE A O 1
ATOM 3232 N N . ASP A 1 420 ? -20.905 34.273 -42.088 1.00 20.72 420 ASP A N 1
ATOM 3233 C CA . ASP A 1 420 ? -21.664 35.208 -42.914 1.00 25.09 420 ASP A CA 1
ATOM 3234 C C . ASP A 1 420 ? -22.881 35.732 -42.192 1.00 27.03 420 ASP A C 1
ATOM 3235 O O . ASP A 1 420 ? -23.708 35.003 -41.624 1.00 26.55 420 ASP A O 1
ATOM 3240 N N . ALA A 1 421 ? -22.994 37.050 -42.175 1.00 25.95 421 ALA A N 1
ATOM 3241 C CA . ALA A 1 421 ? -24.157 37.609 -41.494 1.00 29.71 421 ALA A CA 1
ATOM 3242 C C . ALA A 1 421 ? -25.350 37.428 -42.440 1.00 36.93 421 ALA A C 1
ATOM 3243 O O . ALA A 1 421 ? -25.350 37.897 -43.568 1.00 34.71 421 ALA A O 1
ATOM 3245 N N . ASP A 1 422 ? -26.374 36.689 -42.020 1.00 43.83 422 ASP A N 1
ATOM 3246 C CA . ASP A 1 422 ? -27.543 36.407 -42.862 1.00 46.83 422 ASP A CA 1
ATOM 3247 C C . ASP A 1 422 ? -28.317 37.648 -43.328 1.00 47.49 422 ASP A C 1
ATOM 3248 O O . ASP A 1 422 ? -29.037 37.588 -44.331 1.00 47.40 422 ASP A O 1
ATOM 3253 N N . GLU A 1 423 ? -28.204 38.769 -42.622 1.00 44.80 423 GLU A N 1
ATOM 3254 C CA . GLU A 1 423 ? -28.884 39.970 -43.105 1.00 46.85 423 GLU A CA 1
ATOM 3255 C C . GLU A 1 423 ? -27.999 41.159 -42.797 1.00 47.64 423 GLU A C 1
ATOM 3256 O O . GLU A 1 423 ? -27.172 41.017 -41.893 1.00 41.50 423 GLU A O 1
ATOM 3262 N N . ALA A 1 424 ? -28.252 42.280 -43.472 1.00 46.95 424 ALA A N 1
ATOM 3263 C CA . ALA A 1 424 ? -27.580 43.546 -43.167 1.00 48.25 424 ALA A CA 1
ATOM 3264 C C . ALA A 1 424 ? -27.595 43.809 -41.660 1.00 48.20 424 ALA A C 1
ATOM 3265 O O . ALA A 1 424 ? -28.569 43.492 -40.959 1.00 46.45 424 ALA A O 1
ATOM 3267 N N . ILE A 1 425 ? -26.509 44.388 -41.153 1.00 45.33 425 ILE A N 1
ATOM 3268 C CA . ILE A 1 425 ? -26.605 44.921 -39.803 1.00 43.78 425 ILE A CA 1
ATOM 3269 C C . ILE A 1 425 ? -26.250 46.405 -39.767 1.00 47.30 425 ILE A C 1
ATOM 3270 O O . ILE A 1 425 ? -25.267 46.875 -40.370 1.00 44.08 425 ILE A O 1
ATOM 3275 N N . ASP A 1 426 ? -27.092 47.106 -39.012 1.00 46.51 426 ASP A N 1
ATOM 3276 C CA . ASP A 1 426 ? -26.768 48.456 -38.569 1.00 49.36 426 ASP A CA 1
ATOM 3277 C C . ASP A 1 426 ? -25.824 48.247 -37.377 1.00 45.01 426 ASP A C 1
ATOM 3278 O O . ASP A 1 426 ? -26.190 47.672 -36.342 1.00 47.38 426 ASP A O 1
ATOM 3283 N N . PRO A 1 427 ? -24.559 48.664 -37.538 1.00 41.01 427 PRO A N 1
ATOM 3284 C CA . PRO A 1 427 ? -23.699 48.477 -36.365 1.00 32.47 427 PRO A CA 1
ATOM 3285 C C . PRO A 1 427 ? -24.187 49.331 -35.183 1.00 31.60 427 PRO A C 1
ATOM 3286 O O . PRO A 1 427 ? -24.441 50.533 -35.322 1.00 28.70 427 PRO A O 1
ATOM 3290 N N . PRO A 1 428 ? -24.211 48.710 -33.997 1.00 29.91 428 PRO A N 1
ATOM 3291 C CA . PRO A 1 428 ? -24.445 49.410 -32.736 1.00 28.89 428 PRO A CA 1
ATOM 3292 C C . PRO A 1 428 ? -23.235 50.302 -32.412 1.00 28.44 428 PRO A C 1
ATOM 3293 O O . PRO A 1 428 ? -22.181 50.139 -33.038 1.00 21.52 428 PRO A O 1
ATOM 3297 N N . PRO A 1 429 ? -23.364 51.244 -31.463 1.00 25.30 429 PRO A N 1
ATOM 3298 C CA . PRO A 1 429 ? -22.246 52.083 -31.076 1.00 22.67 429 PRO A CA 1
ATOM 3299 C C . PRO A 1 429 ? -21.049 51.204 -30.715 1.00 19.14 429 PRO A C 1
ATOM 3300 O O . PRO A 1 429 ? -21.182 50.195 -30.030 1.00 20.56 429 PRO A O 1
ATOM 3304 N N . GLY A 1 430 ? -19.872 51.633 -31.166 1.00 19.56 430 GLY A N 1
ATOM 3305 C CA . GLY A 1 430 ? -18.641 50.882 -30.952 1.00 18.46 430 GLY A CA 1
ATOM 3306 C C . GLY A 1 430 ? -18.314 49.853 -32.014 1.00 14.63 430 GLY A C 1
ATOM 3307 O O . GLY A 1 430 ? -17.271 49.206 -31.919 1.00 17.76 430 GLY A O 1
ATOM 3308 N N . TYR A 1 431 ? -19.169 49.705 -33.024 1.00 14.14 431 TYR A N 1
ATOM 3309 C CA . TYR A 1 431 ? -18.907 48.715 -34.066 1.00 16.19 431 TYR A CA 1
ATOM 3310 C C . TYR A 1 431 ? -18.870 49.325 -35.471 1.00 15.18 431 TYR A C 1
ATOM 3311 O O . TYR A 1 431 ? -19.541 50.324 -35.749 1.00 17.31 431 TYR A O 1
ATOM 3320 N N . ALA A 1 432 ? -18.128 48.699 -36.379 1.00 15.24 432 ALA A N 1
ATOM 3321 C CA . ALA A 1 432 ? -18.014 49.248 -37.733 1.00 14.33 432 ALA A CA 1
ATOM 3322 C C . ALA A 1 432 ? -17.602 48.187 -38.737 1.00 14.75 432 ALA A C 1
ATOM 3323 O O . ALA A 1 432 ? -16.891 47.245 -38.366 1.00 15.15 432 ALA A O 1
ATOM 3325 N N . TRP A 1 433 ? -18.082 48.302 -39.980 1.00 14.73 433 TRP A N 1
ATOM 3326 C CA . TRP A 1 433 ? -17.677 47.394 -41.069 1.00 14.36 433 TRP A CA 1
ATOM 3327 C C . TRP A 1 433 ? -16.343 47.799 -41.661 1.00 12.95 433 TRP A C 1
ATOM 3328 O O . TRP A 1 433 ? -16.203 48.957 -42.087 1.00 15.18 433 TRP A O 1
ATOM 3339 N N . VAL A 1 434 ? -15.360 46.889 -41.604 1.00 13.22 434 VAL A N 1
ATOM 3340 C CA . VAL A 1 434 ? -14.004 47.206 -42.095 1.00 15.24 434 VAL A CA 1
ATOM 3341 C C . VAL A 1 434 ? -13.560 46.043 -42.967 1.00 13.99 434 VAL A C 1
ATOM 3342 O O . VAL A 1 434 ? -13.872 44.896 -42.670 1.00 15.95 434 VAL A O 1
ATOM 3346 N N . THR A 1 435 ? -12.774 46.295 -44.013 1.00 13.38 435 THR A N 1
ATOM 3347 C CA . THR A 1 435 ? -12.311 45.152 -44.772 1.00 12.77 435 THR A CA 1
ATOM 3348 C C . THR A 1 435 ? -11.095 44.495 -44.123 1.00 13.56 435 THR A C 1
ATOM 3349 O O . THR A 1 435 ? -10.292 45.137 -43.433 1.00 14.55 435 THR A O 1
ATOM 3353 N N . PRO A 1 436 ? -10.927 43.189 -44.350 1.00 12.64 436 PRO A N 1
ATOM 3354 C CA . PRO A 1 436 ? -9.670 42.621 -43.878 1.00 14.59 436 PRO A CA 1
ATOM 3355 C C . PRO A 1 436 ? -8.438 43.335 -44.391 1.00 16.21 436 PRO A C 1
ATOM 3356 O O . PRO A 1 436 ? -7.450 43.429 -43.652 1.00 14.69 436 PRO A O 1
ATOM 3360 N N . ALA A 1 437 ? -8.419 43.803 -45.639 1.00 15.21 437 ALA A N 1
ATOM 3361 C CA . ALA A 1 437 ? -7.239 44.542 -46.101 1.00 15.45 437 ALA A CA 1
ATOM 3362 C C . ALA A 1 437 ? -6.991 45.791 -45.271 1.00 12.78 437 ALA A C 1
ATOM 3363 O O . ALA A 1 437 ? -5.830 46.172 -45.097 1.00 13.30 437 ALA A O 1
ATOM 3365 N N . GLN A 1 438 ? -8.061 46.463 -44.823 1.00 12.75 438 GLN A N 1
ATOM 3366 C CA . GLN A 1 438 ? -7.803 47.639 -43.979 1.00 14.42 438 GLN A CA 1
ATOM 3367 C C . GLN A 1 438 ? -7.152 47.196 -42.649 1.00 14.46 438 GLN A C 1
ATOM 3368 O O . GLN A 1 438 ? -6.285 47.897 -42.138 1.00 13.87 438 GLN A O 1
ATOM 3374 N N . LEU A 1 439 ? -7.572 46.054 -42.111 1.00 13.73 439 LEU A N 1
ATOM 3375 C CA . LEU A 1 439 ? -6.959 45.528 -40.893 1.00 15.02 439 LEU A CA 1
ATOM 3376 C C . LEU A 1 439 ? -5.501 45.196 -41.188 1.00 15.62 439 LEU A C 1
ATOM 3377 O O . LEU A 1 439 ? -4.640 45.555 -40.384 1.00 14.52 439 LEU A O 1
ATOM 3382 N N . THR A 1 440 ? -5.159 44.568 -42.317 1.00 13.49 440 THR A N 1
ATOM 3383 C CA . THR A 1 440 ? -3.781 44.213 -42.670 1.00 12.86 440 THR A CA 1
ATOM 3384 C C . THR A 1 440 ? -2.971 45.512 -42.686 1.00 13.45 440 THR A C 1
ATOM 3385 O O . THR A 1 440 ? -1.867 45.536 -42.148 1.00 14.07 440 THR A O 1
ATOM 3389 N N . ALA A 1 441 ? -3.487 46.575 -43.297 1.00 12.42 441 ALA A N 1
ATOM 3390 C CA . ALA A 1 441 ? -2.722 47.822 -43.357 1.00 11.90 441 ALA A CA 1
ATOM 3391 C C . ALA A 1 441 ? -2.470 48.388 -41.956 1.00 12.70 441 ALA A C 1
ATOM 3392 O O . ALA A 1 441 ? -1.366 48.890 -41.667 1.00 14.48 441 ALA A O 1
ATOM 3394 N N . LEU A 1 442 ? -3.442 48.309 -41.051 1.00 11.61 442 LEU A N 1
ATOM 3395 C CA . LEU A 1 442 ? -3.245 48.868 -39.703 1.00 14.33 442 LEU A CA 1
ATOM 3396 C C . LEU A 1 442 ? -2.225 48.031 -38.953 1.00 14.31 442 LEU A C 1
ATOM 3397 O O . LEU A 1 442 ? -1.646 48.630 -38.035 1.00 13.49 442 LEU A O 1
ATOM 3402 N N . THR A 1 443 ? -1.974 46.759 -39.296 1.00 12.81 443 THR A N 1
ATOM 3403 C CA . THR A 1 443 ? -0.953 46.009 -38.532 1.00 13.11 443 THR A CA 1
ATOM 3404 C C . THR A 1 443 ? 0.463 46.544 -38.755 1.00 14.60 443 THR A C 1
ATOM 3405 O O . THR A 1 443 ? 1.389 46.013 -38.115 1.00 14.18 443 THR A O 1
ATOM 3409 N N . ARG A 1 444 ? 0.669 47.556 -39.607 1.00 12.57 444 ARG A N 1
ATOM 3410 C CA . ARG A 1 444 ? 1.995 48.187 -39.700 1.00 12.29 444 ARG A CA 1
ATOM 3411 C C . ARG A 1 444 ? 2.272 48.980 -38.421 1.00 12.79 444 ARG A C 1
ATOM 3412 O O . ARG A 1 444 ? 3.415 49.384 -38.225 1.00 11.98 444 ARG A O 1
ATOM 3420 N N . HIS A 1 445 ? 1.233 49.229 -37.624 1.00 12.14 445 HIS A N 1
ATOM 3421 C CA . HIS A 1 445 ? 1.283 50.109 -36.444 1.00 12.72 445 HIS A CA 1
ATOM 3422 C C . HIS A 1 445 ? 0.737 49.377 -35.220 1.00 12.15 445 HIS A C 1
ATOM 3423 O O . HIS A 1 445 ? -0.084 48.456 -35.356 1.00 17.05 445 HIS A O 1
ATOM 3430 N N . GLY A 1 446 ? 1.199 49.823 -34.052 1.00 13.43 446 GLY A N 1
ATOM 3431 C CA . GLY A 1 446 ? 0.622 49.159 -32.867 1.00 13.28 446 GLY A CA 1
ATOM 3432 C C . GLY A 1 446 ? -0.670 49.765 -32.350 1.00 14.01 446 GLY A C 1
ATOM 3433 O O . GLY A 1 446 ? -1.011 50.909 -32.647 1.00 16.35 446 GLY A O 1
ATOM 3434 N N . HIS A 1 447 ? -1.382 48.962 -31.539 1.00 14.89 447 HIS A N 1
ATOM 3435 C CA . HIS A 1 447 ? -2.569 49.378 -30.787 1.00 16.45 447 HIS A CA 1
ATOM 3436 C C . HIS A 1 447 ? -3.774 49.602 -31.684 1.00 15.17 447 HIS A C 1
ATOM 3437 O O . HIS A 1 447 ? -4.701 50.290 -31.246 1.00 17.83 447 HIS A O 1
ATOM 3444 N N . TYR A 1 448 ? -3.761 49.055 -32.902 1.00 13.27 448 TYR A N 1
ATOM 3445 C CA . TYR A 1 448 ? -4.991 49.175 -33.671 1.00 12.62 448 TYR A CA 1
ATOM 3446 C C . TYR A 1 448 ? -5.735 47.840 -33.646 1.00 14.63 448 TYR A C 1
ATOM 3447 O O . TYR A 1 448 ? -6.960 47.876 -33.533 1.00 15.01 448 TYR A O 1
ATOM 3456 N N . VAL A 1 449 ? -5.034 46.710 -33.791 1.00 12.71 449 VAL A N 1
ATOM 3457 C CA . VAL A 1 449 ? -5.702 45.406 -33.975 1.00 13.80 449 VAL A CA 1
ATOM 3458 C C . VAL A 1 449 ? -5.348 44.515 -32.779 1.00 14.35 449 VAL A C 1
ATOM 3459 O O . VAL A 1 449 ? -4.166 44.188 -32.551 1.00 13.96 449 VAL A O 1
ATOM 3463 N N . ASN A 1 450 ? -6.325 44.065 -31.995 1.00 13.82 450 ASN A N 1
ATOM 3464 C CA . ASN A 1 450 ? -6.021 43.263 -30.803 1.00 13.93 450 ASN A CA 1
ATOM 3465 C C . ASN A 1 450 ? -5.629 41.808 -31.149 1.00 13.30 450 ASN A C 1
ATOM 3466 O O . ASN A 1 450 ? -5.731 41.382 -32.307 1.00 14.46 450 ASN A O 1
ATOM 3471 N N . VAL A 1 451 ? -5.164 41.058 -30.153 1.00 13.64 451 VAL A N 1
ATOM 3472 C CA . VAL A 1 451 ? -4.545 39.770 -30.513 1.00 12.90 451 VAL A CA 1
ATOM 3473 C C . VAL A 1 451 ? -5.632 38.829 -31.046 1.00 14.35 451 VAL A C 1
ATOM 3474 O O . VAL A 1 451 ? -5.348 38.014 -31.944 1.00 13.45 451 VAL A O 1
ATOM 3478 N N . GLU A 1 452 ? -6.845 38.888 -30.500 1.00 14.88 452 GLU A N 1
ATOM 3479 C CA . GLU A 1 452 ? -7.901 37.992 -31.017 1.00 15.78 452 GLU A CA 1
ATOM 3480 C C . GLU A 1 452 ? -8.309 38.277 -32.477 1.00 15.01 452 GLU A C 1
ATOM 3481 O O . GLU A 1 452 ? -8.559 37.388 -33.310 1.00 16.09 452 GLU A O 1
ATOM 3487 N N . ALA A 1 453 ? -8.375 39.568 -32.760 1.00 13.97 453 ALA A N 1
ATOM 3488 C CA . ALA A 1 453 ? -8.604 39.985 -34.146 1.00 14.37 453 ALA A CA 1
ATOM 3489 C C . ALA A 1 453 ? -7.439 39.646 -35.056 1.00 14.23 453 ALA A C 1
ATOM 3490 O O . ALA A 1 453 ? -7.678 39.331 -36.216 1.00 13.85 453 ALA A O 1
ATOM 3492 N N . ARG A 1 454 ? -6.218 39.761 -34.542 1.00 13.07 454 ARG A N 1
ATOM 3493 C CA . ARG A 1 454 ? -5.075 39.327 -35.358 1.00 14.79 454 ARG A CA 1
ATOM 3494 C C . ARG A 1 454 ? -5.161 37.837 -35.687 1.00 15.49 454 ARG A C 1
ATOM 3495 O O . ARG A 1 454 ? -4.865 37.397 -36.804 1.00 14.70 454 ARG A O 1
ATOM 3503 N N . THR A 1 455 ? -5.566 37.043 -34.698 1.00 14.99 455 THR A N 1
ATOM 3504 C CA . THR A 1 455 ? -5.724 35.575 -34.960 1.00 14.39 455 THR A CA 1
ATOM 3505 C C . THR A 1 455 ? -6.796 35.410 -36.024 1.00 15.16 455 THR A C 1
ATOM 3506 O O . THR A 1 455 ? -6.534 34.689 -36.987 1.00 14.90 455 THR A O 1
ATOM 3510 N N . LEU A 1 456 ? -7.919 36.119 -35.961 1.00 13.54 456 LEU A N 1
ATOM 3511 C CA . LEU A 1 456 ? -8.942 35.898 -36.980 1.00 14.83 456 LEU A CA 1
ATOM 3512 C C . LEU A 1 456 ? -8.484 36.469 -38.333 1.00 15.66 456 LEU A C 1
ATOM 3513 O O . LEU A 1 456 ? -8.852 35.878 -39.356 1.00 14.91 456 LEU A O 1
ATOM 3518 N N . LEU A 1 457 ? -7.689 37.544 -38.351 1.00 13.87 457 LEU A N 1
ATOM 3519 C CA . LEU A 1 457 ? -7.143 37.966 -39.655 1.00 12.80 457 LEU A CA 1
ATOM 3520 C C . LEU A 1 457 ? -6.225 36.913 -40.259 1.00 14.68 457 LEU A C 1
ATOM 3521 O O . LEU A 1 457 ? -6.347 36.680 -41.463 1.00 15.09 457 LEU A O 1
ATOM 3526 N N . ALA A 1 458 ? -5.395 36.277 -39.445 1.00 13.05 458 ALA A N 1
ATOM 3527 C CA . ALA A 1 458 ? -4.568 35.180 -39.968 1.00 14.17 458 ALA A CA 1
ATOM 3528 C C . ALA A 1 458 ? -5.473 34.048 -40.480 1.00 15.69 458 ALA A C 1
ATOM 3529 O O . ALA A 1 458 ? -5.115 33.446 -41.511 1.00 17.82 458 ALA A O 1
ATOM 3531 N N . CYS A 1 459 ? -6.606 33.814 -39.823 1.00 14.71 459 CYS A N 1
ATOM 3532 C CA . CYS A 1 459 ? -7.490 32.739 -40.268 1.00 14.26 459 CYS A CA 1
ATOM 3533 C C . CYS A 1 459 ? -8.191 33.109 -41.574 1.00 15.58 459 CYS A C 1
ATOM 3534 O O . CYS A 1 459 ? -8.328 32.263 -42.458 1.00 17.47 459 CYS A O 1
ATOM 3537 N N . ILE A 1 460 ? -8.587 34.375 -41.723 1.00 15.46 460 ILE A N 1
ATOM 3538 C CA . ILE A 1 460 ? -9.246 34.852 -42.948 1.00 16.13 460 ILE A CA 1
ATOM 3539 C C . ILE A 1 460 ? -8.233 34.764 -44.096 1.00 16.89 460 ILE A C 1
ATOM 3540 O O . ILE A 1 460 ? -8.549 34.340 -45.223 1.00 16.90 460 ILE A O 1
ATOM 3545 N N . ASN A 1 461 ? -6.989 35.152 -43.818 1.00 14.91 461 ASN A N 1
ATOM 3546 C CA . ASN A 1 461 ? -5.991 35.154 -44.887 1.00 14.04 461 ASN A CA 1
ATOM 3547 C C . ASN A 1 461 ? -5.682 33.687 -45.255 1.00 17.16 461 ASN A C 1
ATOM 3548 O O . ASN A 1 461 ? -5.479 33.372 -46.421 1.00 17.31 461 ASN A O 1
ATOM 3553 N N . ALA A 1 462 ? -5.631 32.777 -44.291 1.00 16.49 462 ALA A N 1
ATOM 3554 C CA . ALA A 1 462 ? -5.437 31.351 -44.580 1.00 17.42 462 ALA A CA 1
ATOM 3555 C C . ALA A 1 462 ? -6.605 30.793 -45.411 1.00 18.89 462 ALA A C 1
ATOM 3556 O O . ALA A 1 462 ? -6.312 29.994 -46.309 1.00 19.16 462 ALA A O 1
ATOM 3558 N N . ALA A 1 463 ? -7.848 31.158 -45.103 1.00 18.71 463 ALA A N 1
ATOM 3559 C CA . ALA A 1 463 ? -9.028 30.634 -45.810 1.00 23.10 463 ALA A CA 1
ATOM 3560 C C . ALA A 1 463 ? -9.037 31.158 -47.241 1.00 24.39 463 ALA A C 1
ATOM 3561 O O . ALA A 1 463 ? -9.436 30.452 -48.177 1.00 24.72 463 ALA A O 1
ATOM 3563 N N . ALA A 1 464 ? -8.523 32.375 -47.429 1.00 20.21 464 ALA A N 1
ATOM 3564 C CA . ALA A 1 464 ? -8.422 32.916 -48.766 1.00 21.17 464 ALA A CA 1
ATOM 3565 C C . ALA A 1 464 ? -7.352 32.241 -49.604 1.00 23.81 464 ALA A C 1
ATOM 3566 O O . ALA A 1 464 ? -7.556 32.097 -50.825 1.00 25.99 464 ALA A O 1
ATOM 3568 N N . ALA A 1 465 ? -6.230 31.846 -49.002 1.00 20.42 465 ALA A N 1
ATOM 3569 C CA . ALA A 1 465 ? -5.059 31.344 -49.749 1.00 24.01 465 ALA A CA 1
ATOM 3570 C C . ALA A 1 465 ? -5.294 29.874 -50.095 1.00 26.13 465 ALA A C 1
ATOM 3571 O O . ALA A 1 465 ? -4.940 29.494 -51.208 1.00 25.65 465 ALA A O 1
ATOM 3573 N N . GLN A 1 466 ? -5.861 29.099 -49.175 1.00 22.69 466 GLN A N 1
ATOM 3574 C CA . GLN A 1 466 ? -6.030 27.639 -49.278 1.00 25.92 466 GLN A CA 1
ATOM 3575 C C . GLN A 1 466 ? -7.416 27.247 -48.767 1.00 25.49 466 GLN A C 1
ATOM 3576 O O . GLN A 1 466 ? -7.599 26.779 -47.649 1.00 26.01 466 GLN A O 1
ATOM 3582 N N . PRO A 1 467 ? -8.472 27.507 -49.539 1.00 27.49 467 PRO A N 1
ATOM 3583 C CA . PRO A 1 467 ? -9.768 27.268 -48.918 1.00 30.34 467 PRO A CA 1
ATOM 3584 C C . PRO A 1 467 ? -10.064 25.776 -48.725 1.00 34.82 467 PRO A C 1
ATOM 3585 O O . PRO A 1 467 ? -9.523 24.933 -49.447 1.00 36.21 467 PRO A O 1
ATOM 3589 N N . ARG A 1 468 ? -10.906 25.458 -47.750 1.00 38.06 468 ARG A N 1
ATOM 3590 C CA . ARG A 1 468 ? -11.377 24.089 -47.551 1.00 44.98 468 ARG A CA 1
ATOM 3591 C C . ARG A 1 468 ? -12.842 23.856 -47.913 1.00 47.26 468 ARG A C 1
ATOM 3592 O O . ARG A 1 468 ? -13.259 22.695 -47.994 1.00 51.28 468 ARG A O 1
ATOM 3600 N N . ALA B 1 11 ? -59.543 22.217 -47.634 1.00 41.12 11 ALA B N 1
ATOM 3601 C CA . ALA B 1 11 ? -58.219 21.666 -48.048 1.00 35.76 11 ALA B CA 1
ATOM 3602 C C . ALA B 1 11 ? -57.975 20.191 -47.637 1.00 30.56 11 ALA B C 1
ATOM 3603 O O . ALA B 1 11 ? -57.188 19.964 -46.707 1.00 27.95 11 ALA B O 1
ATOM 3605 N N . VAL B 1 12 ? -58.651 19.232 -48.269 1.00 28.61 12 VAL B N 1
ATOM 3606 C CA . VAL B 1 12 ? -58.460 17.811 -47.921 1.00 21.93 12 VAL B CA 1
ATOM 3607 C C . VAL B 1 12 ? -57.250 17.347 -48.731 1.00 25.75 12 VAL B C 1
ATOM 3608 O O . VAL B 1 12 ? -56.773 18.086 -49.599 1.00 31.09 12 VAL B O 1
ATOM 3612 N N . ARG B 1 13 ? -56.636 16.221 -48.388 1.00 18.53 13 ARG B N 1
ATOM 3613 C CA . ARG B 1 13 ? -55.491 15.667 -49.099 1.00 19.68 13 ARG B CA 1
ATOM 3614 C C . ARG B 1 13 ? -55.725 14.156 -49.150 1.00 18.17 13 ARG B C 1
ATOM 3615 O O . ARG B 1 13 ? -56.466 13.612 -48.344 1.00 18.56 13 ARG B O 1
ATOM 3623 N N . PRO B 1 14 ? -55.046 13.454 -50.070 1.00 19.63 14 PRO B N 1
ATOM 3624 C CA . PRO B 1 14 ? -55.121 11.993 -50.058 1.00 18.23 14 PRO B CA 1
ATOM 3625 C C . PRO B 1 14 ? -54.696 11.459 -48.673 1.00 15.91 14 PRO B C 1
ATOM 3626 O O . PRO B 1 14 ? -53.855 12.005 -47.941 1.00 16.33 14 PRO B O 1
ATOM 3630 N N . ARG B 1 15 ? -55.353 10.379 -48.297 1.00 17.63 15 ARG B N 1
ATOM 3631 C CA . ARG B 1 15 ? -55.069 9.807 -46.967 1.00 14.98 15 ARG B CA 1
ATOM 3632 C C . ARG B 1 15 ? -53.643 9.297 -46.882 1.00 16.20 15 ARG B C 1
ATOM 3633 O O . ARG B 1 15 ? -53.065 9.290 -45.784 1.00 17.09 15 ARG B O 1
ATOM 3641 N N . ASP B 1 16 ? -53.013 8.945 -48.018 1.00 17.33 16 ASP B N 1
ATOM 3642 C CA A ASP B 1 16 ? -51.653 8.483 -48.188 0.50 19.57 16 ASP B CA 1
ATOM 3643 C CA B ASP B 1 16 ? -51.605 8.570 -47.932 0.50 17.21 16 ASP B CA 1
ATOM 3644 C C . ASP B 1 16 ? -50.722 9.627 -48.596 1.00 20.82 16 ASP B C 1
ATOM 3645 O O . ASP B 1 16 ? -49.659 9.355 -49.153 1.00 21.27 16 ASP B O 1
ATOM 3654 N N . HIS B 1 17 ? -51.122 10.895 -48.471 1.00 19.70 17 HIS B N 1
ATOM 3655 C CA . HIS B 1 17 ? -50.308 12.038 -48.916 1.00 21.06 17 HIS B CA 1
ATOM 3656 C C . HIS B 1 17 ? -48.898 12.123 -48.308 1.00 24.43 17 HIS B C 1
ATOM 3657 O O . HIS B 1 17 ? -48.711 11.818 -47.124 1.00 21.54 17 HIS B O 1
ATOM 3664 N N . HIS B 1 18 ? -47.908 12.497 -49.122 1.00 23.74 18 HIS B N 1
ATOM 3665 C CA A HIS B 1 18 ? -46.544 12.778 -48.675 0.50 25.12 18 HIS B CA 1
ATOM 3666 C CA B HIS B 1 18 ? -46.549 12.790 -48.634 0.50 26.13 18 HIS B CA 1
ATOM 3667 C C . HIS B 1 18 ? -45.936 11.473 -48.152 1.00 23.49 18 HIS B C 1
ATOM 3668 O O . HIS B 1 18 ? -45.409 11.412 -47.045 1.00 24.81 18 HIS B O 1
ATOM 3681 N N . ASP B 1 19 ? -45.997 10.429 -48.965 1.00 23.03 19 ASP B N 1
ATOM 3682 C CA . ASP B 1 19 ? -45.313 9.169 -48.648 1.00 24.17 19 ASP B CA 1
ATOM 3683 C C . ASP B 1 19 ? -43.803 9.374 -48.777 1.00 26.87 19 ASP B C 1
ATOM 3684 O O . ASP B 1 19 ? -43.306 9.873 -49.799 1.00 23.67 19 ASP B O 1
ATOM 3689 N N . TYR B 1 20 ? -43.060 9.062 -47.715 1.00 19.66 20 TYR B N 1
ATOM 3690 C CA . TYR B 1 20 ? -41.618 9.248 -47.745 1.00 18.97 20 TYR B CA 1
ATOM 3691 C C . TYR B 1 20 ? -40.870 7.988 -48.173 1.00 21.56 20 TYR B C 1
ATOM 3692 O O . TYR B 1 20 ? -39.642 8.002 -48.130 1.00 23.77 20 TYR B O 1
ATOM 3701 N N . ALA B 1 21 ? -41.577 6.970 -48.652 1.00 19.68 21 ALA B N 1
ATOM 3702 C CA . ALA B 1 21 ? -40.851 5.695 -48.819 1.00 20.47 21 ALA B CA 1
ATOM 3703 C C . ALA B 1 21 ? -39.725 5.765 -49.833 1.00 22.50 21 ALA B C 1
ATOM 3704 O O . ALA B 1 21 ? -38.631 5.233 -49.579 1.00 19.53 21 ALA B O 1
ATOM 3706 N N . ASP B 1 22 ? -39.968 6.407 -50.975 1.0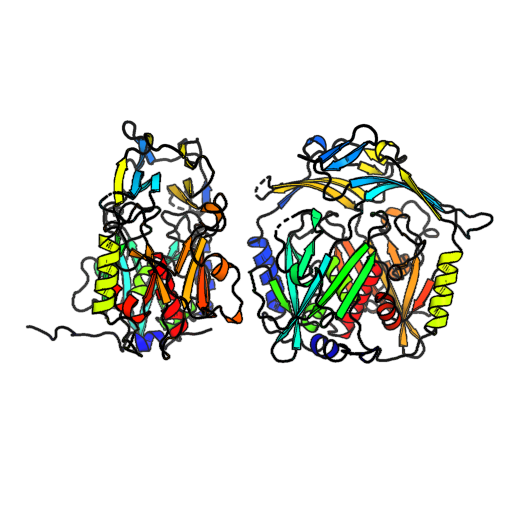0 23.05 22 ASP B N 1
ATOM 3707 C CA . ASP B 1 22 ? -38.862 6.538 -51.936 1.00 20.52 22 ASP B CA 1
ATOM 3708 C C . ASP B 1 22 ? -37.659 7.334 -51.452 1.00 23.01 22 ASP B C 1
ATOM 3709 O O . ASP B 1 22 ? -36.506 7.027 -51.769 1.00 22.11 22 ASP B O 1
ATOM 3714 N N . ARG B 1 23 ? -37.899 8.370 -50.658 1.00 19.39 23 ARG B N 1
ATOM 3715 C CA A ARG B 1 23 ? -36.836 9.208 -50.115 0.50 20.02 23 ARG B CA 1
ATOM 3716 C CA B ARG B 1 23 ? -36.786 9.167 -50.170 0.50 20.41 23 ARG B CA 1
ATOM 3717 C C . ARG B 1 23 ? -36.055 8.377 -49.082 1.00 21.41 23 ARG B C 1
ATOM 3718 O O . ARG B 1 23 ? -34.835 8.513 -48.975 1.00 20.04 23 ARG B O 1
ATOM 3733 N N . ILE B 1 24 ? -36.799 7.592 -48.302 1.00 20.16 24 ILE B N 1
ATOM 3734 C CA . ILE B 1 24 ? -36.175 6.759 -47.273 1.00 18.36 24 ILE B CA 1
ATOM 3735 C C . ILE B 1 24 ? -35.306 5.729 -48.014 1.00 20.44 24 ILE B C 1
ATOM 3736 O O . ILE B 1 24 ? -34.163 5.491 -47.596 1.00 18.42 24 ILE B O 1
ATOM 3741 N N . ALA B 1 25 ? -35.848 5.099 -49.048 1.00 18.45 25 ALA B N 1
ATOM 3742 C CA . ALA B 1 25 ? -35.080 4.063 -49.767 1.00 22.14 25 ALA B CA 1
ATOM 3743 C C . ALA B 1 25 ? -33.803 4.643 -50.362 1.00 22.25 25 ALA B C 1
ATOM 3744 O O . ALA B 1 25 ? -32.740 4.012 -50.313 1.00 23.54 25 ALA B O 1
ATOM 3746 N N . LEU B 1 26 ? -33.871 5.841 -50.932 1.00 23.13 26 LEU B N 1
ATOM 3747 C CA . LEU B 1 26 ? -32.693 6.453 -51.514 1.00 23.10 26 LEU B CA 1
ATOM 3748 C C . LEU B 1 26 ? -31.635 6.731 -50.450 1.00 24.75 26 LEU B C 1
ATOM 3749 O O . LEU B 1 26 ? -30.435 6.518 -50.647 1.00 22.66 26 LEU B O 1
ATOM 3754 N N . SER B 1 27 ? -32.067 7.197 -49.280 1.00 22.52 27 SER B N 1
ATOM 3755 C CA . SER B 1 27 ? -31.117 7.531 -48.228 1.00 18.04 27 SER B CA 1
ATOM 3756 C C . SER B 1 27 ? -30.449 6.238 -47.688 1.00 17.02 27 SER B C 1
ATOM 3757 O O . SER B 1 27 ? -29.249 6.280 -47.390 1.00 19.96 27 SER B O 1
ATOM 3760 N N . ALA B 1 28 ? -31.197 5.151 -47.595 1.00 16.84 28 ALA B N 1
ATOM 3761 C CA . ALA B 1 28 ? -30.686 3.856 -47.080 1.00 17.32 28 ALA B CA 1
ATOM 3762 C C . ALA B 1 28 ? -29.660 3.326 -48.073 1.00 24.44 28 ALA B C 1
ATOM 3763 O O . ALA B 1 28 ? -28.729 2.628 -47.647 1.00 23.15 28 ALA B O 1
ATOM 3765 N N . ALA B 1 29 ? -29.846 3.645 -49.357 1.00 23.50 29 ALA B N 1
ATOM 3766 C CA . ALA B 1 29 ? -28.979 3.081 -50.404 1.00 28.52 29 ALA B CA 1
ATOM 3767 C C . ALA B 1 29 ? -27.686 3.876 -50.567 1.00 30.67 29 ALA B C 1
ATOM 3768 O O . ALA B 1 29 ? -26.781 3.458 -51.293 1.00 32.86 29 ALA B O 1
ATOM 3770 N N . THR B 1 30 ? -27.549 5.018 -49.901 1.00 26.89 30 THR B N 1
ATOM 3771 C CA . THR B 1 30 ? -26.463 5.955 -50.122 1.00 28.79 30 THR B CA 1
ATOM 3772 C C . THR B 1 30 ? -25.499 5.979 -48.944 1.00 29.25 30 THR B C 1
ATOM 3773 O O . THR B 1 30 ? -25.933 6.248 -47.819 1.00 27.47 30 THR B O 1
ATOM 3777 N N . THR B 1 31 ? -24.195 5.772 -49.147 1.00 27.12 31 THR B N 1
ATOM 3778 C CA . THR B 1 31 ? -23.283 5.957 -48.015 1.00 30.04 31 THR B CA 1
ATOM 3779 C C . THR B 1 31 ? -22.375 7.179 -48.126 1.00 34.76 31 THR B C 1
ATOM 3780 O O . THR B 1 31 ? -21.609 7.544 -47.234 1.00 37.82 31 THR B O 1
ATOM 3784 N N . ASP B 1 32 ? -22.462 7.847 -49.261 1.00 39.52 32 ASP B N 1
ATOM 3785 C CA . ASP B 1 32 ? -21.906 9.189 -49.417 1.00 44.17 32 ASP B CA 1
ATOM 3786 C C . ASP B 1 32 ? -22.517 10.413 -48.700 1.00 44.84 32 ASP B C 1
ATOM 3787 O O . ASP B 1 32 ? -23.222 11.231 -49.299 1.00 49.62 32 ASP B O 1
ATOM 3792 N N . GLY B 1 33 ? -22.234 10.627 -47.418 1.00 40.75 33 GLY B N 1
ATOM 3793 C CA . GLY B 1 33 ? -22.906 11.709 -46.717 1.00 37.57 33 GLY B CA 1
ATOM 3794 C C . GLY B 1 33 ? -22.231 13.066 -46.846 1.00 39.69 33 GLY B C 1
ATOM 3795 O O . GLY B 1 33 ? -21.023 13.166 -47.079 1.00 36.94 33 GLY B O 1
ATOM 3796 N N . VAL B 1 34 ? -23.028 14.116 -46.680 1.00 35.79 34 VAL B N 1
ATOM 3797 C CA . VAL B 1 34 ? -22.590 15.504 -46.674 1.00 35.86 34 VAL B CA 1
ATOM 3798 C C . VAL B 1 34 ? -21.461 15.792 -45.680 1.00 39.81 34 VAL B C 1
ATOM 3799 O O . VAL B 1 34 ? -20.596 16.611 -45.986 1.00 38.43 34 VAL B O 1
ATOM 3803 N N . GLN B 1 35 ? -21.402 15.184 -44.497 1.00 40.25 35 GLN B N 1
ATOM 3804 C CA . GLN B 1 35 ? -20.609 15.734 -43.394 1.00 43.27 35 GLN B CA 1
ATOM 3805 C C . GLN B 1 35 ? -19.385 14.951 -42.909 1.00 45.21 35 GLN B C 1
ATOM 3806 O O . GLN B 1 35 ? -18.346 15.554 -42.606 1.00 45.33 35 GLN B O 1
ATOM 3812 N N . MET B 1 36 ? -19.488 13.627 -42.837 1.00 44.03 36 MET B N 1
ATOM 3813 C CA . MET B 1 36 ? -18.288 12.841 -42.562 1.00 44.78 36 MET B CA 1
ATOM 3814 C C . MET B 1 36 ? -18.435 11.531 -43.330 1.00 46.06 36 MET B C 1
ATOM 3815 O O . MET B 1 36 ? -19.563 11.121 -43.628 1.00 43.38 36 MET B O 1
ATOM 3817 N N . ARG B 1 37 ? -17.313 10.897 -43.662 1.00 45.62 37 ARG B N 1
ATOM 3818 C CA . ARG B 1 37 ? -17.354 9.577 -44.266 1.00 45.97 37 ARG B CA 1
ATOM 3819 C C . ARG B 1 37 ? -17.550 8.656 -43.072 1.00 46.64 37 ARG B C 1
ATOM 3820 O O . ARG B 1 37 ? -17.226 8.946 -41.909 1.00 45.36 37 ARG B O 1
ATOM 3822 N N . THR B 1 38 ? -18.134 7.512 -43.402 1.00 44.32 38 THR B N 1
ATOM 3823 C CA . THR B 1 38 ? -18.518 6.669 -42.283 1.00 46.12 38 THR B CA 1
ATOM 3824 C C . THR B 1 38 ? -17.345 6.323 -41.367 1.00 48.87 38 THR B C 1
ATOM 3825 O O . THR B 1 38 ? -17.500 6.146 -40.152 1.00 46.78 38 THR B O 1
ATOM 3829 N N . GLU B 1 39 ? -16.156 6.220 -41.954 1.00 52.95 39 GLU B N 1
ATOM 3830 C CA . GLU B 1 39 ? -15.016 5.709 -41.185 1.00 56.41 39 GLU B CA 1
ATOM 3831 C C . GLU B 1 39 ? -14.551 6.721 -40.140 1.00 55.30 39 GLU B C 1
ATOM 3832 O O . GLU B 1 39 ? -14.226 6.340 -39.015 1.00 57.46 39 GLU B O 1
ATOM 3838 N N . ASP B 1 40 ? -14.503 7.992 -40.531 1.00 54.48 40 ASP B N 1
ATOM 3839 C CA . ASP B 1 40 ? -14.361 9.107 -39.602 1.00 54.79 40 ASP B CA 1
ATOM 3840 C C . ASP B 1 40 ? -15.167 8.972 -38.302 1.00 52.98 40 ASP B C 1
ATOM 3841 O O . ASP B 1 40 ? -14.619 9.253 -37.235 1.00 48.03 40 ASP B O 1
ATOM 3846 N N . VAL B 1 41 ? -16.435 8.548 -38.365 1.00 51.13 41 VAL B N 1
ATOM 3847 C CA . VAL B 1 41 ? -17.357 8.820 -37.259 1.00 50.48 41 VAL B CA 1
ATOM 3848 C C . VAL B 1 41 ? -16.816 8.325 -35.906 1.00 55.09 41 VAL B C 1
ATOM 3849 O O . VAL B 1 41 ? -16.922 9.041 -34.900 1.00 56.01 41 VAL B O 1
ATOM 3853 N N . ARG B 1 42 ? -16.226 7.128 -35.867 1.00 55.27 42 ARG B N 1
ATOM 3854 C CA . ARG B 1 42 ? -15.696 6.553 -34.625 1.00 56.30 42 ARG B CA 1
ATOM 3855 C C . ARG B 1 42 ? -14.652 7.458 -33.975 1.00 56.10 42 ARG B C 1
ATOM 3856 O O . ARG B 1 42 ? -14.665 7.665 -32.757 1.00 56.70 42 ARG B O 1
ATOM 3864 N N . ALA B 1 43 ? -13.760 8.000 -34.802 1.00 55.42 43 ALA B N 1
ATOM 3865 C CA . ALA B 1 43 ? -12.773 8.979 -34.343 1.00 52.58 43 ALA B CA 1
ATOM 3866 C C . ALA B 1 43 ? -13.470 10.253 -33.854 1.00 49.15 43 ALA B C 1
ATOM 3867 O O . ALA B 1 43 ? -13.165 10.716 -32.746 1.00 46.85 43 ALA B O 1
ATOM 3869 N N . TRP B 1 44 ? -14.397 10.767 -34.664 1.00 46.37 44 TRP B N 1
ATOM 3870 C CA . TRP B 1 44 ? -15.433 11.718 -34.230 1.00 45.20 44 TRP B CA 1
ATOM 3871 C C . TRP B 1 44 ? -16.056 11.426 -32.865 1.00 43.34 44 TRP B C 1
ATOM 3872 O O . TRP B 1 44 ? -15.998 12.283 -31.979 1.00 41.55 44 TRP B O 1
ATOM 3883 N N . ILE B 1 45 ? -16.564 10.211 -32.650 1.00 45.08 45 ILE B N 1
ATOM 3884 C CA . ILE B 1 45 ? -16.894 9.750 -31.295 1.00 44.37 45 ILE B CA 1
ATOM 3885 C C . ILE B 1 45 ? -15.864 9.835 -30.163 1.00 47.34 45 ILE B C 1
ATOM 3886 O O . ILE B 1 45 ? -16.087 10.510 -29.137 1.00 44.81 45 ILE B O 1
ATOM 3891 N N . ALA B 1 46 ? -14.736 9.152 -30.370 1.00 50.83 46 ALA B N 1
ATOM 3892 C CA . ALA B 1 46 ? -13.645 9.091 -29.388 1.00 50.89 46 ALA B CA 1
ATOM 3893 C C . ALA B 1 46 ? -13.240 10.528 -29.102 1.00 50.59 46 ALA B C 1
ATOM 3894 O O . ALA B 1 46 ? -13.094 10.955 -27.948 1.00 50.08 46 ALA B O 1
ATOM 3896 N N . GLU B 1 47 ? -13.106 11.245 -30.213 1.00 51.46 47 GLU B N 1
ATOM 3897 C CA . GLU B 1 47 ? -12.915 12.689 -30.224 1.00 51.98 47 GLU B CA 1
ATOM 3898 C C . GLU B 1 47 ? -13.984 13.363 -29.385 1.00 50.64 47 GLU B C 1
ATOM 3899 O O . GLU B 1 47 ? -13.663 14.177 -28.522 1.00 52.68 47 GLU B O 1
ATOM 3905 N N . ARG B 1 48 ? -15.250 13.028 -29.613 1.00 51.31 48 ARG B N 1
ATOM 3906 C CA . ARG B 1 48 ? -16.311 13.452 -28.703 1.00 51.20 48 ARG B CA 1
ATOM 3907 C C . ARG B 1 48 ? -16.189 12.908 -27.278 1.00 50.99 48 ARG B C 1
ATOM 3908 O O . ARG B 1 48 ? -16.495 13.610 -26.313 1.00 51.92 48 ARG B O 1
ATOM 3916 N N . ARG B 1 49 ? -15.720 11.670 -27.155 1.00 54.47 49 ARG B N 1
ATOM 3917 C CA . ARG B 1 49 ? -15.325 11.085 -25.870 1.00 57.57 49 ARG B CA 1
ATOM 3918 C C . ARG B 1 49 ? -14.185 11.751 -25.096 1.00 59.46 49 ARG B C 1
ATOM 3919 O O . ARG B 1 49 ? -14.368 12.066 -23.916 1.00 58.71 49 ARG B O 1
ATOM 3927 N N . ASP B 1 50 ? -13.041 11.981 -25.742 1.00 59.69 50 ASP B N 1
ATOM 3928 C CA . ASP B 1 50 ? -11.881 12.621 -25.125 1.00 56.82 50 ASP B CA 1
ATOM 3929 C C . ASP B 1 50 ? -12.300 14.054 -24.892 1.00 55.69 50 ASP B C 1
ATOM 3930 O O . ASP B 1 50 ? -11.940 14.700 -23.907 1.00 57.90 50 ASP B O 1
ATOM 3935 N N . ALA B 1 51 ? -13.063 14.566 -25.849 1.00 51.33 51 ALA B N 1
ATOM 3936 C CA . ALA B 1 51 ? -13.536 15.912 -25.592 1.00 47.91 51 ALA B CA 1
ATOM 3937 C C . ALA B 1 51 ? -14.428 15.615 -24.384 1.00 46.30 51 ALA B C 1
ATOM 3938 O O . ALA B 1 51 ? -14.605 16.504 -23.535 1.00 45.71 51 ALA B O 1
ATOM 3940 N N . ASN B 1 52 ? -14.984 14.395 -24.309 1.00 43.81 52 ASN B N 1
ATOM 3941 C CA . ASN B 1 52 ? -15.868 14.038 -23.189 1.00 41.48 52 ASN B CA 1
ATOM 3942 C C . ASN B 1 52 ? -15.075 13.966 -21.881 1.00 39.38 52 ASN B C 1
ATOM 3943 O O . ASN B 1 52 ? -14.161 13.159 -21.664 1.00 38.53 52 ASN B O 1
ATOM 3948 N N . VAL B 1 53 ? -15.480 14.856 -20.990 1.00 40.43 53 VAL B N 1
ATOM 3949 C CA . VAL B 1 53 ? -14.761 14.927 -19.731 1.00 41.56 53 VAL B CA 1
ATOM 3950 C C . VAL B 1 53 ? -15.298 13.972 -18.659 1.00 45.15 53 VAL B C 1
ATOM 3951 O O . VAL B 1 53 ? -14.582 13.475 -17.775 1.00 44.49 53 VAL B O 1
ATOM 3955 N N . PHE B 1 54 ? -16.601 13.715 -18.746 1.00 47.36 54 PHE B N 1
ATOM 3956 C CA . PHE B 1 54 ? -17.349 13.145 -17.625 1.00 47.02 54 PHE B CA 1
ATOM 3957 C C . PHE B 1 54 ? -17.013 11.686 -17.393 1.00 49.28 54 PHE B C 1
ATOM 3958 O O . PHE B 1 54 ? -16.867 10.928 -18.357 1.00 53.10 54 PHE B O 1
ATOM 3966 N N . HIS B 1 55 ? -16.924 11.325 -16.115 1.00 49.89 55 HIS B N 1
ATOM 3967 C CA . HIS B 1 55 ? -16.826 9.930 -15.718 1.00 47.59 55 HIS B CA 1
ATOM 3968 C C . HIS B 1 55 ? -17.682 9.703 -14.474 1.00 43.22 55 HIS B C 1
ATOM 3969 O O . HIS B 1 55 ? -18.168 10.635 -13.835 1.00 42.84 55 HIS B O 1
ATOM 3976 N N . VAL B 1 56 ? -17.856 8.426 -14.153 1.00 38.85 56 VAL B N 1
ATOM 3977 C CA . VAL B 1 56 ? -18.937 7.969 -13.298 1.00 35.23 56 VAL B CA 1
ATOM 3978 C C . VAL B 1 56 ? -18.276 7.045 -12.292 1.00 33.74 56 VAL B C 1
ATOM 3979 O O . VAL B 1 56 ? -17.459 6.217 -12.679 1.00 36.50 56 VAL B O 1
ATOM 3983 N N . GLU B 1 57 ? -18.658 7.198 -11.028 1.00 32.89 57 GLU B N 1
ATOM 3984 C CA . GLU B 1 57 ? -18.135 6.414 -9.917 1.00 33.67 57 GLU B CA 1
ATOM 3985 C C . GLU B 1 57 ? -19.283 5.894 -9.082 1.00 30.27 57 GLU B C 1
ATOM 3986 O O . GLU B 1 57 ? -20.195 6.681 -8.818 1.00 31.62 57 GLU B O 1
ATOM 3992 N N . ARG B 1 58 ? -19.242 4.618 -8.708 1.00 32.02 58 ARG B N 1
ATOM 3993 C CA . ARG B 1 58 ? -20.234 4.069 -7.777 1.00 32.86 58 ARG B CA 1
ATOM 3994 C C . ARG B 1 58 ? -20.146 4.636 -6.356 1.00 34.02 58 ARG B C 1
ATOM 3995 O O . ARG B 1 58 ? -19.042 4.751 -5.825 1.00 34.16 58 ARG B O 1
ATOM 4003 N N . ILE B 1 59 ? -21.276 5.024 -5.769 1.00 32.13 59 ILE B N 1
ATOM 4004 C CA . ILE B 1 59 ? -21.359 5.627 -4.438 1.00 31.72 59 ILE B CA 1
ATOM 4005 C C . ILE B 1 59 ? -22.362 4.864 -3.576 1.00 33.51 59 ILE B C 1
ATOM 4006 O O . ILE B 1 59 ? -23.289 4.219 -4.098 1.00 30.58 59 ILE B O 1
ATOM 4011 N N . PRO B 1 60 ? -22.205 4.948 -2.243 1.00 31.03 60 PRO B N 1
ATOM 4012 C CA . PRO B 1 60 ? -23.265 4.419 -1.398 1.00 31.13 60 PRO B CA 1
ATOM 4013 C C . PRO B 1 60 ? -24.527 5.241 -1.549 1.00 29.13 60 PRO B C 1
ATOM 4014 O O . PRO B 1 60 ? -24.456 6.401 -1.954 1.00 31.61 60 PRO B O 1
ATOM 4018 N N . PHE B 1 61 ? -25.678 4.638 -1.267 1.00 31.34 61 PHE B N 1
ATOM 4019 C CA . PHE B 1 61 ? -26.926 5.388 -1.369 1.00 32.52 61 PHE B CA 1
ATOM 4020 C C . PHE B 1 61 ? -26.868 6.642 -0.491 1.00 35.10 61 PHE B C 1
ATOM 4021 O O . PHE B 1 61 ? -27.429 7.687 -0.836 1.00 32.25 61 PHE B O 1
ATOM 4029 N N . ALA B 1 62 ? -26.213 6.535 0.665 1.00 39.84 62 ALA B N 1
ATOM 4030 C CA . ALA B 1 62 ? -26.181 7.663 1.601 1.00 39.62 62 ALA B CA 1
ATOM 4031 C C . ALA B 1 62 ? -25.552 8.899 0.974 1.00 39.70 62 ALA B C 1
ATOM 4032 O O . ALA B 1 62 ? -25.838 10.014 1.425 1.00 41.14 62 ALA B O 1
ATOM 4034 N N . ASP B 1 63 ? -24.730 8.698 -0.056 1.00 37.63 63 ASP B N 1
ATOM 4035 C CA . ASP B 1 63 ? -24.005 9.774 -0.737 1.00 36.51 63 ASP B CA 1
ATOM 4036 C C . ASP B 1 63 ? -24.730 10.415 -1.926 1.00 35.78 63 ASP B C 1
ATOM 4037 O O . ASP B 1 63 ? -24.281 11.399 -2.514 1.00 36.23 63 ASP B O 1
ATOM 4042 N N . LEU B 1 64 ? -25.893 9.880 -2.295 1.00 34.99 64 LEU B N 1
ATOM 4043 C CA . LEU B 1 64 ? -26.758 10.583 -3.229 1.00 34.96 64 LEU B CA 1
ATOM 4044 C C . LEU B 1 64 ? -27.048 11.972 -2.684 1.00 38.65 64 LEU B C 1
ATOM 4045 O O . LEU B 1 64 ? -27.288 12.130 -1.487 1.00 42.70 64 LEU B O 1
ATOM 4050 N N . ASP B 1 65 ? -27.048 12.974 -3.553 1.00 37.39 65 ASP B N 1
ATOM 4051 C CA . ASP B 1 65 ? -27.322 14.334 -3.119 1.00 42.40 65 ASP B CA 1
ATOM 4052 C C . ASP B 1 65 ? -28.826 14.646 -3.046 1.00 43.17 65 ASP B C 1
ATOM 4053 O O . ASP B 1 65 ? -29.430 14.625 -1.971 1.00 49.21 65 ASP B O 1
ATOM 4058 N N . GLN B 1 66 ? -29.517 14.926 -4.143 1.00 39.97 66 GLN B N 1
ATOM 4059 C CA . GLN B 1 66 ? -30.911 15.322 -3.959 1.00 35.73 66 GLN B CA 1
ATOM 4060 C C . GLN B 1 66 ? -31.883 14.145 -4.144 1.00 33.36 66 GLN B C 1
ATOM 4061 O O . GLN B 1 66 ? -33.044 14.345 -4.499 1.00 34.18 66 GLN B O 1
ATOM 4067 N N . TRP B 1 67 ? -31.430 12.915 -3.943 1.00 29.02 67 TRP B N 1
ATOM 4068 C CA . TRP B 1 67 ? -32.328 11.754 -3.940 1.00 27.90 67 TRP B CA 1
ATOM 4069 C C . TRP B 1 67 ? -32.421 11.202 -2.522 1.00 31.59 67 TRP B C 1
ATOM 4070 O O . TRP B 1 67 ? -31.445 11.256 -1.758 1.00 30.85 67 TRP B O 1
ATOM 4081 N N . TRP B 1 68 ? -33.567 10.618 -2.202 1.00 29.73 68 TRP B N 1
ATOM 4082 C CA . TRP B 1 68 ? -33.723 10.009 -0.887 1.00 30.14 68 TRP B CA 1
ATOM 4083 C C . TRP B 1 68 ? -34.743 8.890 -0.982 1.00 29.03 68 TRP B C 1
ATOM 4084 O O . TRP B 1 68 ? -35.528 8.816 -1.938 1.00 27.34 68 TRP B O 1
ATOM 4095 N N . PHE B 1 69 ? -34.731 8.034 0.033 1.00 29.17 69 PHE B N 1
ATOM 4096 C CA . PHE B 1 69 ? -35.803 7.052 0.233 1.00 28.02 69 PHE B CA 1
ATOM 4097 C C . PHE B 1 69 ? -36.915 7.671 1.051 1.00 32.83 69 PHE B C 1
ATOM 4098 O O . PHE B 1 69 ? -36.771 7.894 2.264 1.00 31.31 69 PHE B O 1
ATOM 4106 N N . GLU B 1 70 ? -38.011 7.981 0.373 1.00 30.30 70 GLU B N 1
ATOM 4107 C CA . GLU B 1 70 ? -39.042 8.816 0.976 1.00 35.57 70 GLU B CA 1
ATOM 4108 C C . GLU B 1 70 ? -39.700 8.063 2.141 1.00 35.82 70 GLU B C 1
ATOM 4109 O O . GLU B 1 70 ? -39.721 6.832 2.187 1.00 32.62 70 GLU B O 1
ATOM 4115 N N . GLY B 1 71 ? -40.171 8.750 3.177 1.00 40.17 71 GLY B N 1
ATOM 4116 C CA . GLY B 1 71 ? -40.318 7.986 4.422 1.00 39.81 71 GLY B CA 1
ATOM 4117 C C . GLY B 1 71 ? -41.399 6.916 4.535 1.00 42.06 71 GLY B C 1
ATOM 4118 O O . GLY B 1 71 ? -41.173 5.836 5.105 1.00 43.38 71 GLY B O 1
ATOM 4119 N N . VAL B 1 72 ? -42.598 7.185 4.026 1.00 36.35 72 VAL B N 1
ATOM 4120 C CA . VAL B 1 72 ? -43.688 6.215 4.107 1.00 34.97 72 VAL B CA 1
ATOM 4121 C C . VAL B 1 72 ? -43.515 5.021 3.148 1.00 32.39 72 VAL B C 1
ATOM 4122 O O . VAL B 1 72 ? -43.664 3.861 3.543 1.00 32.53 72 VAL B O 1
ATOM 4126 N N . THR B 1 73 ? -43.163 5.285 1.890 1.00 31.56 73 THR B N 1
ATOM 4127 C CA . THR B 1 73 ? -43.061 4.182 0.920 1.00 28.91 73 THR B CA 1
ATOM 4128 C C . THR B 1 73 ? -41.661 3.566 0.845 1.00 27.12 73 THR B C 1
ATOM 4129 O O . THR B 1 73 ? -41.497 2.434 0.410 1.00 26.77 73 THR B O 1
ATOM 4133 N N . GLY B 1 74 ? -40.625 4.312 1.209 1.00 24.38 74 GLY B N 1
ATOM 4134 C CA . GLY B 1 74 ? -39.264 3.844 0.994 1.00 27.44 74 GLY B CA 1
ATOM 4135 C C . GLY B 1 74 ? -38.947 3.927 -0.502 1.00 26.41 74 GLY B C 1
ATOM 4136 O O . GLY B 1 74 ? -37.927 3.344 -0.899 1.00 25.18 74 GLY B O 1
ATOM 4137 N N . ASN B 1 75 ? -39.806 4.593 -1.279 1.00 23.17 75 ASN B N 1
ATOM 4138 C CA . ASN B 1 75 ? -39.427 4.750 -2.685 1.00 24.83 75 ASN B CA 1
ATOM 4139 C C . ASN B 1 75 ? -38.237 5.687 -2.857 1.00 25.43 75 ASN B C 1
ATOM 4140 O O . ASN B 1 75 ? -38.053 6.680 -2.127 1.00 22.09 75 ASN B O 1
ATOM 4145 N N . LEU B 1 76 ? -37.419 5.366 -3.856 1.00 22.24 76 LEU B N 1
ATOM 4146 C CA . LEU B 1 76 ? -36.250 6.210 -4.134 1.00 21.77 76 LEU B CA 1
ATOM 4147 C C . LEU B 1 76 ? -36.631 7.315 -5.092 1.00 26.02 76 LEU B C 1
ATOM 4148 O O . LEU B 1 76 ? -36.945 7.025 -6.250 1.00 25.56 76 LEU B O 1
ATOM 4153 N N . VAL B 1 77 ? -36.584 8.559 -4.628 1.00 22.74 77 VAL B N 1
ATOM 4154 C CA . VAL B 1 77 ? -37.160 9.672 -5.382 1.00 21.34 77 VAL B CA 1
ATOM 4155 C C . VAL B 1 77 ? -36.236 10.881 -5.336 1.00 24.94 77 VAL B C 1
ATOM 4156 O O . VAL B 1 77 ? -35.416 10.980 -4.417 1.00 25.81 77 VAL B O 1
ATOM 4160 N N . HIS B 1 78 ? -36.356 11.755 -6.340 1.00 21.36 78 HIS B N 1
ATOM 4161 C CA . HIS B 1 78 ? -35.581 13.003 -6.355 1.00 26.15 78 HIS B CA 1
ATOM 4162 C C . HIS B 1 78 ? -36.412 14.037 -5.609 1.00 25.31 78 HIS B C 1
ATOM 4163 O O . HIS B 1 78 ? -37.631 14.168 -5.781 1.00 26.11 78 HIS B O 1
ATOM 4170 N N . ARG B 1 79 ? -35.732 14.781 -4.736 1.00 29.62 79 ARG B N 1
ATOM 4171 C CA . ARG B 1 79 ? -36.482 15.763 -3.944 1.00 29.46 79 ARG B CA 1
ATOM 4172 C C . ARG B 1 79 ? -37.238 16.815 -4.743 1.00 29.03 79 ARG B C 1
ATOM 4173 O O . ARG B 1 79 ? -38.223 17.409 -4.292 1.00 29.81 79 ARG B O 1
ATOM 4181 N N . SER B 1 80 ? -36.795 17.112 -5.956 1.00 29.87 80 SER B N 1
ATOM 4182 C CA . SER B 1 80 ? -37.526 18.055 -6.801 1.00 32.38 80 SER B CA 1
ATOM 4183 C C . SER B 1 80 ? -38.806 17.480 -7.414 1.00 35.95 80 SER B C 1
ATOM 4184 O O . SER B 1 80 ? -39.666 18.220 -7.908 1.00 35.03 80 SER B O 1
ATOM 4187 N N . GLY B 1 81 ? -38.968 16.159 -7.367 1.00 35.56 81 GLY B N 1
ATOM 4188 C CA . GLY B 1 81 ? -40.100 15.534 -8.048 1.00 35.55 81 GLY B CA 1
ATOM 4189 C C . GLY B 1 81 ? -39.848 15.277 -9.526 1.00 35.58 81 GLY B C 1
ATOM 4190 O O . GLY B 1 81 ? -40.672 14.678 -10.232 1.00 36.25 81 GLY B O 1
ATOM 4191 N N . ARG B 1 82 ? -38.700 15.684 -10.043 1.00 34.97 82 ARG B N 1
ATOM 4192 C CA . ARG B 1 82 ? -38.444 15.352 -11.435 1.00 38.23 82 ARG B CA 1
ATOM 4193 C C . ARG B 1 82 ? -37.675 14.041 -11.646 1.00 35.37 82 ARG B C 1
ATOM 4194 O O . ARG B 1 82 ? -37.363 13.358 -10.663 1.00 33.12 82 ARG B O 1
ATOM 4202 N N . PHE B 1 83 ? -37.431 13.675 -12.903 1.00 27.69 83 PHE B N 1
ATOM 4203 C CA . PHE B 1 83 ? -36.691 12.476 -13.279 1.00 27.18 83 PHE B CA 1
ATOM 4204 C C . PHE B 1 83 ? -37.625 11.327 -12.913 1.00 28.80 83 PHE B C 1
ATOM 4205 O O . PHE B 1 83 ? -38.851 11.439 -13.034 1.00 35.08 83 PHE B O 1
ATOM 4213 N N . PHE B 1 84 ? -37.067 10.232 -12.425 1.00 24.20 84 PHE B N 1
ATOM 4214 C CA . PHE B 1 84 ? -37.821 9.007 -12.285 1.00 23.35 84 PHE B CA 1
ATOM 4215 C C . PHE B 1 84 ? -37.852 8.639 -10.806 1.00 24.30 84 PHE B C 1
ATOM 4216 O O . PHE B 1 84 ? -37.204 9.300 -9.978 1.00 25.04 84 PHE B O 1
ATOM 4224 N N . THR B 1 85 ? -38.573 7.573 -10.489 1.00 21.53 85 THR B N 1
ATOM 4225 C CA . THR B 1 85 ? -38.570 7.030 -9.130 1.00 23.30 85 THR B CA 1
ATOM 4226 C C . THR B 1 85 ? -38.291 5.533 -9.229 1.00 25.55 85 THR B C 1
ATOM 4227 O O . THR B 1 85 ? -38.543 4.903 -10.256 1.00 21.53 85 THR B O 1
ATOM 4231 N N . ILE B 1 86 ? -37.733 4.941 -8.176 1.00 20.48 86 ILE B N 1
ATOM 4232 C CA . ILE B 1 86 ? -37.719 3.498 -8.027 1.00 21.44 86 ILE B CA 1
ATOM 4233 C C . ILE B 1 86 ? -38.731 3.107 -6.952 1.00 23.06 86 ILE B C 1
ATOM 4234 O O . ILE B 1 86 ? -38.637 3.518 -5.785 1.00 22.86 86 ILE B O 1
ATOM 4239 N N . GLU B 1 87 ? -39.708 2.290 -7.320 1.00 20.55 87 GLU B N 1
ATOM 4240 C CA . GLU B 1 87 ? -40.810 1.838 -6.473 1.00 18.23 87 GLU B CA 1
ATOM 4241 C C . GLU B 1 87 ? -40.872 0.322 -6.495 1.00 17.91 87 GLU B C 1
ATOM 4242 O O . GLU B 1 87 ? -39.951 -0.336 -6.971 1.00 20.89 87 GLU B O 1
ATOM 4248 N N . GLY B 1 88 ? -41.938 -0.289 -5.998 1.00 20.55 88 GLY B N 1
ATOM 4249 C CA . GLY B 1 88 ? -42.067 -1.729 -5.999 1.00 18.88 88 GLY B CA 1
ATOM 4250 C C . GLY B 1 88 ? -43.138 -2.163 -6.981 1.00 20.94 88 GLY B C 1
ATOM 4251 O O . GLY B 1 88 ? -44.046 -1.399 -7.314 1.00 20.78 88 GLY B O 1
ATOM 4252 N N . LEU B 1 89 ? -43.073 -3.428 -7.380 1.00 19.12 89 LEU B N 1
ATOM 4253 C CA . LEU B 1 89 ? -44.055 -3.993 -8.290 1.00 17.02 89 LEU B CA 1
ATOM 4254 C C . LEU B 1 89 ? -44.307 -5.403 -7.772 1.00 18.57 89 LEU B C 1
ATOM 4255 O O . LEU B 1 89 ? -43.405 -6.178 -7.419 1.00 20.40 89 LEU B O 1
ATOM 4260 N N . HIS B 1 90 ? -45.580 -5.767 -7.764 1.00 17.77 90 HIS B N 1
ATOM 4261 C CA . HIS B 1 90 ? -45.961 -7.142 -7.523 1.00 17.87 90 HIS B CA 1
ATOM 4262 C C . HIS B 1 90 ? -46.701 -7.723 -8.738 1.00 21.49 90 HIS B C 1
ATOM 4263 O O . HIS B 1 90 ? -47.694 -7.126 -9.150 1.00 22.25 90 HIS B O 1
ATOM 4270 N N . VAL B 1 91 ? -46.255 -8.857 -9.270 1.00 20.82 91 VAL B N 1
ATOM 4271 C CA . VAL B 1 91 ? -46.901 -9.429 -10.445 1.00 20.87 91 VAL B CA 1
ATOM 4272 C C . VAL B 1 91 ? -47.441 -10.822 -10.129 1.00 21.19 91 VAL B C 1
ATOM 4273 O O . VAL B 1 91 ? -46.714 -11.616 -9.521 1.00 23.63 91 VAL B O 1
ATOM 4277 N N . ILE B 1 92 ? -48.663 -11.166 -10.533 1.00 19.46 92 ILE B N 1
ATOM 4278 C CA . ILE B 1 92 ? -49.131 -12.549 -10.545 1.00 19.92 92 ILE B CA 1
ATOM 4279 C C . ILE B 1 92 ? -49.613 -12.842 -11.961 1.00 21.74 92 ILE B C 1
ATOM 4280 O O . ILE B 1 92 ? -50.418 -12.087 -12.500 1.00 26.67 92 ILE B O 1
ATOM 4285 N N . GLU B 1 93 ? -49.123 -13.921 -12.554 1.00 22.00 93 GLU B N 1
ATOM 4286 C CA . GLU B 1 93 ? -49.880 -14.452 -13.701 1.00 23.75 93 GLU B CA 1
ATOM 4287 C C . GLU B 1 93 ? -50.643 -15.690 -13.226 1.00 25.69 93 GLU B C 1
ATOM 4288 O O . GLU B 1 93 ? -50.033 -16.652 -12.772 1.00 27.75 93 GLU B O 1
ATOM 4294 N N . HIS B 1 94 ? -51.967 -15.684 -13.300 1.00 26.42 94 HIS B N 1
ATOM 4295 C CA . HIS B 1 94 ? -52.733 -16.865 -12.936 1.00 29.09 94 HIS B CA 1
ATOM 4296 C C . HIS B 1 94 ? -52.843 -17.935 -14.008 1.00 33.78 94 HIS B C 1
ATOM 4297 O O . HIS B 1 94 ? -52.893 -17.634 -15.210 1.00 32.27 94 HIS B O 1
ATOM 4304 N N . ASP B 1 95 ? -52.912 -19.176 -13.539 1.00 34.31 95 ASP B N 1
ATOM 4305 C CA . ASP B 1 95 ? -53.141 -20.306 -14.419 1.00 39.33 95 ASP B CA 1
ATOM 4306 C C . ASP B 1 95 ? -54.423 -20.850 -13.840 1.00 43.80 95 ASP B C 1
ATOM 4307 O O . ASP B 1 95 ? -54.385 -21.602 -12.860 1.00 50.31 95 ASP B O 1
ATOM 4312 N N . GLY B 1 96 ? -55.564 -20.423 -14.356 1.00 43.84 96 GLY B N 1
ATOM 4313 C CA . GLY B 1 96 ? -56.692 -20.576 -13.457 1.00 49.09 96 GLY B CA 1
ATOM 4314 C C . GLY B 1 96 ? -57.866 -20.572 -14.399 1.00 50.34 96 GLY B C 1
ATOM 4315 O O . GLY B 1 96 ? -57.669 -20.881 -15.575 1.00 51.49 96 GLY B O 1
ATOM 4316 N N . PRO B 1 97 ? -59.048 -20.194 -13.882 1.00 52.17 97 PRO B N 1
ATOM 4317 C CA . PRO B 1 97 ? -60.284 -20.329 -14.651 1.00 51.60 97 PRO B CA 1
ATOM 4318 C C . PRO B 1 97 ? -60.212 -19.406 -15.862 1.00 50.99 97 PRO B C 1
ATOM 4319 O O . PRO B 1 97 ? -60.847 -19.661 -16.881 1.00 52.60 97 PRO B O 1
ATOM 4323 N N . HIS B 1 98 ? -59.432 -18.334 -15.797 1.00 47.63 98 HIS B N 1
ATOM 4324 C CA . HIS B 1 98 ? -59.381 -17.572 -17.037 1.00 48.02 98 HIS B CA 1
ATOM 4325 C C . HIS B 1 98 ? -58.041 -16.993 -17.444 1.00 43.89 98 HIS B C 1
ATOM 4326 O O . HIS B 1 98 ? -58.012 -15.927 -18.060 1.00 45.31 98 HIS B O 1
ATOM 4333 N N . GLY B 1 99 ? -56.952 -17.680 -17.124 1.00 36.63 99 GLY B N 1
ATOM 4334 C CA . GLY B 1 99 ? -55.764 -17.451 -17.924 1.00 34.24 99 GLY B CA 1
ATOM 4335 C C . GLY B 1 99 ? -55.094 -18.788 -18.161 1.00 34.15 99 GLY B C 1
ATOM 4336 O O . GLY B 1 99 ? -55.297 -19.734 -17.391 1.00 32.71 99 GLY B O 1
ATOM 4337 N N . ASP B 1 100 ? -54.318 -18.843 -19.240 1.00 30.04 100 ASP B N 1
ATOM 4338 C CA . ASP B 1 100 ? -53.630 -20.059 -19.644 1.00 29.76 100 ASP B CA 1
ATOM 4339 C C . ASP B 1 100 ? -52.482 -20.415 -18.705 1.00 33.11 100 ASP B C 1
ATOM 4340 O O . ASP B 1 100 ? -52.041 -21.567 -18.702 1.00 30.95 100 ASP B O 1
ATOM 4345 N N . GLY B 1 101 ? -51.944 -19.447 -17.966 1.00 30.47 101 GLY B N 1
ATOM 4346 C CA . GLY B 1 101 ? -50.758 -19.717 -17.161 1.00 34.05 101 GLY B CA 1
ATOM 4347 C C . GLY B 1 101 ? -49.568 -19.920 -18.080 1.00 34.76 101 GLY B C 1
ATOM 4348 O O . GLY B 1 101 ? -49.566 -19.491 -19.245 1.00 33.81 101 GLY B O 1
ATOM 4349 N N . PRO B 1 102 ? -48.498 -20.554 -17.569 1.00 33.69 102 PRO B N 1
ATOM 4350 C CA . PRO B 1 102 ? -48.299 -21.079 -16.215 1.00 32.80 102 PRO B CA 1
ATOM 4351 C C . PRO B 1 102 ? -48.425 -20.023 -15.106 1.00 33.23 102 PRO B C 1
ATOM 4352 O O . PRO B 1 102 ? -48.159 -18.848 -15.357 1.00 29.44 102 PRO B O 1
ATOM 4356 N N . TYR B 1 103 ? -48.734 -20.427 -13.871 1.00 30.01 103 TYR B N 1
ATOM 4357 C CA . TYR B 1 103 ? -48.640 -19.552 -12.706 1.00 30.68 103 TYR B CA 1
ATOM 4358 C C . TYR B 1 103 ? -47.237 -18.991 -12.479 1.00 29.28 103 TYR B C 1
ATOM 4359 O O . TYR B 1 103 ? -46.240 -19.709 -12.541 1.00 28.91 103 TYR B O 1
ATOM 4368 N N . ARG B 1 104 ? -47.157 -17.687 -12.230 1.00 27.84 104 ARG B N 1
ATOM 4369 C CA . ARG B 1 104 ? -45.927 -17.000 -11.844 1.00 25.83 104 ARG B CA 1
ATOM 4370 C C . ARG B 1 104 ? -46.306 -15.961 -10.779 1.00 24.24 104 ARG B C 1
ATOM 4371 O O . ARG B 1 104 ? -47.383 -15.368 -10.850 1.00 23.63 104 ARG B O 1
ATOM 4379 N N . GLU B 1 105 ? -45.440 -15.729 -9.792 1.00 23.68 105 GLU B N 1
ATOM 4380 C CA . GLU B 1 105 ? -45.648 -14.634 -8.829 1.00 22.99 105 GLU B CA 1
ATOM 4381 C C . GLU B 1 105 ? -44.327 -14.100 -8.316 1.00 23.79 105 GLU B C 1
ATOM 4382 O O . GLU B 1 105 ? -43.489 -14.919 -7.877 1.00 23.66 105 GLU B O 1
ATOM 4388 N N . TRP B 1 106 ? -44.142 -12.779 -8.336 1.00 20.05 106 TRP B N 1
ATOM 4389 C CA . TRP B 1 106 ? -42.943 -12.182 -7.774 1.00 20.04 106 TRP B CA 1
ATOM 4390 C C . TRP B 1 106 ? -43.097 -10.720 -7.414 1.00 20.27 106 TRP B C 1
ATOM 4391 O O . TRP B 1 106 ? -44.132 -10.149 -7.777 1.00 21.25 106 TRP B O 1
ATOM 4402 N N . GLN B 1 107 ? -42.139 -10.174 -6.674 1.00 19.69 107 GLN B N 1
ATOM 4403 C CA . GLN B 1 107 ? -42.085 -8.747 -6.383 1.00 19.34 107 GLN B CA 1
ATOM 4404 C C . GLN B 1 107 ? -40.701 -8.265 -6.742 1.00 19.47 107 GLN B C 1
ATOM 4405 O O . GLN B 1 107 ? -39.747 -9.053 -6.692 1.00 19.61 107 GLN B O 1
ATOM 4411 N N . GLN B 1 108 ? -40.573 -7.002 -7.146 1.00 20.77 108 GLN B N 1
ATOM 4412 C CA . GLN B 1 108 ? -39.340 -6.418 -7.652 1.00 19.95 108 GLN B CA 1
ATOM 4413 C C . GLN B 1 108 ? -39.342 -4.905 -7.556 1.00 20.77 108 GLN B C 1
ATOM 4414 O O . GLN B 1 108 ? -40.418 -4.298 -7.610 1.00 20.06 108 GLN B O 1
ATOM 4420 N N . PRO B 1 109 ? -38.151 -4.310 -7.459 1.00 21.64 109 PRO B N 1
ATOM 4421 C CA . PRO B 1 109 ? -38.115 -2.872 -7.686 1.00 19.16 109 PRO B CA 1
ATOM 4422 C C . PRO B 1 109 ? -38.471 -2.636 -9.172 1.00 20.48 109 PRO B C 1
ATOM 4423 O O . PRO B 1 109 ? -38.366 -3.581 -9.976 1.00 18.55 109 PRO B O 1
ATOM 4427 N N . VAL B 1 110 ? -38.923 -1.415 -9.417 1.00 21.54 110 VAL B N 1
ATOM 4428 C CA . VAL B 1 110 ? -39.260 -1.054 -10.820 1.00 17.71 110 VAL B CA 1
ATOM 4429 C C . VAL B 1 110 ? -39.036 0.447 -10.965 1.00 20.03 110 VAL B C 1
ATOM 4430 O O . VAL B 1 110 ? -39.221 1.243 -10.044 1.00 19.56 110 VAL B O 1
ATOM 4434 N N . ILE B 1 111 ? -38.653 0.872 -12.165 1.00 17.80 111 ILE B N 1
ATOM 4435 C CA . ILE B 1 111 ? -38.464 2.296 -12.429 1.00 17.50 111 ILE B CA 1
ATOM 4436 C C . ILE B 1 111 ? -39.792 2.826 -12.951 1.00 20.33 111 ILE B C 1
ATOM 4437 O O . ILE B 1 111 ? -40.490 2.256 -13.795 1.00 21.22 111 ILE B O 1
ATOM 4442 N N . ARG B 1 112 ? -40.154 3.992 -12.437 1.00 19.70 112 ARG B N 1
ATOM 4443 C CA . ARG B 1 112 ? -41.429 4.607 -12.816 1.00 20.15 112 ARG B CA 1
ATOM 4444 C C . ARG B 1 112 ? -41.206 6.049 -13.283 1.00 22.92 112 ARG B C 1
ATOM 4445 O O . ARG B 1 112 ? -40.428 6.810 -12.689 1.00 23.54 112 ARG B O 1
ATOM 4453 N N . GLN B 1 113 ? -41.837 6.483 -14.377 1.00 23.26 113 GLN B N 1
ATOM 4454 C CA . GLN B 1 113 ? -41.673 7.879 -14.791 1.00 24.89 113 GLN B CA 1
ATOM 4455 C C . GLN B 1 113 ? -42.874 8.192 -15.693 1.00 27.60 113 GLN B C 1
ATOM 4456 O O . GLN B 1 113 ? -42.871 7.870 -16.882 1.00 28.31 113 GLN B O 1
ATOM 4462 N N . PRO B 1 114 ? -43.924 8.764 -15.106 1.00 29.11 114 PRO B N 1
ATOM 4463 C CA . PRO B 1 114 ? -45.196 8.827 -15.821 1.00 32.68 114 PRO B CA 1
ATOM 4464 C C . PRO B 1 114 ? -45.162 9.764 -17.040 1.00 30.65 114 PRO B C 1
ATOM 4465 O O . PRO B 1 114 ? -45.975 9.518 -17.941 1.00 34.13 114 PRO B O 1
ATOM 4469 N N . GLU B 1 115 ? -44.304 10.777 -17.085 1.00 25.86 115 GLU B N 1
ATOM 4470 C CA . GLU B 1 115 ? -44.276 11.721 -18.214 1.00 23.92 115 GLU B CA 1
ATOM 4471 C C . GLU B 1 115 ? -43.728 11.129 -19.509 1.00 24.93 115 GLU B C 1
ATOM 4472 O O . GLU B 1 115 ? -42.637 10.536 -19.483 1.00 25.39 115 GLU B O 1
ATOM 4478 N N . VAL B 1 116 ? -44.470 11.286 -20.607 1.00 21.07 116 VAL B N 1
ATOM 4479 C CA . VAL B 1 116 ? -43.970 10.851 -21.936 1.00 20.17 116 VAL B CA 1
ATOM 4480 C C . VAL B 1 116 ? -42.859 11.791 -22.398 1.00 18.95 116 VAL B C 1
ATOM 4481 O O . VAL B 1 116 ? -43.007 13.012 -22.401 1.00 21.97 116 VAL B O 1
ATOM 4485 N N . GLY B 1 117 ? -41.718 11.211 -22.775 1.00 19.34 117 GLY B N 1
ATOM 4486 C CA . GLY B 1 117 ? -40.512 11.909 -23.251 1.00 17.93 117 GLY B CA 1
ATOM 4487 C C . GLY B 1 117 ? -40.513 11.925 -24.774 1.00 16.66 117 GLY B C 1
ATOM 4488 O O . GLY B 1 117 ? -41.303 11.219 -25.430 1.00 20.25 117 GLY B O 1
ATOM 4489 N N . ILE B 1 118 ? -39.660 12.783 -25.304 1.00 17.80 118 ILE B N 1
ATOM 4490 C CA . ILE B 1 118 ? -39.459 12.913 -26.758 1.00 16.86 118 ILE B CA 1
ATOM 4491 C C . ILE B 1 118 ? -38.157 12.230 -27.125 1.00 17.20 118 ILE B C 1
ATOM 4492 O O . ILE B 1 118 ? -37.077 12.495 -26.549 1.00 19.03 118 ILE B O 1
ATOM 4497 N N . LEU B 1 119 ? -38.275 11.359 -28.134 1.00 14.44 119 LEU B N 1
ATOM 4498 C CA . LEU B 1 119 ? -37.121 10.790 -28.799 1.00 15.40 119 LEU B CA 1
ATOM 4499 C C . LEU B 1 119 ? -37.305 11.235 -30.247 1.00 18.03 119 LEU B C 1
ATOM 4500 O O . LEU B 1 119 ? -38.105 10.623 -30.978 1.00 18.13 119 LEU B O 1
ATOM 4505 N N . GLY B 1 120 ? -36.585 12.275 -30.653 1.00 15.62 120 GLY B N 1
ATOM 4506 C CA . GLY B 1 120 ? -36.894 12.835 -31.992 1.00 16.85 120 GLY B CA 1
ATOM 4507 C C . GLY B 1 120 ? -35.668 12.933 -32.865 1.00 16.66 120 GLY B C 1
ATOM 4508 O O . GLY B 1 120 ? -34.613 13.456 -32.448 1.00 17.22 120 GLY B O 1
ATOM 4509 N N . ILE B 1 121 ? -35.809 12.479 -34.116 1.00 16.55 121 ILE B N 1
ATOM 4510 C CA . ILE B 1 121 ? -34.736 12.613 -35.068 1.00 16.15 121 ILE B CA 1
ATOM 4511 C C . ILE B 1 121 ? -35.154 13.582 -36.156 1.00 17.31 121 ILE B C 1
ATOM 4512 O O . ILE B 1 121 ? -36.184 13.395 -36.778 1.00 17.53 121 ILE B O 1
ATOM 4517 N N . LEU B 1 122 ? -34.322 14.604 -36.406 1.00 18.54 122 LEU B N 1
ATOM 4518 C CA . LEU B 1 122 ? -34.658 15.638 -37.402 1.00 19.19 122 LEU B CA 1
ATOM 4519 C C . LEU B 1 122 ? -34.031 15.157 -38.704 1.00 18.58 122 LEU B C 1
ATOM 4520 O O . LEU B 1 122 ? -32.890 14.693 -38.684 1.00 19.56 122 LEU B O 1
ATOM 4525 N N . ALA B 1 123 ? -34.764 15.292 -39.808 1.00 18.24 123 ALA B N 1
ATOM 4526 C CA . ALA B 1 123 ? -34.262 14.868 -41.120 1.00 19.05 123 ALA B CA 1
ATOM 4527 C C . ALA B 1 123 ? -34.197 16.110 -42.009 1.00 20.43 123 ALA B C 1
ATOM 4528 O O . ALA B 1 123 ? -34.981 17.049 -41.806 1.00 20.31 123 ALA B O 1
ATOM 4530 N N . LYS B 1 124 ? -33.255 16.101 -42.950 1.00 21.73 124 LYS B N 1
ATOM 4531 C CA . LYS B 1 124 ? -33.113 17.256 -43.846 1.00 22.03 124 LYS B CA 1
ATOM 4532 C C . LYS B 1 124 ? -32.439 16.732 -45.101 1.00 24.74 124 LYS B C 1
ATOM 4533 O O . LYS B 1 124 ? -31.531 15.894 -45.030 1.00 23.23 124 LYS B O 1
ATOM 4539 N N . GLU B 1 125 ? -32.883 17.233 -46.257 1.00 25.68 125 GLU B N 1
ATOM 4540 C CA . GLU B 1 125 ? -32.252 16.871 -47.517 1.00 28.66 125 GLU B CA 1
ATOM 4541 C C . GLU B 1 125 ? -31.019 17.722 -47.804 1.00 30.84 125 GLU B C 1
ATOM 4542 O O . GLU B 1 125 ? -31.048 18.947 -47.626 1.00 31.56 125 GLU B O 1
ATOM 4548 N N . PHE B 1 126 ? -29.944 17.051 -48.200 1.00 32.05 126 PHE B N 1
ATOM 4549 C CA . PHE B 1 126 ? -28.717 17.710 -48.640 1.00 32.10 126 PHE B CA 1
ATOM 4550 C C . PHE B 1 126 ? -28.351 17.033 -49.950 1.00 36.79 126 PHE B C 1
ATOM 4551 O O . PHE B 1 126 ? -28.225 15.802 -50.009 1.00 33.73 126 PHE B O 1
ATOM 4559 N N . ASP B 1 127 ? -28.226 17.841 -51.009 1.00 40.98 127 ASP B N 1
ATOM 4560 C CA . ASP B 1 127 ? -27.923 17.380 -52.370 1.00 41.07 127 ASP B CA 1
ATOM 4561 C C . ASP B 1 127 ? -28.892 16.304 -52.831 1.00 37.85 127 ASP B C 1
ATOM 4562 O O . ASP B 1 127 ? -28.457 15.309 -53.402 1.00 37.06 127 ASP B O 1
ATOM 4567 N N . GLY B 1 128 ? -30.181 16.484 -52.553 1.00 34.17 128 GLY B N 1
ATOM 4568 C CA . GLY B 1 128 ? -31.199 15.522 -52.934 1.00 31.31 128 GLY B CA 1
ATOM 4569 C C . GLY B 1 128 ? -31.326 14.248 -52.099 1.00 30.66 128 GLY B C 1
ATOM 4570 O O . GLY B 1 128 ? -32.085 13.364 -52.485 1.00 31.61 128 GLY B O 1
ATOM 4571 N N . VAL B 1 129 ? -30.611 14.109 -50.983 1.00 29.12 129 VAL B N 1
ATOM 4572 C CA . VAL B 1 129 ? -30.700 12.864 -50.204 1.00 26.73 129 VAL B CA 1
ATOM 4573 C C . VAL B 1 129 ? -31.011 13.183 -48.733 1.00 22.17 129 VAL B C 1
ATOM 4574 O O . VAL B 1 129 ? -30.374 14.008 -48.113 1.00 22.50 129 VAL B O 1
ATOM 4578 N N . LEU B 1 130 ? -31.962 12.467 -48.141 1.00 23.96 130 LEU B N 1
ATOM 4579 C CA . LEU B 1 130 ? -32.296 12.765 -46.747 1.00 22.29 130 LEU B CA 1
ATOM 4580 C C . LEU B 1 130 ? -31.134 12.369 -45.863 1.00 22.19 130 LEU B C 1
ATOM 4581 O O . LEU B 1 130 ? -30.622 11.240 -46.049 1.00 24.04 130 LEU B O 1
ATOM 4586 N N . HIS B 1 131 ? -30.790 13.285 -44.964 1.00 22.12 131 HIS B N 1
ATOM 4587 C CA . HIS B 1 131 ? -29.934 12.974 -43.816 1.00 23.30 131 HIS B CA 1
ATOM 4588 C C . HIS B 1 131 ? -30.668 13.117 -42.475 1.00 21.40 131 HIS B C 1
ATOM 4589 O O . HIS B 1 131 ? -31.701 13.780 -42.420 1.00 22.73 131 HIS B O 1
ATOM 4596 N N . PHE B 1 132 ? -30.094 12.539 -41.423 1.00 21.54 132 PHE B N 1
ATOM 4597 C CA . PHE B 1 132 ? -30.681 12.516 -40.076 1.00 19.29 132 PHE B CA 1
ATOM 4598 C C . PHE B 1 132 ? -29.655 13.031 -39.089 1.00 22.13 132 PHE B C 1
ATOM 4599 O O . PHE B 1 132 ? -28.494 12.605 -39.177 1.00 20.69 132 PHE B O 1
ATOM 4607 N N . LEU B 1 133 ? -30.028 13.893 -38.149 1.00 20.36 133 LEU B N 1
ATOM 4608 C CA . LEU B 1 133 ? -29.104 14.680 -37.351 1.00 20.52 133 LEU B CA 1
ATOM 4609 C C . LEU B 1 133 ? -28.884 13.920 -36.049 1.00 21.99 133 LEU B C 1
ATOM 4610 O O . LEU B 1 133 ? -29.646 14.055 -35.093 1.00 23.50 133 LEU B O 1
ATOM 4615 N N . MET B 1 134 ? -27.815 13.123 -36.020 1.00 20.48 134 MET B N 1
ATOM 4616 C CA . MET B 1 134 ? -27.544 12.289 -34.852 1.00 19.51 134 MET B CA 1
ATOM 4617 C C . MET B 1 134 ? -26.703 13.013 -33.816 1.00 21.91 134 MET B C 1
ATOM 4618 O O . MET B 1 134 ? -25.876 13.856 -34.198 1.00 25.23 134 MET B O 1
ATOM 4623 N N . GLN B 1 135 ? -26.908 12.714 -32.543 1.00 19.92 135 GLN B N 1
ATOM 4624 C CA . GLN B 1 135 ? -26.242 13.510 -31.511 1.00 21.40 135 GLN B CA 1
ATOM 4625 C C . GLN B 1 135 ? -25.224 12.643 -30.765 1.00 22.98 135 GLN B C 1
ATOM 4626 O O . GLN B 1 135 ? -25.585 11.575 -30.300 1.00 21.15 135 GLN B O 1
ATOM 4632 N N . ALA B 1 136 ? -23.959 13.037 -30.624 1.00 21.49 136 ALA B N 1
ATOM 4633 C CA . ALA B 1 136 ? -23.040 12.249 -29.806 1.00 23.79 136 ALA B CA 1
ATOM 4634 C C . ALA B 1 136 ? -23.356 12.669 -28.371 1.00 24.88 136 ALA B C 1
ATOM 4635 O O . ALA B 1 136 ? -23.202 13.828 -27.969 1.00 28.85 136 ALA B O 1
ATOM 4637 N N . LYS B 1 137 ? -23.877 11.737 -27.581 1.00 22.59 137 LYS B N 1
ATOM 4638 C CA . LYS B 1 137 ? -24.470 12.079 -26.291 1.00 25.49 137 LYS B CA 1
ATOM 4639 C C . LYS B 1 137 ? -23.814 11.259 -25.188 1.00 24.41 137 LYS B C 1
ATOM 4640 O O . LYS B 1 137 ? -23.763 10.027 -25.253 1.00 23.26 137 LYS B O 1
ATOM 4646 N N . MET B 1 138 ? -23.301 11.963 -24.179 1.00 25.81 138 MET B N 1
ATOM 4647 C CA . MET B 1 138 ? -22.821 11.260 -22.982 1.00 25.20 138 MET B CA 1
ATOM 4648 C C . MET B 1 138 ? -23.976 10.862 -22.071 1.00 26.13 138 MET B C 1
ATOM 4649 O O . MET B 1 138 ? -24.877 11.656 -21.804 1.00 25.20 138 MET B O 1
ATOM 4654 N N . GLU B 1 139 ? -23.967 9.634 -21.574 1.00 24.55 139 GLU B N 1
ATOM 4655 C CA . GLU B 1 139 ? -24.959 9.181 -20.604 1.00 26.68 139 GLU B CA 1
ATOM 4656 C C . GLU B 1 139 ? -24.170 8.361 -19.604 1.00 26.07 139 GLU B C 1
ATOM 4657 O O . GLU B 1 139 ? -23.322 7.557 -20.005 1.00 27.02 139 GLU B O 1
ATOM 4663 N N . PRO B 1 140 ? -24.461 8.562 -18.311 1.00 25.39 140 PRO B N 1
ATOM 4664 C CA . PRO B 1 140 ? -23.624 7.958 -17.264 1.00 27.74 140 PRO B CA 1
ATOM 4665 C C . PRO B 1 140 ? -23.579 6.434 -17.314 1.00 27.43 140 PRO B C 1
ATOM 4666 O O . PRO B 1 140 ? -22.566 5.847 -16.935 1.00 27.60 140 PRO B O 1
ATOM 4670 N N . GLY B 1 141 ? -24.619 5.757 -17.816 1.00 23.09 141 GLY B N 1
ATOM 4671 C CA . GLY B 1 141 ? -24.588 4.312 -17.841 1.00 23.76 141 GLY B CA 1
ATOM 4672 C C . GLY B 1 141 ? -24.060 3.739 -19.143 1.00 23.99 141 GLY B C 1
ATOM 4673 O O . GLY B 1 141 ? -23.969 2.516 -19.243 1.00 27.22 141 GLY B O 1
ATOM 4674 N N . ASN B 1 142 ? -23.765 4.588 -20.136 1.00 23.43 142 ASN B N 1
ATOM 4675 C CA . ASN B 1 142 ? -23.195 4.060 -21.375 1.00 21.96 142 ASN B CA 1
ATOM 4676 C C . ASN B 1 142 ? -21.842 3.417 -21.074 1.00 24.40 142 ASN B C 1
ATOM 4677 O O . ASN B 1 142 ? -21.013 4.023 -20.403 1.00 25.65 142 ASN B O 1
ATOM 4682 N N . PRO B 1 143 ? -21.627 2.176 -21.513 1.00 25.47 143 PRO B N 1
ATOM 4683 C CA . PRO B 1 143 ? -20.448 1.501 -20.985 1.00 27.66 143 PRO B CA 1
ATOM 4684 C C . PRO B 1 143 ? -19.204 2.171 -21.573 1.00 33.08 143 PRO B C 1
ATOM 4685 O O . PRO B 1 143 ? -18.122 2.148 -20.961 1.00 33.83 143 PRO B O 1
ATOM 4689 N N . ASN B 1 144 ? -19.351 2.763 -22.761 1.00 26.63 144 ASN B N 1
ATOM 4690 C CA . ASN B 1 144 ? -18.307 3.592 -23.363 1.00 29.29 144 ASN B CA 1
ATOM 4691 C C . ASN B 1 144 ? -18.593 5.103 -23.370 1.00 28.42 144 ASN B C 1
ATOM 4692 O O . ASN B 1 144 ? -18.038 5.873 -24.166 1.00 28.51 144 ASN B O 1
ATOM 4697 N N . LEU B 1 145 ? -19.485 5.521 -22.475 1.00 26.21 145 LEU B N 1
ATOM 4698 C CA . LEU B 1 145 ? -19.791 6.908 -22.161 1.00 25.71 145 LEU B CA 1
ATOM 4699 C C . LEU B 1 145 ? -20.582 7.649 -23.245 1.00 24.44 145 LEU B C 1
ATOM 4700 O O . LEU B 1 145 ? -21.617 8.208 -22.926 1.00 27.24 145 LEU B O 1
ATOM 4705 N N . VAL B 1 146 ? -20.099 7.690 -24.481 1.00 24.67 146 VAL B N 1
ATOM 4706 C CA . VAL B 1 146 ? -20.741 8.490 -25.543 1.00 23.37 146 VAL B CA 1
ATOM 4707 C C . VAL B 1 146 ? -21.226 7.520 -26.630 1.00 21.63 146 VAL B C 1
ATOM 4708 O O . VAL B 1 146 ? -20.466 6.689 -27.129 1.00 23.90 146 VAL B O 1
ATOM 4712 N N . GLN B 1 147 ? -22.516 7.635 -26.956 1.00 21.04 147 GLN B N 1
ATOM 4713 C CA . GLN B 1 147 ? -23.092 6.888 -28.084 1.00 22.22 147 GLN B CA 1
ATOM 4714 C C . GLN B 1 147 ? -23.939 7.886 -28.886 1.00 21.37 147 GLN B C 1
ATOM 4715 O O . GLN B 1 147 ? -24.148 9.010 -28.420 1.00 21.41 147 GLN B O 1
ATOM 4721 N N . LEU B 1 148 ? -24.447 7.444 -30.037 1.00 18.68 148 LEU B N 1
ATOM 4722 C CA . LEU B 1 148 ? -25.275 8.357 -30.822 1.00 19.87 148 LEU B CA 1
ATOM 4723 C C . LEU B 1 148 ? -26.771 8.244 -30.541 1.00 19.09 148 LEU B C 1
ATOM 4724 O O . LEU B 1 148 ? -27.343 7.157 -30.697 1.00 18.83 148 LEU B O 1
ATOM 4729 N N . SER B 1 149 ? -27.347 9.370 -30.138 1.00 19.04 149 SER B N 1
ATOM 4730 C CA . SER B 1 149 ? -28.732 9.429 -29.668 1.00 19.25 149 SER B CA 1
ATOM 4731 C C . SER B 1 149 ? -29.545 10.232 -30.691 1.00 18.71 149 SER B C 1
ATOM 4732 O O . SER B 1 149 ? -29.007 10.781 -31.649 1.00 18.53 149 SER B O 1
ATOM 4735 N N . PRO B 1 150 ? -30.867 10.234 -30.519 1.00 17.80 150 PRO B N 1
ATOM 4736 C CA . PRO B 1 150 ? -31.665 11.075 -31.416 1.00 16.97 150 PRO B CA 1
ATOM 4737 C C . PRO B 1 150 ? -31.270 12.550 -31.294 1.00 20.97 150 PRO B C 1
ATOM 4738 O O . PRO B 1 150 ? -30.690 12.962 -30.287 1.00 20.74 150 PRO B O 1
ATOM 4742 N N . THR B 1 151 ? -31.652 13.319 -32.306 1.00 19.97 151 THR B N 1
ATOM 4743 C CA . THR B 1 151 ? -31.408 14.766 -32.275 1.00 21.76 151 THR B CA 1
ATOM 4744 C C . THR B 1 151 ? -31.877 15.381 -30.967 1.00 19.85 151 THR B C 1
ATOM 4745 O O . THR B 1 151 ? -31.169 16.221 -30.400 1.00 20.60 151 THR B O 1
ATOM 4749 N N . VAL B 1 152 ? -33.059 14.977 -30.516 1.00 19.37 152 VAL B N 1
ATOM 4750 C CA . VAL B 1 152 ? -33.683 15.409 -29.274 1.00 21.05 152 VAL B CA 1
ATOM 4751 C C . VAL B 1 152 ? -34.011 14.183 -28.436 1.00 22.53 152 VAL B C 1
ATOM 4752 O O . VAL B 1 152 ? -34.717 13.271 -28.884 1.00 20.17 152 VAL B O 1
ATOM 4756 N N . GLN B 1 153 ? -33.536 14.201 -27.198 1.00 21.68 153 GLN B N 1
ATOM 4757 C CA . GLN B 1 153 ? -33.838 13.047 -26.354 1.00 21.70 153 GLN B CA 1
ATOM 4758 C C . GLN B 1 153 ? -34.024 13.638 -24.967 1.00 25.02 153 GLN B C 1
ATOM 4759 O O . GLN B 1 153 ? -33.031 13.900 -24.258 1.00 25.20 153 GLN B O 1
ATOM 4765 N N . ALA B 1 154 ? -35.285 13.894 -24.634 1.00 24.27 154 ALA B N 1
ATOM 4766 C CA . ALA B 1 154 ? -35.566 14.716 -23.464 1.00 25.65 154 ALA B CA 1
ATOM 4767 C C . ALA B 1 154 ? -36.985 14.526 -22.959 1.00 24.06 154 ALA B C 1
ATOM 4768 O O . ALA B 1 154 ? -37.934 14.473 -23.740 1.00 22.36 154 ALA B O 1
ATOM 4770 N N . THR B 1 155 ? -37.127 14.446 -21.639 1.00 24.56 155 THR B N 1
ATOM 4771 C CA . THR B 1 155 ? -38.427 14.604 -20.989 1.00 26.71 155 THR B CA 1
ATOM 4772 C C . THR B 1 155 ? -38.517 16.059 -20.544 1.00 30.93 155 THR B C 1
ATOM 4773 O O . THR B 1 155 ? -37.695 16.516 -19.743 1.00 31.91 155 THR B O 1
ATOM 4777 N N . ARG B 1 156 ? -39.522 16.761 -21.045 1.00 30.45 156 ARG B N 1
ATOM 4778 C CA . ARG B 1 156 ? -39.489 18.227 -21.057 1.00 37.27 156 ARG B CA 1
ATOM 4779 C C . ARG B 1 156 ? -39.380 18.812 -19.649 1.00 35.70 156 ARG B C 1
ATOM 4780 O O . ARG B 1 156 ? -38.682 19.802 -19.429 1.00 35.36 156 ARG B O 1
ATOM 4788 N N . SER B 1 157 ? -40.073 18.216 -18.691 1.00 36.56 157 SER B N 1
ATOM 4789 C CA . SER B 1 157 ? -40.147 18.868 -17.385 1.00 41.65 157 SER B CA 1
ATOM 4790 C C . SER B 1 157 ? -38.876 18.665 -16.560 1.00 44.12 157 SER B C 1
ATOM 4791 O O . SER B 1 157 ? -38.716 19.375 -15.563 1.00 46.63 157 SER B O 1
ATOM 4794 N N . ASN B 1 158 ? -38.018 17.720 -16.945 1.00 43.74 158 ASN B N 1
ATOM 4795 C CA . ASN B 1 158 ? -36.655 17.521 -16.430 1.00 42.00 158 ASN B CA 1
ATOM 4796 C C . ASN B 1 158 ? -35.734 18.711 -16.681 1.00 44.40 158 ASN B C 1
ATOM 4797 O O . ASN B 1 158 ? -34.579 18.668 -16.243 1.00 47.53 158 ASN B O 1
ATOM 4802 N N . TYR B 1 159 ? -36.227 19.749 -17.356 1.00 44.45 159 TYR B N 1
ATOM 4803 C CA . TYR B 1 159 ? -35.411 20.912 -17.724 1.00 45.22 159 TYR B CA 1
ATOM 4804 C C . TYR B 1 159 ? -35.997 22.240 -17.230 1.00 47.16 159 TYR B C 1
ATOM 4805 O O . TYR B 1 159 ? -37.204 22.489 -17.322 1.00 47.89 159 TYR B O 1
ATOM 4814 N N . ASN B 1 167 ? -32.349 24.721 -21.564 1.00 51.34 167 ASN B N 1
ATOM 4815 C CA . ASN B 1 167 ? -32.919 24.652 -22.910 1.00 51.13 167 ASN B CA 1
ATOM 4816 C C . ASN B 1 167 ? -32.460 23.434 -23.703 1.00 44.86 167 ASN B C 1
ATOM 4817 O O . ASN B 1 167 ? -31.267 23.177 -23.835 1.00 48.24 167 ASN B O 1
ATOM 4822 N N . VAL B 1 168 ? -33.389 22.682 -24.277 1.00 38.14 168 VAL B N 1
ATOM 4823 C CA . VAL B 1 168 ? -32.938 21.536 -25.071 1.00 30.09 168 VAL B CA 1
ATOM 4824 C C . VAL B 1 168 ? -32.855 21.962 -26.533 1.00 28.26 168 VAL B C 1
ATOM 4825 O O . VAL B 1 168 ? -33.869 22.408 -27.062 1.00 24.60 168 VAL B O 1
ATOM 4829 N N . LYS B 1 169 ? -31.691 21.793 -27.147 1.00 26.24 169 LYS B N 1
ATOM 4830 C CA . LYS B 1 169 ? -31.468 22.223 -28.520 1.00 27.33 169 LYS B CA 1
ATOM 4831 C C . LYS B 1 169 ? -32.451 21.541 -29.476 1.00 26.17 169 LYS B C 1
ATOM 4832 O O . LYS B 1 169 ? -32.618 20.341 -29.330 1.00 21.85 169 LYS B O 1
ATOM 4838 N N . LEU B 1 170 ? -33.066 22.310 -30.376 1.00 23.57 170 LEU B N 1
ATOM 4839 C CA . LEU B 1 170 ? -33.910 21.784 -31.461 1.00 22.87 170 LEU B CA 1
ATOM 4840 C C . LEU B 1 170 ? -35.241 21.203 -30.997 1.00 22.59 170 LEU B C 1
ATOM 4841 O O . LEU B 1 170 ? -36.000 20.663 -31.810 1.00 22.27 170 LEU B O 1
ATOM 4846 N N . ILE B 1 171 ? -35.594 21.296 -29.719 1.00 23.01 171 ILE B N 1
ATOM 4847 C CA . ILE B 1 171 ? -36.829 20.656 -29.255 1.00 24.68 171 ILE B CA 1
ATOM 4848 C C . ILE B 1 171 ? -38.068 21.295 -29.891 1.00 25.74 171 ILE B C 1
ATOM 4849 O O . ILE B 1 171 ? -39.118 20.658 -30.049 1.00 24.93 171 ILE B O 1
ATOM 4854 N N . GLU B 1 172 ? -37.896 22.540 -30.315 1.00 24.12 172 GLU B N 1
ATOM 4855 C CA . GLU B 1 172 ? -38.943 23.261 -31.036 1.00 26.50 172 GLU B CA 1
ATOM 4856 C C . GLU B 1 172 ? -39.443 22.509 -32.272 1.00 26.20 172 GLU B C 1
ATOM 4857 O O . GLU B 1 172 ? -40.626 22.657 -32.597 1.00 27.69 172 GLU B O 1
ATOM 4863 N N . TYR B 1 173 ? -38.609 21.665 -32.880 1.00 23.28 173 TYR B N 1
ATOM 4864 C CA . TYR B 1 173 ? -39.078 20.986 -34.103 1.00 20.35 173 TYR B CA 1
ATOM 4865 C C . TYR B 1 173 ? -40.001 19.792 -33.763 1.00 21.63 173 TYR B C 1
ATOM 4866 O O . TYR B 1 173 ? -40.585 19.201 -34.684 1.00 20.89 173 TYR B O 1
ATOM 4875 N N . PHE B 1 174 ? -40.132 19.477 -32.474 1.00 19.40 174 PHE B N 1
ATOM 4876 C CA . PHE B 1 174 ? -40.884 18.312 -31.965 1.0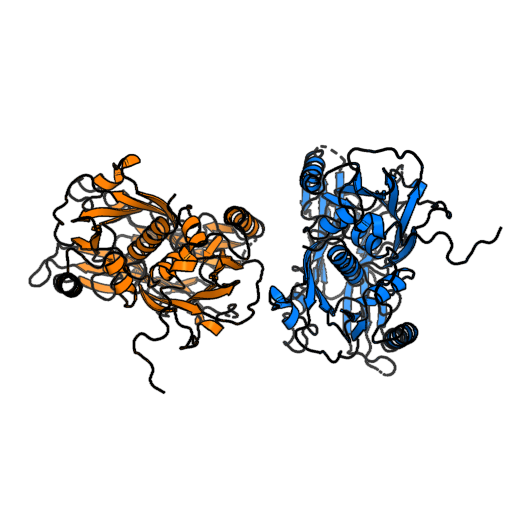0 21.07 174 PHE B CA 1
ATOM 4877 C C . PHE B 1 174 ? -42.015 18.635 -31.022 1.00 23.10 174 PHE B C 1
ATOM 4878 O O . PHE B 1 174 ? -42.697 17.781 -30.446 1.00 21.44 174 PHE B O 1
ATOM 4886 N N . ALA B 1 175 ? -42.246 19.937 -30.868 1.00 24.92 175 ALA B N 1
ATOM 4887 C CA . ALA B 1 175 ? -43.069 20.363 -29.747 1.00 26.29 175 ALA B CA 1
ATOM 4888 C C . ALA B 1 175 ? -43.803 21.666 -30.033 1.00 30.32 175 ALA B C 1
ATOM 4889 O O . ALA B 1 175 ? -43.505 22.694 -29.410 1.00 30.46 175 ALA B O 1
ATOM 4891 N N . PRO B 1 176 ? -44.789 21.628 -30.934 1.00 30.23 176 PRO B N 1
ATOM 4892 C CA . PRO B 1 176 ? -45.317 20.472 -31.655 1.00 26.62 176 PRO B CA 1
ATOM 4893 C C . PRO B 1 176 ? -44.544 20.325 -32.958 1.00 24.12 176 PRO B C 1
ATOM 4894 O O . PRO B 1 176 ? -43.947 21.282 -33.441 1.00 25.18 176 PRO B O 1
ATOM 4898 N N . PRO B 1 177 ? -44.514 19.121 -33.575 1.00 22.94 177 PRO B N 1
ATOM 4899 C CA . PRO B 1 177 ? -43.895 18.988 -34.886 1.00 22.26 177 PRO B CA 1
ATOM 4900 C C . PRO B 1 177 ? -44.758 19.686 -35.953 1.00 23.03 177 PRO B C 1
ATOM 4901 O O . PRO B 1 177 ? -45.981 19.735 -35.839 1.00 23.22 177 PRO B O 1
ATOM 4905 N N . ASP B 1 178 ? -44.157 20.198 -37.021 1.00 25.34 178 ASP B N 1
ATOM 4906 C CA . ASP B 1 178 ? -44.950 20.638 -38.174 1.00 24.45 178 ASP B CA 1
ATOM 4907 C C . ASP B 1 178 ? -45.733 19.454 -38.772 1.00 21.95 178 ASP B C 1
ATOM 4908 O O . ASP B 1 178 ? -45.076 18.512 -39.227 1.00 22.45 178 ASP B O 1
ATOM 4913 N N . PRO B 1 179 ? -47.085 19.473 -38.807 1.00 24.44 179 PRO B N 1
ATOM 4914 C CA . PRO B 1 179 ? -47.849 18.353 -39.377 1.00 24.52 179 PRO B CA 1
ATOM 4915 C C . PRO B 1 179 ? -47.526 18.065 -40.837 1.00 25.48 179 PRO B C 1
ATOM 4916 O O . PRO B 1 179 ? -47.600 16.894 -41.254 1.00 25.40 179 PRO B O 1
ATOM 4920 N N . GLU B 1 180 ? -46.999 19.069 -41.547 1.00 22.25 180 GLU B N 1
ATOM 4921 C CA . GLU B 1 180 ? -46.656 18.840 -42.953 1.00 24.64 180 GLU B CA 1
ATOM 4922 C C . GLU B 1 180 ? -45.308 18.139 -43.097 1.00 23.15 180 GLU B C 1
ATOM 4923 O O . GLU B 1 180 ? -44.855 17.923 -44.221 1.00 26.37 180 GLU B O 1
ATOM 4929 N N . ARG B 1 181 ? -44.623 17.837 -41.994 1.00 19.68 181 ARG B N 1
ATOM 4930 C CA . ARG B 1 181 ? -43.281 17.292 -42.149 1.00 19.41 181 ARG B CA 1
ATOM 4931 C C . ARG B 1 181 ? -43.079 16.065 -41.276 1.00 19.64 181 ARG B C 1
ATOM 4932 O O . ARG B 1 181 ? -41.928 15.652 -41.088 1.00 20.36 181 ARG B O 1
ATOM 4940 N N . VAL B 1 182 ? -44.180 15.435 -40.845 1.00 17.61 182 VAL B N 1
ATOM 4941 C CA . VAL B 1 182 ? -43.987 14.292 -39.944 1.00 17.42 182 VAL B CA 1
ATOM 4942 C C . VAL B 1 182 ? -43.791 13.029 -40.790 1.00 17.69 182 VAL B C 1
ATOM 4943 O O . VAL B 1 182 ? -44.612 12.705 -41.663 1.00 19.22 182 VAL B O 1
ATOM 4947 N N . ILE B 1 183 ? -42.701 12.321 -40.495 1.00 16.45 183 ILE B N 1
ATOM 4948 C CA . ILE B 1 183 ? -42.457 11.028 -41.142 1.00 14.38 183 ILE B CA 1
ATOM 4949 C C . ILE B 1 183 ? -42.920 9.918 -40.187 1.00 16.08 183 ILE B C 1
ATOM 4950 O O . ILE B 1 183 ? -43.630 9.012 -40.654 1.00 15.57 183 ILE B O 1
ATOM 4955 N N . VAL B 1 184 ? -42.549 10.014 -38.912 1.00 14.81 184 VAL B N 1
ATOM 4956 C CA . VAL B 1 184 ? -42.897 9.047 -37.842 1.00 15.89 184 VAL B CA 1
ATOM 4957 C C . VAL B 1 184 ? -43.350 9.832 -36.618 1.00 16.10 184 VAL B C 1
ATOM 4958 O O . VAL B 1 184 ? -42.696 10.829 -36.266 1.00 15.49 184 VAL B O 1
ATOM 4962 N N . ASP B 1 185 ? -44.466 9.429 -36.013 1.00 15.93 185 ASP B N 1
ATOM 4963 C CA . ASP B 1 185 ? -44.794 9.979 -34.680 1.00 13.56 185 ASP B CA 1
ATOM 4964 C C . ASP B 1 185 ? -45.706 8.930 -34.002 1.00 15.52 185 ASP B C 1
ATOM 4965 O O . ASP B 1 185 ? -46.869 8.703 -34.387 1.00 15.82 185 ASP B O 1
ATOM 4970 N N . VAL B 1 186 ? -45.171 8.286 -32.958 1.00 13.52 186 VAL B N 1
ATOM 4971 C CA . VAL B 1 186 ? -45.856 7.139 -32.347 1.00 14.20 186 VAL B CA 1
ATOM 4972 C C . VAL B 1 186 ? -45.348 6.929 -30.932 1.00 14.98 186 VAL B C 1
ATOM 4973 O O . VAL B 1 186 ? -44.170 7.159 -30.704 1.00 16.70 186 VAL B O 1
ATOM 4977 N N . LEU B 1 187 ? -46.206 6.450 -30.031 1.00 12.95 187 LEU B N 1
ATOM 4978 C CA . LEU B 1 187 ? -45.704 6.118 -28.690 1.00 13.81 187 LEU B CA 1
ATOM 4979 C C . LEU B 1 187 ? -45.243 4.655 -28.712 1.00 16.08 187 LEU B C 1
ATOM 4980 O O . LEU B 1 187 ? -45.997 3.779 -29.179 1.00 17.06 187 LEU B O 1
ATOM 4985 N N . GLN B 1 188 ? -44.064 4.396 -28.137 1.00 15.55 188 GLN B N 1
ATOM 4986 C CA . GLN B 1 188 ? -43.603 3.000 -28.083 1.00 13.22 188 GLN B CA 1
ATOM 4987 C C . GLN B 1 188 ? -43.079 2.690 -26.684 1.00 15.61 188 GLN B C 1
ATOM 4988 O O . GLN B 1 188 ? -42.431 3.503 -26.046 1.00 16.21 188 GLN B O 1
ATOM 4994 N N . ALA B 1 189 ? -43.374 1.464 -26.271 1.00 15.37 189 ALA B N 1
ATOM 4995 C CA . ALA B 1 189 ? -43.007 1.094 -24.894 1.00 17.04 189 ALA B CA 1
ATOM 4996 C C . ALA B 1 189 ? -41.533 0.732 -24.717 1.00 18.66 189 ALA B C 1
ATOM 4997 O O . ALA B 1 189 ? -40.857 0.230 -25.636 1.00 17.47 189 ALA B O 1
ATOM 4999 N N . GLU B 1 190 ? -41.053 0.939 -23.495 1.00 20.17 190 GLU B N 1
ATOM 5000 C CA . GLU B 1 190 ? -39.698 0.464 -23.193 1.00 19.84 190 GLU B CA 1
ATOM 5001 C C . GLU B 1 190 ? -39.702 -0.779 -22.312 1.00 20.79 190 GLU B C 1
ATOM 5002 O O . GLU B 1 190 ? -40.743 -1.439 -22.219 1.00 24.01 190 GLU B O 1
ATOM 5008 N N . GLN B 1 191 ? -38.538 -1.191 -21.813 1.00 20.21 191 GLN B N 1
ATOM 5009 C CA . GLN B 1 191 ? -38.399 -2.486 -21.181 1.00 20.84 191 GLN B CA 1
ATOM 5010 C C . GLN B 1 191 ? -39.490 -2.838 -20.194 1.00 22.08 191 GLN B C 1
ATOM 5011 O O . GLN B 1 191 ? -39.683 -2.116 -19.210 1.00 22.59 191 GLN B O 1
ATOM 5017 N N . GLY B 1 192 ? -40.159 -3.948 -20.480 1.00 20.27 192 GLY B N 1
ATOM 5018 C CA . GLY B 1 192 ? -41.217 -4.457 -19.615 1.00 21.75 192 GLY B CA 1
ATOM 5019 C C . GLY B 1 192 ? -40.751 -5.065 -18.308 1.00 21.98 192 GLY B C 1
ATOM 5020 O O . GLY B 1 192 ? -41.507 -5.237 -17.377 1.00 22.88 192 GLY B O 1
ATOM 5021 N N . SER B 1 193 ? -39.470 -5.391 -18.231 1.00 20.64 193 SER B N 1
ATOM 5022 C CA . SER B 1 193 ? -38.956 -6.069 -17.056 1.00 21.92 193 SER B CA 1
ATOM 5023 C C . SER B 1 193 ? -38.620 -5.011 -16.017 1.00 22.00 193 SER B C 1
ATOM 5024 O O . SER B 1 193 ? -38.737 -5.325 -14.833 1.00 26.50 193 SER B O 1
ATOM 5027 N N . TRP B 1 194 ? -38.169 -3.817 -16.393 1.00 16.38 194 TRP B N 1
ATOM 5028 C CA . TRP B 1 194 ? -37.516 -2.872 -15.494 1.00 18.45 194 TRP B CA 1
ATOM 5029 C C . TRP B 1 194 ? -38.300 -1.562 -15.371 1.00 21.78 194 TRP B C 1
ATOM 5030 O O . TRP B 1 194 ? -38.027 -0.813 -14.427 1.00 22.08 194 TRP B O 1
ATOM 5041 N N . PHE B 1 195 ? -39.160 -1.252 -16.336 1.00 19.77 195 PHE B N 1
ATOM 5042 C CA . PHE B 1 195 ? -39.943 -0.012 -16.239 1.00 19.38 195 PHE B CA 1
ATOM 5043 C C . PHE B 1 195 ? -41.419 -0.304 -16.101 1.00 20.67 195 PHE B C 1
ATOM 5044 O O . PHE B 1 195 ? -41.974 -1.229 -16.717 1.00 21.47 195 PHE B O 1
ATOM 5052 N N . PHE B 1 196 ? -42.107 0.552 -15.345 1.00 17.19 196 PHE B N 1
ATOM 5053 C CA . PHE B 1 196 ? -43.532 0.312 -15.130 1.00 18.29 196 PHE B CA 1
ATOM 5054 C C . PHE B 1 196 ? -44.298 1.128 -16.180 1.00 19.31 196 PHE B C 1
ATOM 5055 O O . PHE B 1 196 ? -44.424 2.348 -16.072 1.00 19.81 196 PHE B O 1
ATOM 5063 N N . ARG B 1 197 ? -44.776 0.413 -17.194 1.00 18.54 197 ARG B N 1
ATOM 5064 C CA . ARG B 1 197 ? -45.683 1.050 -18.152 1.00 19.80 197 ARG B CA 1
ATOM 5065 C C . ARG B 1 197 ? -45.161 2.322 -18.781 1.00 22.88 197 ARG B C 1
ATOM 5066 O O . ARG B 1 197 ? -45.904 3.300 -18.857 1.00 24.32 197 ARG B O 1
ATOM 5074 N N . LYS B 1 198 ? -43.912 2.311 -19.226 1.00 20.10 198 LYS B N 1
ATOM 5075 C CA . LYS B 1 198 ? -43.234 3.517 -19.722 1.00 21.20 198 LYS B CA 1
ATOM 5076 C C . LYS B 1 198 ? -43.295 3.456 -21.266 1.00 20.64 198 LYS B C 1
ATOM 5077 O O . LYS B 1 198 ? -42.868 2.468 -21.857 1.00 20.69 198 LYS B O 1
ATOM 5083 N N . SER B 1 199 ? -43.777 4.532 -21.887 1.00 21.14 199 SER B N 1
ATOM 5084 C CA . SER B 1 199 ? -43.594 4.677 -23.347 1.00 19.04 199 SER B CA 1
ATOM 5085 C C . SER B 1 199 ? -43.061 6.088 -23.617 1.00 17.93 199 SER B C 1
ATOM 5086 O O . SER B 1 199 ? -43.286 7.024 -22.800 1.00 19.63 199 SER B O 1
ATOM 5089 N N . ASN B 1 200 ? -42.363 6.241 -24.748 1.00 15.26 200 ASN B N 1
ATOM 5090 C CA . ASN B 1 200 ? -41.860 7.541 -25.131 1.00 13.94 200 ASN B CA 1
ATOM 5091 C C . ASN B 1 200 ? -42.370 7.799 -26.562 1.00 16.11 200 ASN B C 1
ATOM 5092 O O . ASN B 1 200 ? -42.729 6.859 -27.271 1.00 15.93 200 ASN B O 1
ATOM 5097 N N . ARG B 1 201 ? -42.372 9.080 -26.918 1.00 15.75 201 ARG B N 1
ATOM 5098 C CA . ARG B 1 201 ? -42.903 9.518 -28.218 1.00 13.17 201 ARG B CA 1
ATOM 5099 C C . ARG B 1 201 ? -41.700 9.455 -29.165 1.00 15.90 201 ARG B C 1
ATOM 5100 O O . ARG B 1 201 ? -40.792 10.285 -29.091 1.00 16.81 201 ARG B O 1
ATOM 5108 N N . ASN B 1 202 ? -41.739 8.503 -30.100 1.00 14.40 202 ASN B N 1
ATOM 5109 C CA . ASN B 1 202 ? -40.716 8.359 -31.131 1.00 12.63 202 ASN B CA 1
ATOM 5110 C C . ASN B 1 202 ? -41.109 9.152 -32.370 1.00 14.76 202 ASN B C 1
ATOM 5111 O O . ASN B 1 202 ? -42.191 8.921 -32.890 1.00 14.60 202 ASN B O 1
ATOM 5116 N N . MET B 1 203 ? -40.247 10.068 -32.813 1.00 14.93 203 MET B N 1
ATOM 5117 C CA . MET B 1 203 ? -40.641 11.044 -33.850 1.00 14.21 203 MET B CA 1
ATOM 5118 C C . MET B 1 203 ? -39.495 11.176 -34.877 1.00 14.99 203 MET B C 1
ATOM 5119 O O . MET B 1 203 ? -38.321 11.203 -34.491 1.00 16.57 203 MET B O 1
ATOM 5124 N N . ILE B 1 204 ? -39.866 11.282 -36.148 1.00 14.09 204 ILE B N 1
ATOM 5125 C CA . ILE B 1 204 ? -38.880 11.664 -37.167 1.00 13.87 204 ILE B CA 1
ATOM 5126 C C . ILE B 1 204 ? -39.606 12.755 -37.943 1.00 14.81 204 ILE B C 1
ATOM 5127 O O . ILE B 1 204 ? -40.720 12.547 -38.422 1.00 16.08 204 ILE B O 1
ATOM 5132 N N . VAL B 1 205 ? -38.982 13.930 -38.082 1.00 15.82 205 VAL B N 1
ATOM 5133 C CA . VAL B 1 205 ? -39.701 15.062 -38.698 1.00 16.17 205 VAL B CA 1
ATOM 5134 C C . VAL B 1 205 ? -38.683 15.722 -39.618 1.00 14.75 205 VAL B C 1
ATOM 5135 O O . VAL B 1 205 ? -37.504 15.790 -39.266 1.00 17.78 205 VAL B O 1
ATOM 5139 N N . GLU B 1 206 ? -39.118 16.036 -40.832 1.00 15.89 206 GLU B N 1
ATOM 5140 C CA . GLU B 1 206 ? -38.260 16.786 -41.761 1.00 16.45 206 GLU B CA 1
ATOM 5141 C C . GLU B 1 206 ? -38.255 18.302 -41.555 1.00 18.92 206 GLU B C 1
ATOM 5142 O O . GLU B 1 206 ? -39.291 18.853 -41.203 1.00 19.32 206 GLU B O 1
ATOM 5148 N N . THR B 1 207 ? -37.118 18.941 -41.830 1.00 18.40 207 THR B N 1
ATOM 5149 C CA . THR B 1 207 ? -37.189 20.413 -41.946 1.00 17.96 207 THR B CA 1
ATOM 5150 C C . THR B 1 207 ? -36.437 20.833 -43.221 1.00 19.25 207 THR B C 1
ATOM 5151 O O . THR B 1 207 ? -35.612 20.052 -43.681 1.00 22.22 207 THR B O 1
ATOM 5155 N N . VAL B 1 208 ? -36.698 22.029 -43.756 1.00 19.94 208 VAL B N 1
ATOM 5156 C CA . VAL B 1 208 ? -35.867 22.550 -44.852 1.00 22.09 208 VAL B CA 1
ATOM 5157 C C . VAL B 1 208 ? -35.030 23.706 -44.313 1.00 25.02 208 VAL B C 1
ATOM 5158 O O . VAL B 1 208 ? -34.244 24.295 -45.071 1.00 26.99 208 VAL B O 1
ATOM 5162 N N . ASP B 1 209 ? -35.161 23.961 -43.018 1.00 22.84 209 ASP B N 1
ATOM 5163 C CA . ASP B 1 209 ? -34.415 25.036 -42.340 1.00 25.88 209 ASP B CA 1
ATOM 5164 C C . ASP B 1 209 ? -32.914 24.825 -42.367 1.00 26.29 209 ASP B C 1
ATOM 5165 O O . ASP B 1 209 ? -32.467 23.690 -42.396 1.00 25.53 209 ASP B O 1
ATOM 5170 N N . ASP B 1 210 ? -32.129 25.906 -42.402 1.00 25.14 210 ASP B N 1
ATOM 5171 C CA . ASP B 1 210 ? -30.665 25.829 -42.293 1.00 26.58 210 ASP B CA 1
ATOM 5172 C C . ASP B 1 210 ? -30.330 25.722 -40.802 1.00 27.74 210 ASP B C 1
ATOM 5173 O O . ASP B 1 210 ? -30.135 26.729 -40.124 1.00 31.62 210 ASP B O 1
ATOM 5178 N N . VAL B 1 211 ? -30.289 24.501 -40.271 1.00 32.06 211 VAL B N 1
ATOM 5179 C CA . VAL B 1 211 ? -30.177 24.196 -38.851 1.00 29.92 211 VAL B CA 1
ATOM 5180 C C . VAL B 1 211 ? -28.764 24.495 -38.331 1.00 31.73 211 VAL B C 1
ATOM 5181 O O . VAL B 1 211 ? -27.778 24.222 -39.007 1.00 32.55 211 VAL B O 1
ATOM 5185 N N . PRO B 1 212 ? -28.589 25.009 -37.106 1.00 29.84 212 PRO B N 1
ATOM 5186 C CA . PRO B 1 212 ? -27.187 24.997 -36.716 1.00 30.64 212 PRO B CA 1
ATOM 5187 C C . PRO B 1 212 ? -26.562 23.622 -36.532 1.00 36.12 212 PRO B C 1
ATOM 5188 O O . PRO B 1 212 ? -27.225 22.596 -36.421 1.00 31.64 212 PRO B O 1
ATOM 5192 N N . LEU B 1 213 ? -25.237 23.632 -36.483 1.00 38.20 213 LEU B N 1
ATOM 5193 C CA . LEU B 1 213 ? -24.490 22.397 -36.384 1.00 40.56 213 LEU B CA 1
ATOM 5194 C C . LEU B 1 213 ? -23.427 22.765 -35.334 1.00 39.45 213 LEU B C 1
ATOM 5195 O O . LEU B 1 213 ? -22.466 23.500 -35.593 1.00 43.61 213 LEU B O 1
ATOM 5200 N N . TRP B 1 214 ? -23.660 22.262 -34.131 1.00 34.41 214 TRP B N 1
ATOM 5201 C CA . TRP B 1 214 ? -22.727 22.387 -33.018 1.00 32.24 214 TRP B CA 1
ATOM 5202 C C . TRP B 1 214 ? -21.925 21.084 -33.009 1.00 33.86 214 TRP B C 1
ATOM 5203 O O . TRP B 1 214 ? -22.255 20.080 -33.683 1.00 35.53 214 TRP B O 1
ATOM 5214 N N . ASP B 1 215 ? -20.910 21.037 -32.153 1.00 28.02 215 ASP B N 1
ATOM 5215 C CA . ASP B 1 215 ? -19.900 20.006 -32.323 1.00 28.54 215 ASP B CA 1
ATOM 5216 C C . ASP B 1 215 ? -20.365 18.600 -31.975 1.00 25.71 215 ASP B C 1
ATOM 5217 O O . ASP B 1 215 ? -19.694 17.639 -32.340 1.00 27.73 215 ASP B O 1
ATOM 5222 N N . ASP B 1 216 ? -21.458 18.489 -31.223 1.00 30.64 216 ASP B N 1
ATOM 5223 C CA . ASP B 1 216 ? -21.964 17.169 -30.805 1.00 30.88 216 ASP B CA 1
ATOM 5224 C C . ASP B 1 216 ? -22.997 16.573 -31.757 1.00 31.11 216 ASP B C 1
ATOM 5225 O O . ASP B 1 216 ? -23.631 15.583 -31.357 1.00 31.83 216 ASP B O 1
ATOM 5230 N N . PHE B 1 217 ? -23.167 17.124 -32.961 1.00 29.74 217 PHE B N 1
ATOM 5231 C CA . PHE B 1 217 ? -24.216 16.725 -33.902 1.00 29.75 217 PHE B CA 1
ATOM 5232 C C . PHE B 1 217 ? -23.648 16.473 -35.285 1.00 31.71 217 PHE B C 1
ATOM 5233 O O . PHE B 1 217 ? -22.712 17.182 -35.677 1.00 31.25 217 PHE B O 1
ATOM 5241 N N . CYS B 1 218 ? -24.151 15.446 -35.969 1.00 24.08 218 CYS B N 1
ATOM 5242 C CA . CYS B 1 218 ? -23.639 15.108 -37.288 1.00 25.52 218 CYS B CA 1
ATOM 5243 C C . CYS B 1 218 ? -24.772 14.592 -38.159 1.00 25.08 218 CYS B C 1
ATOM 5244 O O . CYS B 1 218 ? -25.539 13.684 -37.814 1.00 24.51 218 CYS B O 1
ATOM 5247 N N . TRP B 1 219 ? -24.858 15.154 -39.354 1.00 25.48 219 TRP B N 1
ATOM 5248 C CA . TRP B 1 219 ? -25.809 14.659 -40.348 1.00 24.40 219 TRP B CA 1
ATOM 5249 C C . TRP B 1 219 ? -25.372 13.351 -41.007 1.00 24.52 219 TRP B C 1
ATOM 5250 O O . TRP B 1 219 ? -24.258 13.272 -41.509 1.00 27.55 219 TRP B O 1
ATOM 5261 N N . LEU B 1 220 ? -26.199 12.301 -41.027 1.00 23.50 220 LEU B N 1
ATOM 5262 C CA . LEU B 1 220 ? -25.758 11.030 -41.631 1.00 22.59 220 LEU B CA 1
ATOM 5263 C C . LEU B 1 220 ? -26.900 10.550 -42.511 1.00 21.24 220 LEU B C 1
ATOM 5264 O O . LEU B 1 220 ? -28.040 10.756 -42.082 1.00 20.34 220 LEU B O 1
ATOM 5269 N N . THR B 1 221 ? -26.646 9.922 -43.666 1.00 20.43 221 THR B N 1
ATOM 5270 C CA . THR B 1 221 ? -27.701 9.264 -44.409 1.00 21.88 221 THR B CA 1
ATOM 5271 C C . THR B 1 221 ? -28.140 7.996 -43.677 1.00 22.98 221 THR B C 1
ATOM 5272 O O . THR B 1 221 ? -27.457 7.511 -42.766 1.00 22.06 221 THR B O 1
ATOM 5276 N N . LEU B 1 222 ? -29.275 7.457 -44.091 1.00 19.66 222 LEU B N 1
ATOM 5277 C CA . LEU B 1 222 ? -29.719 6.205 -43.463 1.00 21.47 222 LEU B CA 1
ATOM 5278 C C . LEU B 1 222 ? -28.734 5.083 -43.801 1.00 21.76 222 LEU B C 1
ATOM 5279 O O . LEU B 1 222 ? -28.577 4.154 -43.010 1.00 22.85 222 LEU B O 1
ATOM 5284 N N . GLY B 1 223 ? -28.106 5.135 -44.974 1.00 20.07 223 GLY B N 1
ATOM 5285 C CA . GLY B 1 223 ? -27.120 4.100 -45.334 1.00 20.92 223 GLY B CA 1
ATOM 5286 C C . GLY B 1 223 ? -25.928 4.158 -44.402 1.00 19.28 223 GLY B C 1
ATOM 5287 O O . GLY B 1 223 ? -25.368 3.119 -44.085 1.00 22.21 223 GLY B O 1
ATOM 5288 N N . GLN B 1 224 ? -25.527 5.348 -43.985 1.00 18.66 224 GLN B N 1
ATOM 5289 C CA . GLN B 1 224 ? -24.407 5.507 -43.067 1.00 19.78 224 GLN B CA 1
ATOM 5290 C C . GLN B 1 224 ? -24.840 5.016 -41.680 1.00 20.45 224 GLN B C 1
ATOM 5291 O O . GLN B 1 224 ? -24.088 4.317 -41.014 1.00 20.08 224 GLN B O 1
ATOM 5297 N N . ILE B 1 225 ? -26.066 5.343 -41.283 1.00 19.09 225 ILE B N 1
ATOM 5298 C CA . ILE B 1 225 ? -26.614 4.814 -40.025 1.00 17.55 225 ILE B CA 1
ATOM 5299 C C . ILE B 1 225 ? -26.676 3.292 -40.109 1.00 19.84 225 ILE B C 1
ATOM 5300 O O . ILE B 1 225 ? -26.334 2.631 -39.128 1.00 18.89 225 ILE B O 1
ATOM 5305 N N . ALA B 1 226 ? -27.078 2.711 -41.238 1.00 19.08 226 ALA B N 1
ATOM 5306 C CA . ALA B 1 226 ? -27.113 1.249 -41.368 1.00 19.99 226 ALA B CA 1
ATOM 5307 C C . ALA B 1 226 ? -25.696 0.671 -41.168 1.00 21.19 226 ALA B C 1
ATOM 5308 O O . ALA B 1 226 ? -25.596 -0.383 -40.528 1.00 20.29 226 ALA B O 1
ATOM 5310 N N . GLU B 1 227 ? -24.638 1.282 -41.723 1.00 19.73 227 GLU B N 1
ATOM 5311 C CA . GLU B 1 227 ? -23.286 0.745 -41.495 1.00 20.58 227 GLU B CA 1
ATOM 5312 C C . GLU B 1 227 ? -22.983 0.810 -39.998 1.00 20.52 227 GLU B C 1
ATOM 5313 O O . GLU B 1 227 ? -22.486 -0.172 -39.450 1.00 22.20 227 GLU B O 1
ATOM 5319 N N . LEU B 1 228 ? -23.306 1.931 -39.362 1.00 17.98 228 LEU B N 1
ATOM 5320 C CA . LEU B 1 228 ? -22.938 2.131 -37.956 1.00 17.83 228 LEU B CA 1
ATOM 5321 C C . LEU B 1 228 ? -23.752 1.205 -37.053 1.00 19.37 228 LEU B C 1
ATOM 5322 O O . LEU B 1 228 ? -23.360 0.855 -35.939 1.00 17.96 228 LEU B O 1
ATOM 5327 N N . MET B 1 229 ? -24.919 0.767 -37.515 1.00 17.84 229 MET B N 1
ATOM 5328 C CA A MET B 1 229 ? -25.763 -0.128 -36.729 0.50 18.12 229 MET B CA 1
ATOM 5329 C CA B MET B 1 229 ? -25.760 -0.135 -36.718 0.50 17.57 229 MET B CA 1
ATOM 5330 C C . MET B 1 229 ? -25.139 -1.504 -36.552 1.00 18.68 229 MET B C 1
ATOM 5331 O O . MET B 1 229 ? -25.552 -2.286 -35.697 1.00 19.55 229 MET B O 1
ATOM 5340 N N . HIS B 1 230 ? -24.145 -1.785 -37.385 1.00 18.23 230 HIS B N 1
ATOM 5341 C CA . HIS B 1 230 ? -23.436 -3.062 -37.270 1.00 18.29 230 HIS B CA 1
ATOM 5342 C C . HIS B 1 230 ? -22.329 -3.022 -36.218 1.00 20.22 230 HIS B C 1
ATOM 5343 O O . HIS B 1 230 ? -21.767 -4.072 -35.892 1.00 21.33 230 HIS B O 1
ATOM 5350 N N . GLU B 1 231 ? -22.004 -1.836 -35.733 1.00 18.86 231 GLU B N 1
ATOM 5351 C CA . GLU B 1 231 ? -20.930 -1.669 -34.746 1.00 21.09 231 GLU B CA 1
ATOM 5352 C C . GLU B 1 231 ? -21.438 -1.869 -33.331 1.00 21.00 231 GLU B C 1
ATOM 5353 O O . GLU B 1 231 ? -22.574 -1.462 -33.058 1.00 22.25 231 GLU B O 1
ATOM 5359 N N . ASP B 1 232 ? -20.605 -2.449 -32.451 1.00 18.23 232 ASP B N 1
ATOM 5360 C CA . ASP B 1 232 ? -21.020 -2.474 -31.048 1.00 17.50 232 ASP B CA 1
ATOM 5361 C C . ASP B 1 232 ? -21.192 -1.092 -30.427 1.00 19.07 232 ASP B C 1
ATOM 5362 O O . ASP B 1 232 ? -20.372 -0.197 -30.673 1.00 19.76 232 ASP B O 1
ATOM 5367 N N . GLU B 1 233 ? -22.224 -0.939 -29.598 1.00 18.31 233 GLU B N 1
ATOM 5368 C CA . GLU B 1 233 ? -22.270 0.179 -28.651 1.00 22.13 233 GLU B CA 1
ATOM 5369 C C . GLU B 1 233 ? -22.013 1.520 -29.333 1.00 21.73 233 GLU B C 1
ATOM 5370 O O . GLU B 1 233 ? -21.189 2.364 -28.930 1.00 21.92 233 GLU B O 1
ATOM 5376 N N . THR B 1 234 ? -22.719 1.716 -30.442 1.00 21.29 234 THR B N 1
ATOM 5377 C CA . THR B 1 234 ? -22.574 2.940 -31.222 1.00 19.28 234 THR B CA 1
ATOM 5378 C C . THR B 1 234 ? -23.877 3.715 -31.436 1.00 18.34 234 THR B C 1
ATOM 5379 O O . THR B 1 234 ? -24.047 4.858 -30.985 1.00 20.60 234 THR B O 1
ATOM 5383 N N . ILE B 1 235 ? -24.850 3.050 -32.047 1.00 17.79 235 ILE B N 1
ATOM 5384 C CA . ILE B 1 235 ? -26.154 3.702 -32.204 1.00 16.23 235 ILE B CA 1
ATOM 5385 C C . ILE B 1 235 ? -26.945 3.325 -30.946 1.00 16.64 235 ILE B C 1
ATOM 5386 O O . ILE B 1 235 ? -27.156 2.129 -30.668 1.00 17.82 235 ILE B O 1
ATOM 5391 N N . ASN B 1 236 ? -27.384 4.324 -30.183 1.00 16.81 236 ASN B N 1
ATOM 5392 C CA . ASN B 1 236 ? -27.891 4.055 -28.842 1.00 17.62 236 ASN B CA 1
ATOM 5393 C C . ASN B 1 236 ? -29.326 3.536 -28.872 1.00 19.27 236 ASN B C 1
ATOM 5394 O O . ASN B 1 236 ? -29.916 3.490 -29.957 1.00 17.48 236 ASN B O 1
ATOM 5399 N N . MET B 1 237 ? -29.823 3.049 -27.738 1.00 16.78 237 MET B N 1
ATOM 5400 C CA . MET B 1 237 ? -31.104 2.307 -27.690 1.00 15.28 237 MET B CA 1
ATOM 5401 C C . MET B 1 237 ? -32.262 3.190 -28.202 1.00 16.50 237 MET B C 1
ATOM 5402 O O . MET B 1 237 ? -33.132 2.745 -28.962 1.00 16.24 237 MET B O 1
ATOM 5407 N N . ASN B 1 238 ? -32.259 4.450 -27.787 1.00 17.17 238 ASN B N 1
ATOM 5408 C CA . ASN B 1 238 ? -33.319 5.347 -28.256 1.00 17.64 238 ASN B CA 1
ATOM 5409 C C . ASN B 1 238 ? -33.315 5.610 -29.752 1.00 16.24 238 ASN B C 1
ATOM 5410 O O . ASN B 1 238 ? -34.370 5.612 -30.396 1.00 17.07 238 ASN B O 1
ATOM 5415 N N . SER B 1 239 ? -32.126 5.727 -30.331 1.00 15.39 239 SER B N 1
ATOM 5416 C CA . SER B 1 239 ? -31.995 5.877 -31.785 1.00 13.28 239 SER B CA 1
ATOM 5417 C C . SER B 1 239 ? -32.481 4.589 -32.413 1.00 15.20 239 SER B C 1
ATOM 5418 O O . SER B 1 239 ? -33.176 4.684 -33.417 1.00 16.46 239 SER B O 1
ATOM 5421 N N . ARG B 1 240 ? -32.032 3.422 -31.949 1.00 15.59 240 ARG B N 1
ATOM 5422 C CA . ARG B 1 240 ? -32.561 2.191 -32.545 1.00 16.82 240 ARG B CA 1
ATOM 5423 C C . ARG B 1 240 ? -34.087 2.120 -32.547 1.00 17.05 240 ARG B C 1
ATOM 5424 O O . ARG B 1 240 ? -34.721 1.716 -33.540 1.00 16.43 240 ARG B O 1
ATOM 5432 N N . SER B 1 241 ? -34.681 2.509 -31.423 1.00 16.83 241 SER B N 1
ATOM 5433 C CA . SER B 1 241 ? -36.148 2.465 -31.336 1.00 17.37 241 SER B CA 1
ATOM 5434 C C . SER B 1 241 ? -36.771 3.388 -32.383 1.00 14.27 241 SER B C 1
ATOM 5435 O O . SER B 1 241 ? -37.714 2.963 -33.068 1.00 16.34 241 SER B O 1
ATOM 5438 N N . VAL B 1 242 ? -36.300 4.640 -32.487 1.00 13.62 242 VAL B N 1
ATOM 5439 C CA . VAL B 1 242 ? -36.960 5.568 -33.407 1.00 13.88 242 VAL B CA 1
ATOM 5440 C C . VAL B 1 242 ? -36.700 5.070 -34.840 1.00 15.09 242 VAL B C 1
ATOM 5441 O O . VAL B 1 242 ? -37.643 5.067 -35.637 1.00 16.93 242 VAL B O 1
ATOM 5445 N N . LEU B 1 243 ? -35.493 4.593 -35.155 1.00 14.17 243 LEU B N 1
ATOM 5446 C CA . LEU B 1 243 ? -35.194 4.171 -36.545 1.00 13.85 243 LEU B CA 1
ATOM 5447 C C . LEU B 1 243 ? -36.019 2.930 -36.927 1.00 14.56 243 LEU B C 1
ATOM 5448 O O . LEU B 1 243 ? -36.309 2.749 -38.114 1.00 15.16 243 LEU B O 1
ATOM 5453 N N . SER B 1 244 ? -36.380 2.091 -35.956 1.00 13.78 244 SER B N 1
ATOM 5454 C CA . SER B 1 244 ? -37.185 0.894 -36.243 1.00 15.55 244 SER B CA 1
ATOM 5455 C C . SER B 1 244 ? -38.578 1.258 -36.779 1.00 14.38 244 SER B C 1
ATOM 5456 O O . SER B 1 244 ? -39.293 0.380 -37.304 1.00 16.08 244 SER B O 1
ATOM 5459 N N . CYS B 1 245 ? -38.967 2.518 -36.526 1.00 14.76 245 CYS B N 1
ATOM 5460 C CA . CYS B 1 245 ? -40.301 2.973 -36.879 1.00 14.57 245 CYS B CA 1
ATOM 5461 C C . CYS B 1 245 ? -40.374 3.463 -38.330 1.00 16.50 245 CYS B C 1
ATOM 5462 O O . CYS B 1 245 ? -41.459 3.790 -38.834 1.00 17.91 245 CYS B O 1
ATOM 5465 N N . LEU B 1 246 ? -39.244 3.484 -39.017 1.00 16.23 246 LEU B N 1
ATOM 5466 C CA . LEU B 1 246 ? -39.221 4.072 -40.379 1.00 15.81 246 LEU B CA 1
ATOM 5467 C C . LEU B 1 246 ? -40.095 3.242 -41.331 1.00 16.72 246 LEU B C 1
ATOM 5468 O O . LEU B 1 246 ? -40.030 2.015 -41.336 1.00 17.36 246 LEU B O 1
ATOM 5473 N N . PRO B 1 247 ? -40.983 3.895 -42.086 1.00 17.26 247 PRO B N 1
ATOM 5474 C CA . PRO B 1 247 ? -41.930 3.119 -42.875 1.00 19.27 247 PRO B CA 1
ATOM 5475 C C . PRO B 1 247 ? -41.409 2.864 -44.289 1.00 24.43 247 PRO B C 1
ATOM 5476 O O . PRO B 1 247 ? -41.846 3.502 -45.280 1.00 28.27 247 PRO B O 1
ATOM 5480 N N . TYR B 1 248 ? -40.525 1.894 -44.389 1.00 21.23 248 TYR B N 1
ATOM 5481 C CA . TYR B 1 248 ? -40.187 1.371 -45.734 1.00 22.21 248 TYR B CA 1
ATOM 5482 C C . TYR B 1 248 ? -41.305 0.750 -46.545 1.00 21.21 248 TYR B C 1
ATOM 5483 O O . TYR B 1 248 ? -42.217 0.160 -46.003 1.00 27.47 248 TYR B O 1
ATOM 5492 N N . GLN B 1 249 ? -41.195 0.683 -47.878 1.00 25.85 249 GLN B N 1
ATOM 5493 C CA . GLN B 1 249 ? -42.210 -0.059 -48.638 1.00 25.21 249 GLN B CA 1
ATOM 5494 C C . GLN B 1 249 ? -41.990 -1.551 -48.665 1.00 27.85 249 GLN B C 1
ATOM 5495 O O . GLN B 1 249 ? -40.799 -1.797 -48.805 1.00 26.83 249 GLN B O 1
ATOM 5501 N N . ASP B 1 250 ? -42.935 -2.491 -48.477 1.00 23.61 250 ASP B N 1
ATOM 5502 C CA . ASP B 1 250 ? -42.612 -3.926 -48.541 1.00 26.07 250 ASP B CA 1
ATOM 5503 C C . ASP B 1 250 ? -42.245 -4.378 -49.959 1.00 27.05 250 ASP B C 1
ATOM 5504 O O . ASP B 1 250 ? -43.108 -4.337 -50.835 1.00 34.13 250 ASP B O 1
ATOM 5509 N N . ILE B 1 251 ? -41.058 -4.930 -50.169 1.00 28.97 251 ILE B N 1
ATOM 5510 C CA . ILE B 1 251 ? -40.567 -5.480 -51.447 1.00 30.51 251 ILE B CA 1
ATOM 5511 C C . ILE B 1 251 ? -41.174 -6.861 -51.792 1.00 29.36 251 ILE B C 1
ATOM 5512 O O . ILE B 1 251 ? -41.206 -7.315 -52.959 1.00 30.48 251 ILE B O 1
ATOM 5517 N N . THR B 1 252 ? -41.662 -7.586 -50.795 1.00 21.62 252 THR B N 1
ATOM 5518 C CA . THR B 1 252 ? -42.260 -8.946 -50.953 1.00 25.82 252 THR B CA 1
ATOM 5519 C C . THR B 1 252 ? -43.544 -9.072 -50.114 1.00 27.66 252 THR B C 1
ATOM 5520 O O . THR B 1 252 ? -43.489 -9.584 -48.996 1.00 28.04 252 THR B O 1
ATOM 5524 N N . PRO B 1 253 ? -44.678 -8.552 -50.606 1.00 23.52 253 PRO B N 1
ATOM 5525 C CA . PRO B 1 253 ? -45.888 -8.392 -49.805 1.00 24.04 253 PRO B CA 1
ATOM 5526 C C . PRO B 1 253 ? -46.724 -9.667 -49.616 1.00 22.33 253 PRO B C 1
ATOM 5527 O O . PRO B 1 253 ? -47.940 -9.685 -49.830 1.00 21.13 253 PRO B O 1
ATOM 5531 N N . ARG B 1 254 ? -46.045 -10.730 -49.182 1.00 17.87 254 ARG B N 1
ATOM 5532 C CA . ARG B 1 254 ? -46.742 -12.001 -48.902 1.00 18.24 254 ARG B CA 1
ATOM 5533 C C . ARG B 1 254 ? -46.252 -12.367 -47.500 1.00 18.25 254 ARG B C 1
ATOM 5534 O O . ARG B 1 254 ? -45.207 -11.872 -47.075 1.00 20.95 254 ARG B O 1
ATOM 5542 N N . ALA B 1 255 ? -47.002 -13.221 -46.815 1.00 13.75 255 ALA B N 1
ATOM 5543 C CA . ALA B 1 255 ? -46.536 -13.657 -45.490 1.00 15.85 255 ALA B CA 1
ATOM 5544 C C . ALA B 1 255 ? -47.343 -14.892 -45.101 1.00 14.68 255 ALA B C 1
ATOM 5545 O O . ALA B 1 255 ? -48.401 -15.165 -45.691 1.00 16.02 255 ALA B O 1
ATOM 5547 N N . LEU B 1 256 ? -46.849 -15.611 -44.092 1.00 15.00 256 LEU B N 1
ATOM 5548 C CA . LEU B 1 256 ? -47.516 -16.858 -43.698 1.00 13.05 256 LEU B CA 1
ATOM 5549 C C . LEU B 1 256 ? -48.909 -16.504 -43.149 1.00 14.48 256 LEU B C 1
ATOM 5550 O O . LEU B 1 256 ? -49.923 -17.173 -43.431 1.00 14.90 256 LEU B O 1
ATOM 5555 N N . PHE B 1 257 ? -48.946 -15.440 -42.353 1.00 17.07 257 PHE B N 1
ATOM 5556 C CA . PHE B 1 257 ? -50.202 -14.844 -41.884 1.00 16.61 257 PHE B CA 1
ATOM 5557 C C . PHE B 1 257 ? -50.546 -13.610 -42.701 1.00 15.71 257 PHE B C 1
ATOM 5558 O O . PHE B 1 257 ? -49.667 -12.777 -42.957 1.00 15.72 257 PHE B O 1
ATOM 5566 N N . SER B 1 258 ? -51.766 -13.562 -43.209 1.00 14.77 258 SER B N 1
ATOM 5567 C CA . SER B 1 258 ? -52.199 -12.261 -43.732 1.00 14.58 258 SER B CA 1
ATOM 5568 C C . SER B 1 258 ? -52.164 -11.228 -42.595 1.00 16.82 258 SER B C 1
ATOM 5569 O O . SER B 1 258 ? -52.086 -11.591 -41.416 1.00 16.27 258 SER B O 1
ATOM 5572 N N . ASP B 1 259 ? -52.219 -9.936 -42.941 1.00 14.00 259 ASP B N 1
ATOM 5573 C CA . ASP B 1 259 ? -52.145 -8.970 -41.841 1.00 15.42 259 ASP B CA 1
ATOM 5574 C C . ASP B 1 259 ? -53.352 -9.129 -40.913 1.00 15.23 259 ASP B C 1
ATOM 5575 O O . ASP B 1 259 ? -53.132 -8.994 -39.700 1.00 13.91 259 ASP B O 1
ATOM 5580 N N . VAL B 1 260 ? -54.556 -9.424 -41.389 1.00 14.88 260 VAL B N 1
ATOM 5581 C CA . VAL B 1 260 ? -55.677 -9.681 -40.483 1.00 16.02 260 VAL B CA 1
ATOM 5582 C C . VAL B 1 260 ? -55.459 -10.959 -39.657 1.00 15.74 260 VAL B C 1
ATOM 5583 O O . VAL B 1 260 ? -55.775 -10.948 -38.469 1.00 15.88 260 VAL B O 1
ATOM 5587 N N . GLN B 1 261 ? -54.948 -12.039 -40.254 1.00 14.76 261 GLN B N 1
ATOM 5588 C CA . GLN B 1 261 ? -54.643 -13.205 -39.440 1.00 14.49 261 GLN B CA 1
ATOM 5589 C C . GLN B 1 261 ? -53.592 -12.917 -38.364 1.00 13.18 261 GLN B C 1
ATOM 5590 O O . GLN B 1 261 ? -53.660 -13.514 -37.270 1.00 14.97 261 GLN B O 1
ATOM 5596 N N . LEU B 1 262 ? -52.634 -12.019 -38.629 1.00 12.92 262 LEU B N 1
ATOM 5597 C CA . LEU B 1 262 ? -51.655 -11.724 -37.591 1.00 15.36 262 LEU B CA 1
ATOM 5598 C C . LEU B 1 262 ? -52.348 -10.965 -36.461 1.00 13.63 262 LEU B C 1
ATOM 5599 O O . LEU B 1 262 ? -52.059 -11.196 -35.267 1.00 14.41 262 LEU B O 1
ATOM 5604 N N . LEU B 1 263 ? -53.177 -9.977 -36.821 1.00 13.39 263 LEU B N 1
ATOM 5605 C CA . LEU B 1 263 ? -53.850 -9.265 -35.738 1.00 14.35 263 LEU B CA 1
ATOM 5606 C C . LEU B 1 263 ? -54.760 -10.201 -34.934 1.00 17.14 263 LEU B C 1
ATOM 5607 O O . LEU B 1 263 ? -54.891 -10.045 -33.700 1.00 13.74 263 LEU B O 1
ATOM 5612 N N . SER B 1 264 ? -55.376 -11.147 -35.643 1.00 14.43 264 SER B N 1
ATOM 5613 C CA . SER B 1 264 ? -56.220 -12.130 -34.920 1.00 14.04 264 SER B CA 1
ATOM 5614 C C . SER B 1 264 ? -55.358 -12.970 -33.929 1.00 12.91 264 SER B C 1
ATOM 5615 O O . SER B 1 264 ? -55.780 -13.221 -32.792 1.00 15.79 264 SER B O 1
ATOM 5618 N N . TRP B 1 265 ? -54.225 -13.436 -34.432 1.00 13.33 265 TRP B N 1
ATOM 5619 C CA . TRP B 1 265 ? -53.359 -14.263 -33.594 1.00 14.95 265 TRP B CA 1
ATOM 5620 C C . TRP B 1 265 ? -52.926 -13.471 -32.369 1.00 17.02 265 TRP B C 1
ATOM 5621 O O . TRP B 1 265 ? -52.961 -13.981 -31.226 1.00 13.90 265 TRP B O 1
ATOM 5632 N N . PHE B 1 266 ? -52.570 -12.204 -32.604 1.00 13.00 266 PHE B N 1
ATOM 5633 C CA . PHE B 1 266 ? -52.028 -11.439 -31.482 1.00 14.84 266 PHE B CA 1
ATOM 5634 C C . PHE B 1 266 ? -53.168 -11.069 -30.526 1.00 14.50 266 PHE B C 1
ATOM 5635 O O . PHE B 1 266 ? -52.957 -10.996 -29.308 1.00 15.27 266 PHE B O 1
ATOM 5643 N N . THR B 1 267 ? -54.369 -10.881 -31.054 1.00 13.64 267 THR B N 1
ATOM 5644 C CA . THR B 1 267 ? -55.546 -10.637 -30.224 1.00 14.55 267 THR B CA 1
ATOM 5645 C C . THR B 1 267 ? -55.772 -11.834 -29.284 1.00 16.14 267 THR B C 1
ATOM 5646 O O . THR B 1 267 ? -56.072 -11.653 -28.113 1.00 15.59 267 THR B O 1
ATOM 5650 N N . ASN B 1 268 ? -55.676 -13.054 -29.807 1.00 15.22 268 ASN B N 1
ATOM 5651 C CA . ASN B 1 268 ? -55.903 -14.192 -28.904 1.00 15.75 268 ASN B CA 1
ATOM 5652 C C . ASN B 1 268 ? -54.744 -14.247 -27.887 1.00 16.56 268 ASN B C 1
ATOM 5653 O O . ASN B 1 268 ? -55.013 -14.584 -26.727 1.00 17.02 268 ASN B O 1
ATOM 5658 N N . GLU B 1 269 ? -53.501 -13.934 -28.256 1.00 14.76 269 GLU B N 1
ATOM 5659 C CA . GLU B 1 269 ? -52.397 -13.898 -27.288 1.00 16.46 269 GLU B CA 1
ATOM 5660 C C . GLU B 1 269 ? -52.674 -12.906 -26.162 1.00 18.62 269 GLU B C 1
ATOM 5661 O O . GLU B 1 269 ? -52.460 -13.138 -24.980 1.00 16.52 269 GLU B O 1
ATOM 5667 N N . ARG B 1 270 ? -53.173 -11.740 -26.552 1.00 15.26 270 ARG B N 1
ATOM 5668 C CA . ARG B 1 270 ? -53.466 -10.699 -25.564 1.00 16.35 270 ARG B CA 1
ATOM 5669 C C . ARG B 1 270 ? -54.652 -11.073 -24.679 1.00 18.11 270 ARG B C 1
ATOM 5670 O O . ARG B 1 270 ? -54.699 -10.529 -23.588 1.00 20.90 270 ARG B O 1
ATOM 5678 N N . SER B 1 271 ? -55.542 -11.951 -25.110 1.00 15.52 271 SER B N 1
ATOM 5679 C CA . SER B 1 271 ? -56.779 -12.315 -24.422 1.00 17.89 271 SER B CA 1
ATOM 5680 C C . SER B 1 271 ? -56.619 -13.513 -23.493 1.00 20.66 271 SER B C 1
ATOM 5681 O O . SER B 1 271 ? -57.461 -13.697 -22.624 1.00 20.84 271 SER B O 1
ATOM 5684 N N . ARG B 1 272 ? -55.586 -14.315 -23.710 1.00 17.98 272 ARG B N 1
ATOM 5685 C CA . ARG B 1 272 ? -55.617 -15.646 -23.135 1.00 17.68 272 ARG B CA 1
ATOM 5686 C C . ARG B 1 272 ? -54.820 -15.762 -21.852 1.00 22.23 272 ARG B C 1
ATOM 5687 O O . ARG B 1 272 ? -54.838 -16.829 -21.222 1.00 23.69 272 ARG B O 1
ATOM 5695 N N . HIS B 1 273 ? -54.163 -14.693 -21.424 1.00 22.33 273 HIS B N 1
ATOM 5696 C CA . HIS B 1 273 ? -53.423 -14.694 -20.167 1.00 23.41 273 HIS B CA 1
ATOM 5697 C C . HIS B 1 273 ? -54.207 -13.974 -19.066 1.00 29.39 273 HIS B C 1
ATOM 5698 O O . HIS B 1 273 ? -55.041 -13.086 -19.308 1.00 32.21 273 HIS B O 1
ATOM 5705 N N . ASP B 1 274 ? -53.958 -14.339 -17.815 1.00 24.38 274 ASP B N 1
ATOM 5706 C CA . ASP B 1 274 ? -54.581 -13.519 -16.777 1.00 26.03 274 ASP B CA 1
ATOM 5707 C C . ASP B 1 274 ? -53.448 -12.971 -15.918 1.00 25.36 274 ASP B C 1
ATOM 5708 O O . ASP B 1 274 ? -52.901 -13.710 -15.089 1.00 27.47 274 ASP B O 1
ATOM 5713 N N . VAL B 1 275 ? -53.053 -11.729 -16.205 1.00 24.22 275 VAL B N 1
ATOM 5714 C CA . VAL B 1 275 ? -51.933 -11.130 -15.467 1.00 22.49 275 VAL B CA 1
ATOM 5715 C C . VAL B 1 275 ? -52.472 -10.015 -14.568 1.00 25.93 275 VAL B C 1
ATOM 5716 O O . VAL B 1 275 ? -53.265 -9.200 -15.036 1.00 26.84 275 VAL B O 1
ATOM 5720 N N . ARG B 1 276 ? -52.050 -9.959 -13.302 1.00 24.50 276 ARG B N 1
ATOM 5721 C CA . ARG B 1 276 ? -52.548 -8.901 -12.432 1.00 24.48 276 ARG B CA 1
ATOM 5722 C C . ARG B 1 276 ? -51.322 -8.274 -11.767 1.00 20.51 276 ARG B C 1
ATOM 5723 O O . ARG B 1 276 ? -50.538 -8.982 -11.123 1.00 22.72 276 ARG B O 1
ATOM 5731 N N . VAL B 1 277 ? -51.177 -6.970 -11.942 1.00 20.76 277 VAL B N 1
ATOM 5732 C CA . VAL B 1 277 ? -49.979 -6.293 -11.484 1.00 20.30 277 VAL B CA 1
ATOM 5733 C C . VAL B 1 277 ? -50.414 -5.198 -10.521 1.00 23.54 277 VAL B C 1
ATOM 5734 O O . VAL B 1 277 ? -51.409 -4.513 -10.767 1.00 23.61 277 VAL B O 1
ATOM 5738 N N . ARG B 1 278 ? -49.607 -4.939 -9.499 1.00 24.09 278 ARG B N 1
ATOM 5739 C CA . ARG B 1 278 ? -49.890 -3.739 -8.719 1.00 25.75 278 ARG B CA 1
ATOM 5740 C C . ARG B 1 278 ? -48.559 -3.080 -8.356 1.00 24.26 278 ARG B C 1
ATOM 5741 O O . ARG B 1 278 ? -47.548 -3.735 -8.094 1.00 23.86 278 ARG B O 1
ATOM 5749 N N . ARG B 1 279 ? -48.554 -1.754 -8.354 1.00 22.65 279 ARG B N 1
ATOM 5750 C CA . ARG B 1 279 ? -47.428 -0.994 -7.840 1.00 25.55 279 ARG B CA 1
ATOM 5751 C C . ARG B 1 279 ? -47.496 -1.031 -6.310 1.00 27.03 279 ARG B C 1
ATOM 5752 O O . ARG B 1 279 ? -48.593 -0.871 -5.732 1.00 28.24 279 ARG B O 1
ATOM 5760 N N . ILE B 1 280 ? -46.348 -1.252 -5.667 1.00 24.06 280 ILE B N 1
ATOM 5761 C CA . ILE B 1 280 ? -46.356 -1.255 -4.196 1.00 23.82 280 ILE B CA 1
ATOM 5762 C C . ILE B 1 280 ? -45.193 -0.384 -3.730 1.00 26.31 280 ILE B C 1
ATOM 5763 O O . ILE B 1 280 ? -44.290 -0.052 -4.488 1.00 22.75 280 ILE B O 1
ATOM 5768 N N . PRO B 1 281 ? -45.139 -0.030 -2.429 1.00 22.87 281 PRO B N 1
ATOM 5769 C CA . PRO B 1 281 ? -43.942 0.669 -1.957 1.00 23.38 281 PRO B CA 1
ATOM 5770 C C . PRO B 1 281 ? -42.680 -0.190 -2.102 1.00 19.64 281 PRO B C 1
ATOM 5771 O O . PRO B 1 281 ? -42.756 -1.411 -1.945 1.00 22.45 281 PRO B O 1
ATOM 5775 N N . LEU B 1 282 ? -41.555 0.461 -2.380 1.00 19.82 282 LEU B N 1
ATOM 5776 C CA . LEU B 1 282 ? -40.274 -0.205 -2.534 1.00 20.50 282 LEU B CA 1
ATOM 5777 C C . LEU B 1 282 ? -39.966 -0.915 -1.207 1.00 24.53 282 LEU B C 1
ATOM 5778 O O . LEU B 1 282 ? -39.399 -2.009 -1.200 1.00 23.00 282 LEU B O 1
ATOM 5783 N N . ALA B 1 283 ? -40.411 -0.296 -0.111 1.00 25.58 283 ALA B N 1
ATOM 5784 C CA . ALA B 1 283 ? -40.091 -0.864 1.218 1.00 28.36 283 ALA B CA 1
ATOM 5785 C C . ALA B 1 283 ? -40.778 -2.209 1.435 1.00 28.55 283 ALA B C 1
ATOM 5786 O O . ALA B 1 283 ? -40.329 -3.004 2.269 1.00 30.51 283 ALA B O 1
ATOM 5788 N N . ASP B 1 284 ? -41.843 -2.483 0.690 1.00 26.93 284 ASP B N 1
ATOM 5789 C CA . ASP B 1 284 ? -42.639 -3.680 0.915 1.00 27.32 284 ASP B CA 1
ATOM 5790 C C . ASP B 1 284 ? -42.202 -4.838 0.010 1.00 25.97 284 ASP B C 1
ATOM 5791 O O . ASP B 1 284 ? -42.769 -5.914 0.176 1.00 27.25 284 ASP B O 1
ATOM 5796 N N . VAL B 1 285 ? -41.264 -4.612 -0.911 1.00 24.79 285 VAL B N 1
ATOM 5797 C CA . VAL B 1 285 ? -40.834 -5.635 -1.884 1.00 22.27 285 VAL B CA 1
ATOM 5798 C C . VAL B 1 285 ? -40.190 -6.849 -1.214 1.00 25.64 285 VAL B C 1
ATOM 5799 O O . VAL B 1 285 ? -39.246 -6.635 -0.482 1.00 30.09 285 VAL B O 1
ATOM 5803 N N . CYS B 1 286 ? -40.729 -8.052 -1.383 1.00 24.69 286 CYS B N 1
ATOM 5804 C CA . CYS B 1 286 ? -40.163 -9.260 -0.792 1.00 27.07 286 CYS B CA 1
ATOM 5805 C C . CYS B 1 286 ? -39.192 -9.883 -1.782 1.00 28.81 286 CYS B C 1
ATOM 5806 O O . CYS B 1 286 ? -39.317 -9.733 -3.007 1.00 26.99 286 CYS B O 1
ATOM 5809 N N . GLY B 1 287 ? -38.188 -10.572 -1.248 1.00 25.72 287 GLY B N 1
ATOM 5810 C CA . GLY B 1 287 ? -37.172 -11.235 -2.084 1.00 24.56 287 GLY B CA 1
ATOM 5811 C C . GLY B 1 287 ? -35.956 -10.443 -2.501 1.00 26.23 287 GLY B C 1
ATOM 5812 O O . GLY B 1 287 ? -35.079 -10.992 -3.183 1.00 26.42 287 GLY B O 1
ATOM 5813 N N . TRP B 1 288 ? -35.911 -9.171 -2.108 1.00 23.20 288 TRP B N 1
ATOM 5814 C CA . TRP B 1 288 ? -34.847 -8.226 -2.452 1.00 22.66 288 TRP B CA 1
ATOM 5815 C C . TRP B 1 288 ? -34.296 -7.606 -1.170 1.00 26.37 288 TRP B C 1
ATOM 5816 O O . TRP B 1 288 ? -35.050 -7.284 -0.240 1.00 27.73 288 TRP B O 1
ATOM 5827 N N . LYS B 1 289 ? -33.010 -7.299 -1.182 1.00 29.28 289 LYS B N 1
ATOM 5828 C CA . LYS B 1 289 ? -32.345 -6.800 0.025 1.00 31.61 289 LYS B CA 1
ATOM 5829 C C . LYS B 1 289 ? -31.782 -5.417 -0.251 1.00 29.41 289 LYS B C 1
ATOM 5830 O O . LYS B 1 289 ? -31.077 -5.274 -1.246 1.00 29.57 289 LYS B O 1
ATOM 5836 N N . GLN B 1 290 ? -32.065 -4.430 0.602 1.00 30.02 290 GLN B N 1
ATOM 5837 C CA . GLN B 1 290 ? -31.515 -3.101 0.378 1.00 29.67 290 GLN B CA 1
ATOM 5838 C C . GLN B 1 290 ? -30.296 -3.024 1.290 1.00 34.92 290 GLN B C 1
ATOM 5839 O O . GLN B 1 290 ? -30.463 -3.202 2.503 1.00 36.22 290 GLN B O 1
ATOM 5845 N N . GLY B 1 291 ? -29.120 -2.836 0.700 1.00 32.01 291 GLY B N 1
ATOM 5846 C CA . GLY B 1 291 ? -27.882 -2.633 1.446 1.00 37.25 291 GLY B CA 1
ATOM 5847 C C . GLY B 1 291 ? -27.441 -1.183 1.383 1.00 33.55 291 GLY B C 1
ATOM 5848 O O . GLY B 1 291 ? -28.173 -0.296 0.933 1.00 34.30 291 GLY B O 1
ATOM 5849 N N . ALA B 1 292 ? -26.221 -0.911 1.831 1.00 35.86 292 ALA B N 1
ATOM 5850 C CA . ALA B 1 292 ? -25.815 0.494 1.841 1.00 35.31 292 ALA B CA 1
ATOM 5851 C C . ALA B 1 292 ? -25.453 0.972 0.436 1.00 33.02 292 ALA B C 1
ATOM 5852 O O . ALA B 1 292 ? -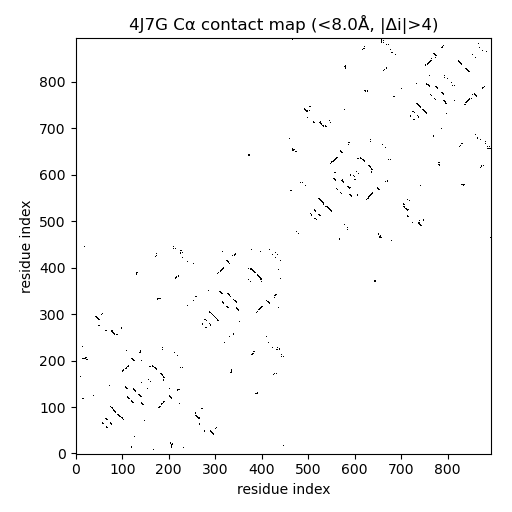25.452 2.178 0.170 1.00 33.56 292 ALA B O 1
ATOM 5854 N N . GLU B 1 293 ? -25.130 0.026 -0.437 1.00 32.89 293 GLU B N 1
ATOM 5855 C CA . GLU B 1 293 ? -24.741 0.390 -1.801 1.00 34.79 293 GLU B CA 1
ATOM 5856 C C . GLU B 1 293 ? -25.675 -0.079 -2.917 1.00 32.69 293 GLU B C 1
ATOM 5857 O O . GLU B 1 293 ? -25.730 0.585 -3.955 1.00 31.59 293 GLU B O 1
ATOM 5863 N N . GLU B 1 294 ? -26.318 -1.225 -2.731 1.00 32.08 294 GLU B N 1
ATOM 5864 C CA . GLU B 1 294 ? -27.162 -1.763 -3.810 1.00 31.47 294 GLU B CA 1
ATOM 5865 C C . GLU B 1 294 ? -28.464 -2.322 -3.249 1.00 32.73 294 GLU B C 1
ATOM 5866 O O . GLU B 1 294 ? -28.512 -2.762 -2.091 1.00 30.70 294 GLU B O 1
ATOM 5872 N N . ILE B 1 295 ? -29.524 -2.355 -4.059 1.00 27.21 295 ILE B N 1
ATOM 5873 C CA . ILE B 1 295 ? -30.659 -3.222 -3.785 1.00 26.20 295 ILE B CA 1
ATOM 5874 C C . ILE B 1 295 ? -30.565 -4.414 -4.750 1.00 28.96 295 ILE B C 1
ATOM 5875 O O . ILE B 1 295 ? -30.408 -4.267 -5.970 1.00 27.17 295 ILE B O 1
ATOM 5880 N N . GLU B 1 296 ? -30.611 -5.628 -4.220 1.00 25.24 296 GLU B N 1
ATOM 5881 C CA . GLU B 1 296 ? -30.254 -6.774 -5.039 1.00 25.77 296 GLU B CA 1
ATOM 5882 C C . GLU B 1 296 ? -31.169 -7.930 -4.682 1.00 23.70 296 GLU B C 1
ATOM 5883 O O . GLU B 1 296 ? -31.703 -8.017 -3.569 1.00 26.65 296 GLU B O 1
ATOM 5889 N N . HIS B 1 297 ? -31.352 -8.872 -5.600 1.00 20.07 297 HIS B N 1
ATOM 5890 C CA . HIS B 1 297 ? -32.239 -10.012 -5.400 1.00 20.72 297 HIS B CA 1
ATOM 5891 C C . HIS B 1 297 ? -31.526 -10.988 -4.462 1.00 26.24 297 HIS B C 1
ATOM 5892 O O . HIS B 1 297 ? -30.314 -11.165 -4.557 1.00 28.02 297 HIS B O 1
ATOM 5899 N N . GLU B 1 298 ? -32.291 -11.579 -3.553 1.00 27.08 298 GLU B N 1
ATOM 5900 C CA . GLU B 1 298 ? -31.673 -12.468 -2.554 1.00 28.52 298 GLU B CA 1
ATOM 5901 C C . GLU B 1 298 ? -30.954 -13.662 -3.168 1.00 31.53 298 GLU B C 1
ATOM 5902 O O . GLU B 1 298 ? -29.999 -14.177 -2.569 1.00 32.47 298 GLU B O 1
ATOM 5908 N N . ASP B 1 299 ? -31.361 -14.094 -4.359 1.00 26.85 299 ASP B N 1
ATOM 5909 C CA . ASP B 1 299 ? -30.609 -15.129 -5.063 1.00 27.61 299 ASP B CA 1
ATOM 5910 C C . ASP B 1 299 ? -29.696 -14.696 -6.209 1.00 27.48 299 ASP B C 1
ATOM 5911 O O . ASP B 1 299 ? -29.259 -15.547 -6.990 1.00 33.09 299 ASP B O 1
ATOM 5916 N N . GLY B 1 300 ? -29.409 -13.406 -6.348 1.00 26.16 300 GLY B N 1
ATOM 5917 C CA . GLY B 1 300 ? -28.340 -12.939 -7.225 1.00 29.41 300 GLY B CA 1
ATOM 5918 C C . GLY B 1 300 ? -28.831 -12.853 -8.666 1.00 31.04 300 GLY B C 1
ATOM 5919 O O . GLY B 1 300 ? -28.022 -12.841 -9.593 1.00 31.26 300 GLY B O 1
ATOM 5920 N N . ARG B 1 301 ? -30.142 -12.883 -8.889 1.00 25.22 301 ARG B N 1
ATOM 5921 C CA . ARG B 1 301 ? -30.640 -12.871 -10.272 1.00 23.50 301 ARG B CA 1
ATOM 5922 C C . ARG B 1 301 ? -31.149 -11.479 -10.666 1.00 23.29 301 ARG B C 1
ATOM 5923 O O . ARG B 1 301 ? -31.250 -10.579 -9.838 1.00 22.61 301 ARG B O 1
ATOM 5931 N N . TYR B 1 302 ? -31.438 -11.289 -11.950 1.00 23.69 302 TYR B N 1
ATOM 5932 C CA . TYR B 1 302 ? -32.200 -10.136 -12.461 1.00 21.69 302 TYR B CA 1
ATOM 5933 C C . TYR B 1 302 ? -31.389 -8.879 -12.666 1.00 23.77 302 TYR B C 1
ATOM 5934 O O . TYR B 1 302 ? -30.770 -8.693 -13.733 1.00 22.26 302 TYR B O 1
ATOM 5943 N N . PHE B 1 303 ? -31.294 -8.033 -11.638 1.00 20.83 303 PHE B N 1
ATOM 5944 C CA . PHE B 1 303 ? -30.658 -6.748 -11.742 1.00 19.63 303 PHE B CA 1
ATOM 5945 C C . PHE B 1 303 ? -30.334 -6.226 -10.329 1.00 21.85 303 PHE B C 1
ATOM 5946 O O . PHE B 1 303 ? -30.716 -6.901 -9.364 1.00 22.00 303 PHE B O 1
ATOM 5954 N N . LYS B 1 304 ? -29.621 -5.107 -10.247 1.00 21.68 304 LYS B N 1
ATOM 5955 C CA . LYS B 1 304 ? -29.338 -4.458 -8.964 1.00 23.67 304 LYS B CA 1
ATOM 5956 C C . LYS B 1 304 ? -29.641 -2.971 -9.141 1.00 24.55 304 LYS B C 1
ATOM 5957 O O . LYS B 1 304 ? -29.438 -2.419 -10.224 1.00 24.61 304 LYS B O 1
ATOM 5963 N N . VAL B 1 305 ? -30.139 -2.318 -8.088 1.00 23.00 305 VAL B N 1
ATOM 5964 C CA . VAL B 1 305 ? -30.251 -0.872 -8.097 1.00 21.22 305 VAL B CA 1
ATOM 5965 C C . VAL B 1 305 ? -29.000 -0.376 -7.371 1.00 24.99 305 VAL B C 1
ATOM 5966 O O . VAL B 1 305 ? -28.622 -0.984 -6.360 1.00 25.19 305 VAL B O 1
ATOM 5970 N N . LEU B 1 306 ? -28.378 0.679 -7.888 1.00 25.39 306 LEU B N 1
ATOM 5971 C CA . LEU B 1 306 ? -27.139 1.189 -7.296 1.00 26.34 306 LEU B CA 1
ATOM 5972 C C . LEU B 1 306 ? -27.189 2.698 -7.457 1.00 28.66 306 LEU B C 1
ATOM 5973 O O . LEU B 1 306 ? -28.185 3.251 -7.942 1.00 26.86 306 LEU B O 1
ATOM 5978 N N . ALA B 1 307 ? -26.127 3.370 -7.012 1.00 24.92 307 ALA B N 1
ATOM 5979 C CA . ALA B 1 307 ? -26.057 4.814 -7.124 1.00 27.40 307 ALA B CA 1
ATOM 5980 C C . ALA B 1 307 ? -24.701 5.256 -7.673 1.00 28.05 307 ALA B C 1
ATOM 5981 O O . ALA B 1 307 ? -23.693 4.569 -7.487 1.00 30.54 307 ALA B O 1
ATOM 5983 N N . VAL B 1 308 ? -24.675 6.374 -8.396 1.00 28.74 308 VAL B N 1
ATOM 5984 C CA . VAL B 1 308 ? -23.437 6.857 -9.003 1.00 26.37 308 VAL B CA 1
ATOM 5985 C C . VAL B 1 308 ? -23.347 8.365 -8.866 1.00 28.93 308 VAL B C 1
ATOM 5986 O O . VAL B 1 308 ? -24.367 9.041 -8.734 1.00 27.11 308 VAL B O 1
ATOM 5990 N N . ALA B 1 309 ? -22.110 8.866 -8.865 1.00 29.44 309 ALA B N 1
ATOM 5991 C CA . ALA B 1 309 ? -21.813 10.285 -8.900 1.00 30.97 309 ALA B CA 1
ATOM 5992 C C . ALA B 1 309 ? -21.182 10.486 -10.260 1.00 29.92 309 ALA B C 1
ATOM 5993 O O . ALA B 1 309 ? -20.335 9.707 -10.708 1.00 35.25 309 ALA B O 1
ATOM 5995 N N . VAL B 1 310 ? -21.585 11.571 -10.914 1.00 34.77 310 VAL B N 1
ATOM 5996 C CA . VAL B 1 310 ? -21.066 11.855 -12.242 1.00 34.34 310 VAL B CA 1
ATOM 5997 C C . VAL B 1 310 ? -20.224 13.107 -12.036 1.00 38.38 310 VAL B C 1
ATOM 5998 O O . VAL B 1 310 ? -20.739 14.102 -11.522 1.00 35.93 310 VAL B O 1
ATOM 6002 N N . LYS B 1 311 ? -18.961 13.027 -12.442 1.00 42.90 311 LYS B N 1
ATOM 6003 C CA . LYS B 1 311 ? -18.071 14.190 -12.335 1.00 50.05 311 LYS B CA 1
ATOM 6004 C C . LYS B 1 311 ? -17.101 14.314 -13.509 1.00 51.69 311 LYS B C 1
ATOM 6005 O O . LYS B 1 311 ? -17.317 13.692 -14.548 1.00 52.13 311 LYS B O 1
ATOM 6011 N N . GLY B 1 312 ? -16.036 15.095 -13.328 1.00 55.80 312 GLY B N 1
ATOM 6012 C CA . GLY B 1 312 ? -14.832 15.098 -14.164 1.00 55.85 312 GLY B CA 1
ATOM 6013 C C . GLY B 1 312 ? -14.594 16.462 -14.780 1.00 56.51 312 GLY B C 1
ATOM 6014 O O . GLY B 1 312 ? -15.443 17.340 -14.616 1.00 57.00 312 GLY B O 1
ATOM 6015 N N . ILE B 1 318 ? -18.483 17.294 -8.344 1.00 49.20 318 ILE B N 1
ATOM 6016 C CA . ILE B 1 318 ? -19.650 16.488 -8.727 1.00 49.42 318 ILE B CA 1
ATOM 6017 C C . ILE B 1 318 ? -20.767 17.265 -9.432 1.00 47.74 318 ILE B C 1
ATOM 6018 O O . ILE B 1 318 ? -21.421 18.135 -8.845 1.00 48.18 318 ILE B O 1
ATOM 6023 N N . SER B 1 319 ? -21.025 16.919 -10.689 1.00 44.71 319 SER B N 1
ATOM 6024 C CA . SER B 1 319 ? -22.149 17.511 -11.403 1.00 41.58 319 SER B CA 1
ATOM 6025 C C . SER B 1 319 ? -23.510 17.019 -10.929 1.00 37.48 319 SER B C 1
ATOM 6026 O O . SER B 1 319 ? -24.384 17.843 -10.667 1.00 37.16 319 SER B O 1
ATOM 6029 N N . TRP B 1 320 ? -23.726 15.708 -10.837 1.00 35.29 320 TRP B N 1
ATOM 6030 C CA . TRP B 1 320 ? -24.927 15.214 -10.171 1.00 33.08 320 TRP B CA 1
ATOM 6031 C C . TRP B 1 320 ? -24.708 13.765 -9.733 1.00 30.21 320 TRP B C 1
ATOM 6032 O O . TRP B 1 320 ? -23.673 13.181 -10.061 1.00 33.87 320 TRP B O 1
ATOM 6043 N N . THR B 1 321 ? -25.674 13.233 -8.990 1.00 28.96 321 THR B N 1
ATOM 6044 C CA . THR B 1 321 ? -25.702 11.877 -8.471 1.00 30.28 321 THR B CA 1
ATOM 6045 C C . THR B 1 321 ? -27.061 11.322 -8.929 1.00 27.35 321 THR B C 1
ATOM 6046 O O . THR B 1 321 ? -28.006 12.092 -9.103 1.00 28.63 321 THR B O 1
ATOM 6050 N N . GLN B 1 322 ? -27.147 10.011 -9.110 1.00 27.45 322 GLN B N 1
ATOM 6051 C CA . GLN B 1 322 ? -28.436 9.403 -9.452 1.00 27.05 322 GLN B CA 1
ATOM 6052 C C . GLN B 1 322 ? -28.373 7.899 -9.275 1.00 24.84 322 GLN B C 1
ATOM 6053 O O . GLN B 1 322 ? -27.295 7.312 -9.361 1.00 26.26 322 GLN B O 1
ATOM 6059 N N . PRO B 1 323 ? -29.533 7.263 -9.075 1.00 25.39 323 PRO B N 1
ATOM 6060 C CA . PRO B 1 323 ? -29.605 5.820 -9.176 1.00 23.11 323 PRO B CA 1
ATOM 6061 C C . PRO B 1 323 ? -29.419 5.356 -10.628 1.00 24.46 323 PRO B C 1
ATOM 6062 O O . PRO B 1 323 ? -29.717 6.141 -11.547 1.00 22.84 323 PRO B O 1
ATOM 6066 N N . LEU B 1 324 ? -28.909 4.133 -10.764 1.00 23.97 324 LEU B N 1
ATOM 6067 C CA . LEU B 1 324 ? -28.898 3.383 -12.031 1.00 23.51 324 LEU B CA 1
ATOM 6068 C C . LEU B 1 324 ? -29.265 1.935 -11.759 1.00 25.28 324 LEU B C 1
ATOM 6069 O O . LEU B 1 324 ? -29.152 1.435 -10.635 1.00 25.54 324 LEU B O 1
ATOM 6074 N N . VAL B 1 325 ? -29.730 1.214 -12.784 1.00 21.38 325 VAL B N 1
ATOM 6075 C CA . VAL B 1 325 ? -30.008 -0.206 -12.616 1.00 21.37 325 VAL B CA 1
ATOM 6076 C C . VAL B 1 325 ? -28.985 -0.932 -13.487 1.00 23.67 325 VAL B C 1
ATOM 6077 O O . VAL B 1 325 ? -28.647 -0.515 -14.590 1.00 21.58 325 VAL B O 1
ATOM 6081 N N . GLU B 1 326 ? -28.432 -2.019 -12.971 1.00 24.03 326 GLU B N 1
ATOM 6082 C CA . GLU B 1 326 ? -27.380 -2.771 -13.630 1.00 25.07 326 GLU B CA 1
ATOM 6083 C C . GLU B 1 326 ? -27.935 -4.175 -13.787 1.00 24.38 326 GLU B C 1
ATOM 6084 O O . GLU B 1 326 ? -28.643 -4.629 -12.896 1.00 24.35 326 GLU B O 1
ATOM 6090 N N . SER B 1 327 ? -27.672 -4.885 -14.883 1.00 22.22 327 SER B N 1
ATOM 6091 C CA . SER B 1 327 ? -28.142 -6.261 -14.982 1.00 23.17 327 SER B CA 1
ATOM 6092 C C . SER B 1 327 ? -27.104 -7.190 -14.347 1.00 24.53 327 SER B C 1
ATOM 6093 O O . SER B 1 327 ? -25.963 -6.760 -14.189 1.00 30.17 327 SER B O 1
ATOM 6096 N N . VAL B 1 328 ? -27.475 -8.435 -14.070 1.00 26.42 328 VAL B N 1
ATOM 6097 C CA . VAL B 1 328 ? -26.546 -9.412 -13.466 1.00 24.90 328 VAL B CA 1
ATOM 6098 C C . VAL B 1 328 ? -25.618 -10.053 -14.499 1.00 29.05 328 VAL B C 1
ATOM 6099 O O . VAL B 1 328 ? -24.581 -10.642 -14.147 1.00 28.38 328 VAL B O 1
ATOM 6103 N N . ASP B 1 329 ? -25.898 -9.930 -15.799 1.00 23.97 329 ASP B N 1
ATOM 6104 C CA . ASP B 1 329 ? -24.944 -10.473 -16.751 1.00 24.29 329 ASP B CA 1
ATOM 6105 C C . ASP B 1 329 ? -25.221 -9.966 -18.160 1.00 25.58 329 ASP B C 1
ATOM 6106 O O . ASP B 1 329 ? -26.156 -9.189 -18.327 1.00 26.50 329 ASP B O 1
ATOM 6111 N N . LEU B 1 330 ? -24.418 -10.411 -19.117 1.00 24.40 330 LEU B N 1
ATOM 6112 C CA . LEU B 1 330 ? -24.687 -10.141 -20.542 1.00 21.48 330 LEU B CA 1
ATOM 6113 C C . LEU B 1 330 ? -25.960 -10.840 -20.997 1.00 21.47 330 LEU B C 1
ATOM 6114 O O . LEU B 1 330 ? -26.201 -12.025 -20.736 1.00 22.27 330 LEU B O 1
ATOM 6119 N N . GLY B 1 331 ? -26.845 -10.083 -21.650 1.00 18.42 331 GLY B N 1
ATOM 6120 C CA . GLY B 1 331 ? -28.048 -10.718 -22.166 1.00 17.64 331 GLY B CA 1
ATOM 6121 C C . GLY B 1 331 ? -27.898 -11.312 -23.554 1.00 15.21 331 GLY B C 1
ATOM 6122 O O . GLY B 1 331 ? -26.864 -11.170 -24.186 1.00 19.58 331 GLY B O 1
ATOM 6123 N N . VAL B 1 332 ? -28.896 -12.077 -23.972 1.00 18.40 332 VAL B N 1
ATOM 6124 C CA . VAL B 1 332 ? -28.903 -12.665 -25.311 1.00 18.38 332 VAL B CA 1
ATOM 6125 C C . VAL B 1 332 ? -30.265 -12.307 -25.903 1.00 18.86 332 VAL B C 1
ATOM 6126 O O . VAL B 1 332 ? -31.278 -12.561 -25.244 1.00 17.68 332 VAL B O 1
ATOM 6130 N N . VAL B 1 333 ? -30.263 -11.706 -27.095 1.00 17.05 333 VAL B N 1
ATOM 6131 C CA . VAL B 1 333 ? -31.506 -11.262 -27.708 1.00 16.21 333 VAL B CA 1
ATOM 6132 C C . VAL B 1 333 ? -31.412 -11.658 -29.185 1.00 15.48 333 VAL B C 1
ATOM 6133 O O . VAL B 1 333 ? -30.504 -11.196 -29.860 1.00 18.90 333 VAL B O 1
ATOM 6137 N N . ALA B 1 334 ? -32.319 -12.516 -29.629 1.00 15.91 334 ALA B N 1
ATOM 6138 C CA . ALA B 1 334 ? -32.112 -13.022 -31.002 1.00 14.65 334 ALA B CA 1
ATOM 6139 C C . ALA B 1 334 ? -33.432 -13.255 -31.691 1.00 15.10 334 ALA B C 1
ATOM 6140 O O . ALA B 1 334 ? -34.422 -13.693 -31.114 1.00 14.77 334 ALA B O 1
ATOM 6142 N N . PHE B 1 335 ? -33.382 -13.065 -33.011 1.00 14.83 335 PHE B N 1
ATOM 6143 C CA . PHE B 1 335 ? -34.436 -13.579 -33.865 1.00 16.12 335 PHE B CA 1
ATOM 6144 C C . PHE B 1 335 ? -33.917 -14.793 -34.627 1.00 15.11 335 PHE B C 1
ATOM 6145 O O . PHE B 1 335 ? -32.864 -14.656 -35.218 1.00 18.47 335 PHE B O 1
ATOM 6153 N N . LEU B 1 336 ? -34.704 -15.860 -34.651 1.00 15.67 336 LEU B N 1
ATOM 6154 C CA . LEU B 1 336 ? -34.488 -16.938 -35.624 1.00 16.55 336 LEU B CA 1
ATOM 6155 C C . LEU B 1 336 ? -35.204 -16.585 -36.930 1.00 19.49 336 LEU B C 1
ATOM 6156 O O . LEU B 1 336 ? -36.332 -16.097 -36.875 1.00 18.24 336 LEU B O 1
ATOM 6161 N N . VAL B 1 337 ? -34.593 -16.875 -38.071 1.00 17.41 337 VAL B N 1
ATOM 6162 C CA . VAL B 1 337 ? -35.194 -16.544 -39.377 1.00 21.94 337 VAL B CA 1
ATOM 6163 C C . VAL B 1 337 ? -35.330 -17.801 -40.211 1.00 22.12 337 VAL B C 1
ATOM 6164 O O . VAL B 1 337 ? -34.431 -18.653 -40.194 1.00 20.98 337 VAL B O 1
ATOM 6168 N N . ARG B 1 338 ? -36.440 -17.940 -40.930 1.00 20.88 338 ARG B N 1
ATOM 6169 C CA . ARG B 1 338 ? -36.653 -19.032 -41.878 1.00 22.84 338 ARG B CA 1
ATOM 6170 C C . ARG B 1 338 ? -37.247 -18.381 -43.133 1.00 22.42 338 ARG B C 1
ATOM 6171 O O . ARG B 1 338 ? -38.088 -17.477 -43.043 1.00 21.99 338 ARG B O 1
ATOM 6179 N N . LYS B 1 339 ? -36.783 -18.806 -44.307 1.00 22.49 339 LYS B N 1
ATOM 6180 C CA . LYS B 1 339 ? -37.432 -18.384 -45.543 1.00 24.90 339 LYS B CA 1
ATOM 6181 C C . LYS B 1 339 ? -38.587 -19.336 -45.782 1.00 25.24 339 LYS B C 1
ATOM 6182 O O . LYS B 1 339 ? -38.466 -20.577 -45.779 1.00 28.29 339 LYS B O 1
ATOM 6188 N N . ILE B 1 340 ? -39.788 -18.778 -45.960 1.00 21.97 340 ILE B N 1
ATOM 6189 C CA . ILE B 1 340 ? -40.970 -19.587 -46.124 1.00 20.33 340 ILE B CA 1
ATOM 6190 C C . ILE B 1 340 ? -41.479 -19.237 -47.528 1.00 24.52 340 ILE B C 1
ATOM 6191 O O . ILE B 1 340 ? -41.731 -18.082 -47.873 1.00 24.11 340 ILE B O 1
ATOM 6196 N N . ASP B 1 341 ? -41.496 -20.236 -48.416 1.00 27.37 341 ASP B N 1
ATOM 6197 C CA . ASP B 1 341 ? -41.669 -19.921 -49.831 1.00 31.51 341 ASP B CA 1
ATOM 6198 C C . ASP B 1 341 ? -40.848 -18.753 -50.314 1.00 28.13 341 ASP B C 1
ATOM 6199 O O . ASP B 1 341 ? -41.339 -17.869 -51.009 1.00 32.79 341 ASP B O 1
ATOM 6204 N N . GLY B 1 342 ? -39.587 -18.705 -49.913 1.00 26.15 342 GLY B N 1
ATOM 6205 C CA . GLY B 1 342 ? -38.805 -17.608 -50.442 1.00 27.47 342 GLY B CA 1
ATOM 6206 C C . GLY B 1 342 ? -38.816 -16.359 -49.597 1.00 28.84 342 GLY B C 1
ATOM 6207 O O . GLY B 1 342 ? -37.987 -15.488 -49.788 1.00 30.60 342 GLY B O 1
ATOM 6208 N N . VAL B 1 343 ? -39.741 -16.197 -48.655 1.00 23.90 343 VAL B N 1
ATOM 6209 C CA . VAL B 1 343 ? -39.898 -14.896 -47.990 1.00 21.93 343 VAL B CA 1
ATOM 6210 C C . VAL B 1 343 ? -39.389 -15.055 -46.535 1.00 18.21 343 VAL B C 1
ATOM 6211 O O . VAL B 1 343 ? -39.888 -15.865 -45.797 1.00 18.66 343 VAL B O 1
ATOM 6215 N N . PRO B 1 344 ? -38.377 -14.305 -46.121 1.00 20.87 344 PRO B N 1
ATOM 6216 C CA . PRO B 1 344 ? -37.812 -14.424 -44.762 1.00 20.86 344 PRO B CA 1
ATOM 6217 C C . PRO B 1 344 ? -38.847 -14.005 -43.716 1.00 18.59 344 PRO B C 1
ATOM 6218 O O . PRO B 1 344 ? -39.516 -12.983 -43.873 1.00 17.28 344 PRO B O 1
ATOM 6222 N N . HIS B 1 345 ? -38.986 -14.821 -42.674 1.00 15.97 345 HIS B N 1
ATOM 6223 C CA . HIS B 1 345 ? -39.905 -14.481 -41.566 1.00 14.40 345 HIS B CA 1
ATOM 6224 C C . HIS B 1 345 ? -39.023 -14.621 -40.330 1.00 16.88 345 HIS B C 1
ATOM 6225 O O . HIS B 1 345 ? -38.038 -15.372 -40.354 1.00 17.74 345 HIS B O 1
ATOM 6232 N N . VAL B 1 346 ? -39.391 -13.941 -39.249 1.00 14.91 346 VAL B N 1
ATOM 6233 C CA . VAL B 1 346 ? -38.662 -14.091 -37.975 1.00 16.17 346 VAL B CA 1
ATOM 6234 C C . VAL B 1 346 ? -39.662 -14.684 -36.984 1.00 16.63 346 VAL B C 1
ATOM 6235 O O . VAL B 1 346 ? -40.879 -14.524 -37.131 1.00 14.82 346 VAL B O 1
ATOM 6239 N N . LEU B 1 347 ? -39.171 -15.393 -35.958 1.00 13.76 347 LEU B N 1
ATOM 6240 C CA . LEU B 1 347 ? -40.110 -16.083 -35.064 1.00 12.35 347 LEU B CA 1
ATOM 6241 C C . LEU B 1 347 ? -40.332 -15.219 -33.823 1.00 13.95 347 LEU B C 1
ATOM 6242 O O . LEU B 1 347 ? -39.423 -15.102 -32.989 1.00 17.10 347 LEU B O 1
ATOM 6247 N N . VAL B 1 348 ? -41.468 -14.519 -33.755 1.00 13.85 348 VAL B N 1
ATOM 6248 C CA . VAL B 1 348 ? -41.698 -13.597 -32.639 1.00 14.79 348 VAL B CA 1
ATOM 6249 C C . VAL B 1 348 ? -42.339 -14.385 -31.512 1.00 12.94 348 VAL B C 1
ATOM 6250 O O . VAL B 1 348 ? -42.919 -15.453 -31.746 1.00 16.85 348 VAL B O 1
ATOM 6254 N N . GLN B 1 349 ? -42.169 -13.857 -30.295 1.00 14.19 349 GLN B N 1
ATOM 6255 C CA . GLN B 1 349 ? -42.867 -14.358 -29.115 1.00 15.10 349 GLN B CA 1
ATOM 6256 C C . GLN B 1 349 ? -43.828 -13.289 -28.602 1.00 15.46 349 GLN B C 1
ATOM 6257 O O . GLN B 1 349 ? -43.482 -12.107 -28.603 1.00 17.71 349 GLN B O 1
ATOM 6263 N N . ALA B 1 350 ? -45.036 -13.681 -28.239 1.00 15.90 350 ALA B N 1
ATOM 6264 C CA . ALA B 1 350 ? -45.938 -12.683 -27.660 1.00 14.94 350 ALA B CA 1
ATOM 6265 C C . ALA B 1 350 ? -45.640 -12.762 -26.147 1.00 17.86 350 ALA B C 1
ATOM 6266 O O . ALA B 1 350 ? -46.119 -13.653 -25.434 1.00 20.39 350 ALA B O 1
ATOM 6268 N N . ARG B 1 351 ? -44.771 -11.879 -25.677 1.00 16.30 351 ARG B N 1
ATOM 6269 C CA . ARG B 1 351 ? -44.175 -11.950 -24.333 1.00 18.52 351 ARG B CA 1
ATOM 6270 C C . ARG B 1 351 ? -45.012 -11.292 -23.234 1.00 19.48 351 ARG B C 1
ATOM 6271 O O . ARG B 1 351 ? -45.621 -10.255 -23.462 1.00 17.43 351 ARG B O 1
ATOM 6279 N N . VAL B 1 352 ? -45.023 -11.869 -22.034 1.00 16.60 352 VAL B N 1
ATOM 6280 C CA . VAL B 1 352 ? -45.835 -11.333 -20.945 1.00 17.65 352 VAL B CA 1
ATOM 6281 C C . VAL B 1 352 ? -44.887 -10.821 -19.877 1.00 22.37 352 VAL B C 1
ATOM 6282 O O . VAL B 1 352 ? -44.321 -11.633 -19.140 1.00 24.76 352 VAL B O 1
ATOM 6286 N N . ASP B 1 353 ? -44.674 -9.511 -19.814 1.00 17.78 353 ASP B N 1
ATOM 6287 C CA . ASP B 1 353 ? -43.755 -8.909 -18.858 1.00 16.78 353 ASP B CA 1
ATOM 6288 C C . ASP B 1 353 ? -44.559 -8.068 -17.860 1.00 19.21 353 ASP B C 1
ATOM 6289 O O . ASP B 1 353 ? -45.643 -7.558 -18.141 1.00 19.05 353 ASP B O 1
ATOM 6294 N N . GLY B 1 354 ? -44.039 -7.968 -16.643 1.00 16.73 354 GLY B N 1
ATOM 6295 C CA . GLY B 1 354 ? -44.837 -7.290 -15.606 1.00 16.85 354 GLY B CA 1
ATOM 6296 C C . GLY B 1 354 ? -45.047 -5.802 -15.785 1.00 18.75 354 GLY B C 1
ATOM 6297 O O . GLY B 1 354 ? -45.988 -5.305 -15.192 1.00 19.54 354 GLY B O 1
ATOM 6298 N N . GLY B 1 355 ? -44.235 -5.111 -16.573 1.00 18.08 355 GLY B N 1
ATOM 6299 C CA . GLY B 1 355 ? -44.246 -3.676 -16.790 1.00 19.01 355 GLY B CA 1
ATOM 6300 C C . GLY B 1 355 ? -45.059 -3.329 -18.024 1.00 16.49 355 GLY B C 1
ATOM 6301 O O . GLY B 1 355 ? -45.307 -2.154 -18.236 1.00 20.47 355 GLY B O 1
ATOM 6302 N N . PHE B 1 356 ? -45.555 -4.313 -18.748 1.00 15.80 356 PHE B N 1
ATOM 6303 C CA . PHE B 1 356 ? -46.357 -3.969 -19.934 1.00 15.71 356 PHE B CA 1
ATOM 6304 C C . PHE B 1 356 ? -47.756 -3.391 -19.665 1.00 18.50 356 PHE B C 1
ATOM 6305 O O . PHE B 1 356 ? -48.436 -3.791 -18.704 1.00 20.57 356 PHE B O 1
ATOM 6313 N N . LEU B 1 357 ? -48.167 -2.400 -20.462 1.00 17.67 357 LEU B N 1
ATOM 6314 C CA . LEU B 1 357 ? -49.526 -1.875 -20.250 1.00 16.12 357 LEU B CA 1
ATOM 6315 C C . LEU B 1 357 ? -50.660 -2.814 -20.645 1.00 17.21 357 LEU B C 1
ATOM 6316 O O . LEU B 1 357 ? -51.695 -2.854 -19.973 1.00 18.12 357 LEU B O 1
ATOM 6321 N N . ASP B 1 358 ? -50.494 -3.565 -21.742 1.00 16.96 358 ASP B N 1
ATOM 6322 C CA . ASP B 1 358 ? -51.597 -4.325 -22.348 1.00 15.86 358 ASP B CA 1
ATOM 6323 C C . ASP B 1 358 ? -51.246 -5.809 -22.473 1.00 18.43 358 ASP B C 1
ATOM 6324 O O . ASP B 1 358 ? -51.488 -6.444 -23.510 1.00 16.26 358 ASP B O 1
ATOM 6329 N N . THR B 1 359 ? -50.740 -6.368 -21.367 1.00 17.97 359 THR B N 1
ATOM 6330 C CA . THR B 1 359 ? -50.526 -7.804 -21.215 1.00 15.73 359 THR B CA 1
ATOM 6331 C C . THR B 1 359 ? -49.330 -8.352 -21.972 1.00 19.36 359 THR B C 1
ATOM 6332 O O . THR B 1 359 ? -48.415 -8.873 -21.335 1.00 17.91 359 THR B O 1
ATOM 6336 N N . VAL B 1 360 ? -49.367 -8.258 -23.302 1.00 16.12 360 VAL B N 1
ATOM 6337 C CA . VAL B 1 360 ? -48.347 -8.822 -24.173 1.00 17.60 360 VAL B CA 1
ATOM 6338 C C . VAL B 1 360 ? -47.817 -7.729 -25.114 1.00 17.74 360 VAL B C 1
ATOM 6339 O O . VAL B 1 360 ? -48.521 -6.765 -25.430 1.00 16.91 360 VAL B O 1
ATOM 6343 N N . GLU B 1 361 ? -46.603 -7.945 -25.594 1.00 17.55 361 GLU B N 1
ATOM 6344 C CA . GLU B 1 361 ? -46.009 -7.210 -26.720 1.00 14.50 361 GLU B CA 1
ATOM 6345 C C . GLU B 1 361 ? -45.242 -8.260 -27.507 1.00 16.00 361 GLU B C 1
ATOM 6346 O O . GLU B 1 361 ? -44.730 -9.225 -26.916 1.00 17.51 361 GLU B O 1
ATOM 6352 N N . LEU B 1 362 ? -45.113 -8.062 -28.817 1.00 15.04 362 LEU B N 1
ATOM 6353 C CA . LEU B 1 362 ? -44.222 -8.964 -29.553 1.00 14.79 362 LEU B CA 1
ATOM 6354 C C . LEU B 1 362 ? -42.745 -8.702 -29.209 1.00 14.97 362 LEU B C 1
ATOM 6355 O O . LEU B 1 362 ? -42.263 -7.572 -29.093 1.00 17.18 362 LEU B O 1
ATOM 6360 N N . ALA B 1 363 ? -41.965 -9.784 -29.109 1.00 16.29 363 ALA B N 1
ATOM 6361 C CA . ALA B 1 363 ? -40.575 -9.677 -28.681 1.00 13.43 363 ALA B CA 1
ATOM 6362 C C . ALA B 1 363 ? -39.772 -10.652 -29.550 1.00 13.78 363 ALA B C 1
ATOM 6363 O O . ALA B 1 363 ? -40.325 -11.481 -30.268 1.00 15.15 363 ALA B O 1
ATOM 6365 N N . PRO B 1 364 ? -38.449 -10.578 -29.463 1.00 14.48 364 PRO B N 1
ATOM 6366 C CA . PRO B 1 364 ? -37.609 -11.521 -30.208 1.00 14.66 364 PRO B CA 1
ATOM 6367 C C . PRO B 1 364 ? -37.785 -12.982 -29.834 1.00 16.56 364 PRO B C 1
ATOM 6368 O O . PRO B 1 364 ? -38.395 -13.306 -28.787 1.00 17.03 364 PRO B O 1
ATOM 6372 N N . THR B 1 365 ? -37.258 -13.824 -30.721 1.00 14.63 365 THR B N 1
ATOM 6373 C CA . THR B 1 365 ? -37.434 -15.277 -30.501 1.00 14.77 365 THR B CA 1
ATOM 6374 C C . THR B 1 365 ? -36.894 -15.648 -29.106 1.00 14.65 365 THR B C 1
ATOM 6375 O O . THR B 1 365 ? -37.564 -16.399 -28.391 1.00 18.92 365 THR B O 1
ATOM 6379 N N . VAL B 1 366 ? -35.723 -15.126 -28.767 1.00 15.22 366 VAL B N 1
ATOM 6380 C CA . VAL B 1 366 ? -35.095 -15.303 -27.451 1.00 15.09 366 VAL B CA 1
ATOM 6381 C C . VAL B 1 366 ? -34.822 -13.917 -26.908 1.00 17.14 366 VAL B C 1
ATOM 6382 O O . VAL B 1 366 ? -34.187 -13.082 -27.561 1.00 17.21 366 VAL B O 1
ATOM 6386 N N . GLN B 1 367 ? -35.220 -13.685 -25.655 1.00 17.86 367 GLN B N 1
ATOM 6387 C CA . GLN B 1 367 ? -34.804 -12.473 -24.975 1.00 15.26 367 GLN B CA 1
ATOM 6388 C C . GLN B 1 367 ? -34.641 -12.832 -23.503 1.00 19.53 367 GLN B C 1
ATOM 6389 O O . GLN B 1 367 ? -35.620 -13.103 -22.800 1.00 17.65 367 GLN B O 1
ATOM 6395 N N . CYS B 1 368 ? -33.374 -12.895 -23.098 1.00 21.76 368 CYS B N 1
ATOM 6396 C CA . CYS B 1 368 ? -33.212 -13.193 -21.668 1.00 20.88 368 CYS B CA 1
ATOM 6397 C C . CYS B 1 368 ? -31.809 -12.867 -21.221 1.00 20.57 368 CYS B C 1
ATOM 6398 O O . CYS B 1 368 ? -30.899 -12.643 -22.024 1.00 20.23 368 CYS B O 1
ATOM 6401 N N . THR B 1 369 ? -31.620 -12.894 -19.895 1.00 20.42 369 THR B N 1
ATOM 6402 C CA . THR B 1 369 ? -30.264 -12.858 -19.353 1.00 20.71 369 THR B CA 1
ATOM 6403 C C . THR B 1 369 ? -30.064 -14.308 -18.846 1.00 22.47 369 THR B C 1
ATOM 6404 O O . THR B 1 369 ? -30.780 -14.750 -17.970 1.00 22.30 369 THR B O 1
ATOM 6408 N N . PRO B 1 370 ? -29.186 -15.102 -19.467 1.00 21.89 370 PRO B N 1
ATOM 6409 C CA . PRO B 1 370 ? -29.209 -16.520 -19.177 1.00 23.76 370 PRO B CA 1
ATOM 6410 C C . PRO B 1 370 ? -28.963 -16.837 -17.687 1.00 23.01 370 PRO B C 1
ATOM 6411 O O . PRO B 1 370 ? -29.471 -17.861 -17.252 1.00 26.86 370 PRO B O 1
ATOM 6415 N N . LEU B 1 371 ? -28.236 -15.999 -16.955 1.00 25.72 371 LEU B N 1
ATOM 6416 C CA . LEU B 1 371 ? -27.931 -16.363 -15.552 1.00 25.65 371 LEU B CA 1
ATOM 6417 C C . LEU B 1 371 ? -29.265 -16.486 -14.807 1.00 27.79 371 LEU B C 1
ATOM 6418 O O . LEU B 1 371 ? -29.406 -17.203 -13.795 1.00 28.00 371 LEU B O 1
ATOM 6423 N N . ASN B 1 372 ? -30.313 -15.799 -15.278 1.00 23.38 372 ASN B N 1
ATOM 6424 C CA . ASN B 1 372 ? -31.617 -15.895 -14.625 1.00 22.91 372 ASN B CA 1
ATOM 6425 C C . ASN B 1 372 ? -32.309 -17.237 -14.665 1.00 23.98 372 ASN B C 1
ATOM 6426 O O . ASN B 1 372 ? -33.364 -17.389 -14.043 1.00 26.78 372 ASN B O 1
ATOM 6431 N N . TYR B 1 373 ? -31.809 -18.142 -15.503 1.00 24.95 373 TYR B N 1
ATOM 6432 C CA . TYR B 1 373 ? -32.450 -19.431 -15.701 1.00 26.37 373 TYR B CA 1
ATOM 6433 C C . TYR B 1 373 ? -31.478 -20.524 -15.228 1.00 29.45 373 TYR B C 1
ATOM 6434 O O . TYR B 1 373 ? -31.817 -21.703 -15.336 1.00 32.35 373 TYR B O 1
ATOM 6443 N N . ALA B 1 374 ? -30.316 -20.144 -14.710 1.00 32.32 374 ALA B N 1
ATOM 6444 C CA . ALA B 1 374 ? -29.203 -21.094 -14.613 1.00 37.62 374 ALA B CA 1
ATOM 6445 C C . ALA B 1 374 ? -29.406 -22.019 -13.421 1.00 41.16 374 ALA B C 1
ATOM 6446 O O . ALA B 1 374 ? -28.654 -22.982 -13.246 1.00 45.75 374 ALA B O 1
ATOM 6448 N N . HIS B 1 375 ? -30.415 -21.734 -12.608 1.00 42.65 375 HIS B N 1
ATOM 6449 C CA . HIS B 1 375 ? -30.642 -22.530 -11.415 1.00 47.23 375 HIS B CA 1
ATOM 6450 C C . HIS B 1 375 ? -31.820 -23.452 -11.715 1.00 49.10 375 HIS B C 1
ATOM 6451 O O . HIS B 1 375 ? -32.278 -24.200 -10.845 1.00 50.16 375 HIS B O 1
ATOM 6458 N N . LEU B 1 376 ? -32.333 -23.397 -12.940 1.00 47.56 376 LEU B N 1
ATOM 6459 C CA . LEU B 1 376 ? -33.436 -24.255 -13.351 1.00 45.52 376 LEU B CA 1
ATOM 6460 C C . LEU B 1 376 ? -32.881 -25.367 -14.231 1.00 43.66 376 LEU B C 1
ATOM 6461 O O . LEU B 1 376 ? -31.771 -25.235 -14.753 1.00 45.00 376 LEU B O 1
ATOM 6466 N N . PRO B 1 377 ? -33.643 -26.459 -14.410 1.00 46.91 377 PRO B N 1
ATOM 6467 C CA . PRO B 1 377 ? -33.195 -27.510 -15.326 1.00 46.62 377 PRO B CA 1
ATOM 6468 C C . PRO B 1 377 ? -33.176 -26.928 -16.743 1.00 47.70 377 PRO B C 1
ATOM 6469 O O . PRO B 1 377 ? -33.992 -26.040 -17.027 1.00 44.81 377 PRO B O 1
ATOM 6473 N N . ALA B 1 378 ? -32.271 -27.410 -17.592 1.00 47.14 378 ALA B N 1
ATOM 6474 C CA . ALA B 1 378 ? -32.297 -27.122 -19.027 1.00 47.78 378 ALA B CA 1
ATOM 6475 C C . ALA B 1 378 ? -33.665 -27.123 -19.718 1.00 46.88 378 ALA B C 1
ATOM 6476 O O . ALA B 1 378 ? -33.869 -26.379 -20.677 1.00 44.34 378 ALA B O 1
ATOM 6478 N N . GLU B 1 379 ? -34.616 -27.928 -19.256 1.00 46.86 379 GLU B N 1
ATOM 6479 C CA . GLU B 1 379 ? -35.954 -27.955 -19.839 1.00 46.42 379 GLU B CA 1
ATOM 6480 C C . GLU B 1 379 ? -36.853 -26.807 -19.410 1.00 45.23 379 GLU B C 1
ATOM 6481 O O . GLU B 1 379 ? -37.964 -26.656 -19.919 1.00 43.50 379 GLU B O 1
ATOM 6487 N N . GLU B 1 380 ? -36.420 -25.999 -18.450 1.00 41.86 380 GLU B N 1
ATOM 6488 C CA . GLU B 1 380 ? -37.233 -24.829 -18.124 1.00 40.13 380 GLU B CA 1
ATOM 6489 C C . GLU B 1 380 ? -36.549 -23.568 -18.639 1.00 35.13 380 GLU B C 1
ATOM 6490 O O . GLU B 1 380 ? -36.852 -22.454 -18.183 1.00 32.29 380 GLU B O 1
ATOM 6496 N N . ALA B 1 381 ? -35.600 -23.779 -19.545 1.00 28.89 381 ALA B N 1
ATOM 6497 C CA . ALA B 1 381 ? -34.875 -22.639 -20.098 1.00 28.42 381 ALA B CA 1
ATOM 6498 C C . ALA B 1 381 ? -35.848 -21.972 -21.080 1.00 22.92 381 ALA B C 1
ATOM 6499 O O . ALA B 1 381 ? -36.769 -22.618 -21.540 1.00 24.35 381 ALA B O 1
ATOM 6501 N N . PRO B 1 382 ? -35.660 -20.684 -21.408 1.00 22.00 382 PRO B N 1
ATOM 6502 C CA . PRO B 1 382 ? -36.471 -20.103 -22.490 1.00 24.04 382 PRO B CA 1
ATOM 6503 C C . PRO B 1 382 ? -36.373 -20.951 -23.772 1.00 21.85 382 PRO B C 1
ATOM 6504 O O . PRO B 1 382 ? -35.282 -21.410 -24.135 1.00 21.91 382 PRO B O 1
ATOM 6508 N N . PRO B 1 383 ? -37.506 -21.174 -24.452 1.00 22.12 383 PRO B N 1
ATOM 6509 C CA . PRO B 1 383 ? -37.476 -21.898 -25.718 1.00 21.27 383 PRO B CA 1
ATOM 6510 C C . PRO B 1 383 ? -36.423 -21.276 -26.643 1.00 22.35 383 PRO B C 1
ATOM 6511 O O . PRO B 1 383 ? -36.283 -20.056 -26.675 1.00 21.01 383 PRO B O 1
ATOM 6515 N N . PHE B 1 384 ? -35.678 -22.122 -27.347 1.00 19.77 384 PHE B N 1
ATOM 6516 C CA . PHE B 1 384 ? -34.673 -21.741 -28.330 1.00 21.22 384 PHE B CA 1
ATOM 6517 C C . PHE B 1 384 ? -33.424 -21.149 -27.732 1.00 19.00 384 PHE B C 1
ATOM 6518 O O . PHE B 1 384 ? -32.533 -20.832 -28.502 1.00 20.36 384 PHE B O 1
ATOM 6526 N N . LEU B 1 385 ? -33.321 -20.992 -26.414 1.00 20.53 385 LEU B N 1
ATOM 6527 C CA . LEU B 1 385 ? -32.092 -20.364 -25.953 1.00 19.35 385 LEU B CA 1
ATOM 6528 C C . LEU B 1 385 ? -30.848 -21.204 -26.302 1.00 22.07 385 LEU B C 1
ATOM 6529 O O . LEU B 1 385 ? -29.813 -20.698 -26.746 1.00 20.99 385 LEU B O 1
ATOM 6534 N N . ASP B 1 386 ? -30.947 -22.497 -26.032 1.00 23.93 386 ASP B N 1
ATOM 6535 C CA . ASP B 1 386 ? -29.783 -23.344 -26.361 1.00 26.75 386 ASP B CA 1
ATOM 6536 C C . ASP B 1 386 ? -29.390 -23.296 -27.835 1.00 28.66 386 ASP B C 1
ATOM 6537 O O . ASP B 1 386 ? -28.207 -23.215 -28.210 1.00 28.72 386 ASP B O 1
ATOM 6542 N N . LEU B 1 387 ? -30.418 -23.338 -28.665 1.00 26.82 387 LEU B N 1
ATOM 6543 C CA . LEU B 1 387 ? -30.172 -23.223 -30.091 1.00 27.28 387 LEU B CA 1
ATOM 6544 C C . LEU B 1 387 ? -29.417 -21.945 -30.433 1.00 27.03 387 LEU B C 1
ATOM 6545 O O . LEU B 1 387 ? -28.471 -21.945 -31.233 1.00 25.67 387 LEU B O 1
ATOM 6550 N N . VAL B 1 388 ? -29.834 -20.807 -29.875 1.00 22.31 388 VAL B N 1
ATOM 6551 C CA . VAL B 1 388 ? -29.154 -19.544 -30.171 1.00 21.86 388 VAL B CA 1
ATOM 6552 C C . VAL B 1 388 ? -27.737 -19.491 -29.628 1.00 19.81 388 VAL B C 1
ATOM 6553 O O . VAL B 1 388 ? -26.823 -18.970 -30.263 1.00 24.03 388 VAL B O 1
ATOM 6557 N N . GLN B 1 389 ? -27.526 -20.025 -28.424 1.00 21.57 389 GLN B N 1
ATOM 6558 C CA . GLN B 1 389 ? -26.228 -19.926 -27.776 1.00 24.08 389 GLN B CA 1
ATOM 6559 C C . GLN B 1 389 ? -25.258 -20.821 -28.533 1.00 24.42 389 GLN B C 1
ATOM 6560 O O . GLN B 1 389 ? -24.055 -20.557 -28.520 1.00 27.29 389 GLN B O 1
ATOM 6566 N N . ASN B 1 390 ? -25.793 -21.868 -29.147 1.00 24.84 390 ASN B N 1
ATOM 6567 C CA . ASN B 1 390 ? -24.856 -22.781 -29.802 1.00 26.05 390 ASN B CA 1
ATOM 6568 C C . ASN B 1 390 ? -24.706 -22.536 -31.296 1.00 25.32 390 ASN B C 1
ATOM 6569 O O . ASN B 1 390 ? -24.082 -23.304 -32.037 1.00 25.88 390 ASN B O 1
ATOM 6574 N N . ALA B 1 391 ? -25.396 -21.519 -31.808 1.00 23.50 391 ALA B N 1
ATOM 6575 C CA . ALA B 1 391 ? -25.383 -21.317 -33.262 1.00 19.95 391 ALA B CA 1
ATOM 6576 C C . ALA B 1 391 ? -24.009 -21.002 -33.844 1.00 18.17 391 ALA B C 1
ATOM 6577 O O . ALA B 1 391 ? -23.253 -20.209 -33.296 1.00 20.94 391 ALA B O 1
ATOM 6579 N N . PRO B 1 392 ? -23.659 -21.624 -34.992 1.00 21.86 392 PRO B N 1
ATOM 6580 C CA . PRO B 1 392 ? -22.389 -21.320 -35.631 1.00 20.19 392 PRO B CA 1
ATOM 6581 C C . PRO B 1 392 ? -22.291 -19.990 -36.348 1.00 21.74 392 PRO B C 1
ATOM 6582 O O . PRO B 1 392 ? -23.310 -19.465 -36.822 1.00 22.06 392 PRO B O 1
ATOM 6586 N N . ARG B 1 393 ? -21.085 -19.439 -36.429 1.00 21.38 393 ARG B N 1
ATOM 6587 C CA . ARG B 1 393 ? -20.900 -18.241 -37.238 1.00 22.63 393 ARG B CA 1
ATOM 6588 C C . ARG B 1 393 ? -21.534 -18.344 -38.624 1.00 23.95 393 ARG B C 1
ATOM 6589 O O . ARG B 1 393 ? -22.085 -17.372 -39.156 1.00 23.04 393 ARG B O 1
ATOM 6597 N N . SER B 1 394 ? -21.515 -19.543 -39.198 1.00 21.03 394 SER B N 1
ATOM 6598 C CA . SER B 1 394 ? -22.033 -19.781 -40.541 1.00 22.11 394 SER B CA 1
ATOM 6599 C C . SER B 1 394 ? -23.555 -19.575 -40.664 1.00 21.83 394 SER B C 1
ATOM 6600 O O . SER B 1 394 ? -24.056 -19.466 -41.789 1.00 23.82 394 SER B O 1
ATOM 6603 N N . ARG B 1 395 ? -24.260 -19.558 -39.531 1.00 20.86 395 ARG B N 1
ATOM 6604 C CA . ARG B 1 395 ? -25.694 -19.302 -39.544 1.00 21.86 395 ARG B CA 1
ATOM 6605 C C . ARG B 1 395 ? -26.058 -17.964 -38.902 1.00 21.16 395 ARG B C 1
ATOM 6606 O O . ARG B 1 395 ? -27.255 -17.645 -38.831 1.00 22.92 395 ARG B O 1
ATOM 6614 N N . ILE B 1 396 ? -25.060 -17.230 -38.447 1.00 20.02 396 ILE B N 1
ATOM 6615 C CA . ILE B 1 396 ? -25.336 -15.898 -37.857 1.00 20.53 396 ILE B CA 1
ATOM 6616 C C . ILE B 1 396 ? -25.299 -14.799 -38.917 1.00 22.11 396 ILE B C 1
ATOM 6617 O O . ILE B 1 396 ? -24.256 -14.441 -39.460 1.00 24.91 396 ILE B O 1
ATOM 6622 N N . ARG B 1 397 ? -26.471 -14.241 -39.231 1.00 20.42 397 ARG B N 1
ATOM 6623 C CA . ARG B 1 397 ? -26.598 -13.179 -40.219 1.00 20.80 397 ARG B CA 1
ATOM 6624 C C . ARG B 1 397 ? -26.259 -11.804 -39.691 1.00 22.87 397 ARG B C 1
ATOM 6625 O O . ARG B 1 397 ? -25.840 -10.957 -40.476 1.00 24.57 397 ARG B O 1
ATOM 6633 N N . TYR B 1 398 ? -26.429 -11.572 -38.389 1.00 19.19 398 TYR B N 1
ATOM 6634 C CA . TYR B 1 398 ? -26.110 -10.297 -37.776 1.00 16.55 398 TYR B CA 1
ATOM 6635 C C . TYR B 1 398 ? -25.722 -10.569 -36.310 1.00 13.05 398 TYR B C 1
ATOM 6636 O O . TYR B 1 398 ? -26.397 -11.379 -35.677 1.00 16.52 398 TYR B O 1
ATOM 6645 N N . GLU B 1 399 ? -24.679 -9.908 -35.826 1.00 19.19 399 GLU B N 1
ATOM 6646 C CA . GLU B 1 399 ? -24.318 -9.997 -34.418 1.00 16.76 399 GLU B CA 1
ATOM 6647 C C . GLU B 1 399 ? -23.693 -8.684 -34.007 1.00 15.46 399 GLU B C 1
ATOM 6648 O O . GLU B 1 399 ? -22.782 -8.166 -34.658 1.00 17.63 399 GLU B O 1
ATOM 6654 N N . ALA B 1 400 ? -24.171 -8.097 -32.911 1.00 14.84 400 ALA B N 1
ATOM 6655 C CA . ALA B 1 400 ? -23.432 -6.996 -32.305 1.00 16.28 400 ALA B CA 1
ATOM 6656 C C . ALA B 1 400 ? -23.797 -6.932 -30.838 1.00 17.47 400 ALA B C 1
ATOM 6657 O O . ALA B 1 400 ? -24.796 -7.542 -30.461 1.00 19.82 400 ALA B O 1
ATOM 6659 N N . ILE B 1 401 ? -22.981 -6.230 -30.041 1.00 17.01 401 ILE B N 1
ATOM 6660 C CA . ILE B 1 401 ? -23.377 -5.985 -28.652 1.00 18.86 401 ILE B CA 1
ATOM 6661 C C . ILE B 1 401 ? -23.940 -4.559 -28.638 1.00 17.08 401 ILE B C 1
ATOM 6662 O O . ILE B 1 401 ? -23.265 -3.581 -28.998 1.00 19.78 401 ILE B O 1
ATOM 6667 N N . HIS B 1 402 ? -25.173 -4.430 -28.157 1.00 18.75 402 HIS B N 1
ATOM 6668 C CA . HIS B 1 402 ? -25.755 -3.113 -27.917 1.00 20.22 402 HIS B CA 1
ATOM 6669 C C . HIS B 1 402 ? -26.101 -2.978 -26.428 1.00 19.19 402 HIS B C 1
ATOM 6670 O O . HIS B 1 402 ? -26.378 -3.965 -25.735 1.00 18.42 402 HIS B O 1
ATOM 6677 N N . SER B 1 403 ? -26.129 -1.737 -25.964 1.00 18.93 403 SER B N 1
ATOM 6678 C CA . SER B 1 403 ? -26.517 -1.460 -24.584 1.00 18.71 403 SER B CA 1
ATOM 6679 C C . SER B 1 403 ? -27.848 -0.734 -24.483 1.00 19.34 403 SER B C 1
ATOM 6680 O O . SER B 1 403 ? -28.311 -0.187 -25.498 1.00 19.49 403 SER B O 1
ATOM 6683 N N . GLU B 1 404 ? -28.442 -0.788 -23.292 1.00 20.19 404 GLU B N 1
ATOM 6684 C CA . GLU B 1 404 ? -29.752 -0.161 -23.080 1.00 19.53 404 GLU B CA 1
ATOM 6685 C C . GLU B 1 404 ? -29.578 1.268 -22.584 1.00 22.63 404 GLU B C 1
ATOM 6686 O O . GLU B 1 404 ? -28.475 1.631 -22.172 1.00 27.19 404 GLU B O 1
ATOM 6692 N N . GLU B 1 405 ? -30.634 2.080 -22.591 1.00 22.80 405 GLU B N 1
ATOM 6693 C CA . GLU B 1 405 ? -30.484 3.517 -22.371 1.00 23.54 405 GLU B CA 1
ATOM 6694 C C . GLU B 1 405 ? -29.643 3.862 -21.129 1.00 23.44 405 GLU B C 1
ATOM 6695 O O . GLU B 1 405 ? -29.938 3.449 -19.999 1.00 22.32 405 GLU B O 1
ATOM 6701 N N . GLY B 1 406 ? -28.621 4.667 -21.382 1.00 21.47 406 GLY B N 1
ATOM 6702 C CA . GLY B 1 406 ? -27.586 4.889 -20.359 1.00 22.21 406 GLY B CA 1
ATOM 6703 C C . GLY B 1 406 ? -28.001 5.946 -19.351 1.00 24.46 406 GLY B C 1
ATOM 6704 O O . GLY B 1 406 ? -27.256 6.191 -18.388 1.00 24.22 406 GLY B O 1
ATOM 6705 N N . GLY B 1 407 ? -29.152 6.590 -19.541 1.00 21.10 407 GLY B N 1
ATOM 6706 C CA . GLY B 1 407 ? -29.671 7.483 -18.502 1.00 24.14 407 GLY B CA 1
ATOM 6707 C C . GLY B 1 407 ? -30.242 6.714 -17.319 1.00 23.80 407 GLY B C 1
ATOM 6708 O O . GLY B 1 407 ? -30.394 7.244 -16.221 1.00 23.67 407 GLY B O 1
ATOM 6709 N N . ARG B 1 408 ? -30.573 5.434 -17.495 1.00 18.65 408 ARG B N 1
ATOM 6710 C CA . ARG B 1 408 ? -31.237 4.686 -16.433 1.00 21.05 408 ARG B CA 1
ATOM 6711 C C . ARG B 1 408 ? -30.509 3.377 -16.129 1.00 21.89 408 ARG B C 1
ATOM 6712 O O . ARG B 1 408 ? -30.685 2.811 -15.048 1.00 23.48 408 ARG B O 1
ATOM 6720 N N . PHE B 1 409 ? -29.714 2.906 -17.080 1.00 21.13 409 PHE B N 1
ATOM 6721 C CA . PHE B 1 409 ? -29.100 1.585 -16.956 1.00 22.53 409 PHE B CA 1
ATOM 6722 C C . PHE B 1 409 ? -27.582 1.696 -17.022 1.00 23.50 409 PHE B C 1
ATOM 6723 O O . PHE B 1 409 ? -27.036 2.328 -17.942 1.00 21.39 409 PHE B O 1
ATOM 6731 N N . LEU B 1 410 ? -26.926 0.993 -16.093 1.00 22.23 410 LEU B N 1
ATOM 6732 C CA . LEU B 1 410 ? -25.471 1.011 -16.078 1.00 21.66 410 LEU B CA 1
ATOM 6733 C C . LEU B 1 410 ? -24.862 -0.192 -16.794 1.00 23.72 410 LEU B C 1
ATOM 6734 O O . LEU B 1 410 ? -24.877 -1.326 -16.290 1.00 25.44 410 LEU B O 1
ATOM 6739 N N . GLY B 1 411 ? -24.354 0.059 -17.999 1.00 23.16 411 GLY B N 1
ATOM 6740 C CA . GLY B 1 411 ? -23.651 -0.985 -18.743 1.00 23.50 411 GLY B CA 1
ATOM 6741 C C . GLY B 1 411 ? -24.496 -2.235 -18.976 1.00 20.94 411 GLY B C 1
ATOM 6742 O O . GLY B 1 411 ? -24.012 -3.372 -18.898 1.00 24.38 411 GLY B O 1
ATOM 6743 N N . VAL B 1 412 ? -25.790 -2.076 -19.256 1.00 20.96 412 VAL B N 1
ATOM 6744 C CA . VAL B 1 412 ? -26.644 -3.224 -19.500 1.00 20.17 412 VAL B CA 1
ATOM 6745 C C . VAL B 1 412 ? -26.471 -3.549 -20.975 1.00 22.98 412 VAL B C 1
ATOM 6746 O O . VAL B 1 412 ? -26.916 -2.746 -21.815 1.00 23.64 412 VAL B O 1
ATOM 6750 N N . ARG B 1 413 ? -25.843 -4.696 -21.235 1.00 20.13 413 ARG B N 1
ATOM 6751 C CA . ARG B 1 413 ? -25.407 -5.018 -22.606 1.00 19.82 413 ARG B CA 1
ATOM 6752 C C . ARG B 1 413 ? -26.002 -6.368 -22.997 1.00 20.84 413 ARG B C 1
ATOM 6753 O O . ARG B 1 413 ? -26.278 -7.205 -22.126 1.00 20.16 413 ARG B O 1
ATOM 6761 N N . ALA B 1 414 ? -26.190 -6.601 -24.303 1.00 18.68 414 ALA B N 1
ATOM 6762 C CA . ALA B 1 414 ? -26.668 -7.897 -24.767 1.00 19.02 414 ALA B CA 1
ATOM 6763 C C . ALA B 1 414 ? -26.046 -8.178 -26.128 1.00 17.61 414 ALA B C 1
ATOM 6764 O O . ALA B 1 414 ? -25.712 -7.249 -26.869 1.00 19.14 414 ALA B O 1
ATOM 6766 N N . ARG B 1 415 ? -25.857 -9.461 -26.424 1.00 18.70 415 ARG B N 1
ATOM 6767 C CA . ARG B 1 415 ? -25.480 -9.907 -27.746 1.00 19.33 415 ARG B CA 1
ATOM 6768 C C . ARG B 1 415 ? -26.816 -9.985 -28.473 1.00 18.44 415 ARG B C 1
ATOM 6769 O O . ARG B 1 415 ? -27.686 -10.779 -28.108 1.00 18.07 415 ARG B O 1
ATOM 6777 N N . TYR B 1 416 ? -26.913 -9.161 -29.517 1.00 15.98 416 TYR B N 1
ATOM 6778 C CA . TYR B 1 416 ? -28.088 -9.071 -30.399 1.00 17.72 416 TYR B CA 1
ATOM 6779 C C . TYR B 1 416 ? -27.799 -9.853 -31.681 1.00 16.95 416 TYR B C 1
ATOM 6780 O O . TYR B 1 416 ? -26.755 -9.622 -32.294 1.00 19.05 416 TYR B O 1
ATOM 6789 N N . LEU B 1 417 ? -28.695 -10.775 -32.013 1.00 15.73 417 LEU B N 1
ATOM 6790 C CA . LEU B 1 417 ? -28.399 -11.768 -33.045 1.00 16.28 417 LEU B CA 1
ATOM 6791 C C . LEU B 1 417 ? -29.573 -11.952 -33.998 1.00 16.24 417 LEU B C 1
ATOM 6792 O O . LEU B 1 417 ? -30.728 -11.974 -33.583 1.00 16.22 417 LEU B O 1
ATOM 6797 N N . VAL B 1 418 ? -29.258 -12.162 -35.275 1.00 15.18 418 VAL B N 1
ATOM 6798 C CA . VAL B 1 418 ? -30.228 -12.698 -36.222 1.00 14.41 418 VAL B CA 1
ATOM 6799 C C . VAL B 1 418 ? -29.585 -13.981 -36.785 1.00 16.72 418 VAL B C 1
ATOM 6800 O O . VAL B 1 418 ? -28.491 -13.880 -37.336 1.00 18.12 418 VAL B O 1
ATOM 6804 N N . ILE B 1 419 ? -30.335 -15.070 -36.642 1.00 14.34 419 ILE B N 1
ATOM 6805 C CA . ILE B 1 419 ? -29.737 -16.387 -36.985 1.00 18.72 419 ILE B CA 1
ATOM 6806 C C . ILE B 1 419 ? -30.662 -17.141 -37.920 1.00 20.84 419 ILE B C 1
ATOM 6807 O O . ILE B 1 419 ? -31.875 -17.241 -37.732 1.00 20.65 419 ILE B O 1
ATOM 6812 N N . ASP B 1 420 ? -30.076 -17.743 -38.958 1.00 19.28 420 ASP B N 1
ATOM 6813 C CA . ASP B 1 420 ? -30.889 -18.503 -39.902 1.00 23.06 420 ASP B CA 1
ATOM 6814 C C . ASP B 1 420 ? -31.144 -19.859 -39.278 1.00 25.58 420 ASP B C 1
ATOM 6815 O O . ASP B 1 420 ? -30.189 -20.600 -38.976 1.00 31.81 420 ASP B O 1
ATOM 6820 N N . ALA B 1 421 ? -32.401 -20.236 -39.083 1.00 22.18 421 ALA B N 1
ATOM 6821 C CA . ALA B 1 421 ? -32.661 -21.526 -38.453 1.00 28.81 421 ALA B CA 1
ATOM 6822 C C . ALA B 1 421 ? -32.377 -22.615 -39.498 1.00 29.90 421 ALA B C 1
ATOM 6823 O O . ALA B 1 421 ? -32.839 -22.515 -40.629 1.00 29.16 421 ALA B O 1
ATOM 6825 N N . ASP B 1 422 ? -31.584 -23.621 -39.131 1.00 36.60 422 ASP B N 1
ATOM 6826 C CA . ASP B 1 422 ? -31.227 -24.692 -40.060 1.00 41.37 422 ASP B CA 1
ATOM 6827 C C . ASP B 1 422 ? -32.403 -25.609 -40.403 1.00 40.86 422 ASP B C 1
ATOM 6828 O O . ASP B 1 422 ? -32.435 -26.194 -41.495 1.00 42.83 422 ASP B O 1
ATOM 6833 N N . GLU B 1 423 ? -33.386 -25.705 -39.511 1.00 37.27 423 GLU B N 1
ATOM 6834 C CA . GLU B 1 423 ? -34.537 -26.563 -39.749 1.00 41.21 423 GLU B CA 1
ATOM 6835 C C . GLU B 1 423 ? -35.833 -25.769 -39.670 1.00 40.45 423 GLU B C 1
ATOM 6836 O O . GLU B 1 423 ? -35.873 -24.805 -38.906 1.00 35.55 423 GLU B O 1
ATOM 6842 N N . ALA B 1 424 ? -36.879 -26.194 -40.378 1.00 38.91 424 ALA B N 1
ATOM 6843 C CA . ALA B 1 424 ? -38.230 -25.778 -40.005 1.00 40.17 424 ALA B CA 1
ATOM 6844 C C . ALA B 1 424 ? -38.548 -25.873 -38.506 1.00 40.25 424 ALA B C 1
ATOM 6845 O O . ALA B 1 424 ? -38.136 -26.802 -37.785 1.00 38.02 424 ALA B O 1
ATOM 6847 N N . ILE B 1 425 ? -39.310 -24.882 -38.043 1.00 35.75 425 ILE B N 1
ATOM 6848 C CA . ILE B 1 425 ? -39.723 -24.875 -36.650 1.00 37.04 425 ILE B CA 1
ATOM 6849 C C . ILE B 1 425 ? -41.228 -24.672 -36.561 1.00 40.21 425 ILE B C 1
ATOM 6850 O O . ILE B 1 425 ? -41.787 -23.691 -37.086 1.00 36.56 425 ILE B O 1
ATOM 6855 N N . ASP B 1 426 ? -41.868 -25.636 -35.902 1.00 38.88 426 ASP B N 1
ATOM 6856 C CA . ASP B 1 426 ? -43.289 -25.512 -35.581 1.00 41.56 426 ASP B CA 1
ATOM 6857 C C . ASP B 1 426 ? -43.475 -24.616 -34.344 1.00 39.49 426 ASP B C 1
ATOM 6858 O O . ASP B 1 426 ? -43.065 -24.979 -33.240 1.00 41.36 426 ASP B O 1
ATOM 6863 N N . PRO B 1 427 ? -44.053 -23.415 -34.507 1.00 34.07 427 PRO B N 1
ATOM 6864 C CA . PRO B 1 427 ? -43.911 -22.525 -33.345 1.00 33.50 427 PRO B CA 1
ATOM 6865 C C . PRO B 1 427 ? -44.623 -23.132 -32.132 1.00 28.56 427 PRO B C 1
ATOM 6866 O O . PRO B 1 427 ? -45.790 -23.515 -32.260 1.00 28.63 427 PRO B O 1
ATOM 6870 N N . PRO B 1 428 ? -43.961 -23.142 -30.970 1.00 27.84 428 PRO B N 1
ATOM 6871 C CA . PRO B 1 428 ? -44.682 -23.401 -29.704 1.00 27.92 428 PRO B CA 1
ATOM 6872 C C . PRO B 1 428 ? -45.738 -22.346 -29.320 1.00 25.81 428 PRO B C 1
ATOM 6873 O O . PRO B 1 428 ? -45.762 -21.250 -29.919 1.00 20.70 428 PRO B O 1
ATOM 6877 N N . PRO B 1 429 ? -46.612 -22.641 -28.345 1.00 25.49 429 PRO B N 1
ATOM 6878 C CA . PRO B 1 429 ? -47.602 -21.636 -27.971 1.00 23.97 429 PRO B CA 1
ATOM 6879 C C . PRO B 1 429 ? -46.910 -20.342 -27.569 1.00 22.42 429 PRO B C 1
ATOM 6880 O O . PRO B 1 429 ? -45.920 -20.349 -26.827 1.00 21.26 429 PRO B O 1
ATOM 6884 N N . GLY B 1 430 ? -47.479 -19.243 -28.064 1.00 20.36 430 GLY B N 1
ATOM 6885 C CA . GLY B 1 430 ? -46.817 -17.976 -27.841 1.00 18.54 430 GLY B CA 1
ATOM 6886 C C . GLY B 1 430 ? -45.928 -17.452 -28.945 1.00 16.54 430 GLY B C 1
ATOM 6887 O O . GLY B 1 430 ? -45.495 -16.297 -28.830 1.00 16.53 430 GLY B O 1
ATOM 6888 N N . TYR B 1 431 ? -45.625 -18.315 -29.915 1.00 15.63 431 TYR B N 1
ATOM 6889 C CA . TYR B 1 431 ? -44.712 -17.854 -30.964 1.00 16.18 431 TYR B CA 1
ATOM 6890 C C . TYR B 1 431 ? -45.387 -17.935 -32.333 1.00 15.16 431 TYR B C 1
ATOM 6891 O O . TYR B 1 431 ? -46.334 -18.705 -32.584 1.00 16.22 431 TYR B O 1
ATOM 6900 N N . ALA B 1 432 ? -44.867 -17.131 -33.261 1.00 14.93 432 ALA B N 1
ATOM 6901 C CA . ALA B 1 432 ? -45.430 -17.159 -34.622 1.00 16.12 432 ALA B CA 1
ATOM 6902 C C . ALA B 1 432 ? -44.415 -16.559 -35.584 1.00 14.84 432 ALA B C 1
ATOM 6903 O O . ALA B 1 432 ? -43.575 -15.694 -35.255 1.00 15.53 432 ALA B O 1
ATOM 6905 N N . TRP B 1 433 ? -44.495 -17.050 -36.825 1.00 15.30 433 TRP B N 1
ATOM 6906 C CA . TRP B 1 433 ? -43.632 -16.528 -37.886 1.00 13.29 433 TRP B CA 1
ATOM 6907 C C . TRP B 1 433 ? -44.249 -15.269 -38.500 1.00 13.24 433 TRP B C 1
ATOM 6908 O O . TRP B 1 433 ? -45.385 -15.293 -38.927 1.00 16.38 433 TRP B O 1
ATOM 6919 N N . VAL B 1 434 ? -43.501 -14.171 -38.439 1.00 14.09 434 VAL B N 1
ATOM 6920 C CA . VAL B 1 434 ? -43.915 -12.840 -38.931 1.00 14.98 434 VAL B CA 1
ATOM 6921 C C . VAL B 1 434 ? -42.855 -12.244 -39.841 1.00 14.87 434 VAL B C 1
ATOM 6922 O O . VAL B 1 434 ? -41.645 -12.384 -39.601 1.00 16.18 434 VAL B O 1
ATOM 6926 N N . THR B 1 435 ? -43.268 -11.519 -40.889 1.00 13.46 435 THR B N 1
ATOM 6927 C CA . THR B 1 435 ? -42.213 -10.879 -41.660 1.00 11.84 435 THR B CA 1
ATOM 6928 C C . THR B 1 435 ? -41.739 -9.554 -41.054 1.00 12.04 435 THR B C 1
ATOM 6929 O O . THR B 1 435 ? -42.512 -8.886 -40.369 1.00 14.62 435 THR B O 1
ATOM 6933 N N . PRO B 1 436 ? -40.487 -9.150 -41.269 1.00 14.23 436 PRO B N 1
ATOM 6934 C CA . PRO B 1 436 ? -40.025 -7.860 -40.796 1.00 14.94 436 PRO B CA 1
ATOM 6935 C C . PRO B 1 436 ? -40.940 -6.739 -41.285 1.00 15.76 436 PRO B C 1
ATOM 6936 O O . PRO B 1 436 ? -41.243 -5.800 -40.528 1.00 14.69 436 PRO B O 1
ATOM 6940 N N . ALA B 1 437 ? -41.388 -6.837 -42.544 1.00 14.16 437 ALA B N 1
ATOM 6941 C CA . ALA B 1 437 ? -42.342 -5.841 -43.025 1.00 15.49 437 ALA B CA 1
ATOM 6942 C C . ALA B 1 437 ? -43.638 -5.730 -42.215 1.00 13.98 437 ALA B C 1
ATOM 6943 O O . ALA B 1 437 ? -44.144 -4.596 -42.012 1.00 13.29 437 ALA B O 1
ATOM 6945 N N . GLN B 1 438 ? -44.182 -6.868 -41.756 1.00 13.06 438 GLN B N 1
ATOM 6946 C CA . GLN B 1 438 ? -45.344 -6.766 -40.873 1.00 11.50 438 GLN B CA 1
ATOM 6947 C C . GLN B 1 438 ? -45.011 -6.063 -39.539 1.00 14.01 438 GLN B C 1
ATOM 6948 O O . GLN B 1 438 ? -45.888 -5.327 -39.033 1.00 15.23 438 GLN B O 1
ATOM 6954 N N . LEU B 1 439 ? -43.814 -6.333 -38.999 1.00 15.18 439 LEU B N 1
ATOM 6955 C CA . LEU B 1 439 ? -43.360 -5.633 -37.779 1.00 14.33 439 LEU B CA 1
ATOM 6956 C C . LEU B 1 439 ? -43.256 -4.145 -38.056 1.00 14.91 439 LEU B C 1
ATOM 6957 O O . LEU B 1 439 ? -43.790 -3.356 -37.287 1.00 13.65 439 LEU B O 1
ATOM 6962 N N . THR B 1 440 ? -42.707 -3.744 -39.199 1.00 13.57 440 THR B N 1
ATOM 6963 C CA . THR B 1 440 ? -42.567 -2.320 -39.546 1.00 13.30 440 THR B CA 1
ATOM 6964 C C . THR B 1 440 ? -43.947 -1.704 -39.569 1.00 15.88 440 THR B C 1
ATOM 6965 O O . THR B 1 440 ? -44.144 -0.584 -39.049 1.00 14.53 440 THR B O 1
ATOM 6969 N N . ALA B 1 441 ? -44.909 -2.413 -40.158 1.00 12.88 441 ALA B N 1
ATOM 6970 C CA . ALA B 1 441 ? -46.268 -1.819 -40.261 1.00 15.52 441 ALA B CA 1
ATOM 6971 C C . ALA B 1 441 ? -46.932 -1.615 -38.869 1.00 16.84 441 ALA B C 1
ATOM 6972 O O . ALA B 1 441 ? -47.622 -0.616 -38.609 1.00 15.00 441 ALA B O 1
ATOM 6974 N N . LEU B 1 442 ? -46.649 -2.538 -37.958 1.00 13.83 442 LEU B N 1
ATOM 6975 C CA . LEU B 1 442 ? -47.246 -2.463 -36.612 1.00 12.90 442 LEU B CA 1
ATOM 6976 C C . LEU B 1 442 ? -46.650 -1.297 -35.838 1.00 14.76 442 LEU B C 1
ATOM 6977 O O . LEU B 1 442 ? -47.273 -0.861 -34.889 1.00 16.73 442 LEU B O 1
ATOM 6982 N N . THR B 1 443 ? -45.455 -0.855 -36.176 1.00 12.69 443 THR B N 1
ATOM 6983 C CA . THR B 1 443 ? -44.762 0.239 -35.477 1.00 12.90 443 THR B CA 1
ATOM 6984 C C . THR B 1 443 ? -45.529 1.558 -35.661 1.00 12.73 443 THR B C 1
ATOM 6985 O O . THR B 1 443 ? -45.111 2.539 -35.024 1.00 15.53 443 THR B O 1
ATOM 6989 N N . ARG B 1 444 ? -46.490 1.648 -36.582 1.00 13.48 444 ARG B N 1
ATOM 6990 C CA . ARG B 1 444 ? -47.286 2.890 -36.624 1.00 11.23 444 ARG B CA 1
ATOM 6991 C C . ARG B 1 444 ? -48.149 2.979 -35.359 1.00 13.77 444 ARG B C 1
ATOM 6992 O O . ARG B 1 444 ? -48.786 4.041 -35.153 1.00 13.78 444 ARG B O 1
ATOM 7000 N N . HIS B 1 445 ? -48.234 1.910 -34.557 1.00 13.09 445 HIS B N 1
ATOM 7001 C CA . HIS B 1 445 ? -49.146 1.837 -33.415 1.00 12.45 445 HIS B CA 1
ATOM 7002 C C . HIS B 1 445 ? -48.350 1.442 -32.175 1.00 15.05 445 HIS B C 1
ATOM 7003 O O . HIS B 1 445 ? -47.312 0.789 -32.326 1.00 15.50 445 HIS B O 1
ATOM 7010 N N . GLY B 1 446 ? -48.798 1.849 -30.991 1.00 15.84 446 GLY B N 1
ATOM 7011 C CA . GLY B 1 446 ? -48.107 1.422 -29.772 1.00 14.05 446 GLY B CA 1
ATOM 7012 C C . GLY B 1 446 ? -48.504 0.037 -29.295 1.00 13.35 446 GLY B C 1
ATOM 7013 O O . GLY B 1 446 ? -49.556 -0.521 -29.588 1.00 14.76 446 GLY B O 1
ATOM 7014 N N . HIS B 1 447 ? -47.615 -0.552 -28.493 1.00 14.08 447 HIS B N 1
ATOM 7015 C CA . HIS B 1 447 ? -47.870 -1.776 -27.729 1.00 15.84 447 HIS B CA 1
ATOM 7016 C C . HIS B 1 447 ? -47.932 -3.026 -28.605 1.00 17.43 447 HIS B C 1
ATOM 7017 O O . HIS B 1 447 ? -48.429 -4.049 -28.138 1.00 20.79 447 HIS B O 1
ATOM 7024 N N . TYR B 1 448 ? -47.435 -2.953 -29.840 1.00 13.96 448 TYR B N 1
ATOM 7025 C CA . TYR B 1 448 ? -47.249 -4.181 -30.590 1.00 13.86 448 TYR B CA 1
ATOM 7026 C C . TYR B 1 448 ? -45.821 -4.697 -30.559 1.00 13.58 448 TYR B C 1
ATOM 7027 O O . TYR B 1 448 ? -45.675 -5.926 -30.488 1.00 16.81 448 TYR B O 1
ATOM 7036 N N . VAL B 1 449 ? -44.812 -3.849 -30.660 1.00 12.81 449 VAL B N 1
ATOM 7037 C CA . VAL B 1 449 ? -43.454 -4.382 -30.835 1.00 15.37 449 VAL B CA 1
ATOM 7038 C C . VAL B 1 449 ? -42.639 -3.839 -29.664 1.00 13.63 449 VAL B C 1
ATOM 7039 O O . VAL B 1 449 ? -42.495 -2.641 -29.493 1.00 14.85 449 VAL B O 1
ATOM 7043 N N . ASN B 1 450 ? -42.055 -4.735 -28.864 1.00 13.31 450 ASN B N 1
ATOM 7044 C CA . ASN B 1 450 ? -41.266 -4.305 -27.703 1.00 14.71 450 ASN B CA 1
ATOM 7045 C C . ASN B 1 450 ? -39.900 -3.746 -28.045 1.00 15.84 450 ASN B C 1
ATOM 7046 O O . ASN B 1 450 ? -39.453 -3.820 -29.194 1.00 14.84 450 ASN B O 1
ATOM 7051 N N . VAL B 1 451 ? -39.254 -3.119 -27.070 1.00 13.49 451 VAL B N 1
ATOM 7052 C CA . VAL B 1 451 ? -38.026 -2.414 -27.424 1.00 13.63 451 VAL B CA 1
ATOM 7053 C C . VAL B 1 451 ? -36.922 -3.311 -27.982 1.00 15.89 451 VAL B C 1
ATOM 7054 O O . VAL B 1 451 ? -36.152 -2.860 -28.859 1.00 14.27 451 VAL B O 1
ATOM 7058 N N . GLU B 1 452 ? -36.778 -4.512 -27.423 1.00 16.76 452 GLU B N 1
ATOM 7059 C CA . GLU B 1 452 ? -35.706 -5.391 -27.903 1.00 15.18 452 GLU B CA 1
ATOM 7060 C C . GLU B 1 452 ? -36.012 -5.814 -29.353 1.00 15.05 452 GLU B C 1
ATOM 7061 O O . GLU B 1 452 ? -35.108 -5.873 -30.175 1.00 15.01 452 GLU B O 1
ATOM 7067 N N . ALA B 1 453 ? -37.276 -6.092 -29.660 1.00 15.47 453 ALA B N 1
ATOM 7068 C CA . ALA B 1 453 ? -37.691 -6.399 -31.029 1.00 16.96 453 ALA B CA 1
ATOM 7069 C C . ALA B 1 453 ? -37.535 -5.175 -31.944 1.00 14.33 453 ALA B C 1
ATOM 7070 O O . ALA B 1 453 ? -37.138 -5.314 -33.099 1.00 14.44 453 ALA B O 1
ATOM 7072 N N . ARG B 1 454 ? -37.833 -3.976 -31.453 1.00 14.37 454 ARG B N 1
ATOM 7073 C CA . ARG B 1 454 ? -37.566 -2.793 -32.277 1.00 14.47 454 ARG B CA 1
ATOM 7074 C C . ARG B 1 454 ? -36.080 -2.664 -32.590 1.00 16.11 454 ARG B C 1
ATOM 7075 O O . ARG B 1 454 ? -35.662 -2.359 -33.722 1.00 15.66 454 ARG B O 1
ATOM 7083 N N . THR B 1 455 ? -35.243 -2.905 -31.582 1.00 14.91 455 THR B N 1
ATOM 7084 C CA . THR B 1 455 ? -33.821 -2.970 -31.856 1.00 16.44 455 THR B CA 1
ATOM 7085 C C . THR B 1 455 ? -33.457 -3.950 -32.964 1.00 15.53 455 THR B C 1
ATOM 7086 O O . THR B 1 455 ? -32.711 -3.552 -33.876 1.00 15.29 455 THR B O 1
ATOM 7090 N N . LEU B 1 456 ? -33.961 -5.176 -32.868 1.00 15.29 456 LEU B N 1
ATOM 7091 C CA . LEU B 1 456 ? -33.627 -6.167 -33.890 1.00 15.46 456 LEU B CA 1
ATOM 7092 C C . LEU B 1 456 ? -34.200 -5.769 -35.252 1.00 13.64 456 LEU B C 1
ATOM 7093 O O . LEU B 1 456 ? -33.566 -6.020 -36.258 1.00 14.84 456 LEU B O 1
ATOM 7098 N N . LEU B 1 457 ? -35.346 -5.096 -35.273 1.00 14.01 457 LEU B N 1
ATOM 7099 C CA . LEU B 1 457 ? -35.924 -4.698 -36.557 1.00 14.67 457 LEU B CA 1
ATOM 7100 C C . LEU B 1 457 ? -35.009 -3.637 -37.161 1.00 14.27 457 LEU B C 1
ATOM 7101 O O . LEU B 1 457 ? -34.771 -3.693 -38.366 1.00 16.63 457 LEU B O 1
ATOM 7106 N N . ALA B 1 458 ? -34.461 -2.697 -36.390 1.00 15.22 458 ALA B N 1
ATOM 7107 C CA . ALA B 1 458 ? -33.526 -1.730 -36.943 1.00 15.12 458 ALA B CA 1
ATOM 7108 C C . ALA B 1 458 ? -32.273 -2.454 -37.454 1.00 16.92 458 ALA B C 1
ATOM 7109 O O . ALA B 1 458 ? -31.690 -2.054 -38.478 1.00 17.14 458 ALA B O 1
ATOM 7111 N N . CYS B 1 459 ? -31.840 -3.493 -36.748 1.00 16.15 459 CYS B N 1
ATOM 7112 C CA . CYS B 1 459 ? -30.627 -4.179 -37.219 1.00 16.10 459 CYS B CA 1
ATOM 7113 C C . CYS B 1 459 ? -30.933 -4.932 -38.517 1.00 16.17 459 CYS B C 1
ATOM 7114 O O . CYS B 1 459 ? -30.097 -5.002 -39.445 1.00 17.29 459 CYS B O 1
ATOM 7117 N N . ILE B 1 460 ? -32.109 -5.554 -38.597 1.00 14.87 460 ILE B N 1
ATOM 7118 C CA . ILE B 1 460 ? -32.514 -6.264 -39.813 1.00 15.97 460 ILE B CA 1
ATOM 7119 C C . ILE B 1 460 ? -32.610 -5.281 -40.977 1.00 19.50 460 ILE B C 1
ATOM 7120 O O . 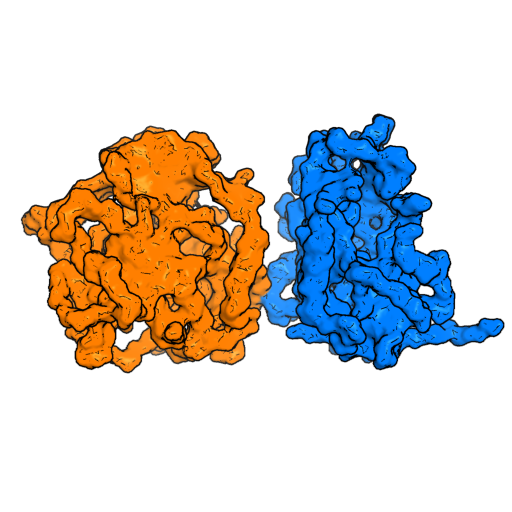ILE B 1 460 ? -32.099 -5.565 -42.076 1.00 17.01 460 ILE B O 1
ATOM 7125 N N . ASN B 1 461 ? -33.187 -4.106 -40.719 1.00 15.74 461 ASN B N 1
ATOM 7126 C CA . ASN B 1 461 ? -33.264 -3.142 -41.815 1.00 16.51 461 ASN B CA 1
ATOM 7127 C C . ASN B 1 461 ? -31.872 -2.619 -42.193 1.00 17.58 461 ASN B C 1
ATOM 7128 O O . ASN B 1 461 ? -31.619 -2.416 -43.395 1.00 19.53 461 ASN B O 1
ATOM 7133 N N . ALA B 1 462 ? -30.961 -2.472 -41.218 1.00 18.92 462 ALA B N 1
ATOM 7134 C CA . ALA B 1 462 ? -29.600 -2.029 -41.525 1.00 20.33 462 ALA B CA 1
ATOM 7135 C C . ALA B 1 462 ? -28.866 -3.057 -42.380 1.00 21.48 462 ALA B C 1
ATOM 7136 O O . ALA B 1 462 ? -28.145 -2.700 -43.324 1.00 21.12 462 ALA B O 1
ATOM 7138 N N . ALA B 1 463 ? -29.087 -4.322 -42.049 1.00 21.15 463 ALA B N 1
ATOM 7139 C CA . ALA B 1 463 ? -28.379 -5.408 -42.747 1.00 24.74 463 ALA B CA 1
ATOM 7140 C C . ALA B 1 463 ? -28.889 -5.519 -44.184 1.00 26.65 463 ALA B C 1
ATOM 7141 O O . ALA B 1 463 ? -28.131 -5.830 -45.126 1.00 25.64 463 ALA B O 1
ATOM 7143 N N . ALA B 1 464 ? -30.168 -5.185 -44.354 1.00 24.50 464 ALA B N 1
ATOM 7144 C CA . ALA B 1 464 ? -30.716 -5.163 -45.714 1.00 24.30 464 ALA B CA 1
ATOM 7145 C C . ALA B 1 464 ? -30.211 -3.993 -46.551 1.00 26.57 464 ALA B C 1
ATOM 7146 O O . ALA B 1 464 ? -29.944 -4.173 -47.753 1.00 27.47 464 ALA B O 1
ATOM 7148 N N . ALA B 1 465 ? -30.046 -2.827 -45.934 1.00 23.49 465 ALA B N 1
ATOM 7149 C CA . ALA B 1 465 ? -29.646 -1.617 -46.660 1.00 26.00 465 ALA B CA 1
ATOM 7150 C C . ALA B 1 465 ? -28.167 -1.707 -46.990 1.00 29.77 465 ALA B C 1
ATOM 7151 O O . ALA B 1 465 ? -27.793 -1.318 -48.097 1.00 28.01 465 ALA B O 1
ATOM 7153 N N . GLN B 1 466 ? -27.347 -2.191 -46.054 1.00 27.08 466 GLN B N 1
ATOM 7154 C CA . GLN B 1 466 ? -25.881 -2.113 -46.187 1.00 24.14 466 GLN B CA 1
ATOM 7155 C C . GLN B 1 466 ? -25.278 -3.418 -45.664 1.00 29.78 466 GLN B C 1
ATOM 7156 O O . GLN B 1 466 ? -24.696 -3.436 -44.580 1.00 26.84 466 GLN B O 1
ATOM 7162 N N . PRO B 1 467 ? -25.450 -4.502 -46.431 1.00 29.35 467 PRO B N 1
ATOM 7163 C CA . PRO B 1 467 ? -24.977 -5.794 -45.923 1.00 34.88 467 PRO B CA 1
ATOM 7164 C C . PRO B 1 467 ? -23.461 -5.806 -45.668 1.00 39.86 467 PRO B C 1
ATOM 7165 O O . PRO B 1 467 ? -22.683 -5.198 -46.412 1.00 36.42 467 PRO B O 1
ATOM 7169 N N . ARG B 1 468 ? -23.008 -6.470 -44.609 1.00 42.15 468 ARG B N 1
ATOM 7170 C CA . ARG B 1 468 ? -21.570 -6.474 -44.323 1.00 47.44 468 ARG B CA 1
ATOM 7171 C C . ARG B 1 468 ? -20.738 -7.308 -45.300 1.00 50.85 468 ARG B C 1
ATOM 7172 O O . ARG B 1 468 ? -20.895 -8.533 -45.363 1.00 55.81 468 ARG B O 1
#

Foldseek 3Di:
DDDPPCPPACQVLLQVLLQDQDDDFDRLVCVVVLLVVVCVVWPKDKFFDFQVPADQWALDPPQRKIAGNVRDDKIWFKKWKWWDCDDDAVDDTDIFMDIAIEDPFAWEQEWEWEDDPSHIWTKWFFAAFSQQQSRTATGHQFTDRVVVDPDTFPCVCVVPNDVVFWQAWEWADADLAHHAAHTHIQTYGYDHDDGDDDSRIDIGGSNSVLVQLQEAAHHALSNLLNLLLGQHDDPDQDFPAHLVRVVVLLVCVLDRIGMDMDIGRRVPGPQWDDDRAWIAGVVRAFKIKGKIWMDICPIRIGIAIEHRAAKAFEWAWEQDVNAIWTKWFQDAGRNHDRRTATGHQDTGRQVNCVPDDPVPGRPCPVVRVPDDPVFWQGWYKHAHDSNHHRNHIYIYTYGYDPDDDDDDPRIDIGHLSSVSVCSSYYRHHYSNRSSVSSNVVSCVSHND/DDDPPCPPACQVLLLQLLQDQDDDFDRLVCVVVLLVVVVVVVLKAKDFDFPVPADQWALDPPQRKIAGVVRDDKIWFKKWKWWDCDPFAVDDTDTFMDIAIEHPFAWEQEWEWEDDPSHIWTKWFFDAFHQQQSGTATGHQFTGRVVNDPTPPCVCVVPNDPVFWQAWEWADADLAHHAQHTHTQTYGYDHDPGDDDSRIDIGGSNSVLVQLQEASHHALSNLLNLLLGQHDDPDQDFPAHLVRVVVLLVCVLRRIGMDMDIGRRVPGPQWDDDRAWIAGVVQAFWIKGKMAMPNNPRIDIAIEHSAAKAFEWEWEQDVNAIWTKWFQDAGRNHDRGTATGHQDTDRQVRCVVDPPVVGRPCPVVVVPDDPVFWQGWYKHAHDSNHHHNHIYIYTYGYDPDDDDDDPRIDTGHLNSVNVCSSYYRHHYSNRSSNSSNVSSCVSHND

CATH classification: 3.90.79.40

Solvent-accessible surface area: 38994 Å² total; per-residue (Å²): 147,155,124,92,243,126,77,90,101,12,8,115,75,0,57,88,0,9,75,26,51,128,23,74,64,34,146,23,127,56,1,169,65,20,20,45,101,53,97,98,61,64,69,34,85,33,102,119,27,46,15,96,84,12,93,85,14,98,54,52,71,151,33,13,12,0,20,22,136,68,68,83,65,5,32,2,8,0,0,20,1,33,5,57,87,37,133,117,9,84,8,108,128,88,83,76,36,14,0,3,3,61,14,102,68,66,2,13,6,0,0,0,0,24,70,48,139,48,23,2,4,0,0,0,24,6,48,38,11,9,0,6,56,40,26,8,1,0,0,0,1,0,22,8,19,124,68,19,96,161,173,27,98,4,16,109,44,1,32,114,14,71,115,74,69,47,4,2,53,15,83,0,6,5,3,5,43,29,3,29,105,14,18,12,83,0,0,0,1,11,7,97,72,137,21,70,96,102,106,50,10,0,11,0,0,8,0,0,2,3,46,10,3,28,46,78,27,17,0,6,2,7,0,0,0,0,6,0,2,0,26,64,130,59,165,55,113,151,34,98,49,60,92,114,97,4,73,69,46,6,84,83,7,54,80,50,25,14,33,118,36,137,108,14,46,10,71,84,15,92,23,28,111,97,40,78,100,35,4,43,25,106,86,35,34,74,7,54,0,2,1,0,16,0,104,22,106,119,78,102,22,14,0,2,3,32,23,37,60,53,8,8,6,0,0,0,18,51,141,30,119,54,6,56,2,2,0,0,20,9,44,16,18,3,2,9,103,61,36,0,0,0,0,0,1,1,18,11,16,27,66,22,68,84,99,64,77,96,166,98,38,19,64,34,15,107,85,6,77,67,5,11,132,69,33,19,127,8,61,4,19,0,2,11,26,1,13,33,0,37,30,8,87,6,48,0,6,8,0,44,16,106,138,80,29,134,46,40,119,10,25,4,7,0,6,26,28,13,0,15,59,16,2,120,104,29,37,46,1,2,1,15,0,0,0,0,0,6,0,28,24,5,28,83,33,33,107,178,148,157,121,79,250,113,78,94,104,14,11,114,79,0,58,89,0,9,75,26,52,130,22,74,55,22,59,26,159,77,0,187,61,37,22,46,100,45,96,122,57,25,86,68,81,39,81,122,23,48,15,98,86,15,101,86,14,97,56,54,68,150,34,13,11,0,17,22,136,60,70,100,64,4,32,2,8,0,0,19,1,34,4,55,86,36,141,118,7,82,6,105,133,88,84,75,34,13,0,3,3,64,13,103,65,72,2,8,6,0,0,0,0,26,73,46,141,48,24,2,4,0,0,0,25,9,50,36,11,9,1,7,53,38,28,5,1,0,0,0,2,0,23,8,18,136,64,20,151,192,30,93,6,31,111,48,1,30,113,14,69,115,77,70,48,5,2,55,14,84,0,5,6,3,6,43,29,5,29,107,13,19,14,79,0,0,0,2,12,8,98,70,68,6,22,20,43,51,52,9,2,8,0,0,9,0,0,4,4,52,10,3,22,70,74,29,15,0,5,1,8,0,0,0,0,8,0,3,0,28,66,135,58,165,58,111,155,36,96,49,58,92,115,98,4,71,70,43,5,84,82,6,55,80,49,27,13,35,120,34,142,108,16,44,12,73,83,15,92,25,28,105,101,40,76,93,36,4,53,23,105,88,42,37,77,7,60,0,2,0,0,1,0,67,66,138,70,98,9,14,0,1,3,34,16,32,75,65,8,6,6,0,0,0,18,72,142,44,119,47,7,57,2,1,0,0,20,9,46,16,19,4,3,11,104,60,37,0,0,1,0,0,1,1,19,13,18,32,75,21,72,76,101,64,65,94,151,94,33,22,65,38,16,104,94,0,76,104,19,47,156,86,85,14,124,10,58,2,41,0,2,11,24,1,14,35,0,32,28,9,82,6,47,0,0,10,5,46,10,96,128,82,31,132,48,39,122,9,24,4,12,0,6,25,30,13,0,15,56,18,2,120,106,27,38,45,1,2,1,12,0,0,1,0,0,6,0,28,24,6,30,82,31,36,105,192

Sequence (894 aa):
AVRPRDHHDYADRRIALSAATTDGVQMRTEDVRAWIAERRDANVFHVERIPFADLDQWWFEGVTGNLVHRSGRFFTIEGLHVIEHDGPHGDGPYREWQQPVIRQPEVGILGILAKEFDGVLHFLMQAKMEPGNPNLVQLSPTVQATRSNYTNVKLIEYFAPPDPERVIVDVLQAEQGSWFFRKSNRNMIVETVDDDVPLWDDFCWLTLGQIAELMMHEDETINMNSRSVLSCLPYQDITPRALFSDVQLLSWFTNERSRHDVRVRRIPLADVCGWKQGAEEIEHEDGRYFKVLAVAVKGSISWTQPLVESVDLGVVAFLVRRKIDGVPHVLVQARVDGGFLDTVELAPTVQCTPLNYAHLPAEEAPPFLDLVQNAPRSRIRYEAIHSEEGGRFLGVRARYLVIDADEAIDPPPGYAWVTPAQLTALTRHGHYVNVEARTLLACINAAAAQPRAVRPRDDHHHDYADRRIALSAATTDGVQMRTEDVRAWIAERRDANVFHVERIPFADLDQWWFEGVTGNLVHRSGRFFTIEGLHVIEHDGPHGDGPYREWQQPVIRQPEVGILGILAKEFDGVLHFLMQAKMEPGNPNLVQLSPTVQATRSNYNVKLIEYFAPPDPERVIVDVLQAEQGSWFFRKSNRNMIVETVDDVPLWDDFCWLTLGQIAELMMHEDETINMNSRSVLSCLPYQDITPRALFSDVQLLSWFTNERSRHDVRVRRIPLADVCGWKQGAEEIEHEDGRYFKVLAVAVKGISWTQPLVESVDLGVVAFLVRKIDGVPHVLVQARVDGGFLDTVELAPTVQCTPLNYAHLPAEEAPPFLDLVQNAPRSRIRYEAIHSEEGGRFLGVRARYLVIDADEAIDPPPGYAWVTPAQLTALTRHGHYVNVEARTLLACINAAAAQPR

Nearest PDB structures (foldseek):
  4j7g-assembly2_B  TM=1.002E+00  e=9.360E-101  Amycolatopsis orientalis
  4j7h-assembly1_A  TM=1.000E+00  e=7.651E-97  Amycolatopsis orientalis
  4j7g-assembly1_A  TM=1.000E+00  e=3.606E-95  Amycolatopsis orientalis
  4j7h-assembly2_B  TM=9.995E-01  e=5.170E-94  Amycolatopsis orientalis
  5qgk-assembly1_A  TM=4.828E-01  e=1.533E-01  Homo sapiens

InterPro domains:
  IPR005212 dTDP-4-dehydro-6-deoxy-alpha-D-glucopyranose 2,3-dehydratase [PF03559] (39-246)
  IPR005212 dTDP-4-dehydro-6-deoxy-alpha-D-glucopyranose 2,3-dehydratase [PF03559] (261-460)
  IPR038153 dTDP-4-dehydro-6-deoxy-alpha-D-glucopyranose 2,3-dehydratase superfamily [G3DSA:3.90.79.40] (96-252)
  IPR038153 dTDP-4-dehydro-6-deoxy-alpha-D-glucopyranose 2,3-dehydratase superfamily [G3DSA:3.90.79.40] (253-308)
  IPR038153 dTDP-4-dehydro-6-deoxy-alpha-D-glucopyranose 2,3-dehydratase superfamily [G3DSA:3.90.79.40] (309-471)